Protein AF-A0A3M1T778-F1 (afdb_monomer_lite)

Radius of gyration: 31.46 Å; chains: 1; bounding box: 93×62×82 Å

Foldseek 3Di:
DDDDDQPPLVVLVVVVLVVLVVLLPDALQVCLVVVNFADPDFDQDPPNDFPVLVVLQCLQVDDLHEFHFPDSFFFDLRRWDFQWTWGPGVVIGIFGALCLLVQQFQRGRPRQLLLLCVQQCVCPCLLQFFDFVVFDPDVLQVLLLVLVCVQPVVQNAKFFAQAQLLLLQLLLLLLCQVAPVQQQAEEEEALAQRWQQLLSLLNHHDCVRRVLRDFPPRHHHYFYDLFDLAVPDDFDDDDPCLLVCLLQLNLVVDDCPDDPSSNSLSRRSVSVSVVLVVSNHSAYEYECFRDQSFRTHHALSSVLSSLSNCVNSVHAYEYSCQNPALQQQLRNGSNVRSQRAHPVSHGRDGQWYWYDSNLLTIMIRGNGHFPDGGTFRSLSSSSNSSSSVSSNHSVLLVVVCVLQVVLLVVLCVVQVQAWARWDDGRQKTKTFGPFLLLVQQLCLCASQLRYHWDGHRSTMTMGRHHSSDDNVSSVSVSVSSSVSSVVCVVDPPDRDDNHDHPDPDPDPPDPPALLLWKDKDKDWDALVVLLVCLVVQLVQQVVFDDPLLHDDSVLSSVQSNDRQKTKMWMWIDTPPPDPPDDTHTFWMWIKHFLQSCCVPPQSVPPSCHPVQAEIETSDTGGDPSCPPVCVSVVRVSSSLVVQQPDADPPRHRRYQKYKYKDWPPPRVVVVVSLVSLVKRFPDKDACGSVRNRTIITIIMHGSALDRPDNDPPPPPPPVDPPDFDFFEQACCLAGQAPDRFPSSVVSNSSCSCSSLSSDWHFLLNHHHSLSSSLLSSVLSQAVQQSYKDKAQDQSLLQSLLLSLLSSVLVLANEEEAAALAASDQSRLRRQQRHHVQWDDSHHRSGVHYHAYAVLVPLVSRVVVVVVSQVVLVALSHYSAYEYECQGQFARDHRDLVNQVVVVVVCVVRVGFYEYEQSCPALCQQVFGRGNCVSSVHDGQKYKYDSHHRMIMIGGGPVSDDNPPSPSDISHRHTSSSSSSVSSSSVVSVPDDCPLVQVLVVLLCVLCVVLVWDWHHGHQKIKIAAAPCLVVLQVQVVSSNYHWADTGRRMIMRHHRSPDDSVSSVSSSVSSNPDPRD

Secondary structure (DSSP, 8-state):
--PPPPP-HHHHHHHHHHHHHHHHT--HHHHHHHT-SS--S-B--GGG--HHHHHHHHHHHSTT--SPPSSS--B-TTT-BBTEEEBSSSS--EEEETTHHHHT-SS-BT-HHHHHHHHTTTTTTTTT----TTTS--HHHHHHHHHHHHH-TT--EEEEESSHHHHHHHHHHHHHHTS-TT--EEEEETT----SSHHHHHT---HHHHGGG--TT-PPEEEPP---S-TTSPPPPPPTTHHHHHHTT-GGGS---S-HHHHHHHHHHHHHHHHHHTS-EEEEEE-SSBSTTTSB---HHHHHHHHHHHHHTTPEEEEE-TTTTTTTTSSSSGGGGG--B-TTS-B---SEEEE-GGGSSEEEEESS--SSPPP--HHHHHHHHHHHHHHT-HHHHHHHHHHHHHHHHHHHHH-TTT-EEEEEETTEEEEE-SSHHHHHHHHHTTTTTTEE-EEETTTEEEEE--TT--HHHHHHHHHHHHHHHHHHHHSTTPPPPS--PPP----------GGGTEEEEEEE--HHHHHHHHHHHHHHHHHHS-GGGPPPHHHHHHHHT-TT-EEEEEEEEETTS-TTSPPEEEEEEEEEEGGGGTTSTTGGG-TTTTSS-EEEEEEEEE-GGGTTSSHHHHHHHHHHHHHHH-B-GGG-BS-SEEEEEEETTT-HHHHHHHHHTT-EEEEEE-S-TT-TT--EEEEEEE-S--PPPPP--TT------TT---EE-S-TTT-S-SS--HHHHHHHHHTTTHHHHH----TTTS--HHHHHHHHHHHHH-TTS-EEEEESSHHHHHHHHHHHHHHH-TT--EEEEETT--S-SSSHHHHHHS-GGG--S---SS---EE--TTT-HHHHHHHHHHHHHHTTSGGGEEEEEEESB-TTT--B--TTHHHHHHHHHHHH---EEEE-TTTTTTTTSSSSSHHHHTT---SEEEEE-SSS-EEEEE-GGG---SSS-SS-S----HHHHHHHHHHHHHHTT---HHHHHHHHHHHHHHHHTT-EEEEETTEEEEE-TTHHHHHHHHHHHTTEE-EEETTTEEEE---TT--HHHHHHHHHHHHHSPP-

pLDDT: mean 90.42, std 11.79, range [22.27, 98.88]

Structure (mmCIF, N/CA/C/O backbone):
data_AF-A0A3M1T778-F1
#
_entry.id   AF-A0A3M1T778-F1
#
loop_
_atom_site.group_PDB
_atom_site.id
_atom_site.type_symbol
_atom_site.label_atom_id
_atom_site.label_alt_id
_atom_site.label_comp_id
_atom_site.label_asym_id
_atom_site.label_entity_id
_atom_site.label_seq_id
_atom_site.pdbx_PDB_ins_code
_atom_site.Cartn_x
_atom_site.Cartn_y
_atom_site.Cartn_z
_atom_site.occupancy
_atom_site.B_iso_or_equiv
_atom_site.auth_seq_id
_atom_site.auth_comp_id
_atom_site.auth_asym_id
_atom_site.auth_atom_id
_atom_site.pdbx_PDB_model_num
ATOM 1 N N . MET A 1 1 ? 0.419 -32.631 28.737 1.00 27.03 1 MET A N 1
ATOM 2 C CA . MET A 1 1 ? 0.303 -32.619 27.259 1.00 27.03 1 MET A CA 1
ATOM 3 C C . MET A 1 1 ? 1.545 -31.929 26.718 1.00 27.03 1 MET A C 1
ATOM 5 O O . MET A 1 1 ? 1.857 -30.858 27.216 1.00 27.03 1 MET A O 1
ATOM 9 N N . LYS A 1 2 ? 2.315 -32.568 25.825 1.00 22.27 2 LYS A N 1
ATOM 10 C CA . LYS A 1 2 ? 3.586 -32.028 25.307 1.00 22.27 2 LYS A CA 1
ATOM 11 C C . LYS A 1 2 ? 3.332 -30.679 24.616 1.00 22.27 2 LYS A C 1
ATOM 13 O O . LYS A 1 2 ? 2.708 -30.666 23.561 1.00 22.27 2 LYS A O 1
ATOM 18 N N . MET A 1 3 ? 3.788 -29.576 25.216 1.00 25.11 3 MET A N 1
ATOM 19 C CA . MET A 1 3 ? 3.879 -28.284 24.532 1.00 25.11 3 MET A CA 1
ATOM 20 C C . MET A 1 3 ? 4.762 -28.474 23.298 1.00 25.11 3 MET A C 1
ATOM 22 O O . MET A 1 3 ? 5.876 -28.988 23.414 1.00 25.11 3 MET A O 1
ATOM 26 N N . ALA A 1 4 ? 4.241 -28.123 22.123 1.00 29.58 4 ALA A N 1
ATOM 27 C CA . ALA A 1 4 ? 5.031 -28.055 20.904 1.00 29.58 4 ALA A CA 1
ATOM 28 C C . ALA A 1 4 ? 6.266 -27.184 21.173 1.00 29.58 4 ALA A C 1
ATOM 30 O O . ALA A 1 4 ? 6.149 -26.138 21.813 1.00 29.58 4 ALA A O 1
ATOM 31 N N . ALA A 1 5 ? 7.440 -27.657 20.746 1.00 34.91 5 ALA A N 1
ATOM 32 C CA . ALA A 1 5 ? 8.695 -26.938 20.899 1.00 34.91 5 ALA A CA 1
ATOM 33 C C . ALA A 1 5 ? 8.505 -25.497 20.409 1.00 34.91 5 ALA A C 1
ATOM 35 O O . ALA A 1 5 ? 8.144 -25.289 19.248 1.00 34.91 5 ALA A O 1
ATOM 36 N N . SER A 1 6 ? 8.706 -24.509 21.289 1.00 48.34 6 SER A N 1
ATOM 37 C CA . SER A 1 6 ? 8.854 -23.128 20.840 1.00 48.34 6 SER A CA 1
ATOM 38 C C . SER A 1 6 ? 9.936 -23.142 19.769 1.00 48.34 6 SER A C 1
ATOM 40 O O . SER A 1 6 ? 11.000 -23.718 20.014 1.00 48.34 6 SER A O 1
ATOM 42 N N . ARG A 1 7 ? 9.680 -22.569 18.587 1.00 60.28 7 ARG A N 1
ATOM 43 C CA . ARG A 1 7 ? 10.757 -22.360 17.615 1.00 60.28 7 ARG A CA 1
ATOM 44 C C . ARG A 1 7 ? 11.878 -21.644 18.360 1.00 60.28 7 ARG A C 1
ATOM 46 O O . ARG A 1 7 ? 11.640 -20.595 18.954 1.00 60.28 7 ARG A O 1
ATOM 53 N N . ASP A 1 8 ? 13.050 -22.263 18.403 1.00 80.00 8 ASP A N 1
ATOM 54 C CA . ASP A 1 8 ? 14.205 -21.671 19.054 1.00 80.00 8 ASP A CA 1
ATOM 55 C C . ASP A 1 8 ? 14.553 -20.383 18.298 1.00 80.00 8 ASP A C 1
ATOM 57 O O . ASP A 1 8 ? 15.012 -20.425 17.154 1.00 80.00 8 ASP A O 1
ATOM 61 N N . LEU A 1 9 ? 14.261 -19.232 18.914 1.00 87.62 9 LEU A N 1
ATOM 62 C CA . LEU A 1 9 ? 14.513 -17.916 18.328 1.00 87.62 9 LEU A CA 1
ATOM 63 C C . LEU A 1 9 ? 16.002 -17.718 18.012 1.00 87.62 9 LEU A C 1
ATOM 65 O O . LEU A 1 9 ? 16.321 -16.908 17.147 1.00 87.62 9 LEU A O 1
ATOM 69 N N . GLU A 1 10 ? 16.917 -18.426 18.684 1.00 90.06 10 GLU A N 1
ATOM 70 C CA . GLU A 1 10 ? 18.349 -18.397 18.361 1.00 90.06 10 GLU A CA 1
ATOM 71 C C . GLU A 1 10 ? 18.643 -19.160 17.069 1.00 90.06 10 GLU A C 1
ATOM 73 O O . GLU A 1 10 ? 19.264 -18.604 16.161 1.00 90.06 10 GLU A O 1
ATOM 78 N N . ALA A 1 11 ? 18.131 -20.386 16.932 1.00 90.81 11 ALA A N 1
ATOM 79 C CA . ALA A 1 11 ? 18.261 -21.167 15.701 1.00 90.81 11 ALA A CA 1
ATOM 80 C C . ALA A 1 11 ? 17.601 -20.477 14.493 1.00 90.81 11 ALA A C 1
ATOM 82 O O . ALA A 1 11 ? 18.145 -20.485 13.382 1.00 90.81 11 ALA A O 1
ATOM 83 N N . LEU A 1 12 ? 16.439 -19.849 14.707 1.00 91.31 12 LEU A N 1
ATOM 84 C CA . LEU A 1 12 ? 15.742 -19.088 13.673 1.00 91.31 12 LEU A CA 1
ATOM 85 C C . LEU A 1 12 ? 16.549 -17.854 13.257 1.00 91.31 12 LEU A C 1
ATOM 87 O O . LEU A 1 12 ? 16.720 -17.599 12.067 1.00 91.31 12 LEU A O 1
ATOM 91 N N . GLU A 1 13 ? 17.101 -17.118 14.224 1.00 92.50 13 GLU A N 1
ATOM 92 C CA . GLU A 1 13 ? 17.941 -15.957 13.943 1.00 92.50 13 GLU A CA 1
ATOM 93 C C . GLU A 1 13 ? 19.205 -16.324 13.158 1.00 92.50 13 GLU A C 1
ATOM 95 O O . GLU A 1 13 ? 19.572 -15.608 12.225 1.00 92.50 13 GLU A O 1
ATOM 100 N N . GLU A 1 14 ? 19.856 -17.435 13.504 1.00 93.69 14 GLU A N 1
ATOM 101 C CA . GLU A 1 14 ? 21.034 -17.915 12.780 1.00 93.69 14 GLU A CA 1
ATOM 102 C C . GLU A 1 14 ? 20.693 -18.307 11.339 1.00 93.69 14 GLU A C 1
ATOM 104 O O . GLU A 1 14 ? 21.413 -17.949 10.404 1.00 93.69 14 GLU A O 1
ATOM 109 N N . THR A 1 15 ? 19.546 -18.962 11.146 1.00 94.69 15 THR A N 1
ATOM 110 C CA . THR A 1 15 ? 19.023 -19.294 9.815 1.00 94.69 15 THR A CA 1
ATOM 111 C C . THR A 1 15 ? 18.781 -18.030 8.994 1.00 94.69 15 THR A C 1
ATOM 113 O O . THR A 1 15 ? 19.300 -17.919 7.883 1.00 94.69 15 THR A O 1
ATOM 116 N N . HIS A 1 16 ? 18.068 -17.047 9.554 1.00 95.19 16 HIS A N 1
ATOM 117 C CA . HIS A 1 16 ? 17.775 -15.787 8.869 1.00 95.19 16 HIS A CA 1
ATOM 118 C C . HIS A 1 16 ? 19.054 -15.026 8.528 1.00 95.19 16 HIS A C 1
ATOM 120 O O . HIS A 1 16 ? 19.191 -14.552 7.408 1.00 95.19 16 HIS A O 1
ATOM 126 N N . ARG A 1 17 ? 20.018 -14.954 9.454 1.00 93.81 17 ARG A N 1
ATOM 127 C CA . ARG A 1 17 ? 21.303 -14.272 9.242 1.00 93.81 17 ARG A CA 1
ATOM 128 C C . ARG A 1 17 ? 22.102 -14.890 8.095 1.00 93.81 17 ARG A C 1
ATOM 130 O O . ARG A 1 17 ? 22.711 -14.156 7.320 1.00 93.81 17 ARG A O 1
ATOM 137 N N . ARG A 1 18 ? 22.117 -16.222 7.991 1.00 95.50 18 ARG A N 1
ATOM 138 C CA . ARG A 1 18 ? 22.777 -16.931 6.887 1.00 95.50 18 ARG A CA 1
ATOM 139 C C . ARG A 1 18 ? 22.107 -16.609 5.550 1.00 95.50 18 ARG A C 1
ATOM 141 O O . ARG A 1 18 ? 22.798 -16.215 4.619 1.00 95.50 18 ARG A O 1
ATOM 148 N N . GLU A 1 19 ? 20.784 -16.727 5.477 1.00 94.94 19 GLU A N 1
ATOM 149 C CA . GLU A 1 19 ? 20.001 -16.454 4.259 1.00 94.94 19 GLU A CA 1
ATOM 150 C C . GLU A 1 19 ? 20.114 -14.986 3.815 1.00 94.94 19 GLU A C 1
ATOM 152 O O . GLU A 1 19 ? 20.313 -14.697 2.640 1.00 94.94 19 GLU A O 1
ATOM 157 N N . GLU A 1 20 ? 20.059 -14.054 4.767 1.00 94.25 20 GLU A N 1
ATOM 158 C CA . GLU A 1 20 ? 20.295 -12.622 4.556 1.00 94.25 20 GLU A CA 1
ATOM 159 C C . GLU A 1 20 ? 21.703 -12.358 4.002 1.00 94.25 20 GLU A C 1
ATOM 161 O O . GLU A 1 20 ? 21.866 -11.558 3.083 1.00 94.25 20 GLU A O 1
ATOM 166 N N . GLY A 1 21 ? 22.722 -13.044 4.530 1.00 91.75 21 GLY A N 1
ATOM 167 C CA . GLY A 1 21 ? 24.094 -12.958 4.029 1.00 91.75 21 GLY A CA 1
ATOM 168 C C . GLY A 1 21 ? 24.249 -13.516 2.613 1.00 91.75 21 GLY A C 1
ATOM 169 O O . GLY A 1 21 ? 24.948 -12.922 1.794 1.00 91.75 21 GLY A O 1
ATOM 170 N N . GLU A 1 22 ? 23.571 -14.623 2.305 1.00 91.00 22 GLU A N 1
ATOM 171 C CA . GLU A 1 22 ? 23.521 -15.204 0.959 1.00 91.00 22 GLU A CA 1
ATOM 172 C C . GLU A 1 22 ? 22.852 -14.248 -0.035 1.00 91.00 22 GLU A C 1
ATOM 174 O O . GLU A 1 22 ? 23.382 -14.045 -1.125 1.00 91.00 22 GLU A O 1
ATOM 179 N N . GLU A 1 23 ? 21.740 -13.610 0.344 1.00 88.25 23 GLU A N 1
ATOM 180 C CA . GLU A 1 23 ? 21.060 -12.600 -0.474 1.00 88.25 23 GLU A CA 1
ATOM 181 C C . GLU A 1 23 ? 21.905 -11.342 -0.678 1.00 88.25 23 GLU A C 1
ATOM 183 O O . GLU A 1 23 ? 22.016 -10.859 -1.803 1.00 88.25 23 GLU A O 1
ATOM 188 N N . ALA A 1 24 ? 22.535 -10.839 0.383 1.00 86.25 24 ALA A N 1
ATOM 189 C CA . ALA A 1 24 ? 23.415 -9.673 0.341 1.00 86.25 24 ALA A CA 1
ATOM 190 C C . ALA A 1 24 ? 24.676 -9.906 -0.510 1.00 86.25 24 ALA A C 1
ATOM 192 O O . ALA A 1 24 ? 25.222 -8.967 -1.082 1.00 86.25 24 ALA A O 1
ATOM 193 N N . ALA A 1 25 ? 25.135 -11.155 -0.626 1.00 86.88 25 ALA A N 1
ATOM 194 C CA . ALA A 1 25 ? 26.258 -11.522 -1.485 1.00 86.88 25 ALA A CA 1
ATOM 195 C C . ALA A 1 25 ? 25.887 -11.587 -2.980 1.00 86.88 25 ALA A C 1
ATOM 197 O O . ALA A 1 25 ? 26.773 -11.732 -3.829 1.00 86.88 25 ALA A O 1
ATOM 198 N N . ARG A 1 26 ? 24.595 -11.500 -3.330 1.00 84.75 26 ARG A N 1
ATOM 199 C CA . ARG A 1 26 ? 24.142 -11.511 -4.725 1.00 84.75 26 ARG A CA 1
ATOM 200 C C . ARG A 1 26 ? 24.451 -10.171 -5.380 1.00 84.75 26 ARG A C 1
ATOM 202 O O . ARG A 1 26 ? 23.905 -9.137 -5.017 1.00 84.75 26 ARG A O 1
ATOM 209 N N . ASP A 1 27 ? 25.268 -10.217 -6.423 1.00 80.19 27 ASP A N 1
ATOM 210 C CA . ASP A 1 27 ? 25.624 -9.049 -7.223 1.00 80.19 27 ASP A CA 1
ATOM 211 C C . ASP A 1 27 ? 24.953 -9.115 -8.608 1.00 80.19 27 ASP A C 1
ATOM 213 O O . ASP A 1 27 ? 25.145 -10.105 -9.325 1.00 80.19 27 ASP A O 1
ATOM 217 N N . PRO A 1 28 ? 24.199 -8.079 -9.035 1.00 76.12 28 PRO A N 1
ATOM 218 C CA . PRO A 1 28 ? 23.611 -8.014 -10.372 1.00 76.12 28 PRO A CA 1
ATOM 219 C C . PRO A 1 28 ? 24.615 -8.241 -11.509 1.00 76.12 28 PRO A C 1
ATOM 221 O O . PRO A 1 28 ? 24.259 -8.851 -12.519 1.00 76.12 28 PRO A O 1
ATOM 224 N N . VAL A 1 29 ? 25.869 -7.795 -11.355 1.00 76.50 29 VAL A N 1
ATOM 225 C CA . VAL A 1 29 ? 26.913 -7.987 -12.376 1.00 76.50 29 VAL A CA 1
ATOM 226 C C . VAL A 1 29 ? 27.318 -9.461 -12.474 1.00 76.50 29 VAL A C 1
ATOM 228 O O . VAL A 1 29 ? 27.373 -10.009 -13.578 1.00 76.50 29 VAL A O 1
ATOM 231 N N . GLU A 1 30 ? 27.536 -10.132 -11.342 1.00 80.88 30 GLU A N 1
ATOM 232 C CA . GLU A 1 30 ? 27.845 -11.568 -11.298 1.00 80.88 30 GLU A CA 1
ATOM 233 C C . GLU A 1 30 ? 26.677 -12.435 -11.786 1.00 80.88 30 GLU A C 1
ATOM 235 O O . GLU A 1 30 ? 26.880 -13.369 -12.567 1.00 80.88 30 GLU A O 1
ATOM 240 N N . LEU A 1 31 ? 25.440 -12.096 -11.412 1.00 81.69 31 LEU A N 1
ATOM 241 C CA . LEU A 1 31 ? 24.242 -12.758 -11.938 1.00 81.69 31 LEU A CA 1
ATOM 242 C C . LEU A 1 31 ? 24.184 -12.620 -13.465 1.00 81.69 31 LEU A C 1
ATOM 244 O O . LEU A 1 31 ? 24.075 -13.610 -14.190 1.00 81.69 31 LEU A O 1
ATOM 248 N N . ALA A 1 32 ? 24.368 -11.408 -13.991 1.00 79.75 32 ALA A N 1
ATOM 249 C CA . ALA A 1 32 ? 24.404 -11.166 -15.431 1.00 79.75 32 ALA A CA 1
ATOM 250 C C . ALA A 1 32 ? 25.543 -11.911 -16.144 1.00 79.75 32 ALA A C 1
ATOM 252 O O . ALA A 1 32 ? 25.379 -12.320 -17.299 1.00 79.75 32 ALA A O 1
ATOM 253 N N . ARG A 1 33 ? 26.692 -12.106 -15.483 1.00 76.06 33 ARG A N 1
ATOM 254 C CA . ARG A 1 33 ? 27.831 -12.895 -15.980 1.00 76.06 33 ARG A CA 1
ATOM 255 C C . ARG A 1 33 ? 27.501 -14.388 -16.083 1.00 76.06 33 ARG A C 1
ATOM 257 O O . ARG A 1 33 ? 27.948 -15.032 -17.035 1.00 76.06 33 ARG A O 1
ATOM 264 N N . ARG A 1 34 ? 26.680 -14.924 -15.185 1.00 78.00 34 ARG A N 1
ATOM 265 C CA . ARG A 1 34 ? 26.203 -16.320 -15.242 1.00 78.00 34 ARG A CA 1
ATOM 266 C C . ARG A 1 34 ? 25.047 -16.524 -16.221 1.00 78.00 34 ARG A C 1
ATOM 268 O O . ARG A 1 34 ? 24.872 -17.618 -16.731 1.00 78.00 34 ARG A O 1
ATOM 275 N N . GLY A 1 35 ? 24.372 -15.437 -16.597 1.00 75.75 35 GLY A N 1
ATOM 276 C CA . GLY A 1 35 ? 23.191 -15.468 -17.466 1.00 75.75 35 GLY A CA 1
ATOM 277 C C . GLY A 1 35 ? 21.886 -15.218 -16.709 1.00 75.75 35 GLY A C 1
ATOM 278 O O . GLY A 1 35 ? 20.856 -15.028 -17.347 1.00 75.75 35 GLY A O 1
ATOM 279 N N . ASP A 1 36 ? 21.970 -15.085 -15.386 1.00 79.25 36 ASP A N 1
ATOM 280 C CA . ASP A 1 36 ? 20.860 -15.027 -14.430 1.00 79.25 36 ASP A CA 1
ATOM 281 C C . ASP A 1 36 ? 20.534 -13.604 -13.956 1.00 79.25 36 ASP A C 1
ATOM 283 O O . ASP A 1 36 ? 19.893 -13.426 -12.921 1.00 79.25 36 ASP A O 1
ATOM 287 N N . GLY A 1 37 ? 21.014 -12.584 -14.676 1.00 83.06 37 GLY A N 1
ATOM 288 C CA . GLY A 1 37 ? 20.738 -11.172 -14.388 1.00 83.06 37 GLY A CA 1
ATOM 289 C C . GLY A 1 37 ? 19.268 -10.796 -14.615 1.00 83.06 37 GLY A C 1
ATOM 290 O O . GLY A 1 37 ? 18.389 -11.654 -14.685 1.00 83.06 37 GLY A O 1
ATOM 291 N N . ARG A 1 38 ? 18.988 -9.496 -14.772 1.00 89.56 38 ARG A N 1
ATOM 292 C CA . ARG A 1 38 ? 17.620 -9.025 -15.055 1.00 89.56 38 ARG A CA 1
ATOM 293 C C . ARG A 1 38 ? 17.007 -9.763 -16.249 1.00 89.56 38 ARG A C 1
ATOM 295 O O . ARG A 1 38 ? 17.621 -9.816 -17.320 1.00 89.56 38 ARG A O 1
ATOM 302 N N . ALA A 1 39 ? 15.798 -10.288 -16.080 1.00 88.31 39 ALA A N 1
ATOM 303 C CA . ALA A 1 39 ? 15.077 -10.934 -17.159 1.00 88.31 39 ALA A CA 1
ATOM 304 C C . ALA A 1 39 ? 14.592 -9.903 -18.170 1.00 88.31 39 ALA A C 1
ATOM 306 O O . ALA A 1 39 ? 14.044 -8.855 -17.830 1.00 88.31 39 ALA A O 1
ATOM 307 N N . LEU A 1 40 ? 14.816 -10.231 -19.438 1.00 89.38 40 LEU A N 1
ATOM 308 C CA . LEU A 1 40 ? 14.398 -9.427 -20.583 1.00 89.38 40 LEU A CA 1
ATOM 309 C C . LEU A 1 40 ? 13.524 -10.226 -21.555 1.00 89.38 40 LEU A C 1
ATOM 311 O O . LEU A 1 40 ? 13.079 -9.668 -22.558 1.00 89.38 40 LEU A O 1
ATOM 315 N N . ASP A 1 41 ? 13.301 -11.505 -21.250 1.00 90.12 41 ASP A N 1
ATOM 316 C CA . ASP A 1 41 ? 12.600 -12.492 -22.061 1.00 90.12 41 ASP A CA 1
ATOM 317 C C . ASP A 1 41 ? 11.881 -13.495 -21.125 1.00 90.12 41 ASP A C 1
ATOM 319 O O . ASP A 1 41 ? 12.150 -13.544 -19.915 1.00 90.12 41 ASP A O 1
ATOM 323 N N . LEU A 1 42 ? 10.958 -14.284 -21.681 1.00 91.81 42 LEU A N 1
ATOM 324 C CA . LEU A 1 42 ? 10.255 -15.346 -20.955 1.00 91.81 42 LEU A CA 1
ATOM 325 C C . LEU A 1 42 ? 11.202 -16.501 -20.609 1.00 91.81 42 LEU A C 1
ATOM 327 O O . LEU A 1 42 ? 12.106 -16.831 -21.376 1.00 91.81 42 LEU A O 1
ATOM 331 N N . SER A 1 43 ? 10.955 -17.142 -19.471 1.00 91.25 43 SER A N 1
ATOM 332 C CA . SER A 1 43 ? 11.627 -18.375 -19.054 1.00 91.25 43 SER A CA 1
ATOM 333 C C . SER A 1 43 ? 10.610 -19.251 -18.343 1.00 91.25 43 SER A C 1
ATOM 335 O O . SER A 1 43 ? 10.000 -18.819 -17.366 1.00 91.25 43 SER A O 1
ATOM 337 N N . LEU A 1 44 ? 10.395 -20.457 -18.858 1.00 91.00 44 LEU A N 1
ATOM 338 C CA . LEU A 1 44 ? 9.407 -21.404 -18.353 1.00 91.00 44 LEU A CA 1
ATOM 339 C C . LEU A 1 44 ? 10.150 -22.687 -17.954 1.00 91.00 44 LEU A C 1
ATOM 341 O O . LEU A 1 44 ? 10.627 -23.397 -18.840 1.00 91.00 44 LEU A O 1
ATOM 345 N N . PRO A 1 45 ? 10.314 -22.967 -16.649 1.00 90.00 45 PRO A N 1
ATOM 346 C CA . PRO A 1 45 ? 10.996 -24.170 -16.186 1.00 90.00 45 PRO A CA 1
ATOM 347 C C . PRO A 1 45 ? 10.289 -25.434 -16.672 1.00 90.00 45 PRO A C 1
ATOM 349 O O . PRO A 1 45 ? 9.062 -25.510 -16.634 1.00 90.00 45 PRO A O 1
ATOM 352 N N . ALA A 1 46 ? 11.065 -26.432 -17.099 1.00 88.31 46 ALA A N 1
ATOM 353 C CA . ALA A 1 46 ? 10.526 -27.700 -17.582 1.00 88.31 46 ALA A CA 1
ATOM 354 C C . ALA A 1 46 ? 9.610 -28.354 -16.532 1.00 88.31 46 ALA A C 1
ATOM 356 O O . ALA A 1 46 ? 9.946 -28.415 -15.344 1.00 88.31 46 ALA A O 1
ATOM 357 N N . GLY A 1 47 ? 8.436 -28.809 -16.967 1.00 87.75 47 GLY A N 1
ATOM 358 C CA . GLY A 1 47 ? 7.403 -29.392 -16.111 1.00 87.75 47 GLY A CA 1
ATOM 359 C C . GLY A 1 47 ? 6.827 -28.447 -15.049 1.00 87.75 47 GLY A C 1
ATOM 360 O O . GLY A 1 47 ? 6.122 -28.910 -14.154 1.00 87.75 47 GLY A O 1
ATOM 361 N N . GLY A 1 48 ? 7.143 -27.147 -15.088 1.00 87.88 48 GLY A N 1
ATOM 362 C CA . GLY A 1 48 ? 6.688 -26.167 -14.099 1.00 87.88 48 GLY A CA 1
ATOM 363 C C . GLY A 1 48 ? 7.324 -26.339 -12.721 1.00 87.88 48 GLY A C 1
ATOM 364 O O . GLY A 1 48 ? 6.747 -25.912 -11.719 1.00 87.88 48 GLY A O 1
ATOM 365 N N . ALA A 1 49 ? 8.487 -26.992 -12.645 1.00 92.06 49 ALA A N 1
ATOM 366 C CA . ALA A 1 49 ? 9.167 -27.263 -11.386 1.00 92.06 49 ALA A CA 1
ATOM 367 C C . ALA A 1 49 ? 9.767 -25.981 -10.782 1.00 92.06 49 ALA A C 1
ATOM 369 O O . ALA A 1 49 ? 10.676 -25.383 -11.352 1.00 92.06 49 ALA A O 1
ATOM 370 N N . LEU A 1 50 ? 9.283 -25.595 -9.596 1.00 94.81 50 LEU A N 1
ATOM 371 C CA . LEU A 1 50 ? 9.753 -24.431 -8.832 1.00 94.81 50 LEU A CA 1
ATOM 372 C C . LEU A 1 50 ? 10.183 -24.852 -7.413 1.00 94.81 50 LEU A C 1
ATOM 374 O O . LEU A 1 50 ? 9.486 -24.552 -6.439 1.00 94.81 50 LEU A O 1
ATOM 378 N N . PRO A 1 51 ? 11.267 -25.639 -7.269 1.00 95.94 51 PRO A N 1
ATOM 379 C CA . PRO A 1 51 ? 11.639 -26.250 -5.994 1.00 95.94 51 PRO A CA 1
ATOM 380 C C . PRO A 1 51 ? 12.032 -25.221 -4.926 1.00 95.94 51 PRO A C 1
ATOM 382 O O . PRO A 1 51 ? 11.664 -25.388 -3.762 1.00 95.94 51 PRO A O 1
ATOM 385 N N . SER A 1 52 ? 12.724 -24.143 -5.306 1.00 95.94 52 SER A N 1
ATOM 386 C CA . SER A 1 52 ? 13.116 -23.079 -4.377 1.00 95.94 52 SER A CA 1
ATOM 387 C C . SER A 1 52 ? 11.892 -22.300 -3.918 1.00 95.94 52 SER A C 1
ATOM 389 O O . SER A 1 52 ? 11.697 -22.110 -2.717 1.00 95.94 52 SER A O 1
ATOM 391 N N . SER A 1 53 ? 11.019 -21.908 -4.853 1.00 95.75 53 SER A N 1
ATOM 392 C CA . SER A 1 53 ? 9.747 -21.266 -4.507 1.00 95.75 53 SER A CA 1
ATOM 393 C C . SER A 1 53 ? 8.904 -22.156 -3.596 1.00 95.75 53 SER A C 1
ATOM 395 O O . SER A 1 53 ? 8.379 -21.681 -2.590 1.00 95.75 53 SER A O 1
ATOM 397 N N . ARG A 1 54 ? 8.817 -23.460 -3.888 1.00 94.75 54 ARG A N 1
ATOM 398 C CA . ARG A 1 54 ? 8.067 -24.413 -3.066 1.00 94.75 54 ARG A CA 1
ATOM 399 C C . ARG A 1 54 ? 8.615 -24.499 -1.643 1.00 94.75 54 ARG A C 1
ATOM 401 O O . ARG A 1 54 ? 7.824 -24.434 -0.709 1.00 94.75 54 ARG A O 1
ATOM 408 N N . ALA A 1 55 ? 9.934 -24.578 -1.472 1.00 95.19 55 ALA A N 1
ATOM 409 C CA . ALA A 1 55 ? 10.562 -24.637 -0.152 1.00 95.19 55 ALA A CA 1
ATOM 410 C C . ALA A 1 55 ? 10.248 -23.397 0.708 1.00 95.19 55 ALA A C 1
ATOM 412 O O . ALA A 1 55 ? 9.964 -23.518 1.900 1.00 95.19 55 ALA A O 1
ATOM 413 N N . TRP A 1 56 ? 10.249 -22.207 0.102 1.00 94.62 56 TRP A N 1
ATOM 414 C CA . TRP A 1 56 ? 9.856 -20.964 0.773 1.00 94.62 56 TRP A CA 1
ATOM 415 C C . TRP A 1 56 ? 8.363 -20.927 1.120 1.00 94.62 56 TRP A C 1
ATOM 417 O O . TRP A 1 56 ? 8.000 -20.541 2.231 1.00 94.62 56 TRP A O 1
ATOM 427 N N . LEU A 1 57 ? 7.493 -21.346 0.198 1.00 91.69 57 LEU A N 1
ATOM 428 C CA . LEU A 1 57 ? 6.047 -21.379 0.434 1.00 91.69 57 LEU A CA 1
ATOM 429 C C . LEU A 1 57 ? 5.657 -22.413 1.496 1.00 91.69 57 LEU A C 1
ATOM 431 O O . LEU A 1 57 ? 4.809 -22.120 2.330 1.00 91.69 57 LEU A O 1
ATOM 435 N N . ASP A 1 58 ? 6.312 -23.575 1.542 1.00 91.38 58 ASP A N 1
ATOM 436 C CA . ASP A 1 58 ? 6.080 -24.585 2.584 1.00 91.38 58 ASP A CA 1
ATOM 437 C C . ASP A 1 58 ? 6.436 -24.061 3.985 1.00 91.38 58 ASP A C 1
ATOM 439 O O . ASP A 1 58 ? 5.739 -24.357 4.957 1.00 91.38 58 ASP A O 1
ATOM 443 N N . ARG A 1 59 ? 7.482 -23.231 4.098 1.00 90.75 59 ARG A N 1
ATOM 444 C CA . ARG A 1 59 ? 7.821 -22.523 5.345 1.00 90.75 59 ARG A CA 1
ATOM 445 C C . ARG A 1 59 ? 6.769 -21.484 5.722 1.00 90.75 59 ARG A C 1
ATOM 447 O O . ARG A 1 59 ? 6.368 -21.422 6.885 1.00 90.75 59 ARG A O 1
ATOM 454 N N . LEU A 1 60 ? 6.295 -20.709 4.744 1.00 87.25 60 LEU A N 1
ATOM 455 C CA . LEU A 1 60 ? 5.245 -19.704 4.935 1.00 87.25 60 LEU A CA 1
ATOM 456 C C . LEU A 1 60 ? 3.911 -20.336 5.371 1.00 87.25 60 LEU A C 1
ATOM 458 O O . LEU A 1 60 ? 3.233 -19.788 6.236 1.00 87.25 60 LEU A O 1
ATOM 462 N N . GLU A 1 61 ? 3.546 -21.480 4.784 1.00 81.19 61 GLU A N 1
ATOM 463 C CA . GLU A 1 61 ? 2.291 -22.214 5.020 1.00 81.19 61 GLU A CA 1
ATOM 464 C C . GLU A 1 61 ? 2.357 -23.197 6.208 1.00 81.19 61 GLU A C 1
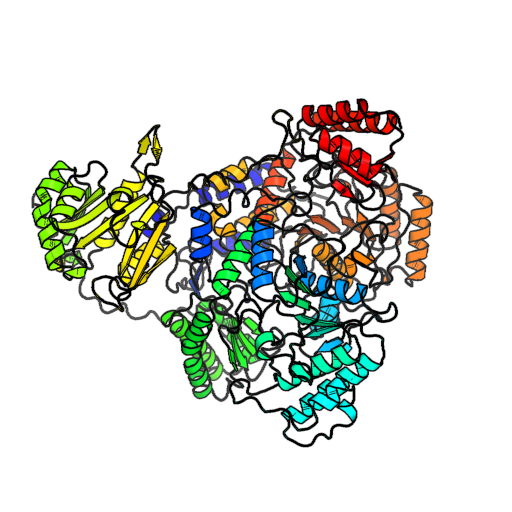ATOM 466 O O . GLU A 1 61 ? 1.331 -23.769 6.587 1.00 81.19 61 GLU A O 1
ATOM 471 N N . GLY A 1 62 ? 3.541 -23.406 6.793 1.00 73.06 62 GLY A N 1
ATOM 472 C CA . GLY A 1 62 ? 3.789 -24.380 7.861 1.00 73.06 62 GLY A CA 1
ATOM 473 C C . GLY A 1 62 ? 3.042 -24.111 9.183 1.00 73.06 62 GLY A C 1
ATOM 474 O O . GLY A 1 62 ? 2.198 -23.221 9.276 1.00 73.06 62 GLY A O 1
ATOM 475 N N . PRO A 1 63 ? 3.316 -24.877 10.259 1.00 59.59 63 PRO A N 1
ATOM 476 C CA . PRO A 1 63 ? 2.682 -24.666 11.564 1.00 59.59 63 PRO A CA 1
ATOM 477 C C . PRO A 1 63 ? 2.946 -23.250 12.097 1.00 59.59 63 PRO A C 1
ATOM 479 O O . PRO A 1 63 ? 4.106 -22.851 12.236 1.00 59.59 63 PRO A O 1
ATOM 482 N N . GLY A 1 64 ? 1.871 -22.507 12.381 1.00 59.78 64 GLY A N 1
ATOM 483 C CA . GLY A 1 64 ? 1.932 -21.066 12.662 1.00 59.78 64 GLY A CA 1
ATOM 484 C C . GLY A 1 64 ? 2.182 -20.196 11.429 1.00 59.78 64 GLY A C 1
ATOM 485 O O . GLY A 1 64 ? 2.829 -19.157 11.498 1.00 59.78 64 GLY A O 1
ATOM 486 N N . GLY A 1 65 ? 1.734 -20.684 10.275 1.00 65.75 65 GLY A N 1
ATOM 487 C CA . GLY A 1 65 ? 1.949 -20.058 8.985 1.00 65.75 65 GLY A CA 1
ATOM 488 C C . GLY A 1 65 ? 1.054 -18.852 8.731 1.00 65.75 65 GLY A C 1
ATOM 489 O O . GLY A 1 65 ? -0.005 -18.670 9.342 1.00 65.75 65 GLY A O 1
ATOM 490 N N . PHE A 1 66 ? 1.510 -18.058 7.773 1.00 77.19 66 PHE A N 1
ATOM 491 C CA . PHE A 1 66 ? 0.839 -16.901 7.201 1.00 77.19 66 PHE A CA 1
ATOM 492 C C . PHE A 1 66 ? -0.349 -17.319 6.314 1.00 77.19 66 PHE A C 1
ATOM 494 O O . PHE A 1 66 ? -0.655 -18.504 6.151 1.00 77.19 66 PHE A O 1
ATOM 501 N N . VAL A 1 67 ? -1.025 -16.350 5.692 1.00 69.50 67 VAL A N 1
ATOM 502 C CA . VAL A 1 67 ? -2.041 -16.636 4.667 1.00 69.50 67 VAL A CA 1
ATOM 503 C C . VAL A 1 67 ? -1.391 -17.340 3.469 1.00 69.50 67 VAL A C 1
ATOM 505 O O . VAL A 1 67 ? -0.366 -16.893 2.957 1.00 69.50 67 VAL A O 1
ATOM 508 N N . ARG A 1 68 ? -2.011 -18.437 3.014 1.00 72.25 68 ARG A N 1
ATOM 509 C CA . ARG A 1 68 ? -1.568 -19.239 1.862 1.00 72.25 68 ARG A CA 1
ATOM 510 C C . ARG A 1 68 ? -1.415 -18.380 0.606 1.00 72.25 68 ARG A C 1
ATOM 512 O O . ARG A 1 68 ? -2.344 -17.658 0.281 1.00 72.25 68 ARG A O 1
ATOM 519 N N . GLU A 1 69 ? -0.326 -18.512 -0.149 1.00 76.31 69 GLU A N 1
ATOM 520 C CA . GLU A 1 69 ? -0.153 -17.837 -1.447 1.00 76.31 69 GLU A CA 1
ATOM 521 C C . GLU A 1 69 ? -0.831 -18.646 -2.575 1.00 76.31 69 GLU A C 1
ATOM 523 O O . GLU A 1 69 ? -0.843 -19.877 -2.578 1.00 76.31 69 GLU A O 1
ATOM 528 N N . LYS A 1 70 ? -1.454 -17.965 -3.545 1.00 74.62 70 LYS A N 1
ATOM 529 C CA . LYS A 1 70 ? -2.106 -18.606 -4.709 1.00 74.62 70 LYS A CA 1
ATOM 530 C C . LYS A 1 70 ? -1.160 -18.808 -5.884 1.00 74.62 70 LYS A C 1
ATOM 532 O O . LYS A 1 70 ? -1.478 -19.584 -6.788 1.00 74.62 70 LYS A O 1
ATOM 537 N N . LYS A 1 71 ? -0.093 -18.018 -5.960 1.00 83.94 71 LYS A N 1
ATOM 538 C CA . LYS A 1 71 ? 0.882 -18.048 -7.049 1.00 83.94 71 LYS A CA 1
ATOM 539 C C . LYS A 1 71 ? 1.979 -19.069 -6.722 1.00 83.94 71 LYS A C 1
ATOM 541 O O . LYS A 1 71 ? 2.414 -19.143 -5.582 1.00 83.94 71 LYS A O 1
ATOM 546 N N . PRO A 1 72 ? 2.445 -19.853 -7.704 1.00 85.06 72 PRO A N 1
ATOM 547 C CA . PRO A 1 72 ? 3.404 -20.925 -7.443 1.00 85.06 72 PRO A CA 1
ATOM 548 C C . PRO A 1 72 ? 4.849 -20.425 -7.264 1.00 85.06 72 PRO A C 1
ATOM 550 O O . PRO A 1 72 ? 5.719 -21.213 -6.912 1.00 85.06 72 PRO A O 1
ATOM 553 N N . ALA A 1 73 ? 5.110 -19.137 -7.518 1.00 91.19 73 ALA A N 1
ATOM 554 C CA . ALA A 1 73 ? 6.445 -18.553 -7.553 1.00 91.19 73 ALA A CA 1
ATOM 555 C C . ALA A 1 73 ? 6.675 -17.557 -6.411 1.00 91.19 73 ALA A C 1
ATOM 557 O O . ALA A 1 73 ? 5.830 -16.698 -6.149 1.00 91.19 73 ALA A O 1
ATOM 558 N N . VAL A 1 74 ? 7.862 -17.633 -5.811 1.00 94.12 74 VAL A N 1
ATOM 559 C CA . VAL A 1 74 ? 8.413 -16.634 -4.889 1.00 94.12 74 VAL A CA 1
ATOM 560 C C . VAL A 1 74 ? 9.271 -15.659 -5.682 1.00 94.12 74 VAL A C 1
ATOM 562 O O . VAL A 1 74 ? 10.088 -16.064 -6.506 1.00 94.12 74 VAL A O 1
ATOM 565 N N . PHE A 1 75 ? 9.041 -14.371 -5.459 1.00 92.81 75 PHE A N 1
ATOM 566 C CA . PHE A 1 75 ? 9.521 -13.266 -6.274 1.00 92.81 75 PHE A CA 1
ATOM 567 C C . PHE A 1 75 ? 10.977 -12.886 -5.983 1.00 92.81 75 PHE A C 1
ATOM 569 O O . PHE A 1 75 ? 11.400 -12.844 -4.827 1.00 92.81 75 PHE A O 1
ATOM 576 N N . ASP A 1 76 ? 11.717 -12.544 -7.040 1.00 93.12 76 ASP A N 1
ATOM 577 C CA . ASP A 1 76 ? 13.102 -12.087 -6.974 1.00 93.12 76 ASP A CA 1
ATOM 578 C C . ASP A 1 76 ? 13.265 -10.677 -7.559 1.00 93.12 76 ASP A C 1
ATOM 580 O O . ASP A 1 76 ? 13.265 -10.465 -8.779 1.00 93.12 76 ASP A O 1
ATOM 584 N N . HIS A 1 77 ? 13.446 -9.697 -6.673 1.00 91.00 77 HIS A N 1
ATOM 585 C CA . HIS A 1 77 ? 13.594 -8.289 -7.045 1.00 91.00 77 HIS A CA 1
ATOM 586 C C . HIS A 1 77 ? 14.783 -8.011 -7.960 1.00 91.00 77 HIS A C 1
ATOM 588 O O . HIS A 1 77 ? 14.675 -7.168 -8.847 1.00 91.00 77 HIS A O 1
ATOM 594 N N . LEU A 1 78 ? 15.914 -8.695 -7.761 1.00 87.94 78 LEU A N 1
ATOM 595 C CA . LEU A 1 78 ? 17.147 -8.396 -8.502 1.00 87.94 78 LEU A CA 1
ATOM 596 C C . LEU A 1 78 ? 17.041 -8.794 -9.977 1.00 87.94 78 LEU A C 1
ATOM 598 O O . LEU A 1 78 ? 17.670 -8.178 -10.841 1.00 87.94 78 LEU A O 1
ATOM 602 N N . ARG A 1 79 ? 16.230 -9.815 -10.263 1.00 91.56 79 ARG A N 1
ATOM 603 C CA . ARG A 1 79 ? 16.023 -10.358 -11.612 1.00 91.56 79 ARG A CA 1
ATOM 604 C C . ARG A 1 79 ? 14.832 -9.720 -12.318 1.00 91.56 79 ARG A C 1
ATOM 606 O O . ARG A 1 79 ? 14.761 -9.758 -13.541 1.00 91.56 79 ARG A O 1
ATOM 613 N N . SER A 1 80 ? 13.923 -9.098 -11.578 1.00 93.56 80 SER A N 1
ATOM 614 C CA . SER A 1 80 ? 12.689 -8.547 -12.135 1.00 93.56 80 SER A CA 1
ATOM 615 C C . SER A 1 80 ? 12.886 -7.137 -12.680 1.00 93.56 80 SER A C 1
ATOM 617 O O . SER A 1 80 ? 13.451 -6.256 -12.023 1.00 93.56 80 SER A O 1
ATOM 619 N N . PHE A 1 81 ? 12.443 -6.923 -13.917 1.00 94.25 81 PHE A N 1
ATOM 620 C CA . PHE A 1 81 ? 12.708 -5.692 -14.653 1.00 94.25 81 PHE A CA 1
ATOM 621 C C . PHE A 1 81 ? 11.664 -5.434 -15.741 1.00 94.25 81 PHE A C 1
ATOM 623 O O . PHE A 1 81 ? 11.257 -6.339 -16.471 1.00 94.25 81 PHE A O 1
ATOM 630 N N . GLY A 1 82 ? 11.256 -4.173 -15.882 1.00 94.25 82 GLY A N 1
ATOM 631 C CA . GLY A 1 82 ? 10.256 -3.758 -16.857 1.00 94.25 82 GLY A CA 1
ATOM 632 C C . GLY A 1 82 ? 8.933 -4.500 -16.629 1.00 94.25 82 GLY A C 1
ATOM 633 O O . GLY A 1 82 ? 8.413 -4.475 -15.512 1.00 94.25 82 GLY A O 1
ATOM 634 N N . PRO A 1 83 ? 8.360 -5.160 -17.650 1.00 95.25 83 PRO A N 1
ATOM 635 C CA . PRO A 1 83 ? 7.141 -5.939 -17.482 1.00 95.25 83 PRO A CA 1
ATOM 636 C C . PRO A 1 83 ? 7.386 -7.354 -16.934 1.00 95.25 83 PRO A C 1
ATOM 638 O O . PRO A 1 83 ? 6.416 -8.080 -16.759 1.00 95.25 83 PRO A O 1
ATOM 641 N N . TYR A 1 84 ? 8.629 -7.782 -16.686 1.00 95.31 84 TYR A N 1
ATOM 642 C CA . TYR A 1 84 ? 8.924 -9.165 -16.301 1.00 95.31 84 TYR A CA 1
ATOM 643 C C . TYR A 1 84 ? 8.988 -9.364 -14.786 1.00 95.31 84 TYR A C 1
ATOM 645 O O . TYR A 1 84 ? 9.782 -8.725 -14.089 1.00 95.31 84 TYR A O 1
ATOM 653 N N . LEU A 1 85 ? 8.187 -10.312 -14.305 1.00 93.19 85 LEU A N 1
ATOM 654 C CA . LEU A 1 85 ? 8.204 -10.849 -12.949 1.00 93.19 85 LEU A CA 1
ATOM 655 C C . LEU A 1 85 ? 9.018 -12.151 -12.938 1.00 93.19 85 LEU A C 1
ATOM 657 O O . LEU A 1 85 ? 8.702 -13.065 -13.701 1.00 93.19 85 LEU A O 1
ATOM 661 N N . CYS A 1 86 ? 10.025 -12.247 -12.067 1.00 94.25 86 CYS A N 1
ATOM 662 C CA . CYS A 1 86 ? 10.930 -13.400 -11.998 1.00 94.25 86 CYS A CA 1
ATOM 663 C C . CYS A 1 86 ? 10.874 -14.127 -10.659 1.00 94.25 86 CYS A C 1
ATOM 665 O O . CYS A 1 86 ? 10.765 -13.484 -9.612 1.00 94.25 86 CYS A O 1
ATOM 667 N N . SER A 1 87 ? 11.003 -15.455 -10.694 1.00 94.94 87 SER A N 1
ATOM 668 C CA . SER A 1 87 ? 11.105 -16.277 -9.491 1.00 94.94 87 SER A CA 1
ATOM 669 C C . SER A 1 87 ? 12.543 -16.450 -8.989 1.00 94.94 87 SER A C 1
ATOM 671 O O . SER A 1 87 ? 13.520 -16.203 -9.704 1.00 94.94 87 SER A O 1
ATOM 673 N N . VAL A 1 88 ? 12.658 -16.906 -7.742 1.00 94.31 88 VAL A N 1
ATOM 674 C CA . VAL A 1 88 ? 13.922 -17.289 -7.082 1.00 94.31 88 VAL A CA 1
ATOM 675 C C . VAL A 1 88 ? 14.495 -18.631 -7.572 1.00 94.31 88 VAL A C 1
ATOM 677 O O . VAL A 1 88 ? 15.540 -19.060 -7.091 1.00 94.31 88 VAL A O 1
ATOM 680 N N . ASP A 1 89 ? 13.811 -19.321 -8.486 1.00 94.00 89 ASP A N 1
ATOM 681 C CA . ASP A 1 89 ? 14.207 -20.646 -8.976 1.00 94.00 89 ASP A CA 1
ATOM 682 C C . ASP A 1 89 ? 15.335 -20.581 -10.020 1.00 94.00 89 ASP A C 1
ATOM 684 O O . ASP A 1 89 ? 15.632 -19.527 -10.602 1.00 94.00 89 ASP A O 1
ATOM 688 N N . ASP A 1 90 ? 15.948 -21.741 -10.261 1.00 89.81 90 ASP A N 1
ATOM 689 C CA . ASP A 1 90 ? 16.977 -21.955 -11.276 1.00 89.81 90 ASP A CA 1
ATOM 690 C C . ASP A 1 90 ? 16.687 -23.249 -12.077 1.00 89.81 90 ASP A C 1
ATOM 692 O O . ASP A 1 90 ? 16.704 -24.334 -11.487 1.00 89.81 90 ASP A O 1
ATOM 696 N N . PRO A 1 91 ? 16.377 -23.168 -13.389 1.00 89.56 91 PRO A N 1
ATOM 697 C CA . PRO A 1 91 ? 16.129 -21.935 -14.142 1.00 89.56 91 PRO A CA 1
ATOM 698 C C . PRO A 1 91 ? 14.904 -21.170 -13.597 1.00 89.56 91 PRO A C 1
ATOM 700 O O . PRO A 1 91 ? 14.003 -21.775 -13.013 1.00 89.56 91 PRO A O 1
ATOM 703 N N . PRO A 1 92 ? 14.829 -19.839 -13.783 1.00 92.25 92 PRO A N 1
ATOM 704 C CA . PRO A 1 92 ? 13.725 -19.042 -13.258 1.00 92.25 92 PRO A CA 1
ATOM 705 C C . PRO A 1 92 ? 12.429 -19.284 -14.016 1.00 92.25 92 PRO A C 1
ATOM 707 O O . PRO A 1 92 ? 12.435 -19.467 -15.237 1.00 92.25 92 PRO A O 1
ATOM 710 N N . LEU A 1 93 ? 11.310 -19.086 -13.322 1.00 93.81 93 LEU A N 1
ATOM 711 C CA . LEU A 1 93 ? 10.084 -18.648 -13.974 1.00 93.81 93 LEU A CA 1
ATOM 712 C C . LEU A 1 93 ? 10.168 -17.135 -14.226 1.00 93.81 93 LEU A C 1
ATOM 714 O O . LEU A 1 93 ? 10.215 -16.360 -13.275 1.00 93.81 93 LEU A O 1
ATOM 718 N N . SER A 1 94 ? 10.171 -16.717 -15.492 1.00 94.25 94 SER A N 1
ATOM 719 C CA . SER A 1 94 ? 10.075 -15.316 -15.930 1.00 94.25 94 SER A CA 1
ATOM 720 C C . SER A 1 94 ? 8.828 -15.148 -16.790 1.00 94.25 94 SER A C 1
ATOM 722 O O . SER A 1 94 ? 8.721 -15.749 -17.862 1.00 94.25 94 SER A O 1
ATOM 724 N N . VAL A 1 95 ? 7.887 -14.334 -16.312 1.00 94.75 95 VAL A N 1
ATOM 725 C CA . VAL A 1 95 ? 6.584 -14.092 -16.950 1.00 94.75 95 VAL A CA 1
ATOM 726 C C . VAL A 1 95 ? 6.323 -12.602 -17.120 1.00 94.75 95 VAL A C 1
ATOM 728 O O . VAL A 1 95 ? 6.801 -11.783 -16.337 1.00 94.75 95 VAL A O 1
ATOM 731 N N . ILE A 1 96 ? 5.520 -12.241 -18.115 1.00 95.75 96 ILE A N 1
ATOM 732 C CA . ILE A 1 96 ? 5.024 -10.875 -18.292 1.00 95.75 96 ILE A CA 1
ATOM 733 C C . ILE A 1 96 ? 3.938 -10.601 -17.254 1.00 95.75 96 ILE A C 1
ATOM 735 O O . ILE A 1 96 ? 2.920 -11.290 -17.199 1.00 95.75 96 ILE A O 1
ATOM 739 N N . ASP A 1 97 ? 4.111 -9.557 -16.455 1.00 94.31 97 ASP A N 1
ATOM 740 C CA . ASP A 1 97 ? 3.078 -9.034 -15.572 1.00 94.31 97 ASP A CA 1
ATOM 741 C C . ASP A 1 97 ? 2.112 -8.131 -16.350 1.00 94.31 97 ASP A C 1
ATOM 743 O O . ASP A 1 97 ? 2.280 -6.913 -16.435 1.00 94.31 97 ASP A O 1
ATOM 747 N N . GLY A 1 98 ? 1.058 -8.737 -16.901 1.00 95.56 98 GLY A N 1
ATOM 748 C CA . GLY A 1 98 ? -0.049 -8.031 -17.549 1.00 95.56 98 GLY A CA 1
ATOM 749 C C . GLY A 1 98 ? -0.947 -7.259 -16.576 1.00 95.56 98 GLY A C 1
ATOM 750 O O . GLY A 1 98 ? -1.925 -6.649 -17.013 1.00 95.56 98 GLY A O 1
ATOM 751 N N . MET A 1 99 ? -0.640 -7.277 -15.274 1.00 93.25 99 MET A N 1
ATOM 752 C CA . MET A 1 99 ? -1.421 -6.623 -14.229 1.00 93.25 99 MET A CA 1
ATOM 753 C C . MET A 1 99 ? -0.699 -5.470 -13.544 1.00 93.25 99 MET A C 1
ATOM 755 O O . MET A 1 99 ? -1.356 -4.792 -12.754 1.00 93.25 99 MET A O 1
ATOM 759 N N . SER A 1 100 ? 0.600 -5.255 -13.790 1.00 92.06 100 SER A N 1
ATOM 760 C CA . SER A 1 100 ? 1.438 -4.290 -13.056 1.00 92.06 100 SER A CA 1
ATOM 761 C C . SER A 1 100 ? 1.142 -4.304 -11.554 1.00 92.06 100 SER A C 1
ATOM 763 O O . SER A 1 100 ? 0.874 -3.263 -10.948 1.00 92.06 100 SER A O 1
ATOM 765 N N . GLN A 1 101 ? 1.104 -5.505 -10.963 1.00 88.19 101 GLN A N 1
ATOM 766 C CA . GLN A 1 101 ? 0.793 -5.710 -9.545 1.00 88.19 101 GLN A CA 1
ATOM 767 C C . GLN A 1 101 ? -0.597 -5.159 -9.142 1.00 88.19 101 GLN A C 1
ATOM 769 O O . GLN A 1 101 ? -0.757 -4.527 -8.102 1.00 88.19 101 GLN A O 1
ATOM 774 N N . THR A 1 102 ? -1.629 -5.402 -9.959 1.00 89.12 102 THR A N 1
ATOM 775 C CA . THR A 1 102 ? -2.995 -4.836 -9.826 1.00 89.12 102 THR A CA 1
ATOM 776 C C . THR A 1 102 ? -3.030 -3.315 -10.007 1.00 89.12 102 THR A C 1
ATOM 778 O O . THR A 1 102 ? -3.654 -2.612 -9.218 1.00 89.12 102 THR A O 1
ATOM 781 N N . ALA A 1 103 ? -2.382 -2.806 -11.057 1.00 92.62 103 ALA A N 1
ATOM 782 C CA . ALA A 1 103 ? -2.263 -1.384 -11.382 1.00 92.62 103 ALA A CA 1
ATOM 783 C C . ALA A 1 103 ? -1.540 -0.568 -10.301 1.00 92.62 103 ALA A C 1
ATOM 785 O O . ALA A 1 103 ? -2.003 0.506 -9.940 1.00 92.62 103 ALA A O 1
ATOM 786 N N . THR A 1 104 ? -0.426 -1.063 -9.765 1.00 91.81 104 THR A N 1
ATOM 787 C CA . THR A 1 104 ? 0.335 -0.390 -8.696 1.00 91.81 104 THR A CA 1
ATOM 788 C C . THR A 1 104 ? 1.726 0.075 -9.121 1.00 91.81 104 THR A C 1
ATOM 790 O O . THR A 1 104 ? 2.327 0.887 -8.417 1.00 91.81 104 THR A O 1
ATOM 793 N N . LEU A 1 105 ? 2.215 -0.379 -10.280 1.00 92.56 105 LEU A N 1
ATOM 794 C CA . LEU A 1 105 ? 3.493 0.039 -10.859 1.00 92.56 105 LEU A CA 1
ATOM 795 C C . LEU A 1 105 ? 3.274 0.810 -12.166 1.00 92.56 105 LEU A C 1
ATOM 797 O O . LEU A 1 105 ? 2.937 0.221 -13.194 1.00 92.56 105 LEU A O 1
ATOM 801 N N . THR A 1 106 ? 3.517 2.122 -12.159 1.00 93.44 106 THR A N 1
ATOM 802 C CA . THR A 1 106 ? 3.446 2.948 -13.381 1.00 93.44 106 THR A CA 1
ATOM 803 C C . THR A 1 106 ? 4.530 2.562 -14.393 1.00 93.44 106 THR A C 1
ATOM 805 O O . THR A 1 106 ? 4.251 2.422 -15.585 1.00 93.44 106 THR A O 1
ATOM 808 N N . GLY A 1 107 ? 5.764 2.371 -13.919 1.00 92.06 107 GLY A N 1
ATOM 809 C CA . GLY A 1 107 ? 6.950 2.103 -14.739 1.00 92.06 107 GLY A CA 1
ATOM 810 C C . GLY A 1 107 ? 7.296 0.626 -14.949 1.00 92.06 107 GLY A C 1
ATOM 811 O O . GLY A 1 107 ? 8.163 0.309 -15.752 1.00 92.06 107 GLY A O 1
ATOM 812 N N . GLY A 1 108 ? 6.607 -0.295 -14.267 1.00 93.62 108 GLY A N 1
ATOM 813 C CA . GLY A 1 108 ? 7.029 -1.698 -14.164 1.00 93.62 108 GLY A CA 1
ATOM 814 C C . GLY A 1 108 ? 8.084 -1.913 -13.072 1.00 93.62 108 GLY A C 1
ATOM 815 O O . GLY A 1 108 ? 8.327 -1.028 -12.251 1.00 93.62 108 GLY A O 1
ATOM 816 N N . PHE A 1 109 ? 8.677 -3.106 -13.033 1.00 95.00 109 PHE A N 1
ATOM 817 C CA . PHE A 1 109 ? 9.698 -3.463 -12.047 1.00 95.00 109 PHE A CA 1
ATOM 818 C C . PHE A 1 109 ? 11.022 -2.758 -12.338 1.00 95.00 109 PHE A C 1
ATOM 820 O O . PHE A 1 109 ? 11.476 -2.708 -13.483 1.00 95.00 109 PHE A O 1
ATOM 827 N N . SER A 1 110 ? 11.673 -2.274 -11.285 1.00 93.81 110 SER A N 1
ATOM 828 C CA . SER A 1 110 ? 12.968 -1.601 -11.319 1.00 93.81 110 SER A CA 1
ATOM 829 C C . SER A 1 110 ? 12.970 -0.430 -12.311 1.00 93.81 110 SER A C 1
ATOM 831 O O . SER A 1 110 ? 13.895 -0.300 -13.113 1.00 93.81 110 SER A O 1
ATOM 833 N N . ASP A 1 111 ? 11.906 0.386 -12.265 1.00 94.12 111 ASP A N 1
ATOM 834 C CA . ASP A 1 111 ? 11.731 1.565 -13.120 1.00 94.12 111 ASP A CA 1
ATOM 835 C C . ASP A 1 111 ? 12.939 2.502 -13.041 1.00 94.12 111 ASP A C 1
ATOM 837 O O . ASP A 1 111 ? 13.474 2.774 -11.962 1.00 94.12 111 ASP A O 1
ATOM 841 N N . ASP A 1 112 ? 13.334 3.026 -14.199 1.00 93.94 112 ASP A N 1
ATOM 842 C CA . ASP A 1 112 ? 14.540 3.833 -14.345 1.00 93.94 112 ASP A CA 1
ATOM 843 C C . ASP A 1 112 ? 14.549 5.071 -13.447 1.00 93.94 112 ASP A C 1
ATOM 845 O O . ASP A 1 112 ? 15.583 5.367 -12.854 1.00 93.94 112 ASP A O 1
ATOM 849 N N . HIS A 1 113 ? 13.416 5.760 -13.273 1.00 93.25 113 HIS A N 1
ATOM 850 C CA . HIS A 1 113 ? 13.345 6.983 -12.467 1.00 93.25 113 HIS A CA 1
ATOM 851 C C . HIS A 1 113 ? 13.545 6.676 -10.984 1.00 93.25 113 HIS A C 1
ATOM 853 O O . HIS A 1 113 ? 14.225 7.416 -10.271 1.00 93.25 113 HIS A O 1
ATOM 859 N N . ILE A 1 114 ? 12.978 5.562 -10.519 1.00 95.19 114 ILE A N 1
ATOM 860 C CA . ILE A 1 114 ? 13.058 5.148 -9.118 1.00 95.19 114 ILE A CA 1
ATOM 861 C C . ILE A 1 114 ? 14.449 4.590 -8.808 1.00 95.19 114 ILE A C 1
ATOM 863 O O . ILE A 1 114 ? 15.052 4.979 -7.808 1.00 95.19 114 ILE A O 1
ATOM 867 N N . VAL A 1 115 ? 14.986 3.730 -9.680 1.00 94.50 115 VAL A N 1
ATOM 868 C CA . VAL A 1 115 ? 16.344 3.177 -9.546 1.00 94.50 115 VAL A CA 1
ATOM 869 C C . VAL A 1 115 ? 17.387 4.289 -9.595 1.00 94.50 115 VAL A C 1
ATOM 871 O O . VAL A 1 115 ? 18.282 4.319 -8.751 1.00 94.50 115 VAL A O 1
ATOM 874 N N . ARG A 1 116 ? 17.249 5.236 -10.529 1.00 93.56 116 ARG A N 1
ATOM 875 C CA . ARG A 1 116 ? 18.096 6.429 -10.591 1.00 93.56 116 ARG A CA 1
ATOM 876 C C . ARG A 1 116 ? 18.027 7.204 -9.279 1.00 93.56 116 ARG A C 1
ATOM 878 O O . ARG A 1 116 ? 19.056 7.420 -8.650 1.00 93.56 116 ARG A O 1
ATOM 885 N N . SER A 1 117 ? 16.824 7.570 -8.830 1.00 94.12 117 SER A N 1
ATOM 886 C CA . SER A 1 117 ? 16.654 8.331 -7.588 1.00 94.12 117 SER A CA 1
ATOM 887 C C . SER A 1 117 ? 17.223 7.605 -6.368 1.00 94.12 117 SER A C 1
ATOM 889 O O . SER A 1 117 ? 17.642 8.267 -5.426 1.00 94.12 117 SER A O 1
ATOM 891 N N . TYR A 1 118 ? 17.228 6.273 -6.350 1.00 93.50 118 TYR A N 1
ATOM 892 C CA . TYR A 1 118 ? 17.857 5.491 -5.290 1.00 93.50 118 TYR A CA 1
ATOM 893 C C . TYR A 1 118 ? 19.381 5.646 -5.299 1.00 93.50 118 TYR A C 1
ATOM 895 O O . TYR A 1 118 ? 19.960 6.081 -4.304 1.00 93.50 118 TYR A O 1
ATOM 903 N N . TYR A 1 119 ? 20.028 5.341 -6.428 1.00 91.69 119 TYR A N 1
ATOM 904 C CA . TYR A 1 119 ? 21.490 5.374 -6.538 1.00 91.69 119 TYR A CA 1
ATOM 905 C C . TYR A 1 119 ? 22.073 6.792 -6.541 1.00 91.69 119 TYR A C 1
ATOM 907 O O . TYR A 1 119 ? 23.248 6.957 -6.241 1.00 91.69 119 TYR A O 1
ATOM 915 N N . GLU A 1 120 ? 21.267 7.811 -6.836 1.00 89.00 120 GLU A N 1
ATOM 916 C CA . GLU A 1 120 ? 21.647 9.228 -6.743 1.00 89.00 120 GLU A CA 1
ATOM 917 C C . GLU A 1 120 ? 21.328 9.846 -5.364 1.00 89.00 120 GLU A C 1
ATOM 919 O O . GLU A 1 120 ? 21.469 11.052 -5.180 1.00 89.00 120 GLU A O 1
ATOM 924 N N . GLY A 1 121 ? 20.897 9.045 -4.379 1.00 88.94 121 GLY A N 1
ATOM 925 C CA . GLY A 1 121 ? 20.724 9.484 -2.986 1.00 88.94 121 GLY A CA 1
ATOM 926 C C . GLY A 1 121 ? 19.374 10.130 -2.647 1.00 88.94 121 GLY A C 1
ATOM 927 O O . GLY A 1 121 ? 19.168 10.554 -1.512 1.00 88.94 121 GLY A O 1
ATOM 928 N N . GLY A 1 122 ? 18.412 10.155 -3.571 1.00 91.50 122 GLY A N 1
ATOM 929 C CA . GLY A 1 122 ? 17.089 10.765 -3.377 1.00 91.50 122 GLY A CA 1
ATOM 930 C C . GLY A 1 122 ? 16.186 10.069 -2.347 1.00 91.50 122 GLY A C 1
ATOM 931 O O . GLY A 1 122 ? 15.221 10.671 -1.882 1.00 91.50 122 GLY A O 1
ATOM 932 N N . PHE A 1 123 ? 16.493 8.826 -1.960 1.00 93.06 123 PHE A N 1
ATOM 933 C CA . PHE A 1 123 ? 15.816 8.139 -0.849 1.00 93.06 123 PHE A CA 1
ATOM 934 C C . PHE A 1 123 ? 16.457 8.413 0.519 1.00 93.06 123 PHE A C 1
ATOM 936 O O . PHE A 1 123 ? 15.820 8.137 1.536 1.00 93.06 123 PHE A O 1
ATOM 943 N N . GLY A 1 124 ? 17.684 8.943 0.570 1.00 91.38 124 GLY A N 1
ATOM 944 C CA . GLY A 1 124 ? 18.425 9.126 1.819 1.00 91.38 124 GLY A CA 1
ATOM 945 C C . GLY A 1 124 ? 18.465 7.853 2.674 1.00 91.38 124 GLY A C 1
ATOM 946 O O . GLY A 1 124 ? 18.738 6.764 2.177 1.00 91.38 124 GLY A O 1
ATOM 947 N N . ASP A 1 125 ? 18.149 7.994 3.959 1.00 90.50 125 ASP A N 1
ATOM 948 C CA . ASP A 1 125 ? 18.091 6.919 4.956 1.00 90.50 125 ASP A CA 1
ATOM 949 C C . ASP A 1 125 ? 16.694 6.288 5.117 1.00 90.50 125 ASP A C 1
ATOM 951 O O . ASP A 1 125 ? 16.509 5.386 5.936 1.00 90.50 125 ASP A O 1
ATOM 955 N N . THR A 1 126 ? 15.706 6.722 4.327 1.00 91.81 126 THR A N 1
ATOM 956 C CA . THR A 1 126 ? 14.303 6.279 4.445 1.00 91.81 126 THR A CA 1
ATOM 957 C C . THR A 1 126 ? 14.066 4.767 4.313 1.00 91.81 126 THR A C 1
ATOM 959 O O . THR A 1 126 ? 13.020 4.297 4.759 1.00 91.81 126 THR A O 1
ATOM 962 N N . PRO A 1 127 ? 14.980 3.961 3.739 1.00 92.62 127 PRO A N 1
ATOM 963 C CA . PRO A 1 127 ? 14.815 2.505 3.765 1.00 92.62 127 PRO A CA 1
ATOM 964 C C . PRO A 1 127 ? 15.117 1.854 5.114 1.00 92.62 127 PRO A C 1
ATOM 966 O O . PRO A 1 127 ? 14.682 0.733 5.370 1.00 92.62 127 PRO A O 1
ATOM 969 N N . VAL A 1 128 ? 15.826 2.554 5.998 1.00 92.75 128 VAL A N 1
ATOM 970 C CA . VAL A 1 128 ? 16.167 2.061 7.338 1.00 92.75 128 VAL A CA 1
ATOM 971 C C . VAL A 1 128 ? 15.577 2.909 8.463 1.00 92.75 128 VAL A C 1
ATOM 973 O O . VAL A 1 128 ? 15.464 2.429 9.590 1.00 92.75 128 VAL A O 1
ATOM 976 N N . THR A 1 129 ? 15.128 4.132 8.173 1.00 89.06 129 THR A N 1
ATOM 977 C CA . THR A 1 129 ? 14.439 5.022 9.119 1.00 89.06 129 THR A CA 1
ATOM 978 C C . THR A 1 129 ? 13.066 5.441 8.599 1.00 89.06 129 THR A C 1
ATOM 980 O O . THR A 1 129 ? 12.812 5.461 7.399 1.00 89.06 129 THR A O 1
ATOM 983 N N . ASN A 1 130 ? 12.153 5.815 9.501 1.00 90.19 130 ASN A N 1
ATOM 984 C CA . ASN A 1 130 ? 10.897 6.448 9.104 1.00 90.19 130 ASN A CA 1
ATOM 985 C C . ASN A 1 130 ? 10.614 7.701 9.933 1.00 90.19 130 ASN A C 1
ATOM 987 O O . ASN A 1 130 ? 10.398 7.620 11.142 1.00 90.19 130 ASN A O 1
ATOM 991 N N . ARG A 1 131 ? 10.614 8.841 9.232 1.00 88.31 131 ARG A N 1
ATOM 992 C CA . ARG A 1 131 ? 10.209 10.175 9.703 1.00 88.31 131 ARG A CA 1
ATOM 993 C C . ARG A 1 131 ? 8.815 10.131 10.344 1.00 88.31 131 ARG A C 1
ATOM 995 O O . ARG A 1 131 ? 7.931 9.557 9.713 1.00 88.31 131 ARG A O 1
ATOM 1002 N N . ASP A 1 132 ? 8.555 10.784 11.480 1.00 89.44 132 ASP A N 1
ATOM 1003 C CA . ASP A 1 132 ? 7.166 11.099 11.849 1.00 89.44 132 ASP A CA 1
ATOM 1004 C C . ASP A 1 132 ? 6.720 12.383 11.141 1.00 89.44 132 ASP A C 1
ATOM 1006 O O . ASP A 1 132 ? 7.029 13.493 11.578 1.00 89.44 132 ASP A O 1
ATOM 1010 N N . THR A 1 133 ? 5.956 12.222 10.061 1.00 92.06 133 THR A N 1
ATOM 1011 C CA . THR A 1 133 ? 5.446 13.330 9.241 1.00 92.06 133 THR A CA 1
ATOM 1012 C C . THR A 1 133 ? 4.445 14.236 9.965 1.00 92.06 133 THR A C 1
ATOM 1014 O O . THR A 1 133 ? 4.076 15.272 9.423 1.00 92.06 133 THR A O 1
ATOM 1017 N N . THR A 1 134 ? 3.986 13.867 11.165 1.00 89.00 134 THR A N 1
ATOM 1018 C CA . THR A 1 134 ? 3.090 14.688 12.002 1.00 89.00 134 THR A CA 1
ATOM 1019 C C . THR A 1 134 ? 3.829 15.504 13.062 1.00 89.00 134 THR A C 1
ATOM 1021 O O . THR A 1 134 ? 3.239 16.402 13.662 1.00 89.00 134 THR A O 1
ATOM 1024 N N . LEU A 1 135 ? 5.110 15.212 13.312 1.00 85.06 135 LEU A N 1
ATOM 1025 C CA . LEU A 1 135 ? 5.909 15.876 14.351 1.00 85.06 135 LEU A CA 1
ATOM 1026 C C . LEU A 1 135 ? 6.979 16.809 13.796 1.00 85.06 135 LEU A C 1
ATOM 1028 O O . LEU A 1 135 ? 7.381 17.754 14.476 1.00 85.06 135 LEU A O 1
ATOM 1032 N N . GLU A 1 136 ? 7.473 16.540 12.593 1.00 83.50 136 GLU A N 1
ATOM 1033 C CA . GLU A 1 136 ? 8.500 17.355 11.961 1.00 83.50 136 GLU A CA 1
ATOM 1034 C C . GLU A 1 136 ? 8.268 17.518 10.463 1.00 83.50 136 GLU A C 1
ATOM 1036 O O . GLU A 1 136 ? 7.575 16.729 9.821 1.00 83.50 136 GLU A O 1
ATOM 1041 N N . ARG A 1 137 ? 8.866 18.574 9.907 1.00 87.25 137 ARG A N 1
ATOM 1042 C CA . ARG A 1 137 ? 8.830 18.839 8.472 1.00 87.25 137 ARG A CA 1
ATOM 1043 C C . ARG A 1 137 ? 9.618 17.762 7.725 1.00 87.25 137 ARG A C 1
ATOM 1045 O O . ARG A 1 137 ? 10.762 17.470 8.073 1.00 87.25 137 ARG A O 1
ATOM 1052 N N . VAL A 1 138 ? 9.010 17.205 6.681 1.00 91.69 138 VAL A N 1
ATOM 1053 C CA . VAL A 1 138 ? 9.617 16.197 5.806 1.00 91.69 138 VAL A CA 1
ATOM 1054 C C . VAL A 1 138 ? 9.506 16.682 4.364 1.00 91.69 138 VAL A C 1
ATOM 1056 O O . VAL A 1 138 ? 8.412 16.711 3.812 1.00 91.69 138 VAL A O 1
ATOM 1059 N N . ASP A 1 139 ? 10.628 17.012 3.723 1.00 92.50 139 ASP A N 1
ATOM 1060 C CA . ASP A 1 139 ? 10.619 17.615 2.377 1.00 92.50 139 ASP A CA 1
ATOM 1061 C C . ASP A 1 139 ? 9.963 16.723 1.319 1.00 92.50 139 ASP A C 1
ATOM 1063 O O . ASP A 1 139 ? 9.328 17.214 0.390 1.00 92.50 139 ASP A O 1
ATOM 1067 N N . ALA A 1 140 ? 10.061 15.397 1.470 1.00 94.81 140 ALA A N 1
ATOM 1068 C CA . ALA A 1 140 ? 9.387 14.454 0.581 1.00 94.81 140 ALA A CA 1
ATOM 1069 C C . ALA A 1 140 ? 7.852 14.572 0.649 1.00 94.81 140 ALA A C 1
ATOM 1071 O O . ALA A 1 140 ? 7.187 14.369 -0.368 1.00 94.81 140 ALA A O 1
ATOM 1072 N N . LEU A 1 141 ? 7.294 14.912 1.819 1.00 96.38 141 LEU A N 1
ATOM 1073 C CA . LEU A 1 141 ? 5.864 15.182 1.975 1.00 96.38 141 LEU A CA 1
ATOM 1074 C C . LEU A 1 141 ? 5.496 16.477 1.250 1.00 96.38 141 LEU A C 1
ATOM 1076 O O . LEU A 1 141 ? 4.608 16.457 0.400 1.00 96.38 141 LEU A O 1
ATOM 1080 N N . ASP A 1 142 ? 6.219 17.565 1.528 1.00 96.00 142 ASP A N 1
ATOM 1081 C CA . ASP A 1 142 ? 5.994 18.875 0.904 1.00 96.00 142 ASP A CA 1
ATOM 1082 C C . ASP A 1 142 ? 6.084 18.788 -0.628 1.00 96.00 142 ASP A C 1
ATOM 1084 O O . ASP A 1 142 ? 5.216 19.293 -1.345 1.00 96.00 142 ASP A O 1
ATOM 1088 N N . ALA A 1 143 ? 7.105 18.096 -1.142 1.00 97.06 143 ALA A N 1
ATOM 1089 C CA . ALA A 1 143 ? 7.315 17.896 -2.570 1.00 97.06 143 ALA A CA 1
ATOM 1090 C C . ALA A 1 143 ? 6.171 17.102 -3.212 1.00 97.06 143 ALA A C 1
ATOM 1092 O O . ALA A 1 143 ? 5.720 17.450 -4.303 1.00 97.06 143 ALA A O 1
ATOM 1093 N N . TYR A 1 144 ? 5.675 16.053 -2.548 1.00 98.25 144 TYR A N 1
ATOM 1094 C CA . TYR A 1 144 ? 4.579 15.256 -3.093 1.00 98.25 144 TYR A CA 1
ATOM 1095 C C . TYR A 1 144 ? 3.240 16.004 -3.033 1.00 98.25 144 TYR A C 1
ATOM 1097 O O . TYR A 1 144 ? 2.500 16.004 -4.015 1.00 98.25 144 TYR A O 1
ATOM 1105 N N . VAL A 1 145 ? 2.951 16.713 -1.937 1.00 98.19 145 VAL A N 1
ATOM 1106 C CA . VAL A 1 145 ? 1.770 17.589 -1.825 1.00 98.19 145 VAL A CA 1
ATOM 1107 C C . VAL A 1 145 ? 1.785 18.658 -2.914 1.00 98.19 145 VAL A C 1
ATOM 1109 O O . VAL A 1 145 ? 0.783 18.846 -3.602 1.00 98.19 145 VAL A O 1
ATOM 1112 N N . SER A 1 146 ? 2.921 19.333 -3.106 1.00 98.19 146 SER A N 1
ATOM 1113 C CA . SER A 1 146 ? 3.092 20.349 -4.150 1.00 98.19 146 SER A CA 1
ATOM 1114 C C . SER A 1 146 ? 2.862 19.767 -5.547 1.00 98.19 146 SER A C 1
ATOM 1116 O O . SER A 1 146 ? 2.088 20.314 -6.336 1.00 98.19 146 SER A O 1
ATOM 1118 N N . PHE A 1 147 ? 3.452 18.600 -5.826 1.00 98.25 147 PHE A N 1
ATOM 1119 C CA . PHE A 1 147 ? 3.235 17.885 -7.079 1.00 98.25 147 PHE A CA 1
ATOM 1120 C C . PHE A 1 147 ? 1.750 17.567 -7.302 1.00 98.25 147 PHE A C 1
ATOM 1122 O O . PHE A 1 147 ? 1.220 17.892 -8.361 1.00 98.25 147 PHE A O 1
ATOM 1129 N N . LEU A 1 148 ? 1.057 16.992 -6.317 1.00 98.31 148 LEU A N 1
ATOM 1130 C CA . LEU A 1 148 ? -0.361 16.633 -6.434 1.00 98.31 148 LEU A CA 1
ATOM 1131 C C . LEU A 1 148 ? -1.248 17.861 -6.657 1.00 98.31 148 LEU A C 1
ATOM 1133 O O . LEU A 1 148 ? -2.064 17.858 -7.576 1.00 98.31 148 LEU A O 1
ATOM 1137 N N . ARG A 1 149 ? -1.031 18.946 -5.903 1.00 97.75 149 ARG A N 1
ATOM 1138 C CA . ARG A 1 149 ? -1.735 20.228 -6.095 1.00 97.75 149 ARG A CA 1
ATOM 1139 C C . ARG A 1 149 ? -1.561 20.782 -7.506 1.00 97.75 149 ARG A C 1
ATOM 1141 O O . ARG A 1 149 ? -2.506 21.325 -8.061 1.00 97.75 149 ARG A O 1
ATOM 1148 N N . SER A 1 150 ? -0.389 20.594 -8.119 1.00 97.06 150 SER A N 1
ATOM 1149 C CA . SER A 1 150 ? -0.167 20.997 -9.515 1.00 97.06 150 SER A CA 1
ATOM 1150 C C . SER A 1 150 ? -0.995 20.194 -10.528 1.00 97.06 150 SER A C 1
ATOM 1152 O O . SER A 1 150 ? -1.186 20.651 -11.653 1.00 97.06 150 SER A O 1
ATOM 1154 N N . LYS A 1 151 ? -1.471 18.994 -10.161 1.00 96.50 151 LYS A N 1
ATOM 1155 C CA . LYS A 1 151 ? -2.272 18.117 -11.030 1.00 96.50 151 LYS A CA 1
ATOM 1156 C C . LYS A 1 151 ? -3.779 18.306 -10.875 1.00 96.50 151 LYS A C 1
ATOM 1158 O O . LYS A 1 151 ? -4.501 17.954 -11.804 1.00 96.50 151 LYS A O 1
ATOM 1163 N N . LEU A 1 152 ? -4.235 18.834 -9.738 1.00 95.38 152 LEU A N 1
ATOM 1164 C CA . LEU A 1 152 ? -5.653 19.069 -9.446 1.00 95.38 152 LEU A CA 1
ATOM 1165 C C . LEU A 1 152 ? -5.835 20.294 -8.522 1.00 95.38 152 LEU A C 1
ATOM 1167 O O . LEU A 1 152 ? -6.173 20.138 -7.346 1.00 95.38 152 LEU A O 1
ATOM 1171 N N . PRO A 1 153 ? -5.548 21.516 -9.011 1.00 95.75 153 PRO A N 1
ATOM 1172 C CA . PRO A 1 153 ? -5.544 22.736 -8.196 1.00 95.75 153 PRO A CA 1
ATOM 1173 C C . PRO A 1 153 ? -6.908 23.098 -7.589 1.00 95.75 153 PRO A C 1
ATOM 1175 O O . PRO A 1 153 ? -6.965 23.820 -6.596 1.00 95.75 153 PRO A O 1
ATOM 1178 N N . GLU A 1 154 ? -8.006 22.597 -8.152 1.00 95.50 154 GLU A N 1
ATOM 1179 C CA . GLU A 1 154 ? -9.367 22.775 -7.639 1.00 95.50 154 GLU A CA 1
ATOM 1180 C C . GLU A 1 154 ? -9.638 22.094 -6.284 1.00 95.50 154 GLU A C 1
ATOM 1182 O O . GLU A 1 154 ? -10.606 22.455 -5.611 1.00 95.50 154 GLU A O 1
ATOM 1187 N N . LEU A 1 155 ? -8.804 21.125 -5.882 1.00 97.25 155 LEU A N 1
ATOM 1188 C CA . LEU A 1 155 ? -8.896 20.380 -4.622 1.00 97.25 155 LEU A CA 1
ATOM 1189 C C . LEU A 1 155 ? -7.583 20.532 -3.834 1.00 97.25 155 LEU A C 1
ATOM 1191 O O . LEU A 1 155 ? -6.707 19.667 -3.903 1.00 97.25 155 LEU A O 1
ATOM 1195 N N . PRO A 1 156 ? -7.407 21.654 -3.111 1.00 94.94 156 PRO A N 1
ATOM 1196 C CA . PRO A 1 156 ? -6.117 22.033 -2.538 1.00 94.94 156 PRO A CA 1
ATOM 1197 C C . PRO A 1 156 ? -5.741 21.254 -1.270 1.00 94.94 156 PRO A C 1
ATOM 1199 O O . PRO A 1 156 ? -4.559 21.232 -0.901 1.00 94.94 156 PRO A O 1
ATOM 1202 N N . GLU A 1 157 ? -6.706 20.627 -0.595 1.00 98.00 157 GLU A N 1
ATOM 1203 C CA . GLU A 1 157 ? -6.452 19.859 0.622 1.00 98.00 157 GLU A CA 1
ATOM 1204 C C . GLU A 1 157 ? -5.998 18.450 0.251 1.00 98.00 157 GLU A C 1
ATOM 1206 O O . GLU A 1 157 ? -6.726 17.702 -0.401 1.00 98.00 157 GLU A O 1
ATOM 1211 N N . VAL A 1 158 ? -4.773 18.100 0.651 1.00 98.19 158 VAL A N 1
ATOM 1212 C CA . VAL A 1 158 ? -4.149 16.806 0.355 1.00 98.19 158 VAL A CA 1
ATOM 1213 C C . VAL A 1 158 ? -3.857 16.086 1.660 1.00 98.19 158 VAL A C 1
ATOM 1215 O O . VAL A 1 158 ? -3.063 16.553 2.477 1.00 98.19 158 VAL A O 1
ATOM 1218 N N . THR A 1 159 ? -4.451 14.911 1.809 1.00 97.06 159 THR A N 1
ATOM 1219 C CA . THR A 1 159 ? -4.300 14.049 2.980 1.00 97.06 159 THR A CA 1
ATOM 1220 C C . THR A 1 159 ? -3.803 12.682 2.553 1.00 97.06 159 THR A C 1
ATOM 1222 O O . THR A 1 159 ? -4.228 12.153 1.528 1.00 97.06 159 THR A O 1
ATOM 1225 N N . PHE A 1 160 ? -2.938 12.076 3.363 1.00 97.56 160 PHE A N 1
ATOM 1226 C CA . PHE A 1 160 ? -2.423 10.735 3.113 1.00 97.56 160 PHE A CA 1
ATOM 1227 C C . PHE A 1 160 ? -2.980 9.717 4.111 1.00 97.56 160 PHE A C 1
ATOM 1229 O O . PHE A 1 160 ? -3.289 10.035 5.256 1.00 97.56 160 PHE A O 1
ATOM 1236 N N . THR A 1 161 ? -3.085 8.477 3.651 1.00 95.94 161 THR A N 1
ATOM 1237 C CA . THR A 1 161 ? -3.407 7.260 4.403 1.00 95.94 161 THR A CA 1
ATOM 1238 C C . THR A 1 161 ? -2.546 6.109 3.858 1.00 95.94 161 THR A C 1
ATOM 1240 O O . THR A 1 161 ? -1.672 6.319 3.007 1.00 95.94 161 THR A O 1
ATOM 1243 N N . HIS A 1 162 ? -2.744 4.870 4.310 1.00 92.81 162 HIS A N 1
ATOM 1244 C CA . HIS A 1 162 ? -1.860 3.762 3.942 1.00 92.81 162 HIS A CA 1
ATOM 1245 C C . HIS A 1 162 ? -2.388 2.911 2.782 1.00 92.81 162 HIS A C 1
ATOM 1247 O O . HIS A 1 162 ? -1.583 2.273 2.092 1.00 92.81 162 HIS A O 1
ATOM 1253 N N . SER A 1 163 ? -3.701 2.912 2.529 1.00 92.94 163 SER A N 1
ATOM 1254 C CA . SER A 1 163 ? -4.345 2.104 1.484 1.00 92.94 163 SER A CA 1
ATOM 1255 C C . SER A 1 163 ? -5.480 2.844 0.770 1.00 92.94 163 SER A C 1
ATOM 1257 O O . SER A 1 163 ? -5.944 3.892 1.209 1.00 92.94 163 SER A O 1
ATOM 1259 N N . GLY A 1 164 ? -5.958 2.283 -0.347 1.00 94.81 164 GLY A N 1
ATOM 1260 C CA . GLY A 1 164 ? -7.111 2.841 -1.062 1.00 94.81 164 GLY A CA 1
ATOM 1261 C C . GLY A 1 164 ? -8.422 2.751 -0.276 1.00 94.81 164 GLY A C 1
ATOM 1262 O O . GLY A 1 164 ? -9.235 3.664 -0.346 1.00 94.81 164 GLY A O 1
ATOM 1263 N N . ALA A 1 165 ? -8.604 1.692 0.523 1.00 94.81 165 ALA A N 1
ATOM 1264 C CA . ALA A 1 165 ? -9.778 1.566 1.385 1.00 94.81 165 ALA A CA 1
ATOM 1265 C C . ALA A 1 165 ? -9.772 2.644 2.482 1.00 94.81 165 ALA A C 1
ATOM 1267 O O . ALA A 1 165 ? -10.781 3.312 2.688 1.00 94.81 165 ALA A O 1
ATOM 1268 N N . GLU A 1 166 ? -8.617 2.883 3.114 1.00 96.38 166 GLU A N 1
ATOM 1269 C CA . GLU A 1 166 ? -8.453 3.981 4.073 1.00 96.38 166 GLU A CA 1
ATOM 1270 C C . GLU A 1 166 ? -8.650 5.360 3.424 1.00 96.38 166 GLU A C 1
ATOM 1272 O O . GLU A 1 166 ? -9.257 6.233 4.039 1.00 96.38 166 GLU A O 1
ATOM 1277 N N . ALA A 1 167 ? -8.196 5.568 2.182 1.00 97.94 167 ALA A N 1
ATOM 1278 C CA . ALA A 1 167 ? -8.432 6.818 1.457 1.00 97.94 167 ALA A CA 1
ATOM 1279 C C . ALA A 1 167 ? -9.932 7.066 1.219 1.00 97.94 167 ALA A C 1
ATOM 1281 O O . ALA A 1 167 ? -10.420 8.164 1.484 1.00 97.94 167 ALA A O 1
ATOM 1282 N N . ASN A 1 168 ? -10.679 6.043 0.794 1.00 98.50 168 ASN A N 1
ATOM 1283 C CA . ASN A 1 168 ? -12.133 6.129 0.638 1.00 98.50 168 ASN A CA 1
ATOM 1284 C C . ASN A 1 168 ? -12.841 6.390 1.974 1.00 98.50 168 ASN A C 1
ATOM 1286 O O . ASN A 1 168 ? -13.691 7.272 2.058 1.00 98.50 168 ASN A O 1
ATOM 1290 N N . GLU A 1 169 ? -12.457 5.695 3.043 1.00 97.81 169 GLU A N 1
ATOM 1291 C CA . GLU A 1 169 ? -12.998 5.923 4.390 1.00 97.81 169 GLU A CA 1
ATOM 1292 C C . GLU A 1 169 ? -12.697 7.329 4.921 1.00 97.81 169 GLU A C 1
ATOM 1294 O O . GLU A 1 169 ? -13.570 7.951 5.529 1.00 97.81 169 GLU A O 1
ATOM 1299 N N . LYS A 1 170 ? -11.488 7.851 4.673 1.00 98.12 170 LYS A N 1
ATOM 1300 C CA . LYS A 1 170 ? -11.105 9.219 5.040 1.00 98.12 170 LYS A CA 1
ATOM 1301 C C . LYS A 1 170 ? -11.920 10.236 4.248 1.00 98.12 170 LYS A C 1
ATOM 1303 O O . LYS A 1 170 ? -12.462 11.150 4.857 1.00 98.12 170 LYS A O 1
ATOM 1308 N N . ALA A 1 171 ? -12.080 10.066 2.936 1.00 98.56 171 ALA A N 1
ATOM 1309 C CA . ALA A 1 171 ? -12.919 10.951 2.126 1.00 98.56 171 ALA A CA 1
ATOM 1310 C C . ALA A 1 171 ? -14.383 10.952 2.604 1.00 98.56 171 ALA A C 1
ATOM 1312 O O . ALA A 1 171 ? -14.992 12.012 2.733 1.00 98.56 171 ALA A O 1
ATOM 1313 N N . LEU A 1 172 ? -14.925 9.780 2.954 1.00 98.44 172 LEU A N 1
ATOM 1314 C CA . LEU A 1 172 ? -16.258 9.652 3.550 1.00 98.44 172 LEU A CA 1
ATOM 1315 C C . LEU A 1 172 ? -16.343 10.318 4.933 1.00 98.44 172 LEU A C 1
ATOM 1317 O O . LEU A 1 172 ? -17.348 10.952 5.242 1.00 98.44 172 LEU A O 1
ATOM 1321 N N . ALA A 1 173 ? -15.299 10.215 5.758 1.00 97.62 173 ALA A N 1
ATOM 1322 C CA . ALA A 1 173 ? -15.232 10.884 7.057 1.00 97.62 173 ALA A CA 1
ATOM 1323 C C . ALA A 1 173 ? -15.258 12.411 6.916 1.00 97.62 173 ALA A C 1
ATOM 1325 O O . ALA A 1 173 ? -16.026 13.080 7.608 1.00 97.62 173 ALA A O 1
ATOM 1326 N N . LEU A 1 174 ? -14.457 12.947 5.990 1.00 97.81 174 LEU A N 1
ATOM 1327 C CA . LEU A 1 174 ? -14.420 14.375 5.679 1.00 97.81 174 LEU A CA 1
ATOM 1328 C C . LEU A 1 174 ? -15.769 14.851 5.131 1.00 97.81 174 LEU A C 1
ATOM 1330 O O . LEU A 1 174 ? -16.301 15.842 5.613 1.00 97.81 174 LEU A O 1
ATOM 1334 N N . ALA A 1 175 ? -16.392 14.104 4.216 1.00 97.50 175 ALA A N 1
ATOM 1335 C CA . ALA A 1 175 ? -17.744 14.419 3.755 1.00 97.50 175 ALA A CA 1
ATOM 1336 C C . ALA A 1 175 ? -18.759 14.421 4.913 1.00 97.50 175 ALA A C 1
ATOM 1338 O O . ALA A 1 175 ? -19.576 15.332 5.027 1.00 97.50 175 ALA A O 1
ATOM 1339 N N . ARG A 1 176 ? -18.678 13.440 5.823 1.00 96.00 176 ARG A N 1
ATOM 1340 C CA . ARG A 1 176 ? -19.584 13.336 6.973 1.00 96.00 176 ARG A CA 1
ATOM 1341 C C . ARG A 1 176 ? -19.427 14.486 7.970 1.00 96.00 176 ARG A C 1
ATOM 1343 O O . ARG A 1 176 ? -20.425 14.934 8.523 1.00 96.00 176 ARG A O 1
ATOM 1350 N N . LEU A 1 177 ? -18.212 14.981 8.191 1.00 95.38 177 LEU A N 1
ATOM 1351 C CA . LEU A 1 177 ? -17.963 16.152 9.042 1.00 95.38 177 LEU A CA 1
ATOM 1352 C C . LEU A 1 177 ? -18.682 17.416 8.547 1.00 95.38 177 LEU A C 1
ATOM 1354 O O . LEU A 1 177 ? -19.003 18.289 9.348 1.00 95.38 177 LEU A O 1
ATOM 1358 N N . HIS A 1 178 ? -18.939 17.499 7.242 1.00 95.12 178 HIS A N 1
ATOM 1359 C CA . HIS A 1 178 ? -19.555 18.651 6.587 1.00 95.12 178 HIS A CA 1
ATOM 1360 C C . HIS A 1 178 ? -21.026 18.418 6.199 1.00 95.12 178 HIS A C 1
ATOM 1362 O O . HIS A 1 178 ? -21.646 19.296 5.601 1.00 95.12 178 HIS A O 1
ATOM 1368 N N . ALA A 1 179 ? -21.594 17.259 6.543 1.00 95.75 179 ALA A N 1
ATOM 1369 C CA . ALA A 1 179 ? -22.980 16.905 6.256 1.00 95.75 179 ALA A CA 1
ATOM 1370 C C . ALA A 1 179 ? -23.892 17.112 7.483 1.00 95.75 179 ALA A C 1
ATOM 1372 O O . ALA A 1 179 ? -23.415 17.108 8.622 1.00 95.75 179 ALA A O 1
ATOM 1373 N N . PRO A 1 180 ? -25.221 17.239 7.293 1.00 94.00 180 PRO A N 1
ATOM 1374 C CA . PRO A 1 180 ? -26.174 17.225 8.399 1.00 94.00 180 PRO A CA 1
ATOM 1375 C C . PRO A 1 180 ? -26.027 15.967 9.264 1.00 94.00 180 PRO A C 1
ATOM 1377 O O . PRO A 1 180 ? -25.814 14.868 8.753 1.00 94.00 180 PRO A O 1
ATOM 1380 N N . ALA A 1 181 ? -26.205 16.099 10.581 1.00 89.88 181 ALA A N 1
ATOM 1381 C CA . ALA A 1 181 ? -26.040 14.980 11.515 1.00 89.88 181 ALA A CA 1
ATOM 1382 C C . ALA A 1 181 ? -26.950 13.775 11.191 1.00 89.88 181 ALA A C 1
ATOM 1384 O O . ALA A 1 181 ? -26.536 12.628 11.385 1.00 89.88 181 ALA A O 1
ATOM 1385 N N . SER A 1 182 ? -28.145 14.037 10.647 1.00 90.94 182 SER A N 1
ATOM 1386 C CA . SER A 1 182 ? -29.127 13.035 10.209 1.00 90.94 182 SER A CA 1
ATOM 1387 C C . SER A 1 182 ? -28.681 12.206 9.000 1.00 90.94 182 SER A C 1
ATOM 1389 O O . SER A 1 182 ? -29.180 11.099 8.811 1.00 90.94 182 SER A O 1
ATOM 1391 N N . ALA A 1 183 ? -27.740 12.697 8.189 1.00 94.69 183 ALA A N 1
ATOM 1392 C CA . ALA A 1 183 ? -27.322 12.038 6.959 1.00 94.69 183 ALA A CA 1
ATOM 1393 C C . ALA A 1 183 ? -26.375 10.866 7.260 1.00 94.69 183 ALA A C 1
ATOM 1395 O O . ALA A 1 183 ? -25.165 11.040 7.360 1.00 94.69 183 ALA A O 1
ATOM 1396 N N . THR A 1 184 ? -26.904 9.656 7.458 1.00 93.50 184 THR A N 1
ATOM 1397 C CA . THR A 1 184 ? -26.163 8.457 7.905 1.00 93.50 184 THR A CA 1
ATOM 1398 C C . THR A 1 184 ? -25.650 7.537 6.798 1.00 93.50 184 THR A C 1
ATOM 1400 O O . THR A 1 184 ? -24.776 6.711 7.060 1.00 93.50 184 THR A O 1
ATOM 1403 N N . LYS A 1 185 ? -26.129 7.695 5.565 1.00 97.00 185 LYS A N 1
ATOM 1404 C CA . LYS A 1 185 ? -25.962 6.733 4.471 1.00 97.00 185 LYS A CA 1
ATOM 1405 C C . LYS A 1 185 ? -24.976 7.205 3.403 1.00 97.00 185 LYS A C 1
ATOM 1407 O O . LYS A 1 185 ? -24.817 8.397 3.145 1.00 97.00 185 LYS A O 1
ATOM 1412 N N . VAL A 1 186 ? -24.340 6.235 2.753 1.00 98.44 186 VAL A N 1
ATOM 1413 C CA . VAL A 1 186 ? -23.527 6.431 1.544 1.00 98.44 186 VAL A CA 1
ATOM 1414 C C . VAL A 1 186 ? -24.329 5.938 0.348 1.00 98.44 186 VAL A C 1
ATOM 1416 O O . VAL A 1 186 ? -24.929 4.867 0.424 1.00 98.44 186 VAL A O 1
ATOM 1419 N N . LEU A 1 187 ? -24.326 6.691 -0.749 1.00 98.81 187 LEU A N 1
ATOM 1420 C CA . LEU A 1 187 ? -24.821 6.237 -2.045 1.00 98.81 187 LEU A CA 1
ATOM 1421 C C . LEU A 1 187 ? -23.640 5.769 -2.904 1.00 98.81 187 LEU A C 1
ATOM 1423 O O . LEU A 1 187 ? -22.679 6.508 -3.101 1.00 98.81 187 LEU A O 1
ATOM 1427 N N . ALA A 1 188 ? -23.724 4.548 -3.414 1.00 98.75 188 ALA A N 1
ATOM 1428 C CA . ALA A 1 188 ? -22.786 3.957 -4.361 1.00 98.75 188 ALA A CA 1
ATOM 1429 C C . ALA A 1 188 ? -23.551 3.397 -5.575 1.00 98.75 188 ALA A C 1
ATOM 1431 O O . ALA A 1 188 ? -24.758 3.608 -5.718 1.00 98.75 188 ALA A O 1
ATOM 1432 N N . PHE A 1 189 ? -22.860 2.682 -6.463 1.00 98.75 189 PHE A N 1
ATOM 1433 C CA . PHE A 1 189 ? -23.437 2.166 -7.706 1.00 98.75 189 PHE A CA 1
ATOM 1434 C C . PHE A 1 189 ? -23.319 0.653 -7.824 1.00 98.75 189 PHE A C 1
ATOM 1436 O O . PHE A 1 189 ? -22.363 0.044 -7.345 1.00 98.75 189 PHE A O 1
ATOM 1443 N N . GLU A 1 190 ? -24.272 0.030 -8.510 1.00 98.12 190 GLU A N 1
ATOM 1444 C CA . GLU A 1 190 ? -24.190 -1.393 -8.826 1.00 98.12 190 GLU A CA 1
ATOM 1445 C C . GLU A 1 190 ? -22.886 -1.725 -9.562 1.00 98.12 190 GLU A C 1
ATOM 1447 O O . GLU A 1 190 ? -22.504 -1.039 -10.506 1.00 98.12 190 GLU A O 1
ATOM 1452 N N . GLY A 1 191 ? -22.213 -2.798 -9.151 1.00 95.75 191 GLY A N 1
ATOM 1453 C CA . GLY A 1 191 ? -20.907 -3.252 -9.647 1.00 95.75 191 GLY A CA 1
ATOM 1454 C C . GLY A 1 191 ? -19.676 -2.528 -9.092 1.00 95.75 191 GLY A C 1
ATOM 1455 O O . GLY A 1 191 ? -18.566 -2.908 -9.461 1.00 95.75 191 GLY A O 1
ATOM 1456 N N . SER A 1 192 ? -19.840 -1.546 -8.200 1.00 97.25 192 SER A N 1
ATOM 1457 C CA . SER A 1 192 ? -18.720 -0.815 -7.598 1.00 97.25 192 SER A CA 1
ATOM 1458 C C . SER A 1 192 ? -17.807 -1.681 -6.720 1.00 97.25 192 SER A C 1
ATOM 1460 O O . SER A 1 192 ? -18.217 -2.706 -6.153 1.00 97.25 192 SER A O 1
ATOM 1462 N N . PHE A 1 193 ? -16.569 -1.221 -6.541 1.00 96.62 193 PHE A N 1
ATOM 1463 C CA . PHE A 1 193 ? -15.633 -1.710 -5.535 1.00 96.62 193 PHE A CA 1
ATOM 1464 C C . PHE A 1 193 ? -14.810 -0.568 -4.937 1.00 96.62 193 PHE A C 1
ATOM 1466 O O . PHE A 1 193 ? -13.917 -0.034 -5.586 1.00 96.62 193 PHE A O 1
ATOM 1473 N N . HIS A 1 194 ? -15.047 -0.278 -3.658 1.00 96.88 194 HIS A N 1
ATOM 1474 C CA . HIS A 1 194 ? -14.412 0.834 -2.941 1.00 96.88 194 HIS A CA 1
ATOM 1475 C C . HIS A 1 194 ? -13.441 0.387 -1.841 1.00 96.88 194 HIS A C 1
ATOM 1477 O O . HIS A 1 194 ? -12.861 1.206 -1.133 1.00 96.88 194 HIS A O 1
ATOM 1483 N N . GLY A 1 195 ? -13.214 -0.918 -1.692 1.00 93.06 195 GLY A N 1
ATOM 1484 C CA . GLY A 1 195 ? -12.282 -1.466 -0.710 1.00 93.06 195 GLY A CA 1
ATOM 1485 C C . GLY A 1 195 ? -12.943 -2.467 0.225 1.00 93.06 195 GLY A C 1
ATOM 1486 O O . GLY A 1 195 ? -14.020 -2.987 -0.056 1.00 93.06 195 GLY A O 1
ATOM 1487 N N . ARG A 1 196 ? -12.239 -2.820 1.307 1.00 90.81 196 ARG A N 1
ATOM 1488 C CA . ARG A 1 196 ? -12.682 -3.884 2.223 1.00 90.81 196 ARG A CA 1
ATOM 1489 C C . ARG A 1 196 ? -12.589 -3.543 3.715 1.00 90.81 196 ARG A C 1
ATOM 1491 O O . ARG A 1 196 ? -12.764 -4.441 4.528 1.00 90.81 196 ARG A O 1
ATOM 1498 N N . THR A 1 197 ? -12.318 -2.296 4.090 1.00 93.62 197 THR A N 1
ATOM 1499 C CA . THR A 1 197 ? -12.700 -1.784 5.423 1.00 93.62 197 THR A CA 1
ATOM 1500 C C . THR A 1 197 ? -14.228 -1.679 5.482 1.00 93.62 197 THR A C 1
ATOM 1502 O O . THR A 1 197 ? -14.858 -1.628 4.431 1.00 93.62 197 THR A O 1
ATOM 1505 N N . LEU A 1 198 ? -14.857 -1.735 6.653 1.00 93.81 198 LEU A N 1
ATOM 1506 C CA . LEU A 1 198 ? -16.289 -2.011 6.795 1.00 93.81 198 LEU A CA 1
ATOM 1507 C C . LEU A 1 198 ? -17.187 -1.046 6.011 1.00 93.81 198 LEU A C 1
ATOM 1509 O O . LEU A 1 198 ? -18.048 -1.519 5.273 1.00 93.81 198 LEU A O 1
ATOM 1513 N N . LEU A 1 199 ? -16.984 0.273 6.091 1.00 96.25 199 LEU A N 1
ATOM 1514 C CA . LEU A 1 199 ? -17.845 1.220 5.370 1.00 96.25 199 LEU A CA 1
ATOM 1515 C C . LEU A 1 199 ? -17.523 1.242 3.868 1.00 96.25 199 LEU A C 1
ATOM 1517 O O . LEU A 1 199 ? -18.436 1.232 3.041 1.00 96.25 199 LEU A O 1
ATOM 1521 N N . ALA A 1 200 ? -16.244 1.177 3.493 1.00 96.06 200 ALA A N 1
ATOM 1522 C CA . ALA A 1 200 ? -15.848 1.014 2.089 1.00 96.06 200 ALA A CA 1
ATOM 1523 C C . ALA A 1 200 ? -16.386 -0.296 1.469 1.00 96.06 200 ALA A C 1
ATOM 1525 O O . ALA A 1 200 ? -16.728 -0.361 0.285 1.00 96.06 200 ALA A O 1
ATOM 1526 N N . LEU A 1 201 ? -16.492 -1.351 2.278 1.00 95.06 201 LEU A N 1
ATOM 1527 C CA . LEU A 1 201 ? -17.062 -2.638 1.902 1.00 95.06 201 LEU A CA 1
ATOM 1528 C C . LEU A 1 201 ? -18.582 -2.560 1.801 1.00 95.06 201 LEU A C 1
ATOM 1530 O O . LEU A 1 201 ? -19.143 -3.115 0.863 1.00 95.06 201 LEU A O 1
ATOM 1534 N N . HIS A 1 202 ? -19.250 -1.844 2.708 1.00 95.75 202 HIS A N 1
ATOM 1535 C CA . HIS A 1 202 ? -20.683 -1.568 2.595 1.00 95.75 202 HIS A CA 1
ATOM 1536 C C . HIS A 1 202 ? -21.008 -0.836 1.291 1.00 95.75 202 HIS A C 1
ATOM 1538 O O . HIS A 1 202 ? -22.018 -1.159 0.676 1.00 95.75 202 HIS A O 1
ATOM 1544 N N . ALA A 1 203 ? -20.136 0.074 0.842 1.00 97.44 203 ALA A N 1
ATOM 1545 C CA . ALA A 1 203 ? -20.244 0.772 -0.441 1.00 97.44 203 ALA A CA 1
ATOM 1546 C C . ALA A 1 203 ? -19.800 -0.071 -1.660 1.00 97.44 203 ALA A C 1
ATOM 1548 O O . ALA A 1 203 ? -20.006 0.337 -2.800 1.00 97.44 203 ALA A O 1
ATOM 1549 N N . THR A 1 204 ? -19.209 -1.251 -1.457 1.00 96.62 204 THR A N 1
ATOM 1550 C CA . THR A 1 204 ? -18.836 -2.189 -2.530 1.00 96.62 204 THR A CA 1
ATOM 1551 C C . THR A 1 204 ? -20.030 -3.064 -2.903 1.00 96.62 204 THR A C 1
ATOM 1553 O O . THR A 1 204 ? -20.653 -3.670 -2.038 1.00 96.62 204 THR A O 1
ATOM 1556 N N . TYR A 1 205 ? -20.349 -3.196 -4.190 1.00 96.38 205 TYR A N 1
ATOM 1557 C CA . TYR A 1 205 ? -21.594 -3.853 -4.598 1.00 96.38 205 TYR A CA 1
ATOM 1558 C C . TYR A 1 205 ? -21.610 -5.377 -4.429 1.00 96.38 205 TYR A C 1
ATOM 1560 O O . TYR A 1 205 ? -22.646 -5.933 -4.082 1.00 96.38 205 TYR A O 1
ATOM 1568 N N . ASN A 1 206 ? -20.494 -6.063 -4.707 1.00 92.19 206 ASN A N 1
ATOM 1569 C CA . ASN A 1 206 ? -20.469 -7.526 -4.834 1.00 92.19 206 ASN A CA 1
ATOM 1570 C C . ASN A 1 206 ? -21.011 -8.234 -3.564 1.00 92.19 206 ASN A C 1
ATOM 1572 O O . ASN A 1 206 ? -20.321 -8.218 -2.536 1.00 92.19 206 ASN A O 1
ATOM 1576 N N . PRO A 1 207 ? -22.177 -8.913 -3.641 1.00 91.94 207 PRO A N 1
ATOM 1577 C CA . PRO A 1 207 ? -22.829 -9.548 -2.493 1.00 91.94 207 PRO A CA 1
ATOM 1578 C C . PRO A 1 207 ? -21.942 -10.548 -1.751 1.00 91.94 207 PRO A C 1
ATOM 1580 O O . PRO A 1 207 ? -21.788 -10.457 -0.537 1.00 91.94 207 PRO A O 1
ATOM 1583 N N . ALA A 1 208 ? -21.246 -11.424 -2.482 1.00 88.94 208 ALA A N 1
ATOM 1584 C CA . ALA A 1 208 ? -20.380 -12.449 -1.898 1.00 88.94 208 ALA A CA 1
ATOM 1585 C C . ALA A 1 208 ? -19.205 -11.863 -1.094 1.00 88.94 208 ALA A C 1
ATOM 1587 O O . ALA A 1 208 ? -18.670 -12.526 -0.205 1.00 88.94 208 ALA A O 1
ATOM 1588 N N . LYS A 1 209 ? -18.789 -10.627 -1.406 1.00 87.44 209 LYS A N 1
ATOM 1589 C CA . LYS A 1 209 ? -17.772 -9.895 -0.636 1.00 87.44 209 LYS A CA 1
ATOM 1590 C C . LYS A 1 209 ? -18.385 -9.088 0.505 1.00 87.44 209 LYS A C 1
ATOM 1592 O O . LYS A 1 209 ? -17.749 -8.987 1.545 1.00 87.44 209 LYS A O 1
ATOM 1597 N N . ARG A 1 210 ? -19.552 -8.475 0.290 1.00 91.69 210 ARG A N 1
ATOM 1598 C CA . ARG A 1 210 ? -20.166 -7.495 1.194 1.00 91.69 210 ARG A CA 1
ATOM 1599 C C . ARG A 1 210 ? -21.050 -8.149 2.257 1.00 91.69 210 ARG A C 1
ATOM 1601 O O . ARG A 1 210 ? -20.825 -7.915 3.440 1.00 91.69 210 ARG A O 1
ATOM 1608 N N . GLU A 1 211 ? -22.036 -8.946 1.852 1.00 91.94 211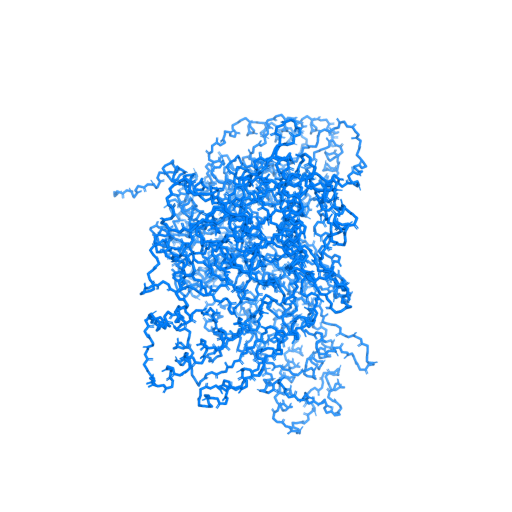 GLU A N 1
ATOM 1609 C CA . GLU A 1 211 ? -23.117 -9.460 2.714 1.00 91.94 211 GLU A CA 1
ATOM 1610 C C . GLU A 1 211 ? -22.634 -10.191 3.971 1.00 91.94 211 GLU A C 1
ATOM 1612 O O . GLU A 1 211 ? -23.177 -9.909 5.040 1.00 91.94 211 GLU A O 1
ATOM 1617 N N . PRO A 1 212 ? -21.577 -11.034 3.927 1.00 91.06 212 PRO A N 1
ATOM 1618 C CA . PRO A 1 212 ? -21.079 -11.691 5.135 1.00 91.06 212 PRO A CA 1
ATOM 1619 C C . PRO A 1 212 ? -20.616 -10.721 6.232 1.00 91.06 212 PRO A C 1
ATOM 1621 O O . PRO A 1 212 ? -20.531 -11.115 7.394 1.00 91.06 212 PRO A O 1
ATOM 1624 N N . PHE A 1 213 ? -20.314 -9.466 5.880 1.00 92.12 213 PHE A N 1
ATOM 1625 C CA . PHE A 1 213 ? -19.789 -8.447 6.791 1.00 92.12 213 PHE A CA 1
ATOM 1626 C C . PHE A 1 213 ? -20.724 -7.263 6.995 1.00 92.12 213 PHE A C 1
ATOM 1628 O O . PHE A 1 213 ? -20.375 -6.364 7.756 1.00 92.12 213 PHE A O 1
ATOM 1635 N N . GLN A 1 214 ? -21.898 -7.259 6.357 1.00 90.94 214 GLN A N 1
ATOM 1636 C CA . GLN A 1 214 ? -22.858 -6.182 6.561 1.00 90.94 214 GLN A CA 1
ATOM 1637 C C . GLN A 1 214 ? -23.350 -6.154 8.003 1.00 90.94 214 GLN A C 1
ATOM 1639 O O . GLN A 1 214 ? -23.604 -7.186 8.637 1.00 90.94 214 GLN A O 1
ATOM 1644 N N . ILE A 1 215 ? -23.500 -4.933 8.503 1.00 93.25 215 ILE A N 1
ATOM 1645 C CA . ILE A 1 215 ? -24.119 -4.653 9.791 1.00 93.25 215 ILE A CA 1
ATOM 1646 C C . ILE A 1 215 ? -25.492 -4.036 9.510 1.00 93.25 215 ILE A C 1
ATOM 1648 O O . ILE A 1 215 ? -25.540 -2.954 8.917 1.00 93.25 215 ILE A O 1
ATOM 1652 N N . PRO A 1 216 ? -26.590 -4.707 9.911 1.00 92.38 216 PRO A N 1
ATOM 1653 C CA . PRO A 1 216 ? -27.941 -4.193 9.729 1.00 92.38 216 PRO A CA 1
ATOM 1654 C C . PRO A 1 216 ? -28.091 -2.756 10.239 1.00 92.38 216 PRO A C 1
ATOM 1656 O O . PRO A 1 216 ? -27.626 -2.437 11.335 1.00 92.38 216 PRO A O 1
ATOM 1659 N N . GLY A 1 217 ? -28.722 -1.895 9.443 1.00 91.69 217 GLY A N 1
ATOM 1660 C CA . GLY A 1 217 ? -28.913 -0.471 9.737 1.00 91.69 217 GLY A CA 1
ATOM 1661 C C . GLY A 1 217 ? -27.794 0.450 9.233 1.00 91.69 217 GLY A C 1
ATOM 1662 O O . GLY A 1 217 ? -28.003 1.661 9.139 1.00 91.69 217 GLY A O 1
ATOM 1663 N N . TYR A 1 218 ? -26.641 -0.086 8.825 1.00 93.56 218 TYR A N 1
ATOM 1664 C CA . TYR A 1 218 ? -25.478 0.681 8.342 1.00 93.56 218 TYR A CA 1
ATOM 1665 C C . TYR A 1 218 ? -25.153 0.432 6.863 1.00 93.56 218 TYR A C 1
ATOM 1667 O O . TYR A 1 218 ? -24.039 0.681 6.402 1.00 93.56 218 TYR A O 1
ATOM 1675 N N . GLU A 1 219 ? -26.109 -0.093 6.103 1.00 94.19 219 GLU A N 1
ATOM 1676 C CA . GLU A 1 219 ? -25.952 -0.412 4.687 1.00 94.19 219 GLU A CA 1
ATOM 1677 C C . GLU A 1 219 ? -25.804 0.854 3.840 1.00 94.19 219 GLU A C 1
ATOM 1679 O O . GLU A 1 219 ? -26.445 1.869 4.120 1.00 94.19 219 GLU A O 1
ATOM 1684 N N . ALA A 1 220 ? -25.003 0.770 2.776 1.00 96.19 220 ALA A N 1
ATOM 1685 C CA . ALA A 1 220 ? -25.012 1.760 1.707 1.00 96.19 220 ALA A CA 1
ATOM 1686 C C . ALA A 1 220 ? -26.217 1.545 0.775 1.00 96.19 220 ALA A C 1
ATOM 1688 O O . ALA A 1 220 ? -26.743 0.436 0.656 1.00 96.19 220 ALA A O 1
ATOM 1689 N N . LEU A 1 221 ? -26.619 2.609 0.086 1.00 97.88 221 LEU A N 1
ATOM 1690 C CA . LEU A 1 221 ? -27.600 2.571 -0.995 1.00 97.88 221 LEU A CA 1
ATOM 1691 C C . LEU A 1 221 ? -26.887 2.346 -2.332 1.00 97.88 221 LEU A C 1
ATOM 1693 O O . LEU A 1 221 ? -25.755 2.797 -2.511 1.00 97.88 221 LEU A O 1
ATOM 1697 N N . PHE A 1 222 ? -27.558 1.694 -3.282 1.00 98.38 222 PHE A N 1
ATOM 1698 C CA . PHE A 1 222 ? -27.012 1.436 -4.615 1.00 98.38 222 PHE A CA 1
ATOM 1699 C C . PHE A 1 222 ? -27.953 1.945 -5.704 1.00 98.38 222 PHE A C 1
ATOM 1701 O O . PHE A 1 222 ? -29.101 1.515 -5.783 1.00 98.38 222 PHE A O 1
ATOM 1708 N N . ALA A 1 223 ? -27.454 2.846 -6.548 1.00 98.50 223 ALA A N 1
ATOM 1709 C CA . ALA A 1 223 ? -28.112 3.223 -7.793 1.00 98.50 223 ALA A CA 1
ATOM 1710 C C . ALA A 1 223 ? -27.664 2.301 -8.947 1.00 98.50 223 ALA A C 1
ATOM 1712 O O . ALA A 1 223 ? -26.509 1.851 -8.950 1.00 98.50 223 ALA A O 1
ATOM 1713 N N . PRO A 1 224 ? -28.523 2.043 -9.952 1.00 98.31 224 PRO A N 1
ATOM 1714 C CA . PRO A 1 224 ? -28.136 1.312 -11.154 1.00 98.31 224 PRO A CA 1
ATOM 1715 C C . PRO A 1 224 ? -26.936 1.955 -11.854 1.00 98.31 224 PRO A C 1
ATOM 1717 O O . PRO A 1 224 ? -26.813 3.180 -11.899 1.00 98.31 224 PRO A O 1
ATOM 1720 N N . TRP A 1 225 ? -26.053 1.137 -12.429 1.00 97.81 225 TRP A N 1
ATOM 1721 C CA . TRP A 1 225 ? -24.948 1.639 -13.252 1.00 97.81 225 TRP A CA 1
ATOM 1722 C C . TRP A 1 225 ? -25.344 1.687 -14.735 1.00 97.81 225 TRP A C 1
ATOM 1724 O O . TRP A 1 225 ? -25.651 0.632 -15.309 1.00 97.81 225 TRP A O 1
ATOM 1734 N N . PRO A 1 226 ? -25.269 2.854 -15.400 1.00 96.62 226 PRO A N 1
ATOM 1735 C CA . PRO A 1 226 ? -25.636 2.981 -16.806 1.00 96.62 226 PRO A CA 1
ATOM 1736 C C . PRO A 1 226 ? -24.510 2.472 -17.715 1.00 96.62 226 PRO A C 1
ATOM 1738 O O . PRO A 1 226 ? -23.697 3.231 -18.237 1.00 96.62 226 PRO A O 1
ATOM 1741 N N . LEU A 1 227 ? -24.440 1.149 -17.886 1.00 94.62 227 LEU A N 1
ATOM 1742 C CA . LEU A 1 227 ? -23.367 0.496 -18.636 1.00 94.62 227 LEU A CA 1
ATOM 1743 C C . LEU A 1 227 ? -23.317 0.956 -20.102 1.00 94.62 227 LEU A C 1
ATOM 1745 O O . LEU A 1 227 ? -24.163 0.577 -20.917 1.00 94.62 227 LEU A O 1
ATOM 1749 N N . TRP A 1 228 ? -22.244 1.645 -20.474 1.00 93.06 228 TRP A N 1
ATOM 1750 C CA . TRP A 1 228 ? -21.908 1.902 -21.868 1.00 93.06 228 TRP A CA 1
ATOM 1751 C C . TRP A 1 228 ? -21.174 0.694 -22.467 1.00 93.06 228 TRP A C 1
ATOM 1753 O O . TRP A 1 228 ? -20.028 0.410 -22.123 1.00 93.06 228 TRP A O 1
ATOM 1763 N N . GLU A 1 229 ? -21.849 -0.056 -23.343 1.00 85.00 229 GLU A N 1
ATOM 1764 C CA . GLU A 1 229 ? -21.335 -1.338 -23.857 1.00 85.00 229 GLU A CA 1
ATOM 1765 C C . GLU A 1 229 ? -20.217 -1.201 -24.901 1.00 85.00 229 GLU A C 1
ATOM 1767 O O . GLU A 1 229 ? -19.444 -2.140 -25.089 1.00 85.00 229 GLU A O 1
ATOM 1772 N N . ALA A 1 230 ? -20.113 -0.043 -25.560 1.00 80.38 230 ALA A N 1
ATOM 1773 C CA . ALA A 1 230 ? -19.166 0.210 -26.645 1.00 80.38 230 ALA A CA 1
ATOM 1774 C C . ALA A 1 230 ? -18.355 1.507 -26.421 1.00 80.38 230 ALA A C 1
ATOM 1776 O O . ALA A 1 230 ? -18.431 2.428 -27.235 1.00 80.38 230 ALA A O 1
ATOM 1777 N N . PRO A 1 231 ? -17.538 1.589 -25.352 1.00 80.00 231 PRO A N 1
ATOM 1778 C CA . PRO A 1 231 ? -16.808 2.803 -24.967 1.00 80.00 231 PRO A CA 1
ATOM 1779 C C . PRO A 1 231 ? -15.687 3.225 -25.936 1.00 80.00 231 PRO A C 1
ATOM 1781 O O . PRO A 1 231 ? -15.004 4.217 -25.704 1.00 80.00 231 PRO A O 1
ATOM 1784 N N . GLY A 1 232 ? -15.459 2.461 -27.012 1.00 68.50 232 GLY A N 1
ATOM 1785 C CA . GLY A 1 232 ? -14.518 2.801 -28.083 1.00 68.50 232 GLY A CA 1
ATOM 1786 C C . GLY A 1 232 ? -15.129 3.590 -29.249 1.00 68.50 232 GLY A C 1
ATOM 1787 O O . GLY A 1 232 ? -14.388 3.970 -30.151 1.00 68.50 232 GLY A O 1
ATOM 1788 N N . GLY A 1 233 ? -16.453 3.791 -29.265 1.00 72.00 233 GLY A N 1
ATOM 1789 C CA . GLY A 1 233 ? -17.158 4.570 -30.289 1.00 72.00 233 GLY A CA 1
ATOM 1790 C C . GLY A 1 233 ? -17.251 6.065 -29.966 1.00 72.00 233 GLY A C 1
ATOM 1791 O O . GLY A 1 233 ? -16.782 6.518 -28.923 1.00 72.00 233 GLY A O 1
ATOM 1792 N N . ALA A 1 234 ? -17.885 6.832 -30.860 1.00 81.50 234 ALA A N 1
ATOM 1793 C CA . ALA A 1 234 ? -18.227 8.224 -30.582 1.00 81.50 234 ALA A CA 1
ATOM 1794 C C . ALA A 1 234 ? -19.209 8.292 -29.407 1.00 81.50 234 ALA A C 1
ATOM 1796 O O . ALA A 1 234 ? -20.229 7.599 -29.392 1.00 81.50 234 ALA A O 1
ATOM 1797 N N . GLU A 1 235 ? -18.883 9.113 -28.418 1.00 88.81 235 GLU A N 1
ATOM 1798 C CA . GLU A 1 235 ? -19.716 9.266 -27.238 1.00 88.81 235 GLU A CA 1
ATOM 1799 C C . GLU A 1 235 ? -20.975 10.090 -27.567 1.00 88.81 235 GLU A C 1
ATOM 1801 O O . GLU A 1 235 ? -20.865 11.129 -28.228 1.00 88.81 235 GLU A O 1
ATOM 1806 N N . PRO A 1 236 ? -22.178 9.652 -27.154 1.00 89.62 236 PRO A N 1
ATOM 1807 C CA . PRO A 1 236 ? -23.408 10.347 -27.509 1.00 89.62 236 PRO A CA 1
ATOM 1808 C C . PRO A 1 236 ? -23.563 11.670 -26.743 1.00 89.62 236 PRO A C 1
ATOM 1810 O O . PRO A 1 236 ? -23.322 11.752 -25.539 1.00 89.62 236 PRO A O 1
ATOM 1813 N N . ALA A 1 237 ? -24.035 12.708 -27.439 1.00 90.31 237 ALA A N 1
ATOM 1814 C CA . ALA A 1 237 ? -24.313 14.014 -26.842 1.00 90.31 237 ALA A CA 1
ATOM 1815 C C . ALA A 1 237 ? -25.498 13.966 -25.858 1.00 90.31 237 ALA A C 1
ATOM 1817 O O . ALA A 1 237 ? -26.365 13.093 -25.944 1.00 90.31 237 ALA A O 1
ATOM 1818 N N . ALA A 1 238 ? -25.554 14.910 -24.917 1.00 91.62 238 ALA A N 1
ATOM 1819 C CA . ALA A 1 238 ? -26.709 15.058 -24.032 1.00 91.62 238 ALA A CA 1
ATOM 1820 C C . ALA A 1 238 ? -27.927 15.603 -24.806 1.00 91.62 238 ALA A C 1
ATOM 1822 O O . ALA A 1 238 ? -27.749 16.506 -25.627 1.00 91.62 238 ALA A O 1
ATOM 1823 N N . PRO A 1 239 ? -29.148 15.089 -24.562 1.00 92.12 239 PRO A N 1
ATOM 1824 C CA . PRO A 1 239 ? -30.355 15.671 -25.139 1.00 92.12 239 PRO A CA 1
ATOM 1825 C C . PRO A 1 239 ? -30.652 17.051 -24.530 1.00 92.12 239 PRO A C 1
ATOM 1827 O O . PRO A 1 239 ? -30.149 17.401 -23.460 1.00 92.12 239 PRO A O 1
ATOM 1830 N N . GLU A 1 240 ? -31.484 17.835 -25.214 1.00 90.50 240 GLU A N 1
ATOM 1831 C CA . GLU A 1 240 ? -31.916 19.155 -24.743 1.00 90.50 240 GLU A CA 1
ATOM 1832 C C . GLU A 1 240 ? -32.600 19.065 -23.366 1.00 90.50 240 GLU A C 1
ATOM 1834 O O . GLU A 1 240 ? -33.365 18.138 -23.098 1.00 90.50 240 GLU A O 1
ATOM 1839 N N . GLY A 1 241 ? -32.302 20.011 -22.470 1.00 92.62 241 GLY A N 1
ATOM 1840 C CA . GLY A 1 241 ? -32.883 20.066 -21.124 1.00 92.62 241 GLY A CA 1
ATOM 1841 C C . GLY A 1 241 ? -32.304 19.063 -20.116 1.00 92.62 241 GLY A C 1
ATOM 1842 O O . GLY A 1 241 ? -32.694 19.082 -18.946 1.00 92.62 241 GLY A O 1
ATOM 1843 N N . PHE A 1 242 ? -31.392 18.174 -20.530 1.00 95.38 242 PHE A N 1
ATOM 1844 C CA . PHE A 1 242 ? -30.855 17.108 -19.676 1.00 95.38 242 PHE A CA 1
ATOM 1845 C C . PHE A 1 242 ? -30.081 17.646 -18.468 1.00 95.38 242 PHE A C 1
ATOM 1847 O O . PHE A 1 242 ? -30.295 17.210 -17.335 1.00 95.38 242 PHE A O 1
ATOM 1854 N N . PHE A 1 243 ? -29.190 18.613 -18.694 1.00 97.31 243 PHE A N 1
ATOM 1855 C CA . PHE A 1 243 ? -28.379 19.193 -17.625 1.00 97.31 243 PHE A CA 1
ATOM 1856 C C . PHE A 1 243 ? -29.195 20.149 -16.752 1.00 97.31 243 PHE A C 1
ATOM 1858 O O . PHE A 1 243 ? -29.001 20.179 -15.539 1.00 97.31 243 PHE A O 1
ATOM 1865 N N . GLU A 1 244 ? -30.147 20.878 -17.331 1.00 97.56 244 GLU A N 1
ATOM 1866 C CA . GLU A 1 244 ? -31.077 21.754 -16.620 1.00 97.56 244 GLU A CA 1
ATOM 1867 C C . GLU A 1 244 ? -31.973 20.955 -15.671 1.00 97.56 244 GLU A C 1
ATOM 1869 O O . GLU A 1 244 ? -32.210 21.373 -14.536 1.00 97.56 244 GLU A O 1
ATOM 1874 N N . ALA A 1 245 ? -32.442 19.781 -16.105 1.00 97.12 245 ALA A N 1
ATOM 1875 C CA . ALA A 1 245 ? -33.177 18.859 -15.250 1.00 97.12 245 ALA A CA 1
ATOM 1876 C C . ALA A 1 245 ? -32.307 18.357 -14.089 1.00 97.12 245 ALA A C 1
ATOM 1878 O O . ALA A 1 245 ? -32.764 18.376 -12.946 1.00 97.12 245 ALA A O 1
ATOM 1879 N N . ALA A 1 246 ? -31.052 17.976 -14.347 1.00 97.44 246 ALA A N 1
ATOM 1880 C CA . ALA A 1 246 ? -30.132 17.517 -13.305 1.00 97.44 246 ALA A CA 1
ATOM 1881 C C . ALA A 1 246 ? -29.813 18.618 -12.281 1.00 97.44 246 ALA A C 1
ATOM 1883 O O . ALA A 1 246 ? -29.935 18.398 -11.077 1.00 97.44 246 ALA A O 1
ATOM 1884 N N . ALA A 1 247 ? -29.477 19.822 -12.751 1.00 97.88 247 ALA A N 1
ATOM 1885 C CA . ALA A 1 247 ? -29.160 20.981 -11.914 1.00 97.88 247 ALA A CA 1
ATOM 1886 C C . ALA A 1 247 ? -30.343 21.442 -11.047 1.00 97.88 247 ALA A C 1
ATOM 1888 O O . ALA A 1 247 ? -30.155 22.042 -9.988 1.00 97.88 247 ALA A O 1
ATOM 1889 N N . ALA A 1 248 ? -31.567 21.161 -11.492 1.00 97.56 248 ALA A N 1
ATOM 1890 C CA . ALA A 1 248 ? -32.783 21.496 -10.769 1.00 97.56 248 ALA A CA 1
ATOM 1891 C C . ALA A 1 248 ? -33.378 20.334 -9.957 1.00 97.56 248 ALA A C 1
ATOM 1893 O O . ALA A 1 248 ? -34.448 20.520 -9.380 1.00 97.56 248 ALA A O 1
ATOM 1894 N N . GLY A 1 249 ? -32.749 19.151 -9.940 1.00 96.62 249 GLY A N 1
ATOM 1895 C CA . GLY A 1 249 ? -33.290 17.978 -9.245 1.00 96.62 249 GLY A CA 1
ATOM 1896 C C . GLY A 1 249 ? -34.612 17.471 -9.837 1.00 96.62 249 GLY A C 1
ATOM 1897 O O . GLY A 1 249 ? -35.513 17.077 -9.100 1.00 96.62 249 GLY A O 1
ATOM 1898 N N . ARG A 1 250 ? -34.768 17.525 -11.168 1.00 96.62 250 ARG A N 1
ATOM 1899 C CA . ARG A 1 250 ? -36.004 17.191 -11.907 1.00 96.62 250 ARG A CA 1
ATOM 1900 C C . ARG A 1 250 ? -35.821 16.062 -12.928 1.00 96.62 250 ARG A C 1
ATOM 1902 O O . ARG A 1 250 ? -36.531 16.008 -13.927 1.00 96.62 250 ARG A O 1
ATOM 1909 N N . MET A 1 251 ? -34.912 15.126 -12.671 1.00 95.06 251 MET A N 1
ATOM 1910 C CA . MET A 1 251 ? -34.665 13.950 -13.519 1.00 95.06 251 MET A CA 1
ATOM 1911 C C . MET A 1 251 ? -35.909 13.072 -13.712 1.00 95.06 251 MET A C 1
ATOM 1913 O O . MET A 1 251 ? -36.053 12.410 -14.738 1.00 95.06 251 MET A O 1
ATOM 1917 N N . GLU A 1 252 ? -36.844 13.081 -12.760 1.00 91.44 252 GLU A N 1
ATOM 1918 C CA . GLU A 1 252 ? -38.131 12.380 -12.889 1.00 91.44 252 GLU A CA 1
ATOM 1919 C C . GLU A 1 252 ? -39.036 12.949 -13.992 1.00 91.44 252 GLU A C 1
ATOM 1921 O O . GLU A 1 252 ? -39.879 12.227 -14.514 1.00 91.44 252 GLU A O 1
ATOM 1926 N N . GLN A 1 253 ? -38.837 14.209 -14.390 1.00 89.00 253 GLN A N 1
ATOM 1927 C CA . GLN A 1 253 ? -39.645 14.881 -15.416 1.00 89.00 253 GLN A CA 1
ATOM 1928 C C . GLN A 1 253 ? -39.152 14.611 -16.841 1.00 89.00 253 GLN A C 1
ATOM 1930 O O . GLN A 1 253 ? -39.874 14.878 -17.800 1.00 89.00 253 GLN A O 1
ATOM 1935 N N . LEU A 1 254 ? -37.932 14.089 -16.997 1.00 87.25 254 LEU A N 1
ATOM 1936 C CA . LEU A 1 254 ? -37.407 13.711 -18.304 1.00 87.25 254 LEU A CA 1
ATOM 1937 C C . LEU A 1 254 ? -38.113 12.455 -18.807 1.00 87.25 254 LEU A C 1
ATOM 1939 O O . LEU A 1 254 ? -38.256 11.493 -18.062 1.00 87.25 254 LEU A O 1
ATOM 1943 N N . THR A 1 255 ? -38.524 12.431 -20.070 1.00 78.00 255 THR A N 1
ATOM 1944 C CA . THR A 1 255 ? -39.063 11.227 -20.719 1.00 78.00 255 THR A CA 1
ATOM 1945 C C . THR A 1 255 ? -37.940 10.301 -21.183 1.00 78.00 255 THR A C 1
ATOM 1947 O O . THR A 1 255 ? -36.910 10.782 -21.646 1.00 78.00 255 THR A O 1
ATOM 1950 N N . GLU A 1 256 ? -38.163 8.985 -21.167 1.00 68.44 256 GLU A N 1
ATOM 1951 C CA . GLU A 1 256 ? -37.233 7.960 -21.689 1.00 68.44 256 GLU A CA 1
ATOM 1952 C C . GLU A 1 256 ? -37.180 7.910 -23.235 1.00 68.44 256 GLU A C 1
ATOM 1954 O O . GLU A 1 256 ? -37.059 6.850 -23.842 1.00 68.44 256 GLU A O 1
ATOM 1959 N N . GLY A 1 257 ? -37.297 9.059 -23.904 1.00 65.38 257 GLY A N 1
ATOM 1960 C CA . GLY A 1 257 ? -37.150 9.142 -25.356 1.00 65.38 257 GLY A CA 1
ATOM 1961 C C . GLY A 1 257 ? -35.677 9.053 -25.758 1.00 65.38 257 GLY A C 1
ATOM 1962 O O . GLY A 1 257 ? -34.861 9.804 -25.233 1.00 65.38 257 GLY A O 1
ATOM 1963 N N . GLY A 1 258 ? -35.329 8.165 -26.694 1.00 71.94 258 GLY A N 1
ATOM 1964 C CA . GLY A 1 258 ? -33.971 8.031 -27.237 1.00 71.94 258 GLY A CA 1
ATOM 1965 C C . GLY A 1 258 ? -33.493 6.581 -27.348 1.00 71.94 258 GLY A C 1
ATOM 1966 O O . GLY A 1 258 ? -34.299 5.669 -27.514 1.00 71.94 258 GLY A O 1
ATOM 1967 N N . ASP A 1 259 ? -32.172 6.375 -27.299 1.00 85.38 259 ASP A N 1
ATOM 1968 C CA . ASP A 1 259 ? -31.556 5.044 -27.334 1.00 85.38 259 ASP A CA 1
ATOM 1969 C C . ASP A 1 259 ? -31.549 4.344 -25.955 1.00 85.38 259 ASP A C 1
ATOM 1971 O O . ASP A 1 259 ? -31.788 4.948 -24.905 1.00 85.38 259 ASP A O 1
ATOM 1975 N N . ALA A 1 260 ? -31.242 3.043 -25.948 1.00 90.94 260 ALA A N 1
ATOM 1976 C CA . ALA A 1 260 ? -31.222 2.222 -24.735 1.00 90.94 260 ALA A CA 1
ATOM 1977 C C . ALA A 1 260 ? -30.143 2.632 -23.710 1.00 90.94 260 ALA A C 1
ATOM 1979 O O . ALA A 1 260 ? -30.226 2.256 -22.540 1.00 90.94 260 ALA A O 1
ATOM 1980 N N . LEU A 1 261 ? -29.095 3.357 -24.114 1.00 93.00 261 LEU A N 1
ATOM 1981 C CA . LEU A 1 261 ? -28.108 3.895 -23.179 1.00 93.00 261 LEU A CA 1
ATOM 1982 C C . LEU A 1 261 ? -28.678 5.114 -22.450 1.00 93.00 261 LEU A C 1
ATOM 1984 O O . LEU A 1 261 ? -28.604 5.151 -21.226 1.00 93.00 261 LEU A O 1
ATOM 1988 N N . LEU A 1 262 ? -29.314 6.044 -23.167 1.00 94.00 262 LEU A N 1
ATOM 1989 C CA . LEU A 1 262 ? -29.960 7.211 -22.563 1.00 94.00 262 LEU A CA 1
ATOM 1990 C C . LEU A 1 262 ? -31.057 6.810 -21.566 1.00 94.00 262 LEU A C 1
ATOM 1992 O O . LEU A 1 262 ? -31.118 7.374 -20.476 1.00 94.00 262 LEU A O 1
ATOM 1996 N N . ALA A 1 263 ? -31.880 5.810 -21.897 1.00 94.06 263 ALA A N 1
ATOM 1997 C CA . ALA A 1 263 ? -32.906 5.304 -20.980 1.00 94.06 263 ALA A CA 1
ATOM 1998 C C . ALA A 1 263 ? -32.299 4.813 -19.650 1.00 94.06 263 ALA A C 1
ATOM 2000 O O . ALA A 1 263 ? -32.749 5.216 -18.577 1.00 94.06 263 ALA A O 1
ATOM 2001 N N . ARG A 1 264 ? -31.210 4.030 -19.714 1.00 95.69 264 ARG A N 1
ATOM 2002 C CA . ARG A 1 264 ? -30.481 3.546 -18.525 1.00 95.69 264 ARG A CA 1
ATOM 2003 C C . ARG A 1 264 ? -29.832 4.676 -17.726 1.00 95.69 264 ARG A C 1
ATOM 2005 O O . ARG A 1 264 ? -29.795 4.622 -16.501 1.00 95.69 264 ARG A O 1
ATOM 2012 N N . GLU A 1 265 ? -29.315 5.702 -18.396 1.00 96.69 265 GLU A N 1
ATOM 2013 C CA . GLU A 1 265 ? -28.737 6.878 -17.733 1.00 96.69 265 GLU A CA 1
ATOM 2014 C C . GLU A 1 265 ? -29.797 7.698 -16.995 1.00 96.69 265 GLU A C 1
ATOM 2016 O O . GLU A 1 265 ? -29.575 8.086 -15.848 1.00 96.69 265 GLU A O 1
ATOM 2021 N N . ILE A 1 266 ? -30.962 7.926 -17.612 1.00 96.62 266 ILE A N 1
ATOM 2022 C CA . ILE A 1 266 ? -32.096 8.607 -16.971 1.00 96.62 266 ILE A CA 1
ATOM 2023 C C . ILE A 1 266 ? -32.593 7.793 -15.774 1.00 96.62 266 ILE A C 1
ATOM 2025 O O . ILE A 1 266 ? -32.811 8.358 -14.702 1.00 96.62 266 ILE A O 1
ATOM 2029 N N . GLU A 1 267 ? -32.737 6.474 -15.916 1.00 96.75 267 GLU A N 1
ATOM 2030 C CA . GLU A 1 267 ? -33.131 5.581 -14.822 1.00 96.75 267 GLU A CA 1
ATOM 2031 C C . GLU A 1 267 ? -32.158 5.666 -13.637 1.00 96.75 267 GLU A C 1
ATOM 2033 O O . GLU A 1 267 ? -32.584 5.890 -12.498 1.00 96.75 267 GLU A O 1
ATOM 2038 N N . ALA A 1 268 ? -30.853 5.561 -13.907 1.00 98.12 268 ALA A N 1
ATOM 2039 C CA . ALA A 1 268 ? -29.811 5.681 -12.894 1.00 98.12 268 ALA A CA 1
ATOM 2040 C C . ALA A 1 268 ? -29.868 7.042 -12.183 1.00 98.12 268 ALA A C 1
ATOM 2042 O O . ALA A 1 268 ? -29.871 7.101 -10.954 1.00 98.12 268 ALA A O 1
ATOM 2043 N N . LEU A 1 269 ? -29.982 8.145 -12.929 1.00 98.44 269 LEU A N 1
ATOM 2044 C CA . LEU A 1 269 ? -30.045 9.496 -12.358 1.00 98.44 269 LEU A CA 1
ATOM 2045 C C . LEU A 1 269 ? -31.337 9.752 -11.572 1.00 98.44 269 LEU A C 1
ATOM 2047 O O . LEU A 1 269 ? -31.303 10.451 -10.562 1.00 98.44 269 LEU A O 1
ATOM 2051 N N . ARG A 1 270 ? -32.467 9.156 -11.965 1.00 97.94 270 ARG A N 1
ATOM 2052 C CA . ARG A 1 270 ? -33.702 9.178 -11.163 1.00 97.94 270 ARG A CA 1
ATOM 2053 C C . ARG A 1 270 ? -33.534 8.410 -9.854 1.00 97.94 270 ARG A C 1
ATOM 2055 O O . ARG A 1 270 ? -34.000 8.874 -8.817 1.00 97.94 270 ARG A O 1
ATOM 2062 N N . ALA A 1 271 ? -32.866 7.256 -9.877 1.00 98.31 271 ALA A N 1
ATOM 2063 C CA . ALA A 1 271 ? -32.559 6.511 -8.657 1.00 98.31 271 ALA A CA 1
ATOM 2064 C C . ALA A 1 271 ? -31.648 7.317 -7.720 1.00 98.31 271 ALA A C 1
ATOM 2066 O O . ALA A 1 271 ? -31.921 7.385 -6.521 1.00 98.31 271 ALA A O 1
ATOM 2067 N N . VAL A 1 272 ? -30.633 7.993 -8.273 1.00 98.62 272 VAL A N 1
ATOM 2068 C CA . VAL A 1 272 ? -29.800 8.943 -7.523 1.00 98.62 272 VAL A CA 1
ATOM 2069 C C . VAL A 1 272 ? -30.669 10.053 -6.933 1.00 98.62 272 VAL A C 1
ATOM 2071 O O . VAL A 1 272 ? -30.634 10.250 -5.725 1.00 98.62 272 VAL A O 1
ATOM 2074 N N . GLN A 1 273 ? -31.501 10.729 -7.732 1.00 98.38 273 GLN A N 1
ATOM 2075 C CA . GLN A 1 273 ? -32.374 11.806 -7.249 1.00 98.38 273 GLN A CA 1
ATOM 2076 C C . GLN A 1 273 ? -33.237 11.353 -6.067 1.00 98.38 273 GLN A C 1
ATOM 2078 O O . GLN A 1 273 ? -33.259 12.033 -5.043 1.00 98.38 273 GLN A O 1
ATOM 2083 N N . ARG A 1 274 ? -33.910 10.200 -6.181 1.00 97.88 274 ARG A N 1
ATOM 2084 C CA . ARG A 1 274 ? -34.736 9.654 -5.095 1.00 97.88 274 ARG A CA 1
ATOM 2085 C C . ARG A 1 274 ? -33.920 9.435 -3.825 1.00 97.88 274 ARG A C 1
ATOM 2087 O O . ARG A 1 274 ? -34.338 9.882 -2.760 1.00 97.88 274 ARG A O 1
ATOM 2094 N N . ALA A 1 275 ? -32.744 8.817 -3.939 1.00 97.62 275 ALA A N 1
ATOM 2095 C CA . ALA A 1 275 ? -31.868 8.574 -2.795 1.00 97.62 275 ALA A CA 1
ATOM 2096 C C . ALA A 1 275 ? -31.403 9.881 -2.128 1.00 97.62 275 ALA A C 1
ATOM 2098 O O . ALA A 1 275 ? -31.457 9.999 -0.906 1.00 97.62 275 ALA A O 1
ATOM 2099 N N . LEU A 1 276 ? -30.990 10.879 -2.918 1.00 97.88 276 LEU A N 1
ATOM 2100 C CA . LEU A 1 276 ? -30.520 12.166 -2.394 1.00 97.88 276 LEU A CA 1
ATOM 2101 C C . LEU A 1 276 ? -31.656 12.985 -1.763 1.00 97.88 276 LEU A C 1
ATOM 2103 O O . LEU A 1 276 ? -31.466 13.585 -0.707 1.00 97.88 276 LEU A O 1
ATOM 2107 N N . SER A 1 277 ? -32.856 12.954 -2.353 1.00 96.00 277 SER A N 1
ATOM 2108 C CA . SER A 1 277 ? -34.030 13.674 -1.839 1.00 96.00 277 SER A CA 1
ATOM 2109 C C . SER A 1 277 ? -34.512 13.184 -0.468 1.00 96.00 277 SER A C 1
ATOM 2111 O O . SER A 1 277 ? -35.194 13.924 0.236 1.00 96.00 277 SER A O 1
ATOM 2113 N N . GLY A 1 278 ? -34.124 11.969 -0.060 1.00 92.62 278 GLY A N 1
ATOM 2114 C CA . GLY A 1 278 ? -34.433 11.422 1.262 1.00 92.62 278 GLY A CA 1
ATOM 2115 C C . GLY A 1 278 ? -33.678 12.094 2.417 1.00 92.62 278 GLY A C 1
ATOM 2116 O O . GLY A 1 278 ? -34.056 11.909 3.568 1.00 92.62 278 GLY A O 1
ATOM 2117 N N . GLY A 1 279 ? -32.614 12.863 2.146 1.00 94.38 279 GLY A N 1
ATOM 2118 C CA . GLY A 1 279 ? -31.855 13.597 3.172 1.00 94.38 279 GLY A CA 1
ATOM 2119 C C . GLY A 1 279 ? -30.976 12.733 4.091 1.00 94.38 279 GLY A C 1
ATOM 2120 O O . GLY A 1 279 ? -30.309 13.259 4.983 1.00 94.38 279 GLY A O 1
ATOM 2121 N N . GLU A 1 280 ? -30.943 11.416 3.880 1.00 95.81 280 GLU A N 1
ATOM 2122 C CA . GLU A 1 280 ? -30.124 10.480 4.659 1.00 95.81 280 GLU A CA 1
ATOM 2123 C C . GLU A 1 280 ? -28.719 10.279 4.072 1.00 95.81 280 GLU A C 1
ATOM 2125 O O . GLU A 1 280 ? -27.852 9.726 4.744 1.00 95.81 280 GLU A O 1
ATOM 2130 N N . VAL A 1 281 ? -28.465 10.708 2.832 1.00 98.31 281 VAL A N 1
ATOM 2131 C CA . VAL A 1 281 ? -27.190 10.483 2.135 1.00 98.31 281 VAL A CA 1
ATOM 2132 C C . VAL A 1 281 ? -26.208 11.619 2.416 1.00 98.31 281 VAL A C 1
ATOM 2134 O O . VAL A 1 281 ? -26.490 12.766 2.088 1.00 98.31 281 VAL A O 1
ATOM 2137 N N . PHE A 1 282 ? -25.030 11.311 2.970 1.00 97.75 282 PHE A N 1
ATOM 2138 C CA . PHE A 1 282 ? -23.971 12.314 3.189 1.00 97.75 282 PHE A CA 1
ATOM 2139 C C . PHE A 1 282 ? -22.923 12.355 2.071 1.00 97.75 282 PHE A C 1
ATOM 2141 O O . PHE A 1 282 ? -22.236 13.361 1.904 1.00 97.75 282 PHE A O 1
ATOM 2148 N N . ALA A 1 283 ? -22.785 11.272 1.304 1.00 98.62 283 ALA A N 1
ATOM 2149 C CA . ALA A 1 283 ? -21.850 11.194 0.190 1.00 98.62 283 ALA A CA 1
ATOM 2150 C C . ALA A 1 283 ? -22.354 10.251 -0.906 1.00 98.62 283 ALA A C 1
ATOM 2152 O O . ALA A 1 283 ? -22.914 9.190 -0.620 1.00 98.62 283 ALA A O 1
ATOM 2153 N N . CYS A 1 284 ? -22.089 10.624 -2.155 1.00 98.88 284 CYS A N 1
ATOM 2154 C CA . CYS A 1 284 ? -22.170 9.766 -3.327 1.00 98.88 284 CYS A CA 1
ATOM 2155 C C . CYS A 1 284 ? -20.743 9.408 -3.763 1.00 98.88 284 CYS A C 1
ATOM 2157 O O . CYS A 1 284 ? -19.976 10.301 -4.121 1.00 98.88 284 CYS A O 1
ATOM 2159 N N . ILE A 1 285 ? -20.382 8.126 -3.746 1.00 98.88 285 ILE A N 1
ATOM 2160 C CA . ILE A 1 285 ? -19.061 7.634 -4.164 1.00 98.88 285 ILE A CA 1
ATOM 2161 C C . ILE A 1 285 ? -19.170 6.841 -5.470 1.00 98.88 285 ILE A C 1
ATOM 2163 O O . ILE A 1 285 ? -20.095 6.048 -5.654 1.00 98.88 285 ILE A O 1
ATOM 2167 N N . VAL A 1 286 ? -18.245 7.078 -6.403 1.00 98.81 286 VAL A N 1
ATOM 2168 C CA . VAL A 1 286 ? -18.284 6.477 -7.742 1.00 98.81 286 VAL A CA 1
ATOM 2169 C C . VAL A 1 286 ? -16.886 6.272 -8.324 1.00 98.81 286 VAL A C 1
ATOM 2171 O O . VAL A 1 286 ? -16.028 7.141 -8.217 1.00 98.81 286 VAL A O 1
ATOM 2174 N N . GLU A 1 287 ? -16.647 5.135 -8.976 1.00 98.69 287 GLU A N 1
ATOM 2175 C CA . GLU A 1 287 ? -15.452 4.940 -9.810 1.00 98.69 287 GLU A CA 1
ATOM 2176 C C . GLU A 1 287 ? -15.691 5.575 -11.198 1.00 98.69 287 GLU A C 1
ATOM 2178 O O . GLU A 1 287 ? -16.741 5.315 -11.790 1.00 98.69 287 GLU A O 1
ATOM 2183 N N . PRO A 1 288 ? -14.745 6.338 -11.786 1.00 97.00 288 PRO A N 1
ATOM 2184 C CA . PRO A 1 288 ? -14.847 6.781 -13.186 1.00 97.00 288 PRO A CA 1
ATOM 2185 C C . PRO A 1 288 ? -14.973 5.618 -14.182 1.00 97.00 288 PRO A C 1
ATOM 2187 O O . PRO A 1 288 ? -15.660 5.704 -15.195 1.00 97.00 288 PRO A O 1
ATOM 2190 N N . MET A 1 289 ? -14.289 4.515 -13.879 1.00 96.00 289 MET A N 1
ATOM 2191 C CA . MET A 1 289 ? -14.408 3.227 -14.551 1.00 96.00 289 MET A CA 1
ATOM 2192 C C . MET A 1 289 ? -14.457 2.156 -13.465 1.00 96.00 289 MET A C 1
ATOM 2194 O O . MET A 1 289 ? -13.466 1.964 -12.754 1.00 96.00 289 MET A O 1
ATOM 2198 N N . GLN A 1 290 ? -15.573 1.431 -13.359 1.00 97.19 290 GLN A N 1
ATOM 2199 C CA . GLN A 1 290 ? -15.697 0.367 -12.362 1.00 97.19 290 GLN A CA 1
ATOM 2200 C C . GLN A 1 290 ? -14.753 -0.778 -12.713 1.00 97.19 290 GLN A C 1
ATOM 2202 O O . GLN A 1 290 ? -14.961 -1.503 -13.689 1.00 97.19 290 GLN A O 1
ATOM 2207 N N . SER A 1 291 ? -13.702 -0.941 -11.918 1.00 94.06 291 SER A N 1
ATOM 2208 C CA . SER A 1 291 ? -12.586 -1.818 -12.259 1.00 94.06 291 SER A CA 1
ATOM 2209 C C . SER A 1 291 ? -12.860 -3.271 -11.886 1.00 94.06 291 SER A C 1
ATOM 2211 O O . SER A 1 291 ? -12.838 -4.157 -12.736 1.00 94.06 291 SER A O 1
ATOM 2213 N N . GLU A 1 292 ? -13.127 -3.550 -10.607 1.00 93.25 292 GLU A N 1
ATOM 2214 C CA . GLU A 1 292 ? -13.398 -4.923 -10.149 1.00 93.25 292 GLU A CA 1
ATOM 2215 C C . GLU A 1 292 ? -14.746 -5.452 -10.650 1.00 93.25 292 GLU A C 1
ATOM 2217 O O . GLU A 1 292 ? -14.911 -6.666 -10.780 1.00 93.25 292 GLU A O 1
ATOM 2222 N N . GLY A 1 293 ? -15.691 -4.553 -10.947 1.00 93.06 293 GLY A N 1
ATOM 2223 C CA . GLY A 1 293 ? -17.009 -4.878 -11.495 1.00 93.06 293 GLY A CA 1
ATOM 2224 C C . GLY A 1 293 ? -16.991 -5.418 -12.928 1.00 93.06 293 GLY A C 1
ATOM 2225 O O . GLY A 1 293 ? -18.033 -5.841 -13.419 1.00 93.06 293 GLY A O 1
ATOM 2226 N N . GLY A 1 294 ? -15.830 -5.421 -13.592 1.00 94.62 294 GLY A N 1
ATOM 2227 C CA . GLY A 1 294 ? -15.671 -5.904 -14.965 1.00 94.62 294 GLY A CA 1
ATOM 2228 C C . GLY A 1 294 ? -15.396 -4.787 -15.964 1.00 94.62 294 GLY A C 1
ATOM 2229 O O . GLY A 1 294 ? -15.997 -4.789 -17.033 1.00 94.62 294 GLY A O 1
ATOM 2230 N N . ASP A 1 295 ? -14.530 -3.826 -15.628 1.00 96.00 295 ASP A N 1
ATOM 2231 C CA . ASP A 1 295 ? -14.136 -2.703 -16.497 1.00 96.00 295 ASP A CA 1
ATOM 2232 C C . ASP A 1 295 ? -15.353 -2.018 -17.154 1.00 96.00 295 ASP A C 1
ATOM 2234 O O . ASP A 1 295 ? -15.509 -2.017 -18.378 1.00 96.00 295 ASP A O 1
ATOM 2238 N N . ARG A 1 296 ? -16.276 -1.515 -16.324 1.00 96.19 296 ARG A N 1
ATOM 2239 C CA . ARG A 1 296 ? -17.555 -0.930 -16.767 1.00 96.19 296 ARG A CA 1
ATOM 2240 C C . ARG A 1 296 ? -17.433 0.586 -16.882 1.00 96.19 296 ARG A C 1
ATOM 2242 O O . ARG A 1 296 ? -16.932 1.244 -15.974 1.00 96.19 296 ARG A O 1
ATOM 2249 N N . TYR A 1 297 ? -17.939 1.123 -17.987 1.00 96.19 297 TYR A N 1
ATOM 2250 C CA . TYR A 1 297 ? -17.894 2.547 -18.316 1.00 96.19 297 TYR A CA 1
ATOM 2251 C C . TYR A 1 297 ? -19.293 3.161 -18.291 1.00 96.19 297 TYR A C 1
ATOM 2253 O O . TYR A 1 297 ? -20.287 2.455 -18.490 1.00 96.19 297 TYR A O 1
ATOM 2261 N N . ALA A 1 298 ? -19.337 4.469 -18.068 1.00 96.12 298 ALA A N 1
ATOM 2262 C CA . ALA A 1 298 ? -20.484 5.342 -18.277 1.00 96.12 298 ALA A CA 1
ATOM 2263 C C . ALA A 1 298 ? -20.023 6.574 -19.076 1.00 96.12 298 ALA A C 1
ATOM 2265 O O . ALA A 1 298 ? -18.822 6.785 -19.264 1.00 96.12 298 ALA A O 1
ATOM 2266 N N . THR A 1 299 ? -20.969 7.360 -19.581 1.00 96.56 299 THR A N 1
ATOM 2267 C CA . THR A 1 299 ? -20.679 8.547 -20.397 1.00 96.56 299 THR A CA 1
ATOM 2268 C C . THR A 1 299 ? -20.351 9.771 -19.532 1.00 96.56 299 THR A C 1
ATOM 2270 O O . THR A 1 299 ? -20.840 9.931 -18.411 1.00 96.56 299 THR A O 1
ATOM 2273 N N . ALA A 1 300 ? -19.570 10.696 -20.075 1.00 96.00 300 ALA A N 1
ATOM 2274 C CA . ALA A 1 300 ? -19.373 12.052 -19.589 1.00 96.00 300 ALA A CA 1
ATOM 2275 C C . ALA A 1 300 ? -20.700 12.788 -19.357 1.00 96.00 300 ALA A C 1
ATOM 2277 O O . ALA A 1 300 ? -20.827 13.473 -18.341 1.00 96.00 300 ALA A O 1
ATOM 2278 N N . ARG A 1 301 ? -21.720 12.623 -20.224 1.00 95.62 301 ARG A N 1
ATOM 2279 C CA . ARG A 1 301 ? -23.038 13.252 -19.988 1.00 95.62 301 ARG A CA 1
ATOM 2280 C C . ARG A 1 301 ? -23.677 12.752 -18.691 1.00 95.62 301 ARG A C 1
ATOM 2282 O O . ARG A 1 301 ? -24.177 13.569 -17.918 1.00 95.62 301 ARG A O 1
ATOM 2289 N N . PHE A 1 302 ? -23.591 11.453 -18.401 1.00 97.88 302 PHE A N 1
ATOM 2290 C CA . PHE A 1 302 ? -24.050 10.900 -17.129 1.00 97.88 302 PHE A CA 1
ATOM 2291 C C . PHE A 1 302 ? -23.253 11.465 -15.947 1.00 97.88 302 PHE A C 1
ATOM 2293 O O . PHE A 1 302 ? -23.848 11.950 -14.988 1.00 97.88 302 PHE A O 1
ATOM 2300 N N . HIS A 1 303 ? -21.920 11.472 -16.026 1.00 98.50 303 HIS A N 1
ATOM 2301 C CA . HIS A 1 303 ? -21.062 11.972 -14.947 1.00 98.50 303 HIS A CA 1
ATOM 2302 C C . HIS A 1 303 ? -21.260 13.471 -14.658 1.00 98.50 303 HIS A C 1
ATOM 2304 O O . HIS A 1 303 ? -21.296 13.875 -13.491 1.00 98.50 303 HIS A O 1
ATOM 2310 N N . ARG A 1 304 ? -21.457 14.302 -15.690 1.00 98.25 304 ARG A N 1
ATOM 2311 C CA . ARG A 1 304 ? -21.788 15.726 -15.523 1.00 98.25 304 ARG A CA 1
ATOM 2312 C C . ARG A 1 304 ? -23.164 15.913 -14.885 1.00 98.25 304 ARG A C 1
ATOM 2314 O O . ARG A 1 304 ? -23.288 16.702 -13.951 1.00 98.25 304 ARG A O 1
ATOM 2321 N N . ALA A 1 305 ? -24.179 15.167 -15.323 1.00 98.38 305 ALA A N 1
ATOM 2322 C CA . ALA A 1 305 ? -25.503 15.215 -14.703 1.00 98.38 305 ALA A CA 1
ATOM 2323 C C . ALA A 1 305 ? -25.482 14.727 -13.245 1.00 98.38 305 ALA A C 1
ATOM 2325 O O . ALA A 1 305 ? -26.082 15.366 -12.384 1.00 98.38 305 ALA A O 1
ATOM 2326 N N . LEU A 1 306 ? -24.726 13.668 -12.938 1.00 98.75 306 LEU A N 1
ATOM 2327 C CA . LEU A 1 306 ? -24.506 13.199 -11.570 1.00 98.75 306 LEU A CA 1
ATOM 2328 C C . LEU A 1 306 ? -23.914 14.309 -10.696 1.00 98.75 306 LEU A C 1
ATOM 2330 O O . LEU A 1 306 ? -24.393 14.530 -9.586 1.00 98.75 306 LEU A O 1
ATOM 2334 N N . ARG A 1 307 ? -22.909 15.041 -11.194 1.00 98.62 307 ARG A N 1
ATOM 2335 C CA . ARG A 1 307 ? -22.299 16.150 -10.448 1.00 98.62 307 ARG A CA 1
ATOM 2336 C C . ARG A 1 307 ? -23.265 17.307 -10.199 1.00 98.62 307 ARG A C 1
ATOM 2338 O O . ARG A 1 307 ? -23.282 17.840 -9.091 1.00 98.62 307 ARG A O 1
ATOM 2345 N N . LEU A 1 308 ? -24.050 17.692 -11.204 1.00 98.81 308 LEU A N 1
ATOM 2346 C CA . LEU A 1 308 ? -25.080 18.729 -11.065 1.00 98.81 308 LEU A CA 1
ATOM 2347 C C . LEU A 1 308 ? -26.128 18.329 -10.020 1.00 98.81 308 LEU A C 1
ATOM 2349 O O . LEU A 1 308 ? -26.511 19.143 -9.183 1.00 98.81 308 LEU A O 1
ATOM 2353 N N . LEU A 1 309 ? -26.537 17.061 -10.032 1.00 98.38 309 LEU A N 1
ATOM 2354 C CA . LEU A 1 309 ? -27.537 16.527 -9.117 1.00 98.38 309 LEU A CA 1
ATOM 2355 C C . LEU A 1 309 ? -27.020 16.464 -7.673 1.00 98.38 309 LEU A C 1
ATOM 2357 O O . LEU A 1 309 ? -27.716 16.882 -6.751 1.00 98.38 309 LEU A O 1
ATOM 2361 N N . THR A 1 310 ? -25.785 16.004 -7.453 1.00 98.69 310 THR A N 1
ATOM 2362 C CA . THR A 1 310 ? -25.182 16.009 -6.109 1.00 98.69 310 THR A CA 1
ATOM 2363 C C . THR A 1 310 ? -24.986 17.426 -5.577 1.00 98.69 310 THR A C 1
ATOM 2365 O O . THR A 1 310 ? -25.259 17.675 -4.404 1.00 98.69 310 THR A O 1
ATOM 2368 N N . ALA A 1 311 ? -24.604 18.373 -6.441 1.00 98.50 311 ALA A N 1
ATOM 2369 C CA . ALA A 1 311 ? -24.510 19.786 -6.082 1.00 98.50 311 ALA A CA 1
ATOM 2370 C C . ALA A 1 311 ? -25.877 20.376 -5.689 1.00 98.50 311 ALA A C 1
ATOM 2372 O O . ALA A 1 311 ? -25.953 21.078 -4.683 1.00 98.50 311 ALA A O 1
ATOM 2373 N N . HIS A 1 312 ? -26.950 20.052 -6.423 1.00 98.25 312 HIS A N 1
ATOM 2374 C CA . HIS A 1 312 ? -28.315 20.498 -6.118 1.00 98.25 312 HIS A CA 1
ATOM 2375 C C . HIS A 1 312 ? -28.760 20.099 -4.702 1.00 98.25 312 HIS A C 1
ATOM 2377 O O . HIS A 1 312 ? -29.305 20.920 -3.969 1.00 98.25 312 HIS A O 1
ATOM 2383 N N . PHE A 1 313 ? -28.496 18.851 -4.304 1.00 98.00 313 PHE A N 1
ATOM 2384 C CA . PHE A 1 313 ? -28.876 18.331 -2.985 1.00 98.00 313 PHE A CA 1
ATOM 2385 C C . PHE A 1 313 ? -27.840 18.601 -1.880 1.00 98.00 313 PHE A C 1
ATOM 2387 O O . PHE A 1 313 ? -28.054 18.193 -0.742 1.00 98.00 313 PHE A O 1
ATOM 2394 N N . GLY A 1 314 ? -26.719 19.265 -2.184 1.00 97.38 314 GLY A N 1
ATOM 2395 C CA . GLY A 1 314 ? -25.657 19.528 -1.206 1.00 97.38 314 GLY A CA 1
ATOM 2396 C C . GLY A 1 314 ? -24.961 18.264 -0.685 1.00 97.38 314 GLY A C 1
ATOM 2397 O O . GLY A 1 314 ? -24.472 18.254 0.442 1.00 97.38 314 GLY A O 1
ATOM 2398 N N . VAL A 1 315 ? -24.922 17.195 -1.486 1.00 98.56 315 VAL A N 1
ATOM 2399 C CA . VAL A 1 315 ? -24.280 15.919 -1.134 1.00 98.56 315 VAL A CA 1
ATOM 2400 C C . VAL A 1 315 ? -22.899 15.846 -1.776 1.00 98.56 315 VAL A C 1
ATOM 2402 O O . VAL A 1 315 ? -22.748 16.128 -2.964 1.00 98.56 315 VAL A O 1
ATOM 2405 N N . ALA A 1 316 ? -21.886 15.439 -1.009 1.00 98.62 316 ALA A N 1
ATOM 2406 C CA . ALA A 1 316 ? -20.520 15.346 -1.515 1.00 98.62 316 ALA A CA 1
ATOM 2407 C C . ALA A 1 316 ? -20.402 14.273 -2.612 1.00 98.62 316 ALA A C 1
ATOM 2409 O O . ALA A 1 316 ? -20.800 13.125 -2.402 1.00 98.62 316 ALA A O 1
ATOM 2410 N N . LEU A 1 317 ? -19.822 14.622 -3.764 1.00 98.88 317 LEU A N 1
ATOM 2411 C CA . LEU A 1 317 ? -19.427 13.658 -4.795 1.00 98.88 317 LEU A CA 1
ATOM 2412 C C . LEU A 1 317 ? -17.954 13.279 -4.627 1.00 98.88 317 LEU A C 1
ATOM 2414 O O . LEU A 1 317 ? -17.074 14.137 -4.719 1.00 98.88 317 LEU A O 1
ATOM 2418 N N . ILE A 1 318 ? -17.695 11.987 -4.441 1.00 98.88 318 ILE A N 1
ATOM 2419 C CA . ILE A 1 318 ? -16.355 11.415 -4.301 1.00 98.88 318 ILE A CA 1
ATOM 2420 C C . ILE A 1 318 ? -16.060 10.546 -5.523 1.00 98.88 318 ILE A C 1
ATOM 2422 O O . ILE A 1 318 ? -16.762 9.561 -5.763 1.00 98.88 318 ILE A O 1
ATOM 2426 N N . TYR A 1 319 ? -15.005 10.875 -6.270 1.00 98.88 319 TYR A N 1
ATOM 2427 C CA . TYR A 1 319 ? -14.464 9.958 -7.273 1.00 98.88 319 TYR A CA 1
ATOM 2428 C C . TYR A 1 319 ? -13.434 9.025 -6.644 1.00 98.88 319 TYR A C 1
ATOM 2430 O O . TYR A 1 319 ? -12.382 9.466 -6.180 1.00 98.88 319 TYR A O 1
ATOM 2438 N N . ASP A 1 320 ? -13.739 7.731 -6.673 1.00 98.81 320 ASP A N 1
ATOM 2439 C CA . ASP A 1 320 ? -12.791 6.674 -6.354 1.00 98.81 320 ASP A CA 1
ATOM 2440 C C . ASP A 1 320 ? -11.890 6.410 -7.558 1.00 98.81 320 ASP A C 1
ATOM 2442 O O . ASP A 1 320 ? -12.254 5.718 -8.513 1.00 98.81 320 ASP A O 1
ATOM 2446 N N . GLU A 1 321 ? -10.693 6.978 -7.499 1.00 98.44 321 GLU A N 1
ATOM 2447 C CA . GLU A 1 321 ? -9.645 6.818 -8.494 1.00 98.44 321 GLU A CA 1
ATOM 2448 C C . GLU A 1 321 ? -8.500 5.923 -8.012 1.00 98.44 321 GLU A C 1
ATOM 2450 O O . GLU A 1 321 ? -7.412 5.911 -8.596 1.00 98.44 321 GLU A O 1
ATOM 2455 N N . VAL A 1 322 ? -8.744 5.095 -6.989 1.00 97.75 322 VAL A N 1
ATOM 2456 C CA . VAL A 1 322 ? -7.746 4.184 -6.414 1.00 97.75 322 VAL A CA 1
ATOM 2457 C C . VAL A 1 322 ? -7.092 3.304 -7.475 1.00 97.75 322 VAL A C 1
ATOM 2459 O O . VAL A 1 322 ? -5.909 2.987 -7.347 1.00 97.75 322 VAL A O 1
ATOM 2462 N N . GLN A 1 323 ? -7.842 2.875 -8.496 1.00 95.81 323 GLN A N 1
ATOM 2463 C CA . GLN A 1 323 ? -7.311 2.070 -9.600 1.00 95.81 323 GLN A CA 1
ATOM 2464 C C . GLN A 1 323 ? -7.074 2.851 -10.892 1.00 95.81 323 GLN A C 1
ATOM 2466 O O . GLN A 1 323 ? -6.092 2.562 -11.567 1.00 95.81 323 GLN A O 1
ATOM 2471 N N . CYS A 1 324 ? -7.949 3.791 -11.250 1.00 94.88 324 CYS A N 1
ATOM 2472 C CA . CYS A 1 324 ? -7.902 4.464 -12.549 1.00 94.88 324 CYS A CA 1
ATOM 2473 C C . CYS A 1 324 ? -7.030 5.728 -12.581 1.00 94.88 324 CYS A C 1
ATOM 2475 O O . CYS A 1 324 ? -6.598 6.126 -13.665 1.00 94.88 324 CYS A O 1
ATOM 2477 N N . GLY A 1 325 ? -6.744 6.330 -11.425 1.00 95.50 325 GLY A N 1
ATOM 2478 C CA . GLY A 1 325 ? -5.887 7.506 -11.329 1.00 95.50 325 GLY A CA 1
ATOM 2479 C C . GLY A 1 325 ? -4.423 7.200 -11.651 1.00 95.50 325 GLY A C 1
ATOM 2480 O O . GLY A 1 325 ? -4.030 6.056 -11.898 1.00 95.50 325 GLY A O 1
ATOM 2481 N N . PHE A 1 326 ? -3.590 8.241 -11.635 1.00 96.31 326 PHE A N 1
ATOM 2482 C CA . PHE A 1 326 ? -2.165 8.162 -11.977 1.00 96.31 326 PHE A CA 1
ATOM 2483 C C . PHE A 1 326 ? -1.944 7.622 -13.401 1.00 96.31 326 PHE A C 1
ATOM 2485 O O . PHE A 1 326 ? -1.153 6.698 -13.648 1.00 96.31 326 PHE A O 1
ATOM 2492 N N . GLY A 1 327 ? -2.659 8.211 -14.363 1.00 94.81 327 GLY A N 1
ATOM 2493 C CA . GLY A 1 327 ? -2.363 8.037 -15.785 1.00 94.81 327 GLY A CA 1
ATOM 2494 C C . GLY A 1 327 ? -2.809 6.706 -16.387 1.00 94.81 327 GLY A C 1
ATOM 2495 O O . GLY A 1 327 ? -2.404 6.407 -17.510 1.00 94.81 327 GLY A O 1
ATOM 2496 N N . LEU A 1 328 ? -3.598 5.869 -15.689 1.00 95.12 328 LEU A N 1
ATOM 2497 C CA . LEU A 1 328 ? -3.987 4.550 -16.218 1.00 95.12 328 LEU A CA 1
ATOM 2498 C C . LEU A 1 328 ? -4.686 4.677 -17.584 1.00 95.12 328 LEU A C 1
ATOM 2500 O O . LEU A 1 328 ? -4.360 3.929 -18.505 1.00 95.12 328 LEU A O 1
ATOM 2504 N N . GLY A 1 329 ? -5.603 5.639 -17.709 1.00 92.44 329 GLY A N 1
ATOM 2505 C CA . GLY A 1 329 ? -6.375 5.923 -18.924 1.00 92.44 329 GLY A CA 1
ATOM 2506 C C . GLY A 1 329 ? -5.813 7.029 -19.812 1.00 92.44 329 GLY A C 1
ATOM 2507 O O . GLY A 1 329 ? -6.505 7.469 -20.722 1.00 92.44 329 GLY A O 1
ATOM 2508 N N . GLY A 1 330 ? -4.598 7.518 -19.562 1.00 90.81 330 GLY A N 1
ATOM 2509 C CA . GLY A 1 330 ? -4.040 8.675 -20.269 1.00 90.81 330 GLY A CA 1
ATOM 2510 C C . GLY A 1 330 ? -3.955 9.919 -19.385 1.00 90.81 330 GLY A C 1
ATOM 2511 O O . GLY A 1 330 ? -2.845 10.243 -18.967 1.00 90.81 330 GLY A O 1
ATOM 2512 N N . PRO A 1 331 ? -5.065 10.617 -19.069 1.00 93.38 331 PRO A N 1
ATOM 2513 C CA . PRO A 1 331 ? -5.041 11.729 -18.122 1.00 93.38 331 PRO A CA 1
ATOM 2514 C C . PRO A 1 331 ? -4.572 11.296 -16.740 1.00 93.38 331 PRO A C 1
ATOM 2516 O O . PRO A 1 331 ? -4.758 10.144 -16.338 1.00 93.38 331 PRO A O 1
ATOM 2519 N N . PHE A 1 332 ? -4.005 12.244 -15.993 1.00 96.25 332 PHE A N 1
ATOM 2520 C CA . PHE A 1 332 ? -3.494 11.961 -14.658 1.00 96.25 332 PHE A CA 1
ATOM 2521 C C . PHE A 1 332 ? -4.615 11.501 -13.714 1.00 96.25 332 PHE A C 1
ATOM 2523 O O . PHE A 1 332 ? -4.436 10.500 -13.020 1.00 96.25 332 PHE A O 1
ATOM 2530 N N . PHE A 1 333 ? -5.773 12.169 -13.749 1.00 97.12 333 PHE A N 1
ATOM 2531 C CA . PHE A 1 333 ? -7.011 11.712 -13.114 1.00 97.12 333 PHE A CA 1
ATOM 2532 C C . PHE A 1 333 ? -8.037 11.358 -14.192 1.00 97.12 333 PHE A C 1
ATOM 2534 O O . PHE A 1 333 ? -8.319 12.155 -15.084 1.00 97.12 333 PHE A O 1
ATOM 2541 N N . TRP A 1 334 ? -8.610 10.165 -14.120 1.00 95.69 334 TRP A N 1
ATOM 2542 C CA . TRP A 1 334 ? -9.541 9.629 -15.106 1.00 95.69 334 TRP A CA 1
ATOM 2543 C C . TRP A 1 334 ? -10.800 10.486 -15.252 1.00 95.69 334 TRP A C 1
ATOM 2545 O O . TRP A 1 334 ? -11.270 10.681 -16.374 1.00 95.69 334 TRP A O 1
ATOM 2555 N N . HIS A 1 335 ? -11.342 11.037 -14.158 1.00 96.88 335 HIS A N 1
ATOM 2556 C CA . HIS A 1 335 ? -12.562 11.854 -14.213 1.00 96.88 335 HIS A CA 1
ATOM 2557 C C . HIS A 1 335 ? -12.403 13.122 -15.067 1.00 96.88 335 HIS A C 1
ATOM 2559 O O . HIS A 1 335 ? -13.405 13.687 -15.505 1.00 96.88 335 HIS A O 1
ATOM 2565 N N . GLN A 1 336 ? -11.168 13.553 -15.357 1.00 95.25 336 GLN A N 1
ATOM 2566 C CA . GLN A 1 336 ? -10.890 14.693 -16.239 1.00 95.25 336 GLN A CA 1
ATOM 2567 C C . GLN A 1 336 ? -11.407 14.462 -17.669 1.00 95.25 336 GLN A C 1
ATOM 2569 O O . GLN A 1 336 ? -11.613 15.419 -18.408 1.00 95.25 336 GLN A O 1
ATOM 2574 N N . HIS A 1 337 ? -11.694 13.214 -18.055 1.00 92.88 337 HIS A N 1
ATOM 2575 C CA . HIS A 1 337 ? -12.392 12.904 -19.303 1.00 92.88 337 HIS A CA 1
ATOM 2576 C C . HIS A 1 337 ? -13.836 13.410 -19.364 1.00 92.88 337 HIS A C 1
ATOM 2578 O O . HIS A 1 337 ? -14.373 13.529 -20.461 1.00 92.88 337 HIS A O 1
ATOM 2584 N N . PHE A 1 338 ? -14.473 13.667 -18.221 1.00 95.25 338 PHE A N 1
ATOM 2585 C CA . PHE A 1 338 ? -15.900 13.981 -18.164 1.00 95.25 338 PHE A CA 1
ATOM 2586 C C . PHE A 1 338 ? -16.212 15.477 -18.225 1.00 95.25 338 PHE A C 1
ATOM 2588 O O . PHE A 1 338 ? -17.387 15.824 -18.300 1.00 95.25 338 PHE A O 1
ATOM 2595 N N . ASP A 1 339 ? -15.188 16.339 -18.169 1.00 91.44 339 ASP A N 1
ATOM 2596 C CA . ASP A 1 339 ? -15.308 17.803 -18.252 1.00 91.44 339 ASP A CA 1
ATOM 2597 C C . ASP A 1 339 ? -16.477 18.358 -17.413 1.00 91.44 339 ASP A C 1
ATOM 2599 O O . ASP A 1 339 ? -17.456 18.916 -17.913 1.00 91.44 339 ASP A O 1
ATOM 2603 N N . LEU A 1 340 ? -16.413 18.119 -16.100 1.00 97.19 340 LEU A N 1
ATOM 2604 C CA . LEU A 1 340 ? -17.499 18.436 -15.176 1.00 97.19 340 LEU A CA 1
ATOM 2605 C C . LEU A 1 340 ? -17.692 19.9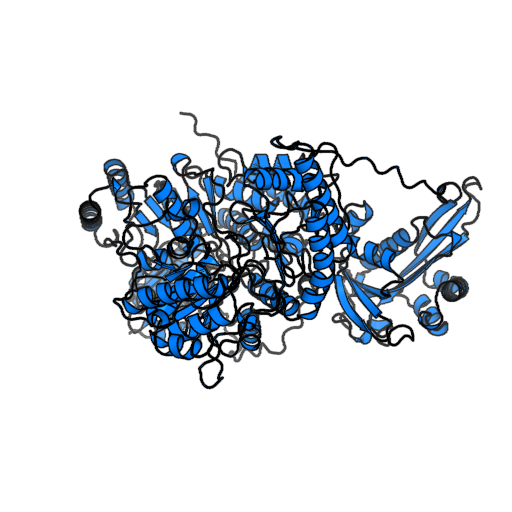57 -15.076 1.00 97.19 340 LEU A C 1
ATOM 2607 O O . LEU A 1 340 ? -16.847 20.670 -14.530 1.00 97.19 340 LEU A O 1
ATOM 2611 N N . ARG A 1 341 ? -18.822 20.448 -15.593 1.00 96.50 341 ARG A N 1
ATOM 2612 C CA . ARG A 1 341 ? -19.166 21.877 -15.653 1.00 96.50 341 ARG A CA 1
ATOM 2613 C C . ARG A 1 341 ? -20.576 22.162 -15.162 1.00 96.50 341 ARG A C 1
ATOM 2615 O O . ARG A 1 341 ? -21.477 21.342 -15.365 1.00 96.50 341 ARG A O 1
ATOM 2622 N N . ASP A 1 342 ? -20.770 23.353 -14.603 1.00 97.19 342 ASP A N 1
ATOM 2623 C CA . ASP A 1 342 ? -22.097 23.901 -14.310 1.00 97.19 342 ASP A CA 1
ATOM 2624 C C . ASP A 1 342 ? -22.854 24.314 -15.596 1.00 97.19 342 ASP A C 1
ATOM 2626 O O . ASP A 1 342 ? -22.405 24.035 -16.716 1.00 97.19 342 ASP A O 1
ATOM 2630 N N . LEU A 1 343 ? -24.039 24.921 -15.453 1.00 96.88 343 LEU A N 1
ATOM 2631 C CA . LEU A 1 343 ? -24.838 25.394 -16.595 1.00 96.88 343 LEU A CA 1
ATOM 2632 C C . LEU A 1 343 ? -24.224 26.624 -17.288 1.00 96.88 343 LEU A C 1
ATOM 2634 O O . LEU A 1 343 ? -24.440 26.807 -18.483 1.00 96.88 343 LEU A O 1
ATOM 2638 N N . ASP A 1 344 ? -23.408 27.407 -16.577 1.00 96.56 344 ASP A N 1
ATOM 2639 C CA . ASP A 1 344 ? -22.689 28.572 -17.110 1.00 96.56 344 ASP A CA 1
ATOM 2640 C C . ASP A 1 344 ? -21.362 28.179 -17.794 1.00 96.56 344 ASP A C 1
ATOM 2642 O O . ASP A 1 344 ? -20.613 29.033 -18.275 1.00 96.56 344 ASP A O 1
ATOM 2646 N N . GLY A 1 345 ? -21.036 26.883 -17.824 1.00 94.75 345 GLY A N 1
ATOM 2647 C CA . GLY A 1 345 ? -19.807 26.348 -18.406 1.00 94.75 345 GLY A CA 1
ATOM 2648 C C . GLY A 1 345 ? -18.570 26.477 -17.512 1.00 94.75 345 GLY A C 1
ATOM 2649 O O . GLY A 1 345 ? -17.456 26.206 -17.976 1.00 94.75 345 GLY A O 1
ATOM 2650 N N . ARG A 1 346 ? -18.718 26.859 -16.239 1.00 96.56 346 ARG A N 1
ATOM 2651 C CA . ARG A 1 346 ? -17.607 26.954 -15.278 1.00 96.56 346 ARG A CA 1
ATOM 2652 C C . ARG A 1 346 ? -17.251 25.568 -14.730 1.00 96.56 346 ARG A C 1
ATOM 2654 O O . ARG A 1 346 ? -18.139 24.718 -14.627 1.00 96.56 346 ARG A O 1
ATOM 2661 N N . PRO A 1 347 ? -15.980 25.315 -14.360 1.00 95.75 347 PRO A N 1
ATOM 2662 C CA . PRO A 1 347 ? -15.587 24.053 -13.741 1.00 95.75 347 PRO A CA 1
ATOM 2663 C C . PRO A 1 347 ? -16.397 23.768 -12.472 1.00 95.75 347 PRO A C 1
ATOM 2665 O O . PRO A 1 347 ? -16.460 24.600 -11.567 1.00 95.75 347 PRO A O 1
ATOM 2668 N N . LEU A 1 348 ? -16.979 22.574 -12.400 1.00 97.38 348 LEU A N 1
ATOM 2669 C CA . LEU A 1 348 ? -17.702 22.071 -11.237 1.00 97.38 348 LEU A CA 1
ATOM 2670 C C . LEU A 1 348 ? -17.033 20.769 -10.772 1.00 97.38 348 LEU A C 1
ATOM 2672 O O . LEU A 1 348 ? -17.531 19.677 -11.054 1.00 97.38 348 LEU A O 1
ATOM 2676 N N . PRO A 1 349 ? -15.878 20.862 -10.091 1.00 96.94 349 PRO A N 1
ATOM 2677 C CA . PRO A 1 349 ? -15.111 19.692 -9.687 1.00 96.94 349 PRO A CA 1
ATOM 2678 C C . PRO A 1 349 ? -15.887 18.826 -8.680 1.00 96.94 349 PRO A C 1
ATOM 2680 O O . PRO A 1 349 ? -16.839 19.311 -8.040 1.00 96.94 349 PRO A O 1
ATOM 2683 N N . PRO A 1 350 ? -15.498 17.547 -8.511 1.00 98.25 350 PRO A N 1
ATOM 2684 C CA . PRO A 1 350 ? -15.996 16.739 -7.402 1.00 98.25 350 PRO A CA 1
ATOM 2685 C C . PRO A 1 350 ? -15.590 17.351 -6.055 1.00 98.25 350 PRO A C 1
ATOM 2687 O O . PRO A 1 350 ? -14.795 18.284 -5.996 1.00 98.25 350 PRO A O 1
ATOM 2690 N N . ASP A 1 351 ? -16.146 16.843 -4.961 1.00 98.75 351 ASP A N 1
ATOM 2691 C CA . ASP A 1 351 ? -15.810 17.319 -3.615 1.00 98.75 351 ASP A CA 1
ATOM 2692 C C . ASP A 1 351 ? -14.555 16.619 -3.066 1.00 98.75 351 ASP A C 1
ATOM 2694 O O . ASP A 1 351 ? -13.792 17.213 -2.299 1.00 98.75 351 ASP A O 1
ATOM 2698 N N . ALA A 1 352 ? -14.300 15.382 -3.506 1.00 98.81 352 ALA A N 1
ATOM 2699 C CA . ALA A 1 352 ? -13.051 14.674 -3.256 1.00 98.81 352 ALA A CA 1
ATOM 2700 C C . ALA A 1 352 ? -12.688 13.702 -4.390 1.00 98.81 352 ALA A C 1
ATOM 2702 O O . ALA A 1 352 ? -13.555 13.172 -5.089 1.00 98.81 352 ALA A O 1
ATOM 2703 N N . VAL A 1 353 ? -11.392 13.430 -4.521 1.00 98.88 353 VAL A N 1
ATOM 2704 C CA . VAL A 1 353 ? -10.813 12.377 -5.360 1.00 98.88 353 VAL A CA 1
ATOM 2705 C C . VAL A 1 353 ? -9.882 11.539 -4.494 1.00 98.88 353 VAL A C 1
ATOM 2707 O O . VAL A 1 353 ? -9.006 12.080 -3.813 1.00 98.88 353 VAL A O 1
ATOM 2710 N N . THR A 1 354 ? -10.052 10.221 -4.514 1.00 98.81 354 THR A N 1
ATOM 2711 C CA . THR A 1 354 ? -9.179 9.289 -3.791 1.00 98.81 354 THR A CA 1
ATOM 2712 C C . THR A 1 354 ? -8.296 8.524 -4.762 1.00 98.81 354 THR A C 1
ATOM 2714 O O . THR A 1 354 ? -8.743 8.075 -5.808 1.00 98.81 354 THR A O 1
ATOM 2717 N N . VAL A 1 355 ? -7.019 8.359 -4.433 1.00 98.12 355 VAL A N 1
ATOM 2718 C CA . VAL A 1 355 ? -6.057 7.593 -5.241 1.00 98.12 355 VAL A CA 1
ATOM 2719 C C . VAL A 1 355 ? -5.190 6.738 -4.328 1.00 98.12 355 VAL A C 1
ATOM 2721 O O . VAL A 1 355 ? -4.913 7.103 -3.189 1.00 98.12 355 VAL A O 1
ATOM 2724 N N . ALA A 1 356 ? -4.773 5.568 -4.805 1.00 95.94 356 ALA A N 1
ATOM 2725 C CA . ALA A 1 356 ? -3.783 4.743 -4.124 1.00 95.94 356 ALA A CA 1
ATOM 2726 C C . ALA A 1 356 ? -2.968 3.968 -5.158 1.00 95.94 356 ALA A C 1
ATOM 2728 O O . ALA A 1 356 ? -2.639 4.523 -6.203 1.00 95.94 356 ALA A O 1
ATOM 2729 N N . LYS A 1 357 ? -2.634 2.700 -4.896 1.00 94.12 357 LYS A N 1
ATOM 2730 C CA . LYS A 1 357 ? -1.937 1.817 -5.841 1.00 94.12 357 LYS A CA 1
ATOM 2731 C C . LYS A 1 357 ? -0.698 2.481 -6.465 1.00 94.12 357 LYS A C 1
ATOM 2733 O O . LYS A 1 357 ? 0.314 2.564 -5.778 1.00 94.12 357 LYS A O 1
ATOM 2738 N N . ARG A 1 358 ? -0.765 2.999 -7.704 1.00 94.38 358 ARG A N 1
ATOM 2739 C CA . ARG A 1 358 ? 0.322 3.766 -8.360 1.00 94.38 358 ARG A CA 1
ATOM 2740 C C . ARG A 1 358 ? 0.821 4.936 -7.509 1.00 94.38 358 ARG A C 1
ATOM 2742 O O . ARG A 1 358 ? 2.019 5.193 -7.490 1.00 94.38 358 ARG A O 1
ATOM 2749 N N . ALA A 1 359 ? -0.058 5.553 -6.720 1.00 95.75 359 ALA A N 1
ATOM 2750 C CA . ALA A 1 359 ? 0.272 6.618 -5.773 1.00 95.75 359 ALA A CA 1
ATOM 2751 C C . ALA A 1 359 ? 1.128 6.163 -4.573 1.00 95.75 359 ALA A C 1
ATOM 2753 O O . ALA A 1 359 ? 1.601 7.006 -3.811 1.00 95.75 359 ALA A O 1
ATOM 2754 N N . GLN A 1 360 ? 1.334 4.849 -4.391 1.00 94.38 360 GLN A N 1
ATOM 2755 C CA . GLN A 1 360 ? 2.130 4.182 -3.343 1.00 94.38 360 GLN A CA 1
ATOM 2756 C C . GLN A 1 360 ? 1.599 4.297 -1.902 1.00 94.38 360 GLN A C 1
ATOM 2758 O O . GLN A 1 360 ? 1.927 3.459 -1.053 1.00 94.38 360 GLN A O 1
ATOM 2763 N N . LEU A 1 361 ? 0.742 5.275 -1.642 1.00 94.62 361 LEU A N 1
ATOM 2764 C CA . LEU A 1 361 ? 0.006 5.544 -0.408 1.00 94.62 361 LEU A CA 1
ATOM 2765 C C . LEU A 1 361 ? -1.468 5.742 -0.754 1.00 94.62 361 LEU A C 1
ATOM 2767 O O . LEU A 1 361 ? -1.783 5.972 -1.917 1.00 94.62 361 LEU A O 1
ATOM 2771 N N . GLY A 1 362 ? -2.359 5.666 0.230 1.00 96.44 362 GLY A N 1
ATOM 2772 C CA . GLY A 1 362 ? -3.692 6.229 0.050 1.00 96.44 362 GLY A CA 1
ATOM 2773 C C . GLY A 1 362 ? -3.596 7.752 0.079 1.00 96.44 362 GLY A C 1
ATOM 2774 O O . GLY A 1 362 ? -2.863 8.311 0.890 1.00 96.44 362 GLY A O 1
ATOM 2775 N N . VAL A 1 363 ? -4.294 8.430 -0.820 1.00 98.44 363 VAL A N 1
ATOM 2776 C CA . VAL A 1 363 ? -4.289 9.889 -0.939 1.00 98.44 363 VAL A CA 1
ATOM 2777 C C . VAL A 1 363 ? -5.721 10.353 -1.147 1.00 98.44 363 VAL A C 1
ATOM 2779 O O . VAL A 1 363 ? -6.459 9.768 -1.939 1.00 98.44 363 VAL A O 1
ATOM 2782 N N . VAL A 1 364 ? -6.097 11.414 -0.446 1.00 98.69 364 VAL A N 1
ATOM 2783 C CA . VAL A 1 364 ? -7.362 12.122 -0.618 1.00 98.69 364 VAL A CA 1
ATOM 2784 C C . VAL A 1 364 ? -7.028 13.547 -1.025 1.00 98.69 364 VAL A C 1
ATOM 2786 O O . VAL A 1 364 ? -6.398 14.272 -0.258 1.00 98.69 364 VAL A O 1
ATOM 2789 N N . MET A 1 365 ? -7.434 13.935 -2.230 1.00 98.62 365 MET A N 1
ATOM 2790 C CA . MET A 1 365 ? -7.489 15.337 -2.637 1.00 98.62 365 MET A CA 1
ATOM 2791 C C . MET A 1 365 ? -8.921 15.811 -2.442 1.00 98.62 365 MET A C 1
ATOM 2793 O O . MET A 1 365 ? -9.841 15.185 -2.965 1.00 98.62 365 MET A O 1
ATOM 2797 N N . SER A 1 366 ? -9.145 16.865 -1.665 1.00 98.06 366 SER A N 1
ATOM 2798 C CA . SER A 1 366 ? -10.500 17.337 -1.381 1.00 98.06 366 SER A CA 1
ATOM 2799 C C . SER A 1 366 ? -10.574 18.845 -1.164 1.00 98.06 366 SER A C 1
ATOM 2801 O O . SER A 1 366 ? -9.566 19.553 -1.151 1.00 98.06 366 SER A O 1
ATOM 2803 N N . ARG A 1 367 ? -11.800 19.342 -0.998 1.00 97.00 367 ARG A N 1
ATOM 2804 C CA . ARG A 1 367 ? -12.073 20.708 -0.527 1.00 97.00 367 ARG A CA 1
ATOM 2805 C C . ARG A 1 367 ? -12.171 20.833 0.996 1.00 97.00 367 ARG A C 1
ATOM 2807 O O . ARG A 1 367 ? -12.370 21.936 1.494 1.00 97.00 367 ARG A O 1
ATOM 2814 N N . TYR A 1 368 ? -12.091 19.719 1.720 1.00 96.88 368 TYR A N 1
ATOM 2815 C CA . TYR A 1 368 ? -12.232 19.662 3.172 1.00 96.88 368 TYR A CA 1
ATOM 2816 C C . TYR A 1 368 ? -10.860 19.430 3.812 1.00 96.88 368 TYR A C 1
ATOM 2818 O O . TYR A 1 368 ? -10.137 18.511 3.432 1.00 96.88 368 TYR A O 1
ATOM 2826 N N . ALA A 1 369 ? -10.494 20.249 4.795 1.00 95.88 369 ALA A N 1
ATOM 2827 C CA . ALA A 1 369 ? -9.247 20.056 5.528 1.00 95.88 369 ALA A CA 1
ATOM 2828 C C . ALA A 1 369 ? -9.345 18.820 6.436 1.00 95.88 369 ALA A C 1
ATOM 2830 O O . ALA A 1 369 ? -10.389 18.580 7.046 1.00 95.88 369 ALA A O 1
ATOM 2831 N N . ASP A 1 370 ? -8.257 18.058 6.569 1.00 96.00 370 ASP A N 1
ATOM 2832 C CA . ASP A 1 370 ? -8.204 16.961 7.538 1.00 96.00 370 ASP A CA 1
ATOM 2833 C C . ASP A 1 370 ? -7.906 17.501 8.944 1.00 96.00 370 ASP A C 1
ATOM 2835 O O . ASP A 1 370 ? -6.813 18.030 9.172 1.00 96.00 370 ASP A O 1
ATOM 2839 N N . PRO A 1 371 ? -8.840 17.372 9.906 1.00 94.81 371 PRO A N 1
ATOM 2840 C CA . PRO A 1 371 ? -8.639 17.883 11.260 1.00 94.81 371 PRO A CA 1
ATOM 2841 C C . PRO A 1 371 ? -7.581 17.104 12.054 1.00 94.81 371 PRO A C 1
ATOM 2843 O O . PRO A 1 371 ? -7.109 17.600 13.082 1.00 94.81 371 PRO A O 1
ATOM 2846 N N . GLU A 1 372 ? -7.229 15.889 11.622 1.00 93.25 372 GLU A N 1
ATOM 2847 C CA . GLU A 1 372 ? -6.183 15.071 12.238 1.00 93.25 372 GLU A CA 1
ATOM 2848 C C . GLU A 1 372 ? -5.516 14.167 11.182 1.00 93.25 372 GLU A C 1
ATOM 2850 O O . GLU A 1 372 ? -5.994 13.063 10.914 1.00 93.25 372 GLU A O 1
ATOM 2855 N N . PRO A 1 373 ? -4.416 14.626 10.555 1.00 93.44 373 PRO A N 1
ATOM 2856 C CA . PRO A 1 373 ? -3.636 13.813 9.628 1.00 93.44 373 PRO A CA 1
ATOM 2857 C C . PRO A 1 373 ? -2.947 12.636 10.321 1.00 93.44 373 PRO A C 1
ATOM 2859 O O . PRO A 1 373 ? -2.461 12.752 11.449 1.00 93.44 373 PRO A O 1
ATOM 2862 N N . VAL A 1 374 ? -2.825 11.515 9.609 1.00 92.44 374 VAL A N 1
ATOM 2863 C CA . VAL A 1 374 ? -2.038 10.363 10.065 1.00 92.44 374 VAL A CA 1
ATOM 2864 C C . VAL A 1 374 ? -0.598 10.428 9.556 1.00 92.44 374 VAL A C 1
ATOM 2866 O O . VAL A 1 374 ? -0.345 10.940 8.462 1.00 92.44 374 VAL A O 1
ATOM 2869 N N . PRO A 1 375 ? 0.369 9.892 10.317 1.00 91.94 375 PRO A N 1
ATOM 2870 C CA . PRO A 1 375 ? 1.725 9.734 9.818 1.00 91.94 375 PRO A CA 1
ATOM 2871 C C . PRO A 1 375 ? 1.795 8.711 8.680 1.00 91.94 375 PRO A C 1
ATOM 2873 O O . PRO A 1 375 ? 1.041 7.741 8.668 1.00 91.94 375 PRO A O 1
ATOM 2876 N N . VAL A 1 376 ? 2.742 8.893 7.757 1.00 92.50 376 VAL A N 1
ATOM 2877 C CA . VAL A 1 376 ? 2.923 8.006 6.595 1.00 92.50 376 VAL A CA 1
ATOM 2878 C C . VAL A 1 376 ? 4.385 7.644 6.345 1.00 92.50 376 VAL A C 1
ATOM 2880 O O . VAL A 1 376 ? 5.303 8.277 6.859 1.00 92.50 376 VAL A O 1
ATOM 2883 N N . HIS A 1 377 ? 4.610 6.589 5.558 1.00 92.31 377 HIS A N 1
ATOM 2884 C CA . HIS A 1 377 ? 5.949 6.073 5.280 1.00 92.31 377 HIS A CA 1
ATOM 2885 C C . HIS A 1 377 ? 6.717 6.959 4.286 1.00 92.31 377 HIS A C 1
ATOM 2887 O O . HIS A 1 377 ? 6.287 7.135 3.142 1.00 92.31 377 HIS A O 1
ATOM 2893 N N . VAL A 1 378 ? 7.882 7.479 4.688 1.00 93.69 378 VAL A N 1
ATOM 2894 C CA . VAL A 1 378 ? 8.624 8.474 3.890 1.00 93.69 378 VAL A CA 1
ATOM 2895 C C . VAL A 1 378 ? 9.162 7.896 2.579 1.00 93.69 378 VAL A C 1
ATOM 2897 O O . VAL A 1 378 ? 9.052 8.550 1.541 1.00 93.69 378 VAL A O 1
ATOM 2900 N N . ALA A 1 379 ? 9.655 6.653 2.567 1.00 94.56 379 ALA A N 1
ATOM 2901 C CA . ALA A 1 379 ? 10.106 6.015 1.324 1.00 94.56 379 ALA A CA 1
ATOM 2902 C C . ALA A 1 379 ? 8.959 5.895 0.298 1.00 94.56 379 ALA A C 1
ATOM 2904 O O . ALA A 1 379 ? 9.163 6.018 -0.911 1.00 94.56 379 ALA A O 1
ATOM 2905 N N . SER A 1 380 ? 7.725 5.707 0.777 1.00 95.31 380 SER A N 1
ATOM 2906 C CA . SER A 1 380 ? 6.537 5.662 -0.074 1.00 95.31 380 SER A CA 1
ATOM 2907 C C . SER A 1 380 ? 6.127 7.036 -0.605 1.00 95.31 380 SER A C 1
ATOM 2909 O O . SER A 1 380 ? 5.610 7.092 -1.718 1.00 95.31 380 SER A O 1
ATOM 2911 N N . LEU A 1 381 ? 6.397 8.132 0.117 1.00 96.38 381 LEU A N 1
ATOM 2912 C CA . LEU A 1 381 ? 6.222 9.498 -0.403 1.00 96.38 381 LEU A CA 1
ATOM 2913 C C . LEU A 1 381 ? 7.173 9.761 -1.576 1.00 96.38 381 LEU A C 1
ATOM 2915 O O . LEU A 1 381 ? 6.735 10.209 -2.635 1.00 96.38 381 LEU A O 1
ATOM 2919 N N . VAL A 1 382 ? 8.458 9.418 -1.413 1.00 96.88 382 VAL A N 1
ATOM 2920 C CA . VAL A 1 382 ? 9.474 9.559 -2.472 1.00 96.88 382 VAL A CA 1
ATOM 2921 C C . VAL A 1 382 ? 9.065 8.755 -3.704 1.00 96.88 382 VAL A C 1
ATOM 2923 O O . VAL A 1 382 ? 8.950 9.305 -4.799 1.00 96.88 382 VAL A O 1
ATOM 2926 N N . ARG A 1 383 ? 8.765 7.464 -3.522 1.00 96.00 383 ARG A N 1
ATOM 2927 C CA . ARG A 1 383 ? 8.356 6.579 -4.619 1.00 96.00 383 ARG A CA 1
ATOM 2928 C C . ARG A 1 383 ? 7.039 7.015 -5.269 1.00 96.00 383 ARG A C 1
ATOM 2930 O O . ARG A 1 383 ? 6.920 6.933 -6.488 1.00 96.00 383 ARG A O 1
ATOM 2937 N N . GLY A 1 384 ? 6.066 7.478 -4.481 1.00 96.50 384 GLY A N 1
ATOM 2938 C CA . GLY A 1 384 ? 4.771 7.970 -4.960 1.00 96.50 384 GLY A CA 1
ATOM 2939 C C . GLY A 1 384 ? 4.907 9.191 -5.864 1.00 96.50 384 GLY A C 1
ATOM 2940 O O . GLY A 1 384 ? 4.371 9.185 -6.972 1.00 96.50 384 GLY A O 1
ATOM 2941 N N . ARG A 1 385 ? 5.701 10.189 -5.450 1.00 97.69 385 ARG A N 1
ATOM 2942 C CA . ARG A 1 385 ? 6.011 11.366 -6.279 1.00 97.69 385 ARG A CA 1
ATOM 2943 C C . ARG A 1 385 ? 6.672 10.967 -7.598 1.00 97.69 385 ARG A C 1
ATOM 2945 O O . ARG A 1 385 ? 6.207 11.389 -8.650 1.00 97.69 385 ARG A O 1
ATOM 2952 N N . LEU A 1 386 ? 7.705 10.120 -7.549 1.00 96.69 386 LEU A N 1
ATOM 2953 C CA . LEU A 1 386 ? 8.418 9.659 -8.748 1.00 96.69 386 LEU A CA 1
ATOM 2954 C C . LEU A 1 386 ? 7.487 8.909 -9.713 1.00 96.69 386 LEU A C 1
ATOM 2956 O O . LEU A 1 386 ? 7.498 9.171 -10.911 1.00 96.69 386 LEU A O 1
ATOM 2960 N N . GLN A 1 387 ? 6.623 8.021 -9.210 1.00 95.62 387 GLN A N 1
ATOM 2961 C CA . GLN A 1 387 ? 5.621 7.368 -10.060 1.00 95.62 387 GLN A CA 1
ATOM 2962 C C . GLN A 1 387 ? 4.590 8.346 -10.624 1.00 95.62 387 GLN A C 1
ATOM 2964 O O . GLN A 1 387 ? 4.131 8.150 -11.749 1.00 95.62 387 GLN A O 1
ATOM 2969 N N . GLY A 1 388 ? 4.238 9.389 -9.871 1.00 96.50 388 GLY A N 1
ATOM 2970 C CA . GLY A 1 388 ? 3.422 10.496 -10.353 1.00 96.50 388 GLY A CA 1
ATOM 2971 C C . GLY A 1 388 ? 4.082 11.231 -11.521 1.00 96.50 388 GLY A C 1
ATOM 2972 O O . GLY A 1 388 ? 3.430 11.481 -12.530 1.00 96.50 388 GLY A O 1
ATOM 2973 N N . GLU A 1 389 ? 5.377 11.525 -11.435 1.00 94.88 389 GLU A N 1
ATOM 2974 C CA . GLU A 1 389 ? 6.139 12.163 -12.519 1.00 94.88 389 GLU A CA 1
ATOM 2975 C C . GLU A 1 389 ? 6.155 11.300 -13.784 1.00 94.88 389 GLU A C 1
ATOM 2977 O O . GLU A 1 389 ? 5.888 11.807 -14.872 1.00 94.88 389 GLU A O 1
ATOM 2982 N N . VAL A 1 390 ? 6.345 9.983 -13.643 1.00 92.62 390 VAL A N 1
ATOM 2983 C CA . VAL A 1 390 ? 6.246 9.036 -14.769 1.00 92.62 390 VAL A CA 1
ATOM 2984 C C . VAL A 1 390 ? 4.829 8.996 -15.355 1.00 92.62 390 VAL A C 1
ATOM 2986 O O . VAL A 1 390 ? 4.664 8.908 -16.573 1.00 92.62 390 VAL A O 1
ATOM 2989 N N . ALA A 1 391 ? 3.801 9.054 -14.504 1.00 93.88 391 ALA A N 1
ATOM 2990 C CA . ALA A 1 391 ? 2.395 9.028 -14.909 1.00 93.88 391 ALA A CA 1
ATOM 2991 C C . ALA A 1 391 ? 1.918 10.339 -15.554 1.00 93.88 391 ALA A C 1
ATOM 2993 O O . ALA A 1 391 ? 0.896 10.341 -16.236 1.00 93.88 391 ALA A O 1
ATOM 2994 N N . ALA A 1 392 ? 2.628 11.448 -15.336 1.00 91.94 392 ALA A N 1
ATOM 2995 C CA . ALA A 1 392 ? 2.256 12.762 -15.848 1.00 91.94 392 ALA A CA 1
ATOM 2996 C C . ALA A 1 392 ? 2.504 12.934 -17.355 1.00 91.94 392 ALA A C 1
ATOM 2998 O O . ALA A 1 392 ? 2.067 13.941 -17.907 1.00 91.94 392 ALA A O 1
ATOM 2999 N N . ASP A 1 393 ? 3.182 11.988 -18.012 1.00 84.88 393 ASP A N 1
ATOM 3000 C CA . ASP A 1 393 ? 3.361 11.959 -19.465 1.00 84.88 393 ASP A CA 1
ATOM 3001 C C . ASP A 1 393 ? 2.201 11.199 -20.149 1.00 84.88 393 ASP A C 1
ATOM 3003 O O . ASP A 1 393 ? 2.199 9.959 -20.167 1.00 84.88 393 ASP A O 1
ATOM 3007 N N . PRO A 1 394 ? 1.228 11.905 -20.760 1.00 74.69 394 PRO A N 1
ATOM 3008 C CA . PRO A 1 394 ? 0.083 11.267 -21.405 1.00 74.69 394 PRO A CA 1
ATOM 3009 C C . PRO A 1 394 ? 0.456 10.552 -22.714 1.00 74.69 394 PRO A C 1
ATOM 3011 O O . PRO A 1 394 ? -0.286 9.679 -23.172 1.00 74.69 394 PRO A O 1
ATOM 3014 N N . THR A 1 395 ? 1.599 10.882 -23.329 1.00 86.69 395 THR A N 1
ATOM 3015 C CA . THR A 1 395 ? 1.984 10.342 -24.645 1.00 86.69 395 THR A CA 1
ATOM 3016 C C . THR A 1 395 ? 2.312 8.853 -24.575 1.00 86.69 395 THR A C 1
ATOM 3018 O O . THR A 1 395 ? 2.016 8.095 -25.501 1.00 86.69 395 THR A O 1
ATOM 3021 N N . ALA A 1 396 ? 2.857 8.392 -23.448 1.00 88.12 396 ALA A N 1
ATOM 3022 C CA . ALA A 1 396 ? 3.216 6.993 -23.272 1.00 88.12 396 ALA A CA 1
ATOM 3023 C C . ALA A 1 396 ? 2.002 6.066 -23.151 1.00 88.12 396 ALA A C 1
ATOM 3025 O O . ALA A 1 396 ? 2.044 4.948 -23.667 1.00 88.12 396 ALA A O 1
ATOM 3026 N N . ALA A 1 397 ? 0.912 6.533 -22.532 1.00 92.62 397 ALA A N 1
ATOM 3027 C CA . ALA A 1 397 ? -0.330 5.769 -22.463 1.00 92.62 397 ALA A CA 1
ATOM 3028 C C . ALA A 1 397 ? -0.918 5.575 -23.866 1.00 92.62 397 ALA A C 1
ATOM 3030 O O . ALA A 1 397 ? -1.239 4.450 -24.244 1.00 92.62 397 ALA A O 1
ATOM 3031 N N . ALA A 1 398 ? -0.965 6.648 -24.664 1.00 93.94 398 ALA A N 1
ATOM 3032 C CA . ALA A 1 398 ? -1.419 6.600 -26.053 1.00 93.94 398 ALA A CA 1
ATOM 3033 C C . ALA A 1 398 ? -0.533 5.696 -26.929 1.00 93.94 398 ALA A C 1
ATOM 3035 O O . ALA A 1 398 ? -1.043 4.924 -27.740 1.00 93.94 398 ALA A O 1
ATOM 3036 N N . ARG A 1 399 ? 0.792 5.728 -26.731 1.00 95.06 399 ARG A N 1
ATOM 3037 C CA . ARG A 1 399 ? 1.736 4.839 -27.427 1.00 95.06 399 ARG A CA 1
ATOM 3038 C C . ARG A 1 399 ? 1.454 3.367 -27.130 1.00 95.06 399 ARG A C 1
ATOM 3040 O O . ARG A 1 399 ? 1.373 2.569 -28.056 1.00 95.06 399 ARG A O 1
ATOM 3047 N N . VAL A 1 400 ? 1.329 2.992 -25.854 1.00 95.69 400 VAL A N 1
ATOM 3048 C CA . VAL A 1 400 ? 1.043 1.596 -25.471 1.00 95.69 400 VAL A CA 1
ATOM 3049 C C . VAL A 1 400 ? -0.342 1.172 -25.964 1.00 95.69 400 VAL A C 1
ATOM 3051 O O . VAL A 1 400 ? -0.496 0.052 -26.449 1.00 95.69 400 VAL A O 1
ATOM 3054 N N . GLU A 1 401 ? -1.320 2.077 -25.928 1.00 95.75 401 GLU A N 1
ATOM 3055 C CA . GLU A 1 401 ? -2.646 1.864 -26.509 1.00 95.75 401 GLU A CA 1
ATOM 3056 C C . GLU A 1 401 ? -2.612 1.541 -28.001 1.00 95.75 401 GLU A C 1
ATOM 3058 O O . GLU A 1 401 ? -3.225 0.559 -28.430 1.00 95.75 401 GLU A O 1
ATOM 3063 N N . ALA A 1 402 ? -1.854 2.309 -28.782 1.00 96.69 402 ALA A N 1
ATOM 3064 C CA . ALA A 1 402 ? -1.695 2.070 -30.213 1.00 96.69 402 ALA A CA 1
ATOM 3065 C C . ALA A 1 402 ? -1.119 0.674 -30.518 1.00 96.69 402 ALA A C 1
ATOM 3067 O O . ALA A 1 402 ? -1.431 0.097 -31.559 1.00 96.69 402 ALA A O 1
ATOM 3068 N N . LEU A 1 403 ? -0.330 0.101 -29.600 1.00 97.38 403 LEU A N 1
ATOM 3069 C CA . LEU A 1 403 ? 0.199 -1.254 -29.744 1.00 97.38 403 LEU A CA 1
ATOM 3070 C C . LEU A 1 403 ? -0.870 -2.324 -29.483 1.00 97.38 403 LEU A C 1
ATOM 3072 O O . LEU A 1 403 ? -1.006 -3.247 -30.287 1.00 97.38 403 LEU A O 1
ATOM 3076 N N . TRP A 1 404 ? -1.627 -2.248 -28.382 1.00 97.50 404 TRP A N 1
ATOM 3077 C CA . TRP A 1 404 ? -2.566 -3.325 -28.025 1.00 97.50 404 TRP A CA 1
ATOM 3078 C C . TRP A 1 404 ? -3.911 -3.242 -28.749 1.00 97.50 404 TRP A C 1
ATOM 3080 O O . TRP A 1 404 ? -4.518 -4.282 -29.006 1.00 97.50 404 TRP A O 1
ATOM 3090 N N . ARG A 1 405 ? -4.396 -2.044 -29.104 1.00 96.69 405 ARG A N 1
ATOM 3091 C CA . ARG A 1 405 ? -5.754 -1.852 -29.646 1.00 96.69 405 ARG A CA 1
ATOM 3092 C C . ARG A 1 405 ? -6.018 -2.648 -30.933 1.00 96.69 405 ARG A C 1
ATOM 3094 O O . ARG A 1 405 ? -7.029 -3.354 -30.967 1.00 96.69 405 ARG A O 1
ATOM 3101 N N . PRO A 1 406 ? -5.132 -2.639 -31.950 1.00 97.00 406 PRO A N 1
ATOM 3102 C CA . PRO A 1 406 ? -5.321 -3.463 -33.147 1.00 97.00 406 PRO A CA 1
ATOM 3103 C C . PRO A 1 406 ? -5.297 -4.967 -32.842 1.00 97.00 406 PRO A C 1
ATOM 3105 O O . PRO A 1 406 ? -6.054 -5.736 -33.429 1.00 97.00 406 PRO A O 1
ATOM 3108 N N . ARG A 1 407 ? -4.461 -5.389 -31.886 1.00 97.88 407 ARG A N 1
ATOM 3109 C CA . ARG A 1 407 ? -4.290 -6.799 -31.506 1.00 97.88 407 ARG A CA 1
ATOM 3110 C C . ARG A 1 407 ? -5.498 -7.329 -30.727 1.00 97.88 407 ARG A C 1
ATOM 3112 O O . ARG A 1 407 ? -5.908 -8.463 -30.947 1.00 97.88 407 ARG A O 1
ATOM 3119 N N . LEU A 1 408 ? -6.140 -6.493 -29.907 1.00 97.50 408 LEU A N 1
ATOM 3120 C CA . LEU A 1 408 ? -7.416 -6.822 -29.262 1.00 97.50 408 LEU A CA 1
ATOM 3121 C C . LEU A 1 408 ? -8.558 -6.965 -30.278 1.00 97.50 408 LEU A C 1
ATOM 3123 O O . LEU A 1 408 ? -9.358 -7.890 -30.164 1.00 97.50 408 LEU A O 1
ATOM 3127 N N . ALA A 1 409 ? -8.617 -6.090 -31.286 1.00 95.81 409 ALA A N 1
ATOM 3128 C CA . ALA A 1 409 ? -9.601 -6.202 -32.364 1.00 95.81 409 ALA A CA 1
ATOM 3129 C C . ALA A 1 409 ? -9.400 -7.484 -33.195 1.00 95.81 409 ALA A C 1
ATOM 3131 O O . ALA A 1 409 ? -10.367 -8.180 -33.509 1.00 95.81 409 ALA A O 1
ATOM 3132 N N . ALA A 1 410 ? -8.144 -7.834 -33.491 1.00 97.44 410 ALA A N 1
ATOM 3133 C CA . ALA A 1 410 ? -7.806 -9.092 -34.151 1.00 97.44 410 ALA A CA 1
ATOM 3134 C C . ALA A 1 410 ? -8.222 -10.305 -33.303 1.00 97.44 410 ALA A C 1
ATOM 3136 O O . ALA A 1 410 ? -8.857 -11.213 -33.825 1.00 97.44 410 ALA A O 1
ATOM 3137 N N . LEU A 1 411 ? -7.962 -10.286 -31.990 1.00 96.94 411 LEU A N 1
ATOM 3138 C CA . LEU A 1 411 ? -8.361 -11.360 -31.073 1.00 96.94 411 LEU A CA 1
ATOM 3139 C C . LEU A 1 411 ? -9.880 -11.594 -31.076 1.00 96.94 411 LEU A C 1
ATOM 3141 O O . LEU A 1 411 ? -10.327 -12.736 -31.141 1.00 96.94 411 LEU A O 1
ATOM 3145 N N . ALA A 1 412 ? -10.668 -10.514 -31.055 1.00 95.94 412 ALA A N 1
ATOM 3146 C CA . ALA A 1 412 ? -12.126 -10.585 -31.144 1.00 95.94 412 ALA A CA 1
ATOM 3147 C C . ALA A 1 412 ? -12.616 -11.141 -32.492 1.00 95.94 412 ALA A C 1
ATOM 3149 O O . ALA A 1 412 ? -13.632 -11.826 -32.546 1.00 95.94 412 ALA A O 1
ATOM 3150 N N . THR A 1 413 ? -11.875 -10.875 -33.571 1.00 97.31 413 THR A N 1
ATOM 3151 C CA . THR A 1 413 ? -12.176 -11.403 -34.910 1.00 97.31 413 THR A CA 1
ATOM 3152 C C . THR A 1 413 ? -11.827 -12.887 -35.028 1.00 97.31 413 THR A C 1
ATOM 3154 O O . THR A 1 413 ? -12.564 -13.628 -35.671 1.00 97.31 413 THR A O 1
ATOM 3157 N N . SER A 1 414 ? -10.731 -13.329 -34.404 1.00 97.94 414 SER A N 1
ATOM 3158 C CA . SER A 1 414 ? -10.299 -14.732 -34.418 1.00 97.94 414 SER A CA 1
ATOM 3159 C C . SER A 1 414 ? -11.188 -15.640 -33.569 1.00 97.94 414 SER A C 1
ATOM 3161 O O . SER A 1 414 ? -11.376 -16.793 -33.932 1.00 97.94 414 SER A O 1
ATOM 3163 N N . PHE A 1 415 ? -11.744 -15.127 -32.467 1.00 98.25 415 PHE A N 1
ATOM 3164 C CA . PHE A 1 415 ? -12.551 -15.907 -31.521 1.00 98.25 415 PHE A CA 1
ATOM 3165 C C . PHE A 1 415 ? -13.917 -15.254 -31.245 1.00 98.25 415 PHE A C 1
ATOM 3167 O O . PHE A 1 415 ? -14.215 -14.920 -30.095 1.00 98.25 415 PHE A O 1
ATOM 3174 N N . PRO A 1 416 ? -14.781 -15.057 -32.259 1.00 97.06 416 PRO A N 1
ATOM 3175 C CA . PRO A 1 416 ? -16.036 -14.312 -32.107 1.00 97.06 416 PRO A CA 1
ATOM 3176 C C . PRO A 1 416 ? -17.052 -15.003 -31.181 1.00 97.06 416 PRO A C 1
ATOM 3178 O O . PRO A 1 416 ? -17.951 -14.354 -30.652 1.00 97.06 416 PRO A O 1
ATOM 3181 N N . SER A 1 417 ? -16.911 -16.315 -30.970 1.00 96.62 417 SER A N 1
ATOM 3182 C CA . SER A 1 417 ? -17.707 -17.122 -30.037 1.00 96.62 417 SER A CA 1
ATOM 3183 C C . SER A 1 417 ? -17.283 -16.946 -28.572 1.00 96.62 417 SER A C 1
ATOM 3185 O O . SER A 1 417 ? -18.092 -17.163 -27.670 1.00 96.62 417 SER A O 1
ATOM 3187 N N . LEU A 1 418 ? -16.027 -16.551 -28.326 1.00 97.94 418 LEU A N 1
ATOM 3188 C CA . LEU A 1 418 ? -15.438 -16.453 -26.990 1.00 97.94 418 LEU A CA 1
ATOM 3189 C C . LEU A 1 418 ? -15.183 -15.012 -26.553 1.00 97.94 418 LEU A C 1
ATOM 3191 O O . LEU A 1 418 ? -15.285 -14.724 -25.370 1.00 97.94 418 LEU A O 1
ATOM 3195 N N . VAL A 1 419 ? -14.837 -14.103 -27.461 1.00 97.75 419 VAL A N 1
ATOM 3196 C CA . VAL A 1 419 ? -14.398 -12.744 -27.121 1.00 97.75 419 VAL A CA 1
ATOM 3197 C C . VAL A 1 419 ? -15.494 -11.740 -27.458 1.00 97.75 419 VAL A C 1
ATOM 3199 O O . VAL A 1 419 ? -15.729 -11.409 -28.617 1.00 97.75 419 VAL A O 1
ATOM 3202 N N . ALA A 1 420 ? -16.129 -11.199 -26.421 1.00 94.69 420 ALA A N 1
ATOM 3203 C CA . ALA A 1 420 ? -17.173 -10.188 -26.540 1.00 94.69 420 ALA A CA 1
ATOM 3204 C C . ALA A 1 420 ? -16.760 -8.854 -25.901 1.00 94.69 420 ALA A C 1
ATOM 3206 O O . ALA A 1 420 ? -15.994 -8.802 -24.939 1.00 94.69 420 ALA A O 1
ATOM 3207 N N . ARG A 1 421 ? -17.333 -7.756 -26.412 1.00 93.19 421 ARG A N 1
ATOM 3208 C CA . ARG A 1 421 ? -17.228 -6.398 -25.839 1.00 93.19 421 ARG A CA 1
ATOM 3209 C C . ARG A 1 421 ? -15.782 -5.954 -25.527 1.00 93.19 421 ARG A C 1
ATOM 3211 O O . ARG A 1 421 ? -15.502 -5.565 -24.386 1.00 93.19 421 ARG A O 1
ATOM 3218 N N . PRO A 1 422 ? -14.851 -6.003 -26.501 1.00 95.31 422 PRO A N 1
ATOM 3219 C CA . PRO A 1 422 ? -13.506 -5.474 -26.303 1.00 95.31 422 PRO A CA 1
ATOM 3220 C C . PRO A 1 422 ? -13.572 -3.981 -25.961 1.00 95.31 422 PRO A C 1
ATOM 3222 O O . PRO A 1 422 ? -14.263 -3.202 -26.619 1.00 95.31 422 PRO A O 1
ATOM 3225 N N . ARG A 1 423 ? -12.857 -3.580 -24.912 1.00 94.88 423 ARG A N 1
ATOM 3226 C CA . ARG A 1 423 ? -12.876 -2.215 -24.372 1.00 94.88 423 ARG A CA 1
ATOM 3227 C C . ARG A 1 423 ? -11.550 -1.878 -23.715 1.00 94.88 423 ARG A C 1
ATOM 3229 O O . ARG A 1 423 ? -10.801 -2.769 -23.328 1.00 94.88 423 ARG A O 1
ATOM 3236 N N . GLY A 1 424 ? -11.259 -0.593 -23.584 1.00 94.19 424 GLY A N 1
ATOM 3237 C CA . GLY A 1 424 ? -10.033 -0.146 -22.939 1.00 94.19 424 GLY A CA 1
ATOM 3238 C C . GLY A 1 424 ? -9.590 1.238 -23.375 1.00 94.19 424 GLY A C 1
ATOM 3239 O O . GLY A 1 424 ? -10.044 1.771 -24.396 1.00 94.19 424 GLY A O 1
ATOM 3240 N N . ARG A 1 425 ? -8.671 1.788 -22.590 1.00 93.06 425 ARG A N 1
ATOM 3241 C CA . ARG A 1 425 ? -8.010 3.071 -22.796 1.00 93.06 425 ARG A CA 1
ATOM 3242 C C . ARG A 1 425 ? -6.663 3.084 -22.062 1.00 93.06 425 ARG A C 1
ATOM 3244 O O . ARG A 1 425 ? -6.535 2.538 -20.965 1.00 93.06 425 ARG A O 1
ATOM 3251 N N . GLY A 1 426 ? -5.667 3.727 -22.660 1.00 94.12 426 GLY A N 1
ATOM 3252 C CA . GLY A 1 426 ? -4.314 3.865 -22.142 1.00 94.12 426 GLY A CA 1
ATOM 3253 C C . GLY A 1 426 ? -3.673 2.508 -21.874 1.00 94.12 426 GLY A C 1
ATOM 3254 O O . GLY A 1 426 ? -3.516 1.677 -22.766 1.00 94.12 426 GLY A O 1
ATOM 3255 N N . TYR A 1 427 ? -3.320 2.267 -20.618 1.00 95.88 427 TYR A N 1
ATOM 3256 C CA . TYR A 1 427 ? -2.696 1.023 -20.172 1.00 95.88 427 TYR A CA 1
ATOM 3257 C C . TYR A 1 427 ? -3.703 -0.065 -19.771 1.00 95.88 427 TYR A C 1
ATOM 3259 O O . TYR A 1 427 ? -3.287 -1.161 -19.393 1.00 95.88 427 TYR A O 1
ATOM 3267 N N . ALA A 1 428 ? -5.007 0.216 -19.791 1.00 96.12 428 ALA A N 1
ATOM 3268 C CA . ALA A 1 428 ? -6.041 -0.712 -19.347 1.00 96.12 428 ALA A CA 1
ATOM 3269 C C . ALA A 1 428 ? -6.921 -1.170 -20.509 1.00 96.12 428 ALA A C 1
ATOM 3271 O O . ALA A 1 428 ? -7.476 -0.351 -21.238 1.00 96.12 428 ALA A O 1
ATOM 3272 N N . PHE A 1 429 ? -7.097 -2.480 -20.647 1.00 96.75 429 PHE A N 1
ATOM 3273 C CA . PHE A 1 429 ? -8.062 -3.052 -21.578 1.00 96.75 429 PHE A CA 1
ATOM 3274 C C . PHE A 1 429 ? -8.631 -4.364 -21.050 1.00 96.75 429 PHE A C 1
ATOM 3276 O O . PHE A 1 429 ? -8.051 -5.008 -20.170 1.00 96.75 429 PHE A O 1
ATOM 3283 N N . ALA A 1 430 ? -9.778 -4.746 -21.594 1.00 97.31 430 ALA A N 1
ATOM 3284 C CA . ALA A 1 430 ? -10.528 -5.913 -21.184 1.00 97.31 430 ALA A CA 1
ATOM 3285 C C . ALA A 1 430 ? -11.410 -6.451 -22.315 1.00 97.31 430 ALA A C 1
ATOM 3287 O O . ALA A 1 430 ? -11.729 -5.753 -23.282 1.00 97.31 430 ALA A O 1
ATOM 3288 N N . PHE A 1 431 ? -11.836 -7.697 -22.154 1.00 97.38 431 PHE A N 1
ATOM 3289 C CA . PHE A 1 431 ? -12.879 -8.330 -22.953 1.00 97.38 431 PHE A CA 1
ATOM 3290 C C . PHE A 1 431 ? -13.637 -9.338 -22.090 1.00 97.38 431 PHE A C 1
ATOM 3292 O O . PHE A 1 431 ? -13.144 -9.783 -21.051 1.00 97.38 431 PHE A O 1
ATOM 3299 N N . ASP A 1 432 ? -14.845 -9.692 -22.508 1.00 97.44 432 ASP A N 1
ATOM 3300 C CA . ASP A 1 432 ? -15.654 -10.687 -21.818 1.00 97.44 432 ASP A CA 1
ATOM 3301 C C . ASP A 1 432 ? -15.589 -12.036 -22.508 1.00 97.44 432 ASP A C 1
ATOM 3303 O O . ASP A 1 432 ? -15.587 -12.120 -23.734 1.00 97.44 432 ASP A O 1
ATOM 3307 N N . LEU A 1 433 ? -15.596 -13.071 -21.679 1.00 98.19 433 LEU A N 1
ATOM 3308 C CA . LEU A 1 433 ? -15.820 -14.453 -22.059 1.00 98.19 433 LEU A CA 1
ATOM 3309 C C . LEU A 1 433 ? -17.308 -14.816 -21.905 1.00 98.19 433 LEU A C 1
ATOM 3311 O O . LEU A 1 433 ? -18.058 -14.086 -21.245 1.00 98.19 433 LEU A O 1
ATOM 3315 N N . PRO A 1 434 ? -17.778 -15.944 -22.467 1.00 97.25 434 PRO A N 1
ATOM 3316 C CA . PRO A 1 434 ? -19.199 -16.286 -22.423 1.00 97.25 434 PRO A CA 1
ATOM 3317 C C . PRO A 1 434 ? -19.708 -16.592 -21.008 1.00 97.25 434 PRO A C 1
ATOM 3319 O O . PRO A 1 434 ? -20.851 -16.274 -20.682 1.00 97.25 434 PRO A O 1
ATOM 3322 N N . SER A 1 435 ? -18.864 -17.179 -20.148 1.00 96.19 435 SER A N 1
ATOM 3323 C CA . SER A 1 435 ? -19.233 -17.568 -18.780 1.00 96.19 435 SER A CA 1
ATOM 3324 C C . SER A 1 435 ? -18.058 -17.516 -17.794 1.00 96.19 435 SER A C 1
ATOM 3326 O O . SER A 1 435 ? -16.893 -17.399 -18.182 1.00 96.19 435 SER A O 1
ATOM 3328 N N . ALA A 1 436 ? -18.367 -17.664 -16.502 1.00 95.44 436 ALA A N 1
ATOM 3329 C CA . ALA A 1 436 ? -17.371 -17.768 -15.435 1.00 95.44 436 ALA A CA 1
ATOM 3330 C C . ALA A 1 436 ? -16.465 -19.003 -15.559 1.00 95.44 436 ALA A C 1
ATOM 3332 O O . ALA A 1 436 ? -15.305 -18.966 -15.145 1.00 95.44 436 ALA A O 1
ATOM 3333 N N . GLU A 1 437 ? -16.960 -20.087 -16.157 1.00 95.88 437 GLU A N 1
ATOM 3334 C CA . GLU A 1 437 ? -16.165 -21.292 -16.415 1.00 95.88 437 GLU A CA 1
ATOM 3335 C C . GLU A 1 437 ? -15.092 -21.030 -17.470 1.00 95.88 437 GLU A C 1
ATOM 3337 O O . GLU A 1 437 ? -13.932 -21.380 -17.255 1.00 95.88 437 GLU A O 1
ATOM 3342 N N . HIS A 1 438 ? -15.438 -20.311 -18.544 1.00 97.56 438 HIS A N 1
ATOM 3343 C CA . HIS A 1 438 ? -14.464 -19.873 -19.544 1.00 97.56 438 HIS A CA 1
ATOM 3344 C C . HIS A 1 438 ? -13.406 -18.957 -18.920 1.00 97.56 438 HIS A C 1
ATOM 3346 O O . HIS A 1 438 ? -12.215 -19.133 -19.168 1.00 97.56 438 HIS A O 1
ATOM 3352 N N . LEU A 1 439 ? -13.811 -18.014 -18.058 1.00 96.88 439 LEU A N 1
ATOM 3353 C CA . LEU A 1 439 ? -12.864 -17.159 -17.334 1.00 96.88 439 LEU A CA 1
ATOM 3354 C C . LEU A 1 439 ? -11.927 -17.976 -16.442 1.00 96.88 439 LEU A C 1
ATOM 3356 O O . LEU A 1 439 ? -10.715 -17.756 -16.449 1.00 96.88 439 LEU A O 1
ATOM 3360 N N . LYS A 1 440 ? -12.459 -18.948 -15.698 1.00 95.12 440 LYS A N 1
ATOM 3361 C CA . LYS A 1 440 ? -11.655 -19.854 -14.873 1.00 95.12 440 LYS A CA 1
ATOM 3362 C C . LYS A 1 440 ? -10.656 -20.648 -15.722 1.00 95.12 440 LYS A C 1
ATOM 3364 O O . LYS A 1 440 ? -9.492 -20.731 -15.329 1.00 95.12 440 LYS A O 1
ATOM 3369 N N . ALA A 1 441 ? -11.085 -21.185 -16.865 1.00 96.12 441 ALA A N 1
ATOM 3370 C CA . ALA A 1 441 ? -10.223 -21.909 -17.796 1.00 96.12 441 ALA A CA 1
ATOM 3371 C C . ALA A 1 441 ? -9.123 -21.003 -18.368 1.00 96.12 441 ALA A C 1
ATOM 3373 O O . ALA A 1 441 ? -7.955 -21.377 -18.348 1.00 96.12 441 ALA A O 1
ATOM 3374 N N . TYR A 1 442 ? -9.452 -19.775 -18.776 1.00 96.56 442 TYR A N 1
ATOM 3375 C CA . TYR A 1 442 ? -8.470 -18.809 -19.277 1.00 96.56 442 TYR A CA 1
ATOM 3376 C C . TYR A 1 442 ? -7.403 -18.482 -18.229 1.00 96.56 442 TYR A C 1
ATOM 3378 O O . TYR A 1 442 ? -6.202 -18.584 -18.481 1.00 96.56 442 TYR A O 1
ATOM 3386 N N . LEU A 1 443 ? -7.829 -18.147 -17.007 1.00 94.38 443 LEU A N 1
ATOM 3387 C CA . LEU A 1 443 ? -6.902 -17.800 -15.934 1.00 94.38 443 LEU A CA 1
ATOM 3388 C C . LEU A 1 443 ? -6.023 -18.986 -15.531 1.00 94.38 443 LEU A C 1
ATOM 3390 O O . LEU A 1 443 ? -4.878 -18.763 -15.145 1.00 94.38 443 LEU A O 1
ATOM 3394 N N . ALA A 1 444 ? -6.508 -20.225 -15.598 1.00 93.38 444 ALA A N 1
ATOM 3395 C CA . ALA A 1 444 ? -5.730 -21.404 -15.216 1.00 93.38 444 ALA A CA 1
ATOM 3396 C C . ALA A 1 444 ? -4.460 -21.607 -16.068 1.00 93.38 444 ALA A C 1
ATOM 3398 O O . ALA A 1 444 ? -3.490 -22.154 -15.553 1.00 93.38 444 ALA A O 1
ATOM 3399 N N . GLN A 1 445 ? -4.415 -21.083 -17.299 1.00 93.94 445 GLN A N 1
ATOM 3400 C CA . GLN A 1 445 ? -3.265 -21.237 -18.205 1.00 93.94 445 GLN A CA 1
ATOM 3401 C C . GLN A 1 445 ? -2.159 -20.184 -18.011 1.00 93.94 445 GLN A C 1
ATOM 3403 O O . GLN A 1 445 ? -1.039 -20.333 -18.493 1.00 93.94 445 GLN A O 1
ATOM 3408 N N . ARG A 1 446 ? -2.457 -19.100 -17.286 1.00 91.06 446 ARG A N 1
ATOM 3409 C CA . ARG A 1 446 ? -1.680 -17.847 -17.267 1.00 91.06 446 ARG A CA 1
ATOM 3410 C C . ARG A 1 446 ? -0.163 -18.018 -17.032 1.00 91.06 446 ARG A C 1
ATOM 3412 O O . ARG A 1 446 ? 0.643 -17.402 -17.720 1.00 91.06 446 ARG A O 1
ATOM 3419 N N . PHE A 1 447 ? 0.250 -18.885 -16.102 1.00 88.00 447 PHE A N 1
ATOM 3420 C CA . PHE A 1 447 ? 1.666 -19.011 -15.728 1.00 88.00 447 PHE A CA 1
ATOM 3421 C C . PHE A 1 447 ? 2.516 -19.737 -16.771 1.00 88.00 447 PHE A C 1
ATOM 3423 O O . PHE A 1 447 ? 3.563 -19.214 -17.143 1.00 88.00 447 PHE A O 1
ATOM 3430 N N . TYR A 1 448 ? 2.070 -20.889 -17.278 1.00 89.94 448 TYR A N 1
ATOM 3431 C CA . TYR A 1 448 ? 2.817 -21.615 -18.312 1.00 89.94 448 TYR A CA 1
ATOM 3432 C C . TYR A 1 448 ? 2.647 -21.003 -19.704 1.00 89.94 448 TYR A C 1
ATOM 3434 O O . TYR A 1 448 ? 3.460 -21.237 -20.586 1.00 89.94 448 TYR A O 1
ATOM 3442 N N . ARG A 1 449 ? 1.645 -20.136 -19.897 1.00 92.25 449 ARG A N 1
ATOM 3443 C CA . ARG A 1 449 ? 1.564 -19.248 -21.068 1.00 92.25 449 ARG A CA 1
ATOM 3444 C C . ARG A 1 449 ? 2.457 -18.007 -20.939 1.00 92.25 449 ARG A C 1
ATOM 3446 O O . ARG A 1 449 ? 2.500 -17.188 -21.850 1.00 92.25 449 ARG A O 1
ATOM 3453 N N . GLY A 1 450 ? 3.164 -17.845 -19.819 1.00 92.12 450 GLY A N 1
ATOM 3454 C CA . GLY A 1 450 ? 4.132 -16.770 -19.622 1.00 92.12 450 GLY A CA 1
ATOM 3455 C C . GLY A 1 450 ? 3.537 -15.394 -19.307 1.00 92.12 450 GLY A C 1
ATOM 3456 O O . GLY A 1 450 ? 4.253 -14.402 -19.425 1.00 92.12 450 GLY A O 1
ATOM 3457 N N . VAL A 1 451 ? 2.261 -15.291 -18.908 1.00 93.50 451 VAL A N 1
ATOM 3458 C CA . VAL A 1 451 ? 1.581 -14.003 -18.663 1.00 93.50 451 VAL A CA 1
ATOM 3459 C C . VAL A 1 451 ? 0.734 -14.040 -17.394 1.00 93.50 451 VAL A C 1
ATOM 3461 O O . VAL A 1 451 ? -0.209 -14.812 -17.282 1.00 93.50 451 VAL A O 1
ATOM 3464 N N . VAL A 1 452 ? 0.972 -13.132 -16.452 1.00 92.00 452 VAL A N 1
ATOM 3465 C CA . VAL A 1 452 ? 0.065 -12.903 -15.319 1.00 92.00 452 VAL A CA 1
ATOM 3466 C C . VAL A 1 452 ? -1.077 -11.985 -15.754 1.00 92.00 452 VAL A C 1
ATOM 3468 O O . VAL A 1 452 ? -0.855 -10.874 -16.224 1.00 92.00 452 VAL A O 1
ATOM 3471 N N . VAL A 1 453 ? -2.310 -12.446 -15.558 1.00 93.62 453 VAL A N 1
ATOM 3472 C CA . VAL A 1 453 ? -3.555 -11.733 -15.882 1.00 93.62 453 VAL A CA 1
ATOM 3473 C C . VAL A 1 453 ? -4.621 -12.083 -14.845 1.00 93.62 453 VAL A C 1
ATOM 3475 O O . VAL A 1 453 ? -4.611 -13.198 -14.312 1.00 93.62 453 VAL A O 1
ATOM 3478 N N . PHE A 1 454 ? -5.527 -11.150 -14.536 1.00 91.94 454 PHE A N 1
ATOM 3479 C CA . PHE A 1 454 ? -6.618 -11.344 -13.574 1.00 91.94 454 PHE A CA 1
ATOM 3480 C C . PHE A 1 454 ? -7.995 -11.172 -14.219 1.00 91.94 454 PHE A C 1
ATOM 3482 O O . PHE A 1 454 ? -8.167 -10.464 -15.208 1.00 91.94 454 PHE A O 1
ATOM 3489 N N . GLY A 1 455 ? -8.993 -11.806 -13.604 1.00 93.81 455 GLY A N 1
ATOM 3490 C CA . GLY A 1 455 ? -10.396 -11.576 -13.926 1.00 93.81 455 GLY A CA 1
ATOM 3491 C C . GLY A 1 455 ? -10.976 -10.347 -13.218 1.00 93.81 455 GLY A C 1
ATOM 3492 O O . GLY A 1 455 ? -10.425 -9.866 -12.218 1.00 93.81 455 GLY A O 1
ATOM 3493 N N . ALA A 1 456 ? -12.103 -9.869 -13.734 1.00 93.75 456 ALA A N 1
ATOM 3494 C CA . ALA A 1 456 ? -13.029 -8.940 -13.090 1.00 93.75 456 ALA A CA 1
ATOM 3495 C C . ALA A 1 456 ? -14.476 -9.336 -13.407 1.00 93.75 456 ALA A C 1
ATOM 3497 O O . ALA A 1 456 ? -14.738 -10.024 -14.397 1.00 93.75 456 ALA A O 1
ATOM 3498 N N . GLY A 1 457 ? -15.412 -8.921 -12.551 1.00 91.75 457 GLY A N 1
ATOM 3499 C CA . GLY A 1 457 ? -16.784 -9.423 -12.599 1.00 91.75 457 GLY A CA 1
ATOM 3500 C C . GLY A 1 457 ? -16.826 -10.955 -12.679 1.00 91.75 457 GLY A C 1
ATOM 3501 O O . GLY A 1 457 ? -15.937 -11.640 -12.167 1.00 91.75 457 GLY A O 1
ATOM 3502 N N . ASP A 1 458 ? -17.836 -11.479 -13.368 1.00 91.31 458 ASP A N 1
ATOM 3503 C CA . ASP A 1 458 ? -18.019 -12.928 -13.505 1.00 91.31 458 ASP A CA 1
ATOM 3504 C C . ASP A 1 458 ? -17.373 -13.503 -14.768 1.00 91.31 458 ASP A C 1
ATOM 3506 O O . ASP A 1 458 ? -17.196 -14.711 -14.873 1.00 91.31 458 ASP A O 1
ATOM 3510 N N . ARG A 1 459 ? -17.033 -12.659 -15.749 1.00 96.25 459 ARG A N 1
ATOM 3511 C CA . ARG A 1 459 ? -16.628 -13.114 -17.090 1.00 96.25 459 ARG A CA 1
ATOM 3512 C C . ARG A 1 459 ? -15.576 -12.254 -17.786 1.00 96.25 459 ARG A C 1
ATOM 3514 O O . ARG A 1 459 ? -15.234 -12.540 -18.927 1.00 96.25 459 ARG A O 1
ATOM 3521 N N . THR A 1 460 ? -15.071 -11.203 -17.148 1.00 97.38 460 THR A N 1
ATOM 3522 C CA . THR A 1 460 ? -14.147 -10.264 -17.792 1.00 97.38 460 THR A CA 1
ATOM 3523 C C . THR A 1 460 ? -12.702 -10.691 -17.571 1.00 97.38 460 THR A C 1
ATOM 3525 O O . THR A 1 460 ? -12.271 -10.864 -16.431 1.00 97.38 460 THR A O 1
ATOM 3528 N N . VAL A 1 461 ? -11.931 -10.794 -18.651 1.00 98.06 461 VAL A N 1
ATOM 3529 C CA . VAL A 1 461 ? -10.462 -10.811 -18.616 1.00 98.06 461 VAL A CA 1
ATOM 3530 C C . VAL A 1 461 ? -9.987 -9.365 -18.702 1.00 98.06 461 VAL A C 1
ATOM 3532 O O . VAL A 1 461 ? -10.420 -8.636 -19.594 1.00 98.06 461 VAL A O 1
ATOM 3535 N N . ARG A 1 462 ? -9.103 -8.935 -17.796 1.00 96.75 462 ARG A N 1
ATOM 3536 C CA . ARG A 1 462 ? -8.613 -7.549 -17.761 1.00 96.75 462 ARG A CA 1
ATOM 3537 C C . ARG A 1 462 ? -7.100 -7.462 -17.643 1.00 96.75 462 ARG A C 1
ATOM 3539 O O . ARG A 1 462 ? -6.467 -8.286 -16.989 1.00 96.75 462 ARG A O 1
ATOM 3546 N N . TYR A 1 463 ? -6.556 -6.395 -18.210 1.00 97.38 463 TYR A N 1
ATOM 3547 C CA . TYR A 1 463 ? -5.136 -6.071 -18.218 1.00 97.38 463 TYR A CA 1
ATOM 3548 C C . TYR A 1 463 ? -4.905 -4.669 -17.660 1.00 97.38 463 TYR A C 1
ATOM 3550 O O . TYR A 1 463 ? -5.729 -3.762 -17.824 1.00 97.38 463 TYR A O 1
ATOM 3558 N N . ARG A 1 464 ? -3.777 -4.498 -16.972 1.00 96.31 464 ARG A N 1
ATOM 3559 C CA . ARG A 1 464 ? -3.306 -3.241 -16.379 1.00 96.31 464 ARG A CA 1
ATOM 3560 C C . ARG A 1 464 ? -1.815 -3.127 -16.654 1.00 96.31 464 ARG A C 1
ATOM 3562 O O . ARG A 1 464 ? -0.994 -3.525 -15.832 1.00 96.31 464 ARG A O 1
ATOM 3569 N N . LEU A 1 465 ? -1.467 -2.635 -17.832 1.00 96.81 465 LEU A N 1
ATOM 3570 C CA . LEU A 1 465 ? -0.083 -2.544 -18.280 1.00 96.81 465 LEU A CA 1
ATOM 3571 C C . LEU A 1 465 ? 0.671 -1.403 -17.576 1.00 96.81 465 LEU A C 1
ATOM 3573 O O . LEU A 1 465 ? 0.092 -0.577 -16.863 1.00 96.81 465 LEU A O 1
ATOM 3577 N N . SER A 1 466 ? 1.978 -1.347 -17.810 1.00 94.62 466 SER A N 1
ATOM 3578 C CA . SER A 1 466 ? 2.864 -0.262 -17.381 1.00 94.62 466 SER A CA 1
ATOM 3579 C C . SER A 1 466 ? 3.492 0.447 -18.586 1.00 94.62 466 SER A C 1
ATOM 3581 O O . SER A 1 466 ? 3.394 -0.014 -19.728 1.00 94.62 466 SER A O 1
ATOM 3583 N N . ARG A 1 467 ? 4.198 1.554 -18.336 1.00 93.81 467 ARG A N 1
ATOM 3584 C CA . ARG A 1 467 ? 4.970 2.286 -19.355 1.00 93.81 467 ARG A CA 1
ATOM 3585 C C . ARG A 1 467 ? 6.062 1.433 -20.017 1.00 93.81 467 ARG A C 1
ATOM 3587 O O . ARG A 1 467 ? 6.438 1.723 -21.152 1.00 93.81 467 ARG A O 1
ATOM 3594 N N . ALA A 1 468 ? 6.563 0.399 -19.336 1.00 93.19 468 ALA A N 1
ATOM 3595 C CA . ALA A 1 468 ? 7.648 -0.455 -19.827 1.00 93.19 468 ALA A CA 1
ATOM 3596 C C . ALA A 1 468 ? 7.238 -1.416 -20.957 1.00 93.19 468 ALA A C 1
ATOM 3598 O O . ALA A 1 468 ? 8.089 -2.114 -21.511 1.00 93.19 468 ALA A O 1
ATOM 3599 N N . PHE A 1 469 ? 5.951 -1.484 -21.311 1.00 95.38 469 PHE A N 1
ATOM 3600 C CA . PHE A 1 469 ? 5.519 -2.290 -22.445 1.00 95.38 469 PHE A CA 1
ATOM 3601 C C . PHE A 1 469 ? 6.014 -1.687 -23.767 1.00 95.38 469 PHE A C 1
ATOM 3603 O O . PHE A 1 469 ? 5.847 -0.500 -24.057 1.00 95.38 469 PHE A O 1
ATOM 3610 N N . GLU A 1 470 ? 6.615 -2.562 -24.567 1.00 92.75 470 GLU A N 1
ATOM 3611 C CA . GLU A 1 470 ? 7.136 -2.320 -25.911 1.00 92.75 470 GLU A CA 1
ATOM 3612 C C . GLU A 1 470 ? 6.417 -3.293 -26.848 1.00 92.75 470 GLU A C 1
ATOM 3614 O O . GLU A 1 470 ? 5.771 -4.235 -26.383 1.00 92.75 470 GLU A O 1
ATOM 3619 N N . GLU A 1 471 ? 6.560 -3.109 -28.159 1.00 94.44 471 GLU A N 1
ATOM 3620 C CA . GLU A 1 471 ? 5.891 -3.945 -29.159 1.00 94.44 471 GLU A CA 1
ATOM 3621 C C . GLU A 1 471 ? 6.106 -5.447 -28.927 1.00 94.44 471 GLU A C 1
ATOM 3623 O O . GLU A 1 471 ? 5.128 -6.182 -28.820 1.00 94.44 471 GLU A O 1
ATOM 3628 N N . ARG A 1 472 ? 7.352 -5.881 -28.687 1.00 92.56 472 ARG A N 1
ATOM 3629 C CA . ARG A 1 472 ? 7.664 -7.293 -28.394 1.00 92.56 472 ARG A CA 1
ATOM 3630 C C . ARG A 1 472 ? 6.893 -7.858 -27.194 1.00 92.56 472 ARG A C 1
ATOM 3632 O O . ARG A 1 472 ? 6.496 -9.017 -27.198 1.00 92.56 472 ARG A O 1
ATOM 3639 N N . HIS A 1 473 ? 6.683 -7.041 -26.158 1.00 95.69 473 HIS A N 1
ATOM 3640 C CA . HIS A 1 473 ? 5.992 -7.462 -24.939 1.00 95.69 473 HIS A CA 1
ATOM 3641 C C . HIS A 1 473 ? 4.492 -7.613 -25.211 1.00 95.69 473 HIS A C 1
ATOM 3643 O O . HIS A 1 473 ? 3.850 -8.532 -24.709 1.00 95.69 473 HIS A O 1
ATOM 3649 N N . ILE A 1 474 ? 3.936 -6.719 -26.034 1.00 97.31 474 ILE A N 1
ATOM 3650 C CA . ILE A 1 474 ? 2.547 -6.793 -26.484 1.00 97.31 474 ILE A CA 1
ATOM 3651 C C . ILE A 1 474 ? 2.346 -8.021 -27.383 1.00 97.31 474 ILE A C 1
ATOM 3653 O O . ILE A 1 474 ? 1.359 -8.730 -27.222 1.00 97.31 474 ILE A O 1
ATOM 3657 N N . GLU A 1 475 ? 3.285 -8.329 -28.276 1.00 95.94 475 GLU A N 1
ATOM 3658 C CA . GLU A 1 475 ? 3.235 -9.541 -29.106 1.00 95.94 475 GLU A CA 1
ATOM 3659 C C . GLU A 1 475 ? 3.230 -10.818 -28.266 1.00 95.94 475 GLU A C 1
ATOM 3661 O O . GLU A 1 475 ? 2.351 -11.658 -28.444 1.00 95.94 475 GLU A O 1
ATOM 3666 N N . GLN A 1 476 ? 4.145 -10.935 -27.300 1.00 95.00 476 GLN A N 1
ATOM 3667 C CA . GLN A 1 476 ? 4.175 -12.063 -26.363 1.00 95.00 476 GLN A CA 1
ATOM 3668 C C . GLN A 1 476 ? 2.862 -12.185 -25.575 1.00 95.00 476 GLN A C 1
ATOM 3670 O O . GLN A 1 476 ? 2.315 -13.280 -25.445 1.00 95.00 476 GLN A O 1
ATOM 3675 N N . LEU A 1 477 ? 2.321 -11.060 -25.093 1.00 96.81 477 LEU A N 1
ATOM 3676 C CA . LEU A 1 477 ? 1.063 -11.029 -24.346 1.00 96.81 477 LEU A CA 1
ATOM 3677 C C . LEU A 1 477 ? -0.120 -11.532 -25.184 1.00 96.81 477 LEU A C 1
ATOM 3679 O O . LEU A 1 477 ? -0.904 -12.356 -24.711 1.00 96.81 477 LEU A O 1
ATOM 3683 N N . PHE A 1 478 ? -0.264 -11.052 -26.422 1.00 97.62 478 PHE A N 1
ATOM 3684 C CA . PHE A 1 478 ? -1.371 -11.458 -27.292 1.00 97.62 478 PHE A CA 1
ATOM 3685 C C . PHE A 1 478 ? -1.186 -12.860 -27.878 1.00 97.62 478 PHE A C 1
ATOM 3687 O O . PHE A 1 478 ? -2.185 -13.545 -28.091 1.00 97.62 478 PHE A O 1
ATOM 3694 N N . ALA A 1 479 ? 0.050 -13.331 -28.066 1.00 96.25 479 ALA A N 1
ATOM 3695 C CA . ALA A 1 479 ? 0.320 -14.724 -28.420 1.00 96.25 479 ALA A CA 1
ATOM 3696 C C . ALA A 1 479 ? -0.170 -15.679 -27.319 1.00 96.25 479 ALA A C 1
ATOM 3698 O O . ALA A 1 479 ? -0.894 -16.632 -27.604 1.00 96.25 479 ALA A O 1
ATOM 3699 N N . ALA A 1 480 ? 0.134 -15.376 -26.054 1.00 95.56 480 ALA A N 1
ATOM 3700 C CA . ALA A 1 480 ? -0.354 -16.137 -24.904 1.00 95.56 480 ALA A CA 1
ATOM 3701 C C . ALA A 1 480 ? -1.892 -16.121 -24.795 1.00 95.56 480 ALA A C 1
ATOM 3703 O O . ALA A 1 480 ? -2.512 -17.156 -24.530 1.00 95.56 480 ALA A O 1
ATOM 3704 N N . ALA A 1 481 ? -2.519 -14.961 -25.031 1.00 97.38 481 ALA A N 1
ATOM 3705 C CA . ALA A 1 481 ? -3.977 -14.829 -25.045 1.00 97.38 481 ALA A CA 1
ATOM 3706 C C . ALA A 1 481 ? -4.617 -15.672 -26.159 1.00 97.38 481 ALA A C 1
ATOM 3708 O O . ALA A 1 481 ? -5.567 -16.411 -25.907 1.00 97.38 481 ALA A O 1
ATOM 3709 N N . HIS A 1 482 ? -4.059 -15.609 -27.370 1.00 97.81 482 HIS A N 1
ATOM 3710 C CA . HIS A 1 482 ? -4.513 -16.393 -28.513 1.00 97.81 482 HIS A CA 1
ATOM 3711 C C . HIS A 1 482 ? -4.402 -17.898 -28.247 1.00 97.81 482 HIS A C 1
ATOM 3713 O O . HIS A 1 482 ? -5.362 -18.626 -28.469 1.00 97.81 482 HIS A O 1
ATOM 3719 N N . GLN A 1 483 ? -3.259 -18.372 -27.739 1.00 95.81 483 GLN A N 1
ATOM 3720 C CA . GLN A 1 483 ? -3.070 -19.784 -27.379 1.00 95.81 483 GLN A CA 1
ATOM 3721 C C . GLN A 1 483 ? -4.079 -20.244 -26.322 1.00 95.81 483 GLN A C 1
ATOM 3723 O O . GLN A 1 483 ? -4.658 -21.320 -26.445 1.00 95.81 483 GLN A O 1
ATOM 3728 N N . SER A 1 484 ? -4.329 -19.410 -25.310 1.00 96.44 484 SER A N 1
ATOM 3729 C CA . SER A 1 484 ? -5.281 -19.735 -24.245 1.00 96.44 484 SER A CA 1
ATOM 3730 C C . SER A 1 484 ? -6.711 -19.865 -24.773 1.00 96.44 484 SER A C 1
ATOM 3732 O O . SER A 1 484 ? -7.416 -20.800 -24.399 1.00 96.44 484 SER A O 1
ATOM 3734 N N . LEU A 1 485 ? -7.135 -18.953 -25.656 1.00 97.88 485 LEU A N 1
ATOM 3735 C CA . LEU A 1 485 ? -8.459 -18.991 -26.285 1.00 97.88 485 LEU A CA 1
ATOM 3736 C C . LEU A 1 485 ? -8.601 -20.158 -27.265 1.00 97.88 485 LEU A C 1
ATOM 3738 O O . LEU A 1 485 ? -9.606 -20.857 -27.206 1.00 97.88 485 LEU A O 1
ATOM 3742 N N . ALA A 1 486 ? -7.584 -20.417 -28.091 1.00 97.38 486 ALA A N 1
ATOM 3743 C CA . ALA A 1 486 ? -7.570 -21.556 -29.006 1.00 97.38 486 ALA A CA 1
ATOM 3744 C C . ALA A 1 486 ? -7.710 -22.888 -28.257 1.00 97.38 486 ALA A C 1
ATOM 3746 O O . ALA A 1 486 ? -8.465 -23.759 -28.681 1.00 97.38 486 ALA A O 1
ATOM 3747 N N . TRP A 1 487 ? -7.033 -23.031 -27.111 1.00 96.81 487 TRP A N 1
ATOM 3748 C CA . TRP A 1 487 ? -7.177 -24.218 -26.271 1.00 96.81 487 TRP A CA 1
ATOM 3749 C C . TRP A 1 487 ? -8.616 -24.383 -25.764 1.00 96.81 487 TRP A C 1
ATOM 3751 O O . TRP A 1 487 ? -9.168 -25.476 -25.861 1.00 96.81 487 TRP A O 1
ATOM 3761 N N . ILE A 1 488 ? -9.230 -23.301 -25.268 1.00 97.12 488 ILE A N 1
ATOM 3762 C CA . ILE A 1 488 ? -10.607 -23.311 -24.745 1.00 97.12 488 ILE A CA 1
ATOM 3763 C C . ILE A 1 488 ? -11.619 -23.643 -25.846 1.00 97.12 488 ILE A C 1
ATOM 3765 O O . ILE A 1 488 ? -12.552 -24.401 -25.602 1.00 97.12 488 ILE A O 1
ATOM 3769 N N . GLU A 1 489 ? -11.440 -23.090 -27.046 1.00 96.94 489 GLU A N 1
ATOM 3770 C CA . GLU A 1 489 ? -12.305 -23.373 -28.194 1.00 96.94 489 GLU A CA 1
ATOM 3771 C C . GLU A 1 489 ? -12.205 -24.839 -28.637 1.00 96.94 489 GLU A C 1
ATOM 3773 O O . GLU A 1 489 ? -13.220 -25.461 -28.946 1.00 96.94 489 GLU A O 1
ATOM 3778 N N . ALA A 1 490 ? -10.995 -25.406 -28.620 1.00 97.00 490 ALA A N 1
ATOM 3779 C CA . ALA A 1 490 ? -10.756 -26.796 -28.995 1.00 97.00 490 ALA A CA 1
ATOM 3780 C C . ALA A 1 490 ? -11.223 -27.818 -27.938 1.00 97.00 490 ALA A C 1
ATOM 3782 O O . ALA A 1 490 ? -11.511 -28.958 -28.301 1.00 97.00 490 ALA A O 1
ATOM 3783 N N . HIS A 1 491 ? -11.321 -27.426 -26.661 1.00 96.12 491 HIS A N 1
ATOM 3784 C CA . HIS A 1 491 ? -11.643 -28.317 -25.534 1.00 96.12 491 HIS A CA 1
ATOM 3785 C C . HIS A 1 491 ? -12.814 -27.776 -24.689 1.00 96.12 491 HIS A C 1
ATOM 3787 O O . HIS A 1 491 ? -12.648 -27.423 -23.514 1.00 96.12 491 HIS A O 1
ATOM 3793 N N . PRO A 1 492 ? -14.023 -27.667 -25.266 1.00 92.62 492 PRO A N 1
ATOM 3794 C CA . PRO A 1 492 ? -15.160 -27.063 -24.585 1.00 92.62 492 PRO A CA 1
ATOM 3795 C C . PRO A 1 492 ? -15.546 -27.853 -23.326 1.00 92.62 492 PRO A C 1
ATOM 3797 O O . PRO A 1 492 ? -15.867 -29.037 -23.383 1.00 92.62 492 PRO A O 1
ATOM 3800 N N . GLY A 1 493 ? -15.558 -27.171 -22.178 1.00 88.69 493 GLY A N 1
ATOM 3801 C CA . GLY A 1 493 ? -15.929 -27.757 -20.884 1.00 88.69 493 GLY A CA 1
ATOM 3802 C C . GLY A 1 493 ? -14.816 -28.545 -20.184 1.00 88.69 493 GLY A C 1
ATOM 3803 O O . GLY A 1 493 ? -15.013 -28.986 -19.050 1.00 88.69 493 GLY A O 1
ATOM 3804 N N . GLU A 1 494 ? -13.643 -28.692 -20.802 1.00 93.06 494 GLU A N 1
ATOM 3805 C CA . GLU A 1 494 ? -12.497 -29.352 -20.177 1.00 93.06 494 GLU A CA 1
ATOM 3806 C C . GLU A 1 494 ? -11.690 -28.383 -19.301 1.00 93.06 494 GLU A C 1
ATOM 3808 O O . GLU A 1 494 ? -11.609 -27.176 -19.548 1.00 93.06 494 GLU A O 1
ATOM 3813 N N . ALA A 1 495 ? -11.068 -28.914 -18.246 1.00 92.19 495 ALA A N 1
ATOM 3814 C CA . ALA A 1 495 ? -10.137 -28.148 -17.429 1.00 92.19 495 ALA A CA 1
ATOM 3815 C C . ALA A 1 495 ? -8.743 -28.168 -18.080 1.00 92.19 495 ALA A C 1
ATOM 3817 O O . ALA A 1 495 ? -8.243 -29.255 -18.374 1.00 92.19 495 ALA A O 1
ATOM 3818 N N . PRO A 1 496 ? -8.086 -27.009 -18.266 1.00 93.19 496 PRO A N 1
ATOM 3819 C CA . PRO A 1 496 ? -6.744 -26.980 -18.830 1.00 93.19 496 PRO A CA 1
ATOM 3820 C C . PRO A 1 496 ? -5.736 -27.685 -17.922 1.00 93.19 496 PRO A C 1
ATOM 3822 O O . PRO A 1 496 ? -5.930 -27.723 -16.698 1.00 93.19 496 PRO A O 1
ATOM 3825 N N . PRO A 1 497 ? -4.636 -28.212 -18.493 1.00 90.06 497 PRO A N 1
ATOM 3826 C CA . PRO A 1 497 ? -3.590 -28.832 -17.699 1.00 90.06 497 PRO A CA 1
ATOM 3827 C C . PRO A 1 497 ? -2.983 -27.810 -16.732 1.00 90.06 497 PRO A C 1
ATOM 3829 O O . PRO A 1 497 ? -2.979 -26.602 -16.988 1.00 90.06 497 PRO A O 1
ATOM 3832 N N . ALA A 1 498 ? -2.450 -28.305 -15.613 1.00 86.62 498 ALA A N 1
ATOM 3833 C CA . ALA A 1 498 ? -1.750 -27.467 -14.639 1.00 86.62 498 ALA A CA 1
ATOM 3834 C C . ALA A 1 498 ? -0.463 -26.853 -15.220 1.00 86.62 498 ALA A C 1
ATOM 3836 O O . ALA A 1 498 ? -0.049 -25.775 -14.792 1.00 86.62 498 ALA A O 1
ATOM 3837 N N . TRP A 1 499 ? 0.148 -27.545 -16.185 1.00 90.69 499 TRP A N 1
ATOM 3838 C CA . TRP A 1 499 ? 1.337 -27.119 -16.904 1.00 90.69 499 TRP A CA 1
ATOM 3839 C C . TRP A 1 499 ? 1.350 -27.708 -18.317 1.00 90.69 499 TRP A C 1
ATOM 3841 O O . TRP A 1 499 ? 0.917 -28.842 -18.519 1.00 90.69 499 TRP A O 1
ATOM 3851 N N . GLU A 1 500 ? 1.886 -26.949 -19.263 1.00 87.94 500 GLU A N 1
ATOM 3852 C CA . GLU A 1 500 ? 2.204 -27.390 -20.617 1.00 87.94 500 GLU A CA 1
ATOM 3853 C C . GLU A 1 500 ? 3.610 -26.874 -20.925 1.00 87.94 500 GLU A C 1
ATOM 3855 O O . GLU A 1 500 ? 3.864 -25.671 -20.820 1.00 87.94 500 GLU A O 1
ATOM 3860 N N . ASP A 1 501 ? 4.537 -27.777 -21.242 1.00 84.00 501 ASP A N 1
ATOM 3861 C CA . ASP A 1 501 ? 5.861 -27.358 -21.682 1.00 84.00 501 ASP A CA 1
ATOM 3862 C C . ASP A 1 501 ? 5.732 -26.670 -23.035 1.00 84.00 501 ASP A C 1
ATOM 3864 O O . ASP A 1 501 ? 5.041 -27.158 -23.930 1.00 84.00 501 ASP A O 1
ATOM 3868 N N . ALA A 1 502 ? 6.399 -25.526 -23.184 1.00 70.81 502 ALA A N 1
ATOM 3869 C CA . ALA A 1 502 ? 6.470 -24.876 -24.478 1.00 70.81 502 ALA A CA 1
ATOM 3870 C C . ALA A 1 502 ? 7.037 -25.874 -25.497 1.00 70.81 502 ALA A C 1
ATOM 3872 O O . ALA A 1 502 ? 8.079 -26.487 -25.240 1.00 70.81 502 ALA A O 1
ATOM 3873 N N . GLU A 1 503 ? 6.369 -26.023 -26.647 1.00 61.44 503 GLU A N 1
ATOM 3874 C CA . GLU A 1 503 ? 6.953 -26.741 -27.777 1.00 61.44 503 GLU A CA 1
ATOM 3875 C C . GLU A 1 503 ? 8.352 -26.172 -27.996 1.00 61.44 503 GLU A C 1
ATOM 3877 O O . GLU A 1 503 ? 8.531 -24.956 -28.132 1.00 61.44 503 GLU A O 1
ATOM 3882 N N . THR A 1 504 ? 9.362 -27.040 -27.934 1.00 46.62 504 THR A N 1
ATOM 3883 C CA . THR A 1 504 ? 10.737 -26.608 -28.147 1.00 46.62 504 THR A CA 1
ATOM 3884 C C . THR A 1 504 ? 10.792 -26.023 -29.545 1.00 46.62 504 THR A C 1
ATOM 3886 O O . THR A 1 504 ? 10.708 -26.748 -30.535 1.00 46.62 504 THR A O 1
ATOM 3889 N N . ALA A 1 505 ? 10.908 -24.694 -29.635 1.00 38.66 505 ALA A N 1
ATOM 3890 C CA . ALA A 1 505 ? 11.249 -24.069 -30.894 1.00 38.66 505 ALA A CA 1
ATOM 3891 C C . ALA A 1 505 ? 12.497 -24.808 -31.396 1.00 38.66 505 ALA A C 1
ATOM 3893 O O . ALA A 1 505 ? 13.444 -24.966 -30.609 1.00 38.66 505 ALA A O 1
ATOM 3894 N N . PRO A 1 506 ? 12.506 -25.319 -32.642 1.00 34.53 506 PRO A N 1
ATOM 3895 C CA . PRO A 1 506 ? 13.706 -25.925 -33.182 1.00 34.53 506 PRO A CA 1
ATOM 3896 C C . PRO A 1 506 ? 14.830 -24.926 -32.953 1.00 34.53 506 PRO A C 1
ATOM 3898 O O . PRO A 1 506 ? 14.661 -23.737 -33.251 1.00 34.53 506 PRO A O 1
ATOM 3901 N N . ALA A 1 507 ? 15.926 -25.390 -32.339 1.00 34.62 507 ALA A N 1
ATOM 3902 C CA . ALA A 1 507 ? 17.087 -24.549 -32.092 1.00 34.62 507 ALA A CA 1
ATOM 3903 C C . ALA A 1 507 ? 17.335 -23.741 -33.372 1.00 34.62 507 ALA A C 1
ATOM 3905 O O . ALA A 1 507 ? 17.356 -24.363 -34.443 1.00 34.62 507 ALA A O 1
ATOM 3906 N N . PRO A 1 508 ? 17.418 -22.395 -33.307 1.00 34.22 508 PRO A N 1
ATOM 3907 C CA . PRO A 1 508 ? 17.564 -21.581 -34.504 1.00 34.22 508 PRO A CA 1
ATOM 3908 C C . PRO A 1 508 ? 18.687 -22.203 -35.311 1.00 34.22 508 PRO A C 1
ATOM 3910 O O . PRO A 1 508 ? 19.774 -22.378 -34.759 1.00 34.22 508 PRO A O 1
ATOM 3913 N N . SER A 1 509 ? 18.379 -22.636 -36.540 1.00 35.81 509 SER A N 1
ATOM 3914 C CA . SER A 1 509 ? 19.286 -23.406 -37.387 1.00 35.81 509 SER A CA 1
ATOM 3915 C C . SER A 1 509 ? 20.638 -22.714 -37.361 1.00 35.81 509 SER A C 1
ATOM 3917 O O . SER A 1 509 ? 20.801 -21.627 -37.927 1.00 35.81 509 SER A O 1
ATOM 3919 N N . GLY A 1 510 ? 21.558 -23.280 -36.584 1.00 37.78 510 GLY A N 1
ATOM 3920 C CA . GLY A 1 510 ? 22.794 -22.611 -36.259 1.00 37.78 510 GLY A CA 1
ATOM 3921 C C . GLY A 1 510 ? 23.538 -22.387 -37.557 1.00 37.78 510 GLY A C 1
ATOM 3922 O O . GLY A 1 510 ? 23.879 -23.340 -38.256 1.00 37.78 510 GLY A O 1
ATOM 3923 N N . ARG A 1 511 ? 23.865 -21.130 -37.865 1.00 39.69 511 ARG A N 1
ATOM 3924 C CA . ARG A 1 511 ? 25.160 -20.910 -38.502 1.00 39.69 511 ARG A CA 1
ATOM 3925 C C . ARG A 1 511 ? 26.165 -21.625 -37.605 1.00 39.69 511 ARG A C 1
ATOM 3927 O O . ARG A 1 511 ? 26.218 -21.304 -36.417 1.00 39.69 511 ARG A O 1
ATOM 3934 N N . ALA A 1 512 ? 26.888 -22.600 -38.160 1.00 39.12 512 ALA A N 1
ATOM 3935 C CA . ALA A 1 512 ? 27.982 -23.269 -37.469 1.00 39.12 512 ALA A CA 1
ATOM 3936 C C . ALA A 1 512 ? 28.796 -22.209 -36.704 1.00 39.12 512 ALA A C 1
ATOM 3938 O O . ALA A 1 512 ? 29.084 -21.147 -37.277 1.00 39.12 512 ALA A O 1
ATOM 3939 N N . PRO A 1 513 ? 29.081 -22.405 -35.408 1.00 46.53 513 PRO A N 1
ATOM 3940 C CA . PRO A 1 513 ? 29.641 -21.333 -34.618 1.00 46.53 513 PRO A CA 1
ATOM 3941 C C . PRO A 1 513 ? 31.004 -20.942 -35.193 1.00 46.53 513 PRO A C 1
ATOM 3943 O O . PRO A 1 513 ? 31.902 -21.772 -35.312 1.00 46.53 513 PRO A O 1
ATOM 3946 N N . ALA A 1 514 ? 31.229 -19.648 -35.430 1.00 50.44 514 ALA A N 1
ATOM 3947 C CA . ALA A 1 514 ? 32.586 -19.137 -35.629 1.00 50.44 514 ALA A CA 1
ATOM 3948 C C . ALA A 1 514 ? 33.511 -19.461 -34.424 1.00 50.44 514 ALA A C 1
ATOM 3950 O O . ALA A 1 514 ? 34.733 -19.361 -34.537 1.00 50.44 514 ALA A O 1
ATOM 3951 N N . THR A 1 515 ? 32.949 -19.903 -33.286 1.00 52.78 515 THR A N 1
ATOM 3952 C CA . THR A 1 515 ? 33.682 -20.383 -32.106 1.00 52.78 515 THR A CA 1
ATOM 3953 C C . THR A 1 515 ? 34.380 -21.731 -32.312 1.00 52.78 515 THR A C 1
ATOM 3955 O O . THR A 1 515 ? 35.207 -22.095 -31.480 1.00 52.78 515 THR A O 1
ATOM 3958 N N . GLU A 1 516 ? 34.098 -22.494 -33.374 1.00 62.06 516 GLU A N 1
ATOM 3959 C CA . GLU A 1 516 ? 34.872 -23.707 -33.704 1.00 62.06 516 GLU A CA 1
ATOM 3960 C C . GLU A 1 516 ? 36.247 -23.379 -34.297 1.00 62.06 516 GLU A C 1
ATOM 3962 O O . GLU A 1 516 ? 37.183 -24.159 -34.143 1.00 62.06 516 GLU A O 1
ATOM 3967 N N . ARG A 1 517 ? 36.393 -22.193 -34.900 1.00 76.00 517 ARG A N 1
ATOM 3968 C CA . ARG A 1 517 ? 37.625 -21.752 -35.564 1.00 76.00 517 ARG A CA 1
ATOM 3969 C C . ARG A 1 517 ? 38.572 -20.966 -34.661 1.00 76.00 517 ARG A C 1
ATOM 3971 O O . ARG A 1 517 ? 39.780 -21.040 -34.852 1.00 76.00 517 ARG A O 1
ATOM 3978 N N . TRP A 1 518 ? 38.053 -20.208 -33.697 1.00 82.88 518 TRP A N 1
ATOM 3979 C CA . TRP A 1 518 ? 38.853 -19.253 -32.924 1.00 82.88 518 TRP A CA 1
ATOM 3980 C C . TRP A 1 518 ? 38.902 -19.586 -31.430 1.00 82.88 518 TRP A C 1
ATOM 3982 O O . TRP A 1 518 ? 37.886 -19.873 -30.798 1.00 82.88 518 TRP A O 1
ATOM 3992 N N . GLU A 1 519 ? 40.095 -19.501 -30.853 1.00 86.88 519 GLU A N 1
ATOM 3993 C CA . GLU A 1 519 ? 40.326 -19.234 -29.439 1.00 86.88 519 GLU A CA 1
ATOM 3994 C C . GLU A 1 519 ? 40.268 -17.721 -29.218 1.00 86.88 519 GLU A C 1
ATOM 3996 O O . GLU A 1 519 ? 40.766 -16.936 -30.029 1.00 86.88 519 GLU A O 1
ATOM 4001 N N . THR A 1 520 ? 39.653 -17.300 -28.116 1.00 90.44 520 THR A N 1
ATOM 4002 C CA . THR A 1 520 ? 39.398 -15.884 -27.831 1.00 90.44 520 THR A CA 1
ATOM 4003 C C . THR A 1 520 ? 39.883 -15.526 -26.436 1.00 90.44 520 THR A C 1
ATOM 4005 O O . THR A 1 520 ? 39.640 -16.291 -25.501 1.00 90.44 520 THR A O 1
ATOM 4008 N N . ARG A 1 521 ? 40.480 -14.345 -26.259 1.00 91.81 521 ARG A N 1
ATOM 4009 C CA . ARG A 1 521 ? 40.774 -13.801 -24.925 1.00 91.81 521 ARG A CA 1
ATOM 4010 C C . ARG A 1 521 ? 40.526 -12.298 -24.850 1.00 91.81 521 ARG A C 1
ATOM 4012 O O . ARG A 1 521 ? 40.583 -11.606 -25.863 1.00 91.81 521 ARG A O 1
ATOM 4019 N N . VAL A 1 522 ? 40.280 -11.811 -23.635 1.00 93.88 522 VAL A N 1
ATOM 4020 C CA . VAL A 1 522 ? 40.254 -10.384 -23.289 1.00 93.88 522 VAL A CA 1
ATOM 4021 C C . VAL A 1 522 ? 41.246 -10.152 -22.157 1.00 93.88 522 VAL A C 1
ATOM 4023 O O . VAL A 1 522 ? 41.263 -10.922 -21.197 1.00 93.88 522 VAL A O 1
ATOM 4026 N N . ARG A 1 523 ? 42.067 -9.106 -22.263 1.00 94.62 523 ARG A N 1
ATOM 4027 C CA . ARG A 1 523 ? 43.033 -8.707 -21.228 1.00 94.62 523 ARG A CA 1
ATOM 4028 C C . ARG A 1 523 ? 43.098 -7.189 -21.089 1.00 94.62 523 ARG A C 1
ATOM 4030 O O . ARG A 1 523 ? 42.845 -6.482 -22.062 1.00 94.62 523 ARG A O 1
ATOM 4037 N N . GLY A 1 524 ? 43.468 -6.716 -19.903 1.00 92.81 524 GLY A N 1
ATOM 4038 C CA . GLY A 1 524 ? 43.824 -5.313 -19.693 1.00 92.81 524 GLY A CA 1
ATOM 4039 C C . GLY A 1 524 ? 45.206 -5.011 -20.272 1.00 92.81 524 GLY A C 1
ATOM 4040 O O . GLY A 1 524 ? 46.044 -5.914 -20.357 1.00 92.81 524 GLY A O 1
ATOM 4041 N N . VAL A 1 525 ? 45.436 -3.762 -20.669 1.00 93.19 525 VAL A N 1
ATOM 4042 C CA . VAL A 1 525 ? 46.736 -3.273 -21.160 1.00 93.19 525 VAL A CA 1
ATOM 4043 C C . VAL A 1 525 ? 47.189 -2.057 -20.356 1.00 93.19 525 VAL A C 1
ATOM 4045 O O . VAL A 1 525 ? 46.351 -1.300 -19.862 1.00 93.19 525 VAL A O 1
ATOM 4048 N N . SER A 1 526 ? 48.505 -1.878 -20.197 1.00 89.94 526 SER A N 1
ATOM 4049 C CA . SER A 1 526 ? 49.050 -0.684 -19.536 1.00 89.94 526 SER A CA 1
ATOM 4050 C C . SER A 1 526 ? 48.872 0.558 -20.421 1.00 89.94 526 SER A C 1
ATOM 4052 O O . SER A 1 526 ? 48.688 0.407 -21.632 1.00 89.94 526 SER A O 1
ATOM 4054 N N . PRO A 1 527 ? 48.954 1.783 -19.871 1.00 86.31 527 PRO A N 1
ATOM 4055 C CA . PRO A 1 527 ? 48.920 3.004 -20.678 1.00 86.31 527 PRO A CA 1
ATOM 4056 C C . PRO A 1 527 ? 49.979 3.022 -21.793 1.00 86.31 527 PRO A C 1
ATOM 4058 O O . PRO A 1 527 ? 49.697 3.459 -22.908 1.00 86.31 527 PRO A O 1
ATOM 4061 N N . GLU A 1 528 ? 51.179 2.487 -21.544 1.00 88.12 528 GLU A N 1
ATOM 4062 C CA . GLU A 1 528 ? 52.246 2.401 -22.551 1.00 88.12 528 GLU A CA 1
ATOM 4063 C C . GLU A 1 528 ? 51.884 1.438 -23.688 1.00 88.12 528 GLU A C 1
ATOM 4065 O O . GLU A 1 528 ? 52.081 1.750 -24.864 1.00 88.12 528 GLU A O 1
ATOM 4070 N N . GLU A 1 529 ? 51.324 0.271 -23.358 1.00 91.75 529 GLU A N 1
ATOM 4071 C CA . GLU A 1 529 ? 50.870 -0.694 -24.361 1.00 91.75 529 GLU A CA 1
ATOM 4072 C C . GLU A 1 529 ? 49.647 -0.168 -25.133 1.00 91.75 529 GLU A C 1
ATOM 4074 O O . GLU A 1 529 ? 49.580 -0.308 -26.355 1.00 91.75 529 GLU A O 1
ATOM 4079 N N . ALA A 1 530 ? 48.707 0.491 -24.449 1.00 90.44 530 ALA A N 1
ATOM 4080 C CA . ALA A 1 530 ? 47.557 1.150 -25.063 1.00 90.44 530 ALA A CA 1
ATOM 4081 C C . ALA A 1 530 ? 47.997 2.224 -26.068 1.00 90.44 530 ALA A C 1
ATOM 4083 O O . ALA A 1 530 ? 47.476 2.269 -27.183 1.00 90.44 530 ALA A O 1
ATOM 4084 N N . ALA A 1 531 ? 48.997 3.037 -25.711 1.00 87.25 531 ALA A N 1
ATOM 4085 C CA . ALA A 1 531 ? 49.599 4.015 -26.613 1.00 87.25 531 ALA A CA 1
ATOM 4086 C C . ALA A 1 531 ? 50.244 3.343 -27.838 1.00 87.25 531 ALA A C 1
ATOM 4088 O O . ALA A 1 531 ? 50.058 3.812 -28.961 1.00 87.25 531 ALA A O 1
ATOM 4089 N N . GLY A 1 532 ? 50.927 2.207 -27.652 1.00 90.06 532 GLY A N 1
ATOM 4090 C CA . GLY A 1 532 ? 51.484 1.406 -28.749 1.00 90.06 532 GLY A CA 1
ATOM 4091 C C . GLY A 1 532 ? 50.430 0.801 -29.690 1.00 90.06 532 GLY A C 1
ATOM 4092 O O . GLY A 1 532 ? 50.705 0.590 -30.871 1.00 90.06 532 GLY A O 1
ATOM 4093 N N . LEU A 1 533 ? 49.211 0.560 -29.198 1.00 92.25 533 LEU A N 1
ATOM 4094 C CA . LEU A 1 533 ? 48.080 0.030 -29.972 1.00 92.25 533 LEU A CA 1
ATOM 4095 C C . LEU A 1 533 ? 47.139 1.117 -30.521 1.00 92.25 533 LEU A C 1
ATOM 4097 O O . LEU A 1 533 ? 46.200 0.787 -31.251 1.00 92.25 533 LEU A O 1
ATOM 4101 N N . ALA A 1 534 ? 47.376 2.396 -30.210 1.00 92.44 534 ALA A N 1
ATOM 4102 C CA . ALA A 1 534 ? 46.443 3.485 -30.494 1.00 92.44 534 ALA A CA 1
ATOM 4103 C C . ALA A 1 534 ? 46.061 3.582 -31.977 1.00 92.44 534 ALA A C 1
ATOM 4105 O O . ALA A 1 534 ? 44.879 3.673 -32.299 1.00 92.44 534 ALA A O 1
ATOM 4106 N N . GLU A 1 535 ? 47.028 3.480 -32.892 1.00 94.12 535 GLU A N 1
ATOM 4107 C CA . GLU A 1 535 ? 46.748 3.558 -34.333 1.00 94.12 535 GLU A CA 1
ATOM 4108 C C . GLU A 1 535 ? 45.881 2.389 -34.825 1.00 94.12 535 GLU A C 1
ATOM 4110 O O . GLU A 1 535 ? 44.995 2.583 -35.657 1.00 94.12 535 GLU A O 1
ATOM 4115 N N . ALA A 1 536 ? 46.058 1.184 -34.270 1.00 92.50 536 ALA A N 1
ATOM 4116 C CA . ALA A 1 536 ? 45.217 0.034 -34.603 1.00 92.50 536 ALA A CA 1
ATOM 4117 C C . ALA A 1 536 ? 43.780 0.199 -34.075 1.00 92.50 536 ALA A C 1
ATOM 4119 O O . ALA A 1 536 ? 42.826 -0.205 -34.743 1.00 92.50 536 ALA A O 1
ATOM 4120 N N . MET A 1 537 ? 43.614 0.810 -32.897 1.00 94.44 537 MET A N 1
ATOM 4121 C CA . MET A 1 537 ? 42.303 1.114 -32.311 1.00 94.44 537 MET A CA 1
ATOM 4122 C C . MET A 1 537 ? 41.572 2.221 -33.083 1.00 94.44 537 MET A C 1
ATOM 4124 O O . MET A 1 537 ? 40.394 2.057 -33.394 1.00 94.44 537 MET A O 1
ATOM 4128 N N . ILE A 1 538 ? 42.273 3.300 -33.456 1.00 93.12 538 ILE A N 1
ATOM 4129 C CA . ILE A 1 538 ? 41.742 4.398 -34.286 1.00 93.12 538 ILE A CA 1
ATOM 4130 C C . ILE A 1 538 ? 41.294 3.863 -35.648 1.00 93.12 538 ILE A C 1
ATOM 4132 O O . ILE A 1 538 ? 40.183 4.155 -36.093 1.00 93.12 538 ILE A O 1
ATOM 4136 N N . ALA A 1 539 ? 42.134 3.053 -36.300 1.00 92.50 539 ALA A N 1
ATOM 4137 C CA . ALA A 1 539 ? 41.804 2.448 -37.586 1.00 92.50 539 ALA A CA 1
ATOM 4138 C C . ALA A 1 539 ? 40.554 1.561 -37.488 1.00 92.50 539 ALA A C 1
ATOM 4140 O O . ALA A 1 539 ? 39.664 1.656 -38.332 1.00 92.50 539 ALA A O 1
ATOM 4141 N N . LEU A 1 540 ? 40.449 0.754 -36.426 1.00 92.81 540 LEU A N 1
ATOM 4142 C CA . LEU A 1 540 ? 39.278 -0.086 -36.192 1.00 92.81 540 LEU A CA 1
ATOM 4143 C C . LEU A 1 540 ? 38.008 0.740 -35.939 1.00 92.81 540 LEU A C 1
ATOM 4145 O O . LEU A 1 540 ? 36.942 0.394 -36.443 1.00 92.81 540 LEU A O 1
ATOM 4149 N N . GLU A 1 541 ? 38.094 1.823 -35.166 1.00 89.06 541 GLU A N 1
ATOM 4150 C CA . GLU A 1 541 ? 36.945 2.699 -34.925 1.00 89.06 541 GLU A CA 1
ATOM 4151 C C . GLU A 1 541 ? 36.467 3.369 -36.219 1.00 89.06 541 GLU A C 1
ATOM 4153 O O . GLU A 1 541 ? 35.268 3.392 -36.497 1.00 89.06 541 GLU A O 1
ATOM 4158 N N . ALA A 1 542 ? 37.397 3.831 -37.059 1.00 88.31 542 ALA A N 1
ATOM 4159 C CA . ALA A 1 542 ? 37.081 4.404 -38.364 1.00 88.31 542 ALA A CA 1
ATOM 4160 C C . ALA A 1 542 ? 36.451 3.388 -39.335 1.00 88.31 542 ALA A C 1
ATOM 4162 O O . ALA A 1 542 ? 35.600 3.770 -40.141 1.00 88.31 542 ALA A O 1
ATOM 4163 N N . GLU A 1 543 ? 36.844 2.113 -39.253 1.00 88.62 543 GLU A N 1
ATOM 4164 C CA . GLU A 1 543 ? 36.263 1.013 -40.034 1.00 88.62 543 GLU A CA 1
ATOM 4165 C C . GLU A 1 543 ? 34.834 0.676 -39.578 1.00 88.62 543 GLU A C 1
ATOM 4167 O O . GLU A 1 543 ? 33.956 0.407 -40.399 1.00 88.62 543 GLU A O 1
ATOM 4172 N N . VAL A 1 544 ? 34.591 0.673 -38.264 1.00 85.69 544 VAL A N 1
ATOM 4173 C CA . VAL A 1 544 ? 33.350 0.157 -37.669 1.00 85.69 544 VAL A CA 1
ATOM 4174 C C . VAL A 1 544 ? 32.269 1.223 -37.504 1.00 85.69 544 VAL A C 1
ATOM 4176 O O . VAL A 1 544 ? 31.091 0.895 -37.660 1.00 85.69 544 VAL A O 1
ATOM 4179 N N . TYR A 1 545 ? 32.637 2.460 -37.169 1.00 84.19 545 TYR A N 1
ATOM 4180 C CA . TYR A 1 545 ? 31.689 3.542 -36.909 1.00 84.19 545 TYR A CA 1
ATOM 4181 C C . TYR A 1 545 ? 31.546 4.507 -38.083 1.00 84.19 545 TYR A C 1
ATOM 4183 O O . TYR A 1 545 ? 32.499 4.876 -38.781 1.00 84.19 545 TYR A O 1
ATOM 4191 N N . GLU A 1 546 ? 30.320 4.986 -38.247 1.00 81.38 546 GLU A N 1
ATOM 4192 C CA . GLU A 1 546 ? 29.976 6.140 -39.062 1.00 81.38 546 GLU A CA 1
ATOM 4193 C C . GLU A 1 546 ? 30.745 7.399 -38.605 1.00 81.38 546 GLU A C 1
ATOM 4195 O O . GLU A 1 546 ? 30.984 7.554 -37.406 1.00 81.38 546 GLU A O 1
ATOM 4200 N N . PRO A 1 547 ? 31.118 8.325 -39.515 1.00 81.44 547 PRO A N 1
ATOM 4201 C CA . PRO A 1 547 ? 31.934 9.498 -39.182 1.00 81.44 547 PRO A CA 1
ATOM 4202 C C . PRO A 1 547 ? 31.453 10.292 -37.965 1.00 81.44 547 PRO A C 1
ATOM 4204 O O . PRO A 1 547 ? 32.262 10.679 -37.132 1.00 81.44 547 PRO A O 1
ATOM 4207 N N . ALA A 1 548 ? 30.139 10.468 -37.824 1.00 79.00 548 ALA A N 1
ATOM 4208 C CA . ALA A 1 548 ? 29.536 11.243 -36.744 1.00 79.00 548 ALA A CA 1
ATOM 4209 C C . ALA A 1 548 ? 29.543 10.552 -35.363 1.00 79.00 548 ALA A C 1
ATOM 4211 O O . ALA A 1 548 ? 29.137 11.158 -34.373 1.00 79.00 548 ALA A O 1
ATOM 4212 N N . ARG A 1 549 ? 29.974 9.287 -35.286 1.00 79.12 549 ARG A N 1
ATOM 4213 C CA . ARG A 1 549 ? 30.118 8.513 -34.043 1.00 79.12 549 ARG A CA 1
ATOM 4214 C C . ARG A 1 549 ? 31.581 8.303 -33.638 1.00 79.12 549 ARG A C 1
ATOM 4216 O O . ARG A 1 549 ? 31.837 7.803 -32.547 1.00 79.12 549 ARG A O 1
ATOM 4223 N N . ARG A 1 550 ? 32.526 8.672 -34.502 1.00 84.62 550 ARG A N 1
ATOM 4224 C CA . ARG A 1 550 ? 33.960 8.538 -34.235 1.00 84.62 550 ARG A CA 1
ATOM 4225 C C . ARG A 1 550 ? 34.396 9.589 -33.230 1.00 84.62 550 ARG A C 1
ATOM 4227 O O . ARG A 1 550 ? 34.013 10.754 -33.344 1.00 84.62 550 ARG A O 1
ATOM 4234 N N . GLU A 1 551 ? 35.245 9.189 -32.301 1.00 84.38 551 GLU A N 1
ATOM 4235 C CA . GLU A 1 551 ? 36.005 10.147 -31.519 1.00 84.38 551 GLU A CA 1
ATOM 4236 C C . GLU A 1 551 ? 37.112 10.751 -32.399 1.00 84.38 551 GLU A C 1
ATOM 4238 O O . GLU A 1 551 ? 37.715 10.047 -33.220 1.00 84.38 551 GLU A O 1
ATOM 4243 N N . PRO A 1 552 ? 37.415 12.052 -32.255 1.00 88.31 552 PRO A N 1
ATOM 4244 C CA . PRO A 1 552 ? 38.545 12.646 -32.951 1.00 88.31 552 PRO A CA 1
ATOM 4245 C C . PRO A 1 552 ? 39.848 11.892 -32.615 1.00 88.31 552 PRO A C 1
ATOM 4247 O O . PRO A 1 552 ? 40.102 11.627 -31.433 1.00 88.31 552 PRO A O 1
ATOM 4250 N N . PRO A 1 553 ? 40.694 11.524 -33.598 1.00 89.75 553 PRO A N 1
ATOM 4251 C CA . PRO A 1 553 ? 41.883 10.701 -33.356 1.00 89.75 553 PRO A CA 1
ATOM 4252 C C . PRO A 1 553 ? 42.823 11.251 -32.276 1.00 89.75 553 PRO A C 1
ATOM 4254 O O . PRO A 1 553 ? 43.383 10.498 -31.483 1.00 89.75 553 PRO A O 1
ATOM 4257 N N . GLU A 1 554 ? 43.002 12.568 -32.210 1.00 90.31 554 GLU A N 1
ATOM 4258 C CA . GLU A 1 554 ? 43.774 13.257 -31.173 1.00 90.31 554 GLU A CA 1
ATOM 4259 C C . GLU A 1 554 ? 43.166 13.088 -29.776 1.00 90.31 554 GLU A C 1
ATOM 4261 O O . GLU A 1 554 ? 43.894 12.884 -28.801 1.00 90.31 554 GLU A O 1
ATOM 4266 N N . LYS A 1 555 ? 41.834 13.091 -29.682 1.00 90.25 555 LYS A N 1
ATOM 4267 C CA . LYS A 1 555 ? 41.099 12.875 -28.436 1.00 90.25 555 LYS A CA 1
ATOM 4268 C C . LYS A 1 555 ? 41.217 11.418 -27.990 1.00 90.25 555 LYS A C 1
ATOM 4270 O O . LYS A 1 555 ? 41.492 11.176 -26.815 1.00 90.25 555 LYS A O 1
ATOM 4275 N N . LEU A 1 556 ? 41.131 10.461 -28.920 1.00 89.88 556 LEU A N 1
ATOM 4276 C CA . LEU A 1 556 ? 41.314 9.040 -28.610 1.00 89.88 556 LEU A CA 1
ATOM 4277 C C . LEU A 1 556 ? 42.742 8.735 -28.130 1.00 89.88 556 LEU A C 1
ATOM 4279 O O . LEU A 1 556 ? 42.904 8.039 -27.131 1.00 89.88 556 LEU A O 1
ATOM 4283 N N . ARG A 1 557 ? 43.776 9.318 -28.759 1.00 92.69 557 ARG A N 1
ATOM 4284 C CA . ARG A 1 557 ? 45.169 9.203 -28.275 1.00 92.69 557 ARG A CA 1
ATOM 4285 C C . ARG A 1 557 ? 45.330 9.760 -26.865 1.00 92.69 557 ARG A C 1
ATOM 4287 O O . ARG A 1 557 ? 45.961 9.119 -26.031 1.00 92.69 557 ARG A O 1
ATOM 4294 N N . ARG A 1 558 ? 44.731 10.923 -26.585 1.00 91.50 558 ARG A N 1
ATOM 4295 C CA . ARG A 1 558 ? 44.751 11.527 -25.245 1.00 91.50 558 ARG A CA 1
ATOM 4296 C C . ARG A 1 558 ? 44.093 10.621 -24.206 1.00 91.50 558 ARG A C 1
ATOM 4298 O O . ARG A 1 558 ? 44.632 10.482 -23.118 1.00 91.50 558 ARG A O 1
ATOM 4305 N N . PHE A 1 559 ? 42.962 10.000 -24.536 1.00 93.44 559 PHE A N 1
ATOM 4306 C CA . PHE A 1 559 ? 42.286 9.068 -23.632 1.00 93.44 559 PHE A CA 1
ATOM 4307 C C . PHE A 1 559 ? 43.080 7.788 -23.393 1.00 93.44 559 PHE A C 1
ATOM 4309 O O . PHE A 1 559 ? 43.169 7.347 -22.256 1.00 93.44 559 PHE A O 1
ATOM 4316 N N . LEU A 1 560 ? 43.681 7.210 -24.433 1.00 92.44 560 LEU A N 1
ATOM 4317 C CA . LEU A 1 560 ? 44.516 6.012 -24.301 1.00 92.44 560 LEU A CA 1
ATOM 4318 C C . LEU A 1 560 ? 45.786 6.261 -23.474 1.00 92.44 560 LEU A C 1
ATOM 4320 O O . LEU A 1 560 ? 46.298 5.331 -22.860 1.00 92.44 560 LEU A O 1
ATOM 4324 N N . ALA A 1 561 ? 46.271 7.504 -23.449 1.00 90.38 561 ALA A N 1
ATOM 4325 C CA . ALA A 1 561 ? 47.408 7.929 -22.640 1.00 90.38 561 ALA A CA 1
ATOM 4326 C C . ALA A 1 561 ? 47.029 8.378 -21.212 1.00 90.38 561 ALA A C 1
ATOM 4328 O O . ALA A 1 561 ? 47.924 8.704 -20.432 1.00 90.38 561 ALA A O 1
ATOM 4329 N N . ASP A 1 562 ? 45.739 8.434 -20.858 1.00 90.81 562 ASP A N 1
ATOM 4330 C CA . ASP A 1 562 ? 45.313 8.844 -19.516 1.00 90.81 562 ASP A CA 1
ATOM 4331 C C . ASP A 1 562 ? 45.665 7.740 -18.492 1.00 90.81 562 ASP A C 1
ATOM 4333 O O . ASP A 1 562 ? 45.333 6.571 -18.706 1.00 90.81 562 ASP A O 1
ATOM 4337 N N . PRO A 1 563 ? 46.331 8.068 -17.369 1.00 89.75 563 PRO A N 1
ATOM 4338 C CA . PRO A 1 563 ? 46.744 7.071 -16.375 1.00 89.75 563 PRO A CA 1
ATOM 4339 C C . PRO A 1 563 ? 45.562 6.375 -15.676 1.00 89.75 563 PRO A C 1
ATOM 4341 O O . PRO A 1 563 ? 45.696 5.261 -15.159 1.00 89.75 563 PRO A O 1
ATOM 4344 N N . GLU A 1 564 ? 44.390 7.008 -15.654 1.00 91.19 564 GLU A N 1
ATOM 4345 C CA . GLU A 1 564 ? 43.154 6.445 -15.114 1.00 91.19 564 GLU A CA 1
ATOM 4346 C C . GLU A 1 564 ? 42.306 5.738 -16.181 1.00 91.19 564 GLU A C 1
ATOM 4348 O O . GLU A 1 564 ? 41.229 5.222 -15.859 1.00 91.19 564 GLU A O 1
ATOM 4353 N N . ALA A 1 565 ? 42.779 5.663 -17.430 1.00 94.06 565 ALA A N 1
ATOM 4354 C CA . ALA A 1 565 ? 42.096 4.924 -18.477 1.00 94.06 565 ALA A CA 1
ATOM 4355 C C . ALA A 1 565 ? 41.998 3.430 -18.142 1.00 94.06 565 ALA A C 1
ATOM 4357 O O . ALA A 1 565 ? 42.910 2.790 -17.604 1.00 94.06 565 ALA A O 1
ATOM 4358 N N . ILE A 1 566 ? 40.854 2.863 -18.505 1.00 96.38 566 ILE A N 1
ATOM 4359 C CA . ILE A 1 566 ? 40.561 1.438 -18.442 1.00 96.38 566 ILE A CA 1
ATOM 4360 C C . ILE A 1 566 ? 40.514 0.942 -19.878 1.00 96.38 566 ILE A C 1
ATOM 4362 O O . ILE A 1 566 ? 39.547 1.208 -20.601 1.00 96.38 566 ILE A O 1
ATOM 4366 N N . VAL A 1 567 ? 41.564 0.227 -20.283 1.00 96.62 567 VAL A N 1
ATOM 4367 C CA . VAL A 1 567 ? 41.724 -0.279 -21.647 1.00 96.62 567 VAL A CA 1
ATOM 4368 C C . VAL A 1 567 ? 41.764 -1.801 -21.630 1.00 96.62 567 VAL A C 1
ATOM 4370 O O . VAL A 1 567 ? 42.664 -2.410 -21.054 1.00 96.62 567 VAL A O 1
ATOM 4373 N N . GLY A 1 568 ? 40.776 -2.415 -22.278 1.00 96.38 568 GLY A N 1
ATOM 4374 C CA . GLY A 1 568 ? 40.717 -3.855 -22.513 1.00 96.38 568 GLY A CA 1
ATOM 4375 C C . GLY A 1 568 ? 40.925 -4.165 -23.988 1.00 96.38 568 GLY A C 1
ATOM 4376 O O . GLY A 1 568 ? 40.337 -3.504 -24.840 1.00 96.38 568 GLY A O 1
ATOM 4377 N N . VAL A 1 569 ? 41.715 -5.188 -24.301 1.00 96.88 569 VAL A N 1
ATOM 4378 C CA . VAL A 1 569 ? 41.977 -5.645 -25.670 1.00 96.88 569 VAL A CA 1
ATOM 4379 C C . VAL A 1 569 ? 41.428 -7.054 -25.855 1.00 96.88 569 VAL A C 1
ATOM 4381 O O . VAL A 1 569 ? 41.687 -7.948 -25.049 1.00 96.88 569 VAL A O 1
ATOM 4384 N N . ALA A 1 570 ? 40.651 -7.240 -26.921 1.00 96.25 570 ALA A N 1
ATOM 4385 C CA . ALA A 1 570 ? 40.161 -8.530 -27.376 1.00 96.25 570 ALA A CA 1
ATOM 4386 C C . ALA A 1 570 ? 41.087 -9.078 -28.459 1.00 96.25 570 ALA A C 1
ATOM 4388 O O . ALA A 1 570 ? 41.439 -8.366 -29.404 1.00 96.25 570 ALA A O 1
ATOM 4389 N N . GLU A 1 571 ? 41.446 -10.352 -28.343 1.00 94.31 571 GLU A N 1
ATOM 4390 C CA . GLU A 1 571 ? 42.367 -11.005 -29.266 1.00 94.31 571 GLU A CA 1
ATOM 4391 C C . GLU A 1 571 ? 41.851 -12.381 -29.701 1.00 94.31 571 GLU A C 1
ATOM 4393 O O . GLU A 1 571 ? 41.152 -13.073 -28.952 1.00 94.31 571 GLU A O 1
ATOM 4398 N N . LEU A 1 572 ? 42.216 -12.773 -30.922 1.00 91.62 572 LEU A N 1
ATOM 4399 C CA . LEU A 1 572 ? 41.849 -14.040 -31.553 1.00 91.62 572 LEU A CA 1
ATOM 4400 C C . LEU A 1 572 ? 43.089 -14.862 -31.895 1.00 91.62 572 LEU A C 1
ATOM 4402 O O . LEU A 1 572 ? 44.106 -14.314 -32.330 1.00 91.62 572 LEU A O 1
ATOM 4406 N N . ARG A 1 573 ? 42.971 -16.182 -31.773 1.00 90.06 573 ARG A N 1
ATOM 4407 C CA . ARG A 1 573 ? 43.961 -17.164 -32.230 1.00 90.06 573 ARG A CA 1
ATOM 4408 C C . ARG A 1 573 ? 43.243 -18.337 -32.886 1.00 90.06 573 ARG A C 1
ATOM 4410 O O . ARG A 1 573 ? 42.196 -18.746 -32.407 1.00 90.06 573 ARG A O 1
ATOM 4417 N N . GLU A 1 574 ? 43.747 -18.859 -33.998 1.00 85.25 574 GLU A N 1
ATOM 4418 C CA . GLU A 1 574 ? 43.087 -19.981 -34.680 1.00 85.25 574 GLU A CA 1
ATOM 4419 C C . GLU A 1 574 ? 43.231 -21.270 -33.848 1.00 85.25 574 GLU A C 1
ATOM 4421 O O . GLU A 1 574 ? 44.320 -21.594 -33.363 1.00 85.25 574 GLU A O 1
ATOM 4426 N N . LYS A 1 575 ? 42.124 -21.990 -33.635 1.00 80.50 575 LYS A N 1
ATOM 4427 C CA . LYS A 1 575 ? 42.102 -23.254 -32.886 1.00 80.50 575 LYS A CA 1
ATOM 4428 C C . LYS A 1 575 ? 42.976 -24.282 -33.601 1.00 80.50 575 LYS A C 1
ATOM 4430 O O . LYS A 1 575 ? 42.810 -24.520 -34.791 1.00 80.50 575 LYS A O 1
ATOM 4435 N N . GLY A 1 576 ? 43.906 -24.895 -32.868 1.00 76.12 576 GLY A N 1
ATOM 4436 C CA . GLY A 1 576 ? 44.854 -25.872 -33.420 1.00 76.12 576 GLY A CA 1
ATOM 4437 C C . GLY A 1 576 ? 46.167 -25.285 -33.959 1.00 76.12 576 GLY A C 1
ATOM 4438 O O . GLY A 1 576 ? 47.042 -26.053 -34.345 1.00 76.12 576 GLY A O 1
ATOM 4439 N N . ALA A 1 577 ? 46.370 -23.960 -33.913 1.00 76.81 577 ALA A N 1
ATOM 4440 C CA . ALA A 1 577 ? 47.625 -23.315 -34.332 1.00 76.81 577 ALA A CA 1
ATOM 4441 C C . ALA A 1 577 ? 48.820 -23.540 -33.368 1.00 76.81 577 ALA A C 1
ATOM 4443 O O . ALA A 1 577 ? 49.932 -23.087 -33.638 1.00 76.81 577 ALA A O 1
ATOM 4444 N N . GLY A 1 578 ? 48.609 -24.250 -32.251 1.00 68.88 578 GLY A N 1
ATOM 4445 C CA . GLY A 1 578 ? 49.605 -24.511 -31.205 1.00 68.88 578 GLY A CA 1
ATOM 4446 C C . GLY A 1 578 ? 49.739 -23.370 -30.183 1.00 68.88 578 GLY A C 1
ATOM 4447 O O . GLY A 1 578 ? 49.505 -22.202 -30.488 1.00 68.88 578 GLY A O 1
ATOM 4448 N N . GLU A 1 579 ? 50.147 -23.687 -28.947 1.00 72.88 579 GLU A N 1
ATOM 4449 C CA . GLU A 1 579 ? 50.172 -22.727 -27.822 1.00 72.88 579 GLU A CA 1
ATOM 4450 C C . GLU A 1 579 ? 51.065 -21.493 -28.048 1.00 72.88 579 GLU A C 1
ATOM 4452 O O . GLU A 1 579 ? 50.833 -20.453 -27.430 1.00 72.88 579 GLU A O 1
ATOM 4457 N N . LYS A 1 580 ? 52.054 -21.590 -28.948 1.00 77.44 580 LYS A N 1
ATOM 4458 C CA . LYS A 1 580 ? 53.005 -20.516 -29.280 1.00 77.44 580 LYS A CA 1
ATOM 4459 C C . LYS A 1 580 ? 52.548 -19.590 -30.415 1.00 77.44 580 LYS A C 1
ATOM 4461 O O . LYS A 1 580 ? 53.247 -18.617 -30.693 1.00 77.44 580 LYS A O 1
ATOM 4466 N N . ALA A 1 581 ? 51.424 -19.866 -31.083 1.00 81.12 581 ALA A N 1
ATOM 4467 C CA . ALA A 1 581 ? 50.929 -18.988 -32.142 1.00 81.12 581 ALA A CA 1
ATOM 4468 C C . ALA A 1 581 ? 50.513 -17.611 -31.575 1.00 81.12 581 ALA A C 1
ATOM 4470 O O . ALA A 1 581 ? 49.900 -17.557 -30.499 1.00 81.12 581 ALA A O 1
ATOM 4471 N N . PRO A 1 582 ? 50.845 -16.501 -32.268 1.00 85.06 582 PRO A N 1
ATOM 4472 C CA . PRO A 1 582 ? 50.594 -15.153 -31.775 1.00 85.06 582 PRO A CA 1
ATOM 4473 C C . PRO A 1 582 ? 49.097 -14.830 -31.750 1.00 85.06 582 PRO A C 1
ATOM 4475 O O . PRO A 1 582 ? 48.332 -15.236 -32.624 1.00 85.06 582 PRO A O 1
ATOM 4478 N N . TRP A 1 583 ? 48.690 -14.064 -30.742 1.00 90.94 583 TRP A N 1
ATOM 4479 C CA . TRP A 1 583 ? 47.337 -13.532 -30.630 1.00 90.94 583 TRP A CA 1
ATOM 4480 C C . TRP A 1 583 ? 47.175 -12.320 -31.548 1.00 90.94 583 TRP A C 1
ATOM 4482 O O . TRP A 1 583 ? 48.035 -11.444 -31.591 1.00 90.94 583 TRP A O 1
ATOM 4492 N N . SER A 1 584 ? 46.070 -12.269 -32.285 1.00 91.25 584 SER A N 1
ATOM 4493 C CA . SER A 1 584 ? 45.765 -11.184 -33.218 1.00 91.25 584 SER A CA 1
ATOM 4494 C C . SER A 1 584 ? 44.760 -10.206 -32.615 1.00 91.25 584 SER A C 1
ATOM 4496 O O . SER A 1 584 ? 43.747 -10.619 -32.053 1.00 91.25 584 SER A O 1
ATOM 4498 N N . PHE A 1 585 ? 45.020 -8.903 -32.743 1.00 94.25 585 PHE A N 1
ATOM 4499 C CA . PHE A 1 585 ? 44.110 -7.854 -32.279 1.00 94.25 585 PHE A CA 1
ATOM 4500 C C . PHE A 1 585 ? 42.747 -7.956 -32.976 1.00 94.25 585 PHE A C 1
ATOM 4502 O O . PHE A 1 585 ? 42.666 -7.951 -34.210 1.00 94.25 585 PHE A O 1
ATOM 4509 N N . ALA A 1 586 ? 41.680 -8.008 -32.185 1.00 94.00 586 ALA A N 1
ATOM 4510 C CA . ALA A 1 586 ? 40.312 -8.216 -32.651 1.00 94.00 586 ALA A CA 1
ATOM 4511 C C . ALA A 1 586 ? 39.331 -7.132 -32.192 1.00 94.00 586 ALA A C 1
ATOM 4513 O O . ALA A 1 586 ? 38.270 -6.963 -32.796 1.00 94.00 586 ALA A O 1
ATOM 4514 N N . GLY A 1 587 ? 39.688 -6.373 -31.160 1.00 95.81 587 GLY A N 1
ATOM 4515 C CA . GLY A 1 587 ? 38.958 -5.186 -30.745 1.00 95.81 587 GLY A CA 1
ATOM 4516 C C . GLY A 1 587 ? 39.411 -4.651 -29.402 1.00 95.81 587 GLY A C 1
ATOM 4517 O O . GLY A 1 587 ? 40.360 -5.161 -28.808 1.00 95.81 587 GLY A O 1
ATOM 4518 N N . PHE A 1 588 ? 38.725 -3.621 -28.922 1.00 96.56 588 PHE A N 1
ATOM 4519 C CA . PHE A 1 588 ? 39.073 -2.953 -27.675 1.00 96.56 588 PHE A CA 1
ATOM 4520 C C . PHE A 1 588 ? 37.848 -2.386 -26.954 1.00 96.56 588 PHE A C 1
ATOM 4522 O O . PHE A 1 588 ? 36.786 -2.188 -27.548 1.00 96.56 588 PHE A O 1
ATOM 4529 N N . ALA A 1 589 ? 38.018 -2.117 -25.665 1.00 96.31 589 ALA A N 1
ATOM 4530 C CA . ALA A 1 589 ? 37.138 -1.286 -24.862 1.00 96.31 589 ALA A CA 1
ATOM 4531 C C . ALA A 1 589 ? 37.957 -0.210 -24.156 1.00 96.31 589 ALA A C 1
ATOM 4533 O O . ALA A 1 589 ? 39.031 -0.500 -23.636 1.00 96.31 589 ALA A O 1
ATOM 4534 N N . LEU A 1 590 ? 37.422 1.006 -24.120 1.00 96.12 590 LEU A N 1
ATOM 4535 C CA . LEU A 1 590 ? 38.020 2.170 -23.480 1.00 96.12 590 LEU A CA 1
ATOM 4536 C C . LEU A 1 590 ? 36.994 2.822 -22.554 1.00 96.12 590 LEU A C 1
ATOM 4538 O O . LEU A 1 590 ? 35.886 3.158 -22.981 1.00 96.12 590 LEU A O 1
ATOM 4542 N N . ALA A 1 591 ? 37.366 3.002 -21.291 1.00 97.06 591 ALA A N 1
ATOM 4543 C CA . ALA A 1 591 ? 36.713 3.937 -20.383 1.00 97.06 591 ALA A CA 1
ATOM 4544 C C . ALA A 1 591 ? 37.730 4.906 -19.783 1.00 97.06 591 ALA A C 1
ATOM 4546 O O . ALA A 1 591 ? 38.897 4.561 -19.616 1.00 97.06 591 ALA A O 1
ATOM 4547 N N . VAL A 1 592 ? 37.264 6.100 -19.441 1.00 96.19 592 VAL A N 1
ATOM 4548 C CA . VAL A 1 592 ? 38.036 7.153 -18.762 1.00 96.19 592 VAL A CA 1
ATOM 4549 C C . VAL A 1 592 ? 37.190 7.742 -17.630 1.00 96.19 592 VAL A C 1
ATOM 4551 O O . VAL A 1 592 ? 35.971 7.542 -17.646 1.00 96.19 592 VAL A O 1
ATOM 4554 N N . PRO A 1 593 ? 37.774 8.461 -16.654 1.00 96.50 593 PRO A N 1
ATOM 4555 C CA . PRO A 1 593 ? 36.979 9.217 -15.689 1.00 96.50 593 PRO A CA 1
ATOM 4556 C C . PRO A 1 593 ? 35.970 10.132 -16.397 1.00 96.50 593 PRO A C 1
ATOM 4558 O O . PRO A 1 593 ? 36.298 10.744 -17.420 1.00 96.50 593 PRO A O 1
ATOM 4561 N N . LEU A 1 594 ? 34.752 10.232 -15.863 1.00 96.50 594 LEU A N 1
ATOM 4562 C CA . LEU A 1 594 ? 33.678 11.072 -16.409 1.00 96.50 594 LEU A CA 1
ATOM 4563 C C . LEU A 1 594 ? 34.137 12.524 -16.633 1.00 96.50 594 LEU A C 1
ATOM 4565 O O . LEU A 1 594 ? 33.792 13.156 -17.629 1.00 96.50 594 LEU A O 1
ATOM 4569 N N . GLU A 1 595 ? 35.004 13.023 -15.760 1.00 95.12 595 GLU A N 1
ATOM 4570 C CA . GLU A 1 595 ? 35.571 14.370 -15.794 1.00 95.12 595 GLU A CA 1
ATOM 4571 C C . GLU A 1 595 ? 36.404 14.633 -17.060 1.00 95.12 595 GLU A C 1
ATOM 4573 O O . GLU A 1 595 ? 36.542 15.777 -17.488 1.00 95.12 595 GLU A O 1
ATOM 4578 N N . ARG A 1 596 ? 36.957 13.591 -17.697 1.00 94.62 596 ARG A N 1
ATOM 4579 C CA . ARG A 1 596 ? 37.769 13.717 -18.924 1.00 94.62 596 ARG A CA 1
ATOM 4580 C C . ARG A 1 596 ? 36.935 13.907 -20.188 1.00 94.62 596 ARG A C 1
ATOM 4582 O O . ARG A 1 596 ? 37.488 14.259 -21.230 1.00 94.62 596 ARG A O 1
ATOM 4589 N N . VAL A 1 597 ? 35.633 13.655 -20.101 1.00 93.56 597 VAL A N 1
ATOM 4590 C CA . VAL A 1 597 ? 34.679 13.710 -21.219 1.00 93.56 597 VAL A CA 1
ATOM 4591 C C . VAL A 1 597 ? 33.559 14.720 -20.976 1.00 93.56 597 VAL A C 1
ATOM 4593 O O . VAL A 1 597 ? 32.565 14.695 -21.693 1.00 93.56 597 VAL A O 1
ATOM 4596 N N . ALA A 1 598 ? 33.713 15.621 -20.001 1.00 92.69 598 ALA A N 1
ATOM 4597 C CA . ALA A 1 598 ? 32.718 16.639 -19.650 1.00 92.69 598 ALA A CA 1
ATOM 4598 C C . ALA A 1 598 ? 32.376 17.612 -20.801 1.00 92.69 598 ALA A C 1
ATOM 4600 O O . ALA A 1 598 ? 31.400 18.344 -20.720 1.00 92.69 598 ALA A O 1
ATOM 4601 N N . ASP A 1 599 ? 33.170 17.617 -21.875 1.00 89.06 599 ASP A N 1
ATOM 4602 C CA . ASP A 1 599 ? 32.949 18.388 -23.102 1.00 89.06 599 ASP A CA 1
ATOM 4603 C C . ASP A 1 599 ? 32.035 17.681 -24.125 1.00 89.06 599 ASP A C 1
ATOM 4605 O O . ASP A 1 599 ? 31.774 18.217 -25.201 1.00 89.06 599 ASP A O 1
ATOM 4609 N N . VAL A 1 600 ? 31.577 16.460 -23.832 1.00 87.50 600 VAL A N 1
ATOM 4610 C CA . VAL A 1 600 ? 30.754 15.639 -24.732 1.00 87.50 600 VAL A CA 1
ATOM 4611 C C . VAL A 1 600 ? 29.275 15.719 -24.332 1.00 87.50 600 VAL A C 1
ATOM 4613 O O . VAL A 1 600 ? 28.976 15.638 -23.140 1.00 87.50 600 VAL A O 1
ATOM 4616 N N . PRO A 1 601 ? 28.332 15.759 -25.299 1.00 88.12 601 PRO A N 1
ATOM 4617 C CA . PRO A 1 601 ? 26.904 15.642 -25.011 1.00 88.12 601 PRO A CA 1
ATOM 4618 C C . PRO A 1 601 ? 26.551 14.343 -24.275 1.00 88.12 601 PRO A C 1
ATOM 4620 O O . PRO A 1 601 ? 26.807 13.234 -24.764 1.00 88.12 601 PRO A O 1
ATOM 4623 N N . GLY A 1 602 ? 25.922 14.472 -23.113 1.00 91.00 602 GLY A N 1
ATOM 4624 C CA . GLY A 1 602 ? 25.649 13.389 -22.176 1.00 91.00 602 GLY A CA 1
ATOM 4625 C C . GLY A 1 602 ? 26.469 13.562 -20.899 1.00 91.00 602 GLY A C 1
ATOM 4626 O O . GLY A 1 602 ? 25.888 13.929 -19.882 1.00 91.00 602 GLY A O 1
ATOM 4627 N N . PRO A 1 603 ? 27.788 13.298 -20.916 1.00 94.38 603 PRO A N 1
ATOM 4628 C CA . PRO A 1 603 ? 28.643 13.543 -19.754 1.00 94.38 603 PRO A CA 1
ATOM 4629 C C . PRO A 1 603 ? 28.577 14.963 -19.180 1.00 94.38 603 PRO A C 1
ATOM 4631 O O . PRO A 1 603 ? 28.620 15.111 -17.965 1.00 94.38 603 PRO A O 1
ATOM 4634 N N . ASP A 1 604 ? 28.433 15.980 -20.034 1.00 93.81 604 ASP A N 1
ATOM 4635 C CA . ASP A 1 604 ? 28.313 17.403 -19.674 1.00 93.81 604 ASP A CA 1
ATOM 4636 C C . ASP A 1 604 ? 27.179 17.721 -18.684 1.00 93.81 604 ASP A C 1
ATOM 4638 O O . ASP A 1 604 ? 27.219 18.728 -17.979 1.00 93.81 604 ASP A O 1
ATOM 4642 N N . ARG A 1 605 ? 26.172 16.849 -18.619 1.00 93.25 605 ARG A N 1
ATOM 4643 C CA . ARG A 1 605 ? 24.984 16.981 -17.766 1.00 93.25 605 ARG A CA 1
ATOM 4644 C C . ARG A 1 605 ? 24.728 15.748 -16.897 1.00 93.25 605 ARG A C 1
ATOM 4646 O O . ARG A 1 605 ? 23.616 15.568 -16.397 1.00 93.25 605 ARG A O 1
ATOM 4653 N N . ASP A 1 606 ? 25.717 14.866 -16.757 1.00 93.50 606 ASP A N 1
ATOM 4654 C CA . ASP A 1 606 ? 25.618 13.704 -15.875 1.00 93.50 606 ASP A CA 1
ATOM 4655 C C . ASP A 1 606 ? 25.519 14.186 -14.404 1.00 93.50 606 ASP A C 1
ATOM 4657 O O . ASP A 1 606 ? 26.377 14.950 -13.961 1.00 93.50 606 ASP A O 1
ATOM 4661 N N . PRO A 1 607 ? 24.506 13.751 -13.619 1.00 90.88 607 PRO A N 1
ATOM 4662 C CA . PRO A 1 607 ? 24.332 14.181 -12.226 1.00 90.88 607 PRO A CA 1
ATOM 4663 C C . PRO A 1 607 ? 25.504 13.870 -11.282 1.00 90.88 607 PRO A C 1
ATOM 4665 O O . PRO A 1 607 ? 25.568 14.432 -10.197 1.00 90.88 607 PRO A O 1
ATOM 4668 N N . MET A 1 608 ? 26.392 12.952 -11.663 1.00 91.81 608 MET A N 1
ATOM 4669 C CA . MET A 1 608 ? 27.584 12.544 -10.918 1.00 91.81 608 MET A CA 1
ATOM 4670 C C . MET A 1 608 ? 28.858 13.251 -11.406 1.00 91.81 608 MET A C 1
ATOM 4672 O O . MET A 1 608 ? 29.939 12.985 -10.880 1.00 91.81 608 MET A O 1
ATOM 4676 N N . LEU A 1 609 ? 28.771 14.141 -12.399 1.00 93.06 609 LEU A N 1
ATOM 4677 C CA . LEU A 1 609 ? 29.921 14.913 -12.862 1.00 93.06 609 LEU A CA 1
ATOM 4678 C C . LEU A 1 609 ? 30.514 15.734 -11.706 1.00 93.06 609 LEU A C 1
ATOM 4680 O O . LEU A 1 609 ? 29.807 16.484 -11.038 1.00 93.06 609 LEU A O 1
ATOM 4684 N N . GLY A 1 610 ? 31.821 15.586 -11.468 1.00 90.56 610 GLY A N 1
ATOM 4685 C CA . GLY A 1 610 ? 32.528 16.270 -10.380 1.00 90.56 610 GLY A CA 1
ATOM 4686 C C . GLY A 1 610 ? 32.522 15.520 -9.045 1.00 90.56 610 GLY A C 1
ATOM 4687 O O . GLY A 1 610 ? 33.214 15.937 -8.120 1.00 90.56 610 GLY A O 1
ATOM 4688 N N . HIS A 1 611 ? 31.807 14.394 -8.941 1.00 88.94 611 HIS A N 1
ATOM 4689 C CA . HIS A 1 611 ? 31.920 13.485 -7.794 1.00 88.94 611 HIS A CA 1
ATOM 4690 C C . HIS A 1 611 ? 33.114 12.528 -7.908 1.00 88.94 611 HIS A C 1
ATOM 4692 O O . HIS A 1 611 ? 33.401 11.802 -6.957 1.00 88.94 611 HIS A O 1
ATOM 4698 N N . GLU A 1 612 ? 33.768 12.487 -9.073 1.00 91.38 612 GLU A N 1
ATOM 4699 C CA . GLU A 1 612 ? 34.900 11.619 -9.389 1.00 91.38 612 GLU A CA 1
ATOM 4700 C C . GLU A 1 612 ? 34.685 10.133 -9.049 1.00 91.38 612 GLU A C 1
ATOM 4702 O O . GLU A 1 612 ? 35.594 9.428 -8.602 1.00 91.38 612 GLU A O 1
ATOM 4707 N N . ASN A 1 613 ? 33.451 9.670 -9.253 1.00 93.06 613 ASN A N 1
ATOM 4708 C CA . ASN A 1 613 ? 32.970 8.343 -8.874 1.00 93.06 613 ASN A CA 1
ATOM 4709 C C . ASN A 1 613 ? 32.433 7.529 -10.067 1.00 93.06 613 ASN A C 1
ATOM 4711 O O . ASN A 1 613 ? 31.826 6.470 -9.883 1.00 93.06 613 ASN A O 1
ATOM 4715 N N . THR A 1 614 ? 32.616 8.023 -11.294 1.00 95.75 614 THR A N 1
ATOM 4716 C CA . THR A 1 614 ? 32.027 7.441 -12.503 1.00 95.75 614 THR A CA 1
ATOM 4717 C C . THR A 1 614 ? 33.084 7.221 -13.578 1.00 95.75 614 THR A C 1
ATOM 4719 O O . THR A 1 614 ? 33.754 8.157 -14.011 1.00 95.75 614 THR A O 1
ATOM 4722 N N . ALA A 1 615 ? 33.198 5.981 -14.055 1.00 97.50 615 ALA A N 1
ATOM 4723 C CA . ALA A 1 615 ? 33.959 5.661 -15.257 1.00 97.50 615 ALA A CA 1
ATOM 4724 C C . ALA A 1 615 ? 33.033 5.757 -16.477 1.00 97.50 615 ALA A C 1
ATOM 4726 O O . ALA A 1 615 ? 32.004 5.081 -16.552 1.00 97.50 615 ALA A O 1
ATOM 4727 N N . TYR A 1 616 ? 33.382 6.581 -17.457 1.00 97.50 616 TYR A N 1
ATOM 4728 C CA . TYR A 1 616 ? 32.610 6.731 -18.682 1.00 97.50 616 TYR A CA 1
ATOM 4729 C C . TYR A 1 616 ? 33.134 5.806 -19.783 1.00 97.50 616 TYR A C 1
ATOM 4731 O O . TYR A 1 616 ? 34.296 5.869 -20.178 1.00 97.50 616 TYR A O 1
ATOM 4739 N N . SER A 1 617 ? 32.256 4.942 -20.293 1.00 96.50 617 SER A N 1
ATOM 4740 C CA . SER A 1 617 ? 32.505 4.013 -21.396 1.00 96.50 617 SER A CA 1
ATOM 4741 C C . SER A 1 617 ? 32.523 4.774 -22.724 1.00 96.50 617 SER A C 1
ATOM 4743 O O . SER A 1 617 ? 31.468 5.094 -23.276 1.00 96.50 617 SER A O 1
ATOM 4745 N N . VAL A 1 618 ? 33.726 5.071 -23.221 1.00 93.62 618 VAL A N 1
ATOM 4746 C CA . VAL A 1 618 ? 33.953 5.832 -24.461 1.00 93.62 618 VAL A CA 1
ATOM 4747 C C . VAL A 1 618 ? 33.663 4.967 -25.683 1.00 93.62 618 VAL A C 1
ATOM 4749 O O . VAL A 1 618 ? 32.857 5.340 -26.530 1.00 93.62 618 VAL A O 1
ATOM 4752 N N . SER A 1 619 ? 34.299 3.796 -25.771 1.00 91.62 619 SER A N 1
ATOM 4753 C CA . SER A 1 619 ? 34.238 2.948 -26.965 1.00 91.62 619 SER A CA 1
ATOM 4754 C C . SER A 1 619 ? 34.306 1.470 -26.584 1.00 91.62 619 SER A C 1
ATOM 4756 O O . SER A 1 619 ? 35.043 1.089 -25.675 1.00 91.62 619 SER A O 1
ATOM 4758 N N . ILE A 1 620 ? 33.519 0.633 -27.266 1.00 92.75 620 ILE A N 1
ATOM 4759 C CA . ILE A 1 620 ? 33.642 -0.832 -27.266 1.00 92.75 620 ILE A CA 1
ATOM 4760 C C . ILE A 1 620 ? 33.467 -1.286 -28.709 1.00 92.75 620 ILE A C 1
ATOM 4762 O O . ILE A 1 620 ? 32.350 -1.290 -29.232 1.00 92.75 620 ILE A O 1
ATOM 4766 N N . THR A 1 621 ? 34.567 -1.672 -29.345 1.00 92.19 621 THR A N 1
ATOM 4767 C CA . THR A 1 621 ? 34.624 -1.836 -30.799 1.00 92.19 621 THR A CA 1
ATOM 4768 C C . THR A 1 621 ? 35.302 -3.151 -31.159 1.00 92.19 621 THR A C 1
ATOM 4770 O O . THR A 1 621 ? 36.345 -3.500 -30.611 1.00 92.19 621 THR A O 1
ATOM 4773 N N . LEU A 1 622 ? 34.696 -3.899 -32.085 1.00 92.50 622 LEU A N 1
ATOM 4774 C CA . LEU A 1 622 ? 35.163 -5.209 -32.543 1.00 92.50 622 LEU A CA 1
ATOM 4775 C C . LEU A 1 622 ? 35.198 -5.276 -34.067 1.00 92.50 622 LEU A C 1
ATOM 4777 O O . LEU A 1 622 ? 34.249 -4.838 -34.733 1.00 92.50 622 LEU A O 1
ATOM 4781 N N . LYS A 1 623 ? 36.237 -5.938 -34.587 1.00 91.56 623 LYS A N 1
ATOM 4782 C CA . LYS A 1 623 ? 36.321 -6.370 -35.986 1.00 91.56 623 LYS A CA 1
ATOM 4783 C C . LYS A 1 623 ? 35.112 -7.214 -36.362 1.00 91.56 623 LYS A C 1
ATOM 4785 O O . LYS A 1 623 ? 34.549 -7.922 -35.523 1.00 91.56 623 LYS A O 1
ATOM 4790 N N . LYS A 1 624 ? 34.710 -7.160 -37.630 1.00 86.06 624 LYS A N 1
ATOM 4791 C CA . LYS A 1 624 ? 33.517 -7.859 -38.125 1.00 86.06 624 LYS A CA 1
ATOM 4792 C C . LYS A 1 624 ? 33.595 -9.371 -37.893 1.00 86.06 624 LYS A C 1
ATOM 4794 O O . LYS A 1 624 ? 32.598 -9.960 -37.483 1.00 86.06 624 LYS A O 1
ATOM 4799 N N . GLU A 1 625 ? 34.772 -9.970 -38.058 1.00 83.94 625 GLU A N 1
ATOM 4800 C CA . GLU A 1 625 ? 35.028 -11.409 -37.875 1.00 83.94 625 GLU A CA 1
ATOM 4801 C C . GLU A 1 625 ? 34.998 -11.829 -36.397 1.00 83.94 625 GLU A C 1
ATOM 4803 O O . GLU A 1 625 ? 34.794 -13.000 -36.090 1.00 83.94 625 GLU A O 1
ATOM 4808 N N . ALA A 1 626 ? 35.173 -10.872 -35.478 1.00 84.94 626 ALA A N 1
ATOM 4809 C CA . ALA A 1 626 ? 35.143 -11.089 -34.034 1.00 84.94 626 ALA A CA 1
ATOM 4810 C C . ALA A 1 626 ? 33.724 -10.981 -33.435 1.00 84.94 626 ALA A C 1
ATOM 4812 O O . ALA A 1 626 ? 33.501 -11.309 -32.263 1.00 84.94 626 ALA A O 1
ATOM 4813 N N . ARG A 1 627 ? 32.745 -10.498 -34.213 1.00 83.75 627 ARG A N 1
ATOM 4814 C CA . ARG A 1 627 ? 31.350 -10.355 -33.770 1.00 83.75 627 ARG A CA 1
ATOM 4815 C C . ARG A 1 627 ? 30.688 -11.728 -33.644 1.00 83.75 627 ARG A C 1
ATOM 4817 O O . ARG A 1 627 ? 30.940 -12.632 -34.430 1.00 83.75 627 ARG A O 1
ATOM 4824 N N . GLY A 1 628 ? 29.826 -11.882 -32.641 1.00 80.62 628 GLY A N 1
ATOM 4825 C CA . GLY A 1 628 ? 29.157 -13.157 -32.349 1.00 80.62 628 GLY A CA 1
ATOM 4826 C C . GLY A 1 628 ? 29.987 -14.151 -31.524 1.00 80.62 628 GLY A C 1
ATOM 4827 O O . GLY A 1 628 ? 29.434 -15.135 -31.055 1.00 80.62 628 GLY A O 1
ATOM 4828 N N . LEU A 1 629 ? 31.269 -13.870 -31.253 1.00 84.69 629 LEU A N 1
ATOM 4829 C CA . LEU A 1 629 ? 32.144 -14.716 -30.421 1.00 84.69 629 LEU A CA 1
ATOM 4830 C C . LEU A 1 629 ? 32.051 -14.419 -28.909 1.00 84.69 629 LEU A C 1
ATOM 4832 O O . LEU A 1 629 ? 32.891 -14.857 -28.133 1.00 84.69 629 LEU A O 1
ATOM 4836 N N . GLY A 1 630 ? 31.090 -13.600 -28.469 1.00 85.75 630 GLY A N 1
ATOM 4837 C CA . GLY A 1 630 ? 30.957 -13.190 -27.061 1.00 85.75 630 GLY A CA 1
ATOM 4838 C C . GLY A 1 630 ? 31.975 -12.143 -26.575 1.00 85.75 630 GLY A C 1
ATOM 4839 O O . GLY A 1 630 ? 31.842 -11.638 -25.460 1.00 85.75 630 GLY A O 1
ATOM 4840 N N . LEU A 1 631 ? 32.936 -11.737 -27.413 1.00 89.44 631 LEU A N 1
ATOM 4841 C CA . LEU A 1 631 ? 33.998 -10.785 -27.056 1.00 89.44 631 LEU A CA 1
ATOM 4842 C C . LEU A 1 631 ? 33.489 -9.409 -26.598 1.00 89.44 631 LEU A C 1
ATOM 4844 O O . LEU A 1 631 ? 34.091 -8.805 -25.720 1.00 89.44 631 LEU A O 1
ATOM 4848 N N . GLY A 1 632 ? 32.363 -8.917 -27.127 1.00 89.69 632 GLY A N 1
ATOM 4849 C CA . GLY A 1 632 ? 31.817 -7.608 -26.729 1.00 89.69 632 GLY A CA 1
ATOM 4850 C C . GLY A 1 632 ? 31.301 -7.612 -25.290 1.00 89.69 632 GLY A C 1
ATOM 4851 O O . GLY A 1 632 ? 31.521 -6.663 -24.540 1.00 89.69 632 GLY A O 1
ATOM 4852 N N . ARG A 1 633 ? 30.686 -8.729 -24.882 1.00 88.75 633 ARG A N 1
ATOM 4853 C CA . ARG A 1 633 ? 30.293 -8.975 -23.492 1.00 88.75 633 ARG A CA 1
ATOM 4854 C C . ARG A 1 633 ? 31.519 -9.090 -22.598 1.00 88.75 633 ARG A C 1
ATOM 4856 O O . ARG A 1 633 ? 31.553 -8.444 -21.559 1.00 88.75 633 ARG A O 1
ATOM 4863 N N . ALA A 1 634 ? 32.518 -9.865 -23.017 1.00 89.44 634 ALA A N 1
ATOM 4864 C CA . ALA A 1 634 ? 33.759 -10.029 -22.264 1.00 89.44 634 ALA A CA 1
ATOM 4865 C C . ALA A 1 634 ? 34.488 -8.689 -22.056 1.00 89.44 634 ALA A C 1
ATOM 4867 O O . ALA A 1 634 ? 34.904 -8.396 -20.941 1.00 89.44 634 ALA A O 1
ATOM 4868 N N . LEU A 1 635 ? 34.561 -7.839 -23.085 1.00 94.19 635 LEU A N 1
ATOM 4869 C CA . LEU A 1 635 ? 35.113 -6.485 -22.996 1.00 94.19 635 LEU A CA 1
ATOM 4870 C C . LEU A 1 635 ? 34.322 -5.587 -22.035 1.00 94.19 635 LEU A C 1
ATOM 4872 O O . LEU A 1 635 ? 34.923 -4.897 -21.214 1.00 94.19 635 LEU A O 1
ATOM 4876 N N . LYS A 1 636 ? 32.982 -5.604 -22.096 1.00 93.38 636 LYS A N 1
ATOM 4877 C CA . LYS A 1 636 ? 32.152 -4.799 -21.184 1.00 93.38 636 LYS A CA 1
ATOM 4878 C C . LYS A 1 636 ? 32.295 -5.249 -19.729 1.00 93.38 636 LYS A C 1
ATOM 4880 O O . LYS A 1 636 ? 32.429 -4.406 -18.847 1.00 93.38 636 LYS A O 1
ATOM 4885 N N . VAL A 1 637 ? 32.283 -6.560 -19.486 1.00 91.00 637 VAL A N 1
ATOM 4886 C CA . VAL A 1 637 ? 32.496 -7.139 -18.150 1.00 91.00 637 VAL A CA 1
ATOM 4887 C C . VAL A 1 637 ? 33.893 -6.791 -17.641 1.00 91.00 637 VAL A C 1
ATOM 4889 O O . VAL A 1 637 ? 34.013 -6.311 -16.521 1.00 91.00 637 VAL A O 1
ATOM 4892 N N . HIS A 1 638 ? 34.928 -6.922 -18.476 1.00 92.00 638 HIS A N 1
ATOM 4893 C CA . HIS A 1 638 ? 36.291 -6.526 -18.118 1.00 92.00 638 HIS A CA 1
ATOM 4894 C C . HIS A 1 638 ? 36.381 -5.046 -17.718 1.00 92.00 638 HIS A C 1
ATOM 4896 O O . HIS A 1 638 ? 36.963 -4.729 -16.687 1.00 92.00 638 HIS A O 1
ATOM 4902 N N . GLN A 1 639 ? 35.757 -4.146 -18.488 1.00 94.00 639 GLN A N 1
ATOM 4903 C CA . GLN A 1 639 ? 35.706 -2.716 -18.168 1.00 94.00 639 GLN A CA 1
ATOM 4904 C C . GLN A 1 639 ? 35.056 -2.453 -16.799 1.00 94.00 639 GLN A C 1
ATOM 4906 O O . GLN A 1 639 ? 35.554 -1.630 -16.035 1.00 94.00 639 GLN A O 1
ATOM 4911 N N . ILE A 1 640 ? 33.964 -3.155 -16.478 1.00 94.12 640 ILE A N 1
ATOM 4912 C CA . ILE A 1 640 ? 33.276 -3.049 -15.182 1.00 94.12 640 ILE A CA 1
ATOM 4913 C C . ILE A 1 640 ? 34.139 -3.595 -14.042 1.00 94.12 640 ILE A C 1
ATOM 4915 O O . ILE A 1 640 ? 34.253 -2.947 -13.005 1.00 94.12 640 ILE A O 1
ATOM 4919 N N . GLU A 1 641 ? 34.746 -4.769 -14.217 1.00 91.75 641 GLU A N 1
ATOM 4920 C CA . GLU A 1 641 ? 35.604 -5.382 -13.200 1.00 91.75 641 GLU A CA 1
ATOM 4921 C C . GLU A 1 641 ? 36.822 -4.513 -12.900 1.00 91.75 641 GLU A C 1
ATOM 4923 O O . GLU A 1 641 ? 37.169 -4.316 -11.737 1.00 91.75 641 GLU A O 1
ATOM 4928 N N . GLU A 1 642 ? 37.452 -3.964 -13.937 1.00 93.81 642 GLU A N 1
ATOM 4929 C CA . GLU A 1 642 ? 38.596 -3.080 -13.767 1.00 93.81 642 GLU A CA 1
ATOM 4930 C C . GLU A 1 642 ? 38.179 -1.775 -13.086 1.00 93.81 642 GLU A C 1
ATOM 4932 O O . GLU A 1 642 ? 38.814 -1.381 -12.113 1.00 93.81 642 GLU A O 1
ATOM 4937 N N . ALA A 1 643 ? 37.051 -1.170 -13.480 1.00 94.44 643 ALA A N 1
ATOM 4938 C CA . ALA A 1 643 ? 36.503 -0.007 -12.780 1.00 94.44 643 ALA A CA 1
ATOM 4939 C C . ALA A 1 643 ? 36.229 -0.314 -11.301 1.00 94.44 643 ALA A C 1
ATOM 4941 O O . ALA A 1 643 ? 36.586 0.471 -10.424 1.00 9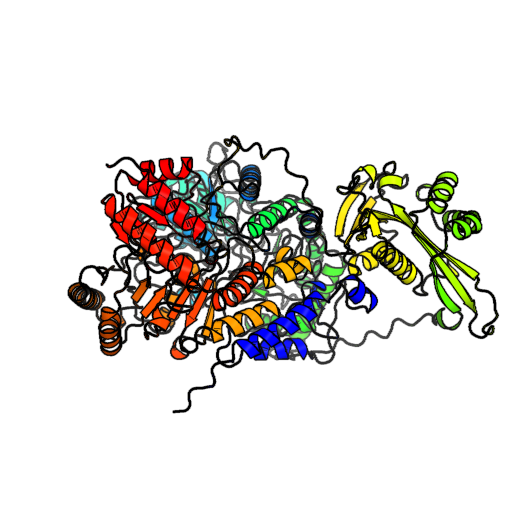4.44 643 ALA A O 1
ATOM 4942 N N . ARG A 1 644 ? 35.665 -1.491 -11.006 1.00 92.25 644 ARG A N 1
ATOM 4943 C CA . ARG A 1 644 ? 35.395 -1.932 -9.636 1.00 92.25 644 ARG A CA 1
ATOM 4944 C C . ARG A 1 644 ? 36.687 -2.092 -8.832 1.00 92.25 644 ARG A C 1
ATOM 4946 O O . ARG A 1 644 ? 36.652 -1.818 -7.640 1.00 92.25 644 ARG A O 1
ATOM 4953 N N . ARG A 1 645 ? 37.813 -2.504 -9.425 1.00 92.06 645 ARG A N 1
ATOM 4954 C CA . ARG A 1 645 ? 39.103 -2.667 -8.716 1.00 92.06 645 ARG A CA 1
ATOM 4955 C C . ARG A 1 645 ? 39.831 -1.355 -8.425 1.00 92.06 645 ARG A C 1
ATOM 4957 O O . ARG A 1 645 ? 40.719 -1.354 -7.577 1.00 92.06 645 ARG A O 1
ATOM 4964 N N . ARG A 1 646 ? 39.498 -0.261 -9.114 1.00 92.31 646 ARG A N 1
ATOM 4965 C CA . ARG A 1 646 ? 40.170 1.029 -8.915 1.00 92.31 646 ARG A CA 1
ATOM 4966 C C . ARG A 1 646 ? 39.814 1.619 -7.549 1.00 92.31 646 ARG A C 1
ATOM 4968 O O . ARG A 1 646 ? 38.647 1.654 -7.154 1.00 92.31 646 ARG A O 1
ATOM 4975 N N . SER A 1 647 ? 40.828 2.145 -6.874 1.00 89.75 647 SER A N 1
ATOM 4976 C CA . SER A 1 647 ? 40.700 2.857 -5.602 1.00 89.75 647 SER A CA 1
ATOM 4977 C C . SER A 1 647 ? 41.147 4.304 -5.774 1.00 89.75 647 SER A C 1
ATOM 4979 O O . SER A 1 647 ? 42.116 4.574 -6.481 1.00 89.75 647 SER A O 1
ATOM 4981 N N . GLY A 1 648 ? 40.411 5.226 -5.162 1.00 83.19 648 GLY A N 1
ATOM 4982 C CA . GLY A 1 648 ? 40.767 6.633 -5.059 1.00 83.19 648 GLY A CA 1
ATOM 4983 C C . GLY A 1 648 ? 41.683 6.899 -3.863 1.00 83.19 648 GLY A C 1
ATOM 4984 O O . GLY A 1 648 ? 42.274 5.986 -3.276 1.00 83.19 648 GLY A O 1
ATOM 4985 N N . ALA A 1 649 ? 41.782 8.172 -3.481 1.00 73.69 649 ALA A N 1
ATOM 4986 C CA . ALA A 1 649 ? 42.502 8.583 -2.280 1.00 73.69 649 ALA A CA 1
ATOM 4987 C C . ALA A 1 649 ? 41.928 7.897 -1.020 1.00 73.69 649 ALA A C 1
ATOM 4989 O O . ALA A 1 649 ? 40.744 7.568 -0.956 1.00 73.69 649 ALA A O 1
ATOM 4990 N N . GLU A 1 650 ? 42.781 7.656 -0.020 1.00 78.00 650 GLU A N 1
ATOM 4991 C CA . GLU A 1 650 ? 42.414 6.999 1.252 1.00 78.00 650 GLU A CA 1
ATOM 4992 C C . GLU A 1 650 ? 41.913 5.544 1.126 1.00 78.00 650 GLU A C 1
ATOM 4994 O O . GLU A 1 650 ? 41.362 4.993 2.076 1.00 78.00 650 GLU A O 1
ATOM 4999 N N . GLY A 1 651 ? 42.097 4.895 -0.030 1.00 79.00 651 GLY A N 1
ATOM 5000 C CA . GLY A 1 651 ? 41.698 3.499 -0.235 1.00 79.00 651 GLY A CA 1
ATOM 5001 C C . GLY A 1 651 ? 40.195 3.289 -0.447 1.00 79.00 651 GLY A C 1
ATOM 5002 O O . GLY A 1 651 ? 39.749 2.142 -0.496 1.00 79.00 651 GLY A O 1
ATOM 5003 N N . ARG A 1 652 ? 39.413 4.366 -0.607 1.00 82.56 652 ARG A N 1
ATOM 5004 C CA . ARG A 1 652 ? 37.995 4.278 -0.991 1.00 82.56 652 ARG A CA 1
ATOM 5005 C C . ARG A 1 652 ? 37.859 3.858 -2.455 1.00 82.56 652 ARG A C 1
ATOM 5007 O O . ARG A 1 652 ? 38.768 4.124 -3.242 1.00 82.56 652 ARG A O 1
ATOM 5014 N N . PRO A 1 653 ? 36.751 3.228 -2.864 1.00 87.94 653 PRO A N 1
ATOM 5015 C CA . PRO A 1 653 ? 36.526 2.903 -4.269 1.00 87.94 653 PRO A CA 1
ATOM 5016 C C . PRO A 1 653 ? 36.567 4.145 -5.158 1.00 87.94 653 PRO A C 1
ATOM 5018 O O . PRO A 1 653 ? 35.961 5.163 -4.836 1.00 87.94 653 PRO A O 1
ATOM 5021 N N . ARG A 1 654 ? 37.279 4.059 -6.287 1.00 92.25 654 ARG A N 1
ATOM 5022 C CA . ARG A 1 654 ? 37.345 5.154 -7.266 1.00 92.25 654 ARG A CA 1
ATOM 5023 C C . ARG A 1 654 ? 36.033 5.296 -8.022 1.00 92.25 654 ARG A C 1
ATOM 5025 O O . ARG A 1 654 ? 35.617 6.405 -8.301 1.00 92.25 654 ARG A O 1
ATOM 5032 N N . TYR A 1 655 ? 35.399 4.182 -8.376 1.00 94.56 655 TYR A N 1
ATOM 5033 C CA . TYR A 1 655 ? 34.204 4.190 -9.208 1.00 94.56 655 TYR A CA 1
ATOM 5034 C C . TYR A 1 655 ? 33.060 3.425 -8.546 1.00 94.56 655 TYR A C 1
ATOM 5036 O O . TYR A 1 655 ? 33.201 2.258 -8.176 1.00 94.56 655 TYR A O 1
ATOM 5044 N N . LEU A 1 656 ? 31.910 4.087 -8.453 1.00 93.00 656 LEU A N 1
ATOM 5045 C CA . LEU A 1 656 ? 30.620 3.512 -8.070 1.00 93.00 656 LEU A CA 1
ATOM 5046 C C . LEU A 1 656 ? 29.795 3.128 -9.298 1.00 93.00 656 LEU A C 1
ATOM 5048 O O . LEU A 1 656 ? 28.954 2.224 -9.244 1.00 93.00 656 LEU A O 1
ATOM 5052 N N . PHE A 1 657 ? 30.072 3.791 -10.422 1.00 95.25 657 PHE A N 1
ATOM 5053 C CA . PHE A 1 657 ? 29.281 3.691 -11.634 1.00 95.25 657 PHE A CA 1
ATOM 5054 C C . PHE A 1 657 ? 30.137 3.495 -12.880 1.00 95.25 657 PHE A C 1
ATOM 5056 O O . PHE A 1 657 ? 31.253 4.009 -12.989 1.00 95.25 657 PHE A O 1
ATOM 5063 N N . VAL A 1 658 ? 29.551 2.810 -13.863 1.00 96.75 658 VAL A N 1
ATOM 5064 C CA . VAL A 1 658 ? 29.979 2.886 -15.261 1.00 96.75 658 VAL A CA 1
ATOM 5065 C C . VAL A 1 658 ? 28.851 3.496 -16.087 1.00 96.75 658 VAL A C 1
ATOM 5067 O O . VAL A 1 658 ? 27.793 2.879 -16.231 1.00 96.75 658 VAL A O 1
ATOM 5070 N N . SER A 1 659 ? 29.083 4.678 -16.654 1.00 97.25 659 SER A N 1
ATOM 5071 C CA . SER A 1 659 ? 28.128 5.367 -17.535 1.00 97.25 659 SER A CA 1
ATOM 5072 C C . SER A 1 659 ? 28.495 5.191 -19.011 1.00 97.25 659 SER A C 1
ATOM 5074 O O . SER A 1 659 ? 29.623 4.832 -19.352 1.00 97.25 659 SER A O 1
ATOM 5076 N N . GLY A 1 660 ? 27.549 5.431 -19.914 1.00 95.62 660 GLY A N 1
ATOM 5077 C CA . GLY A 1 660 ? 27.804 5.428 -21.354 1.00 95.62 660 GLY A CA 1
ATOM 5078 C C . GLY A 1 660 ? 26.579 5.813 -22.176 1.00 95.62 660 GLY A C 1
ATOM 5079 O O . GLY A 1 660 ? 25.520 6.123 -21.634 1.00 95.62 660 GLY A O 1
ATOM 5080 N N . ARG A 1 661 ? 26.711 5.760 -23.506 1.00 93.62 661 ARG A N 1
ATOM 5081 C CA . ARG A 1 661 ? 25.614 6.034 -24.449 1.00 93.62 661 ARG A CA 1
ATOM 5082 C C . ARG A 1 661 ? 25.309 4.824 -25.327 1.00 93.62 661 ARG A C 1
ATOM 5084 O O . ARG A 1 661 ? 26.217 4.174 -25.843 1.00 93.62 661 ARG A O 1
ATOM 5091 N N . ASN A 1 662 ? 24.026 4.535 -25.530 1.00 92.00 662 ASN A N 1
ATOM 5092 C CA . ASN A 1 662 ? 23.551 3.588 -26.537 1.00 92.00 662 ASN A CA 1
ATOM 5093 C C . ASN A 1 662 ? 22.721 4.335 -27.587 1.00 92.00 662 ASN A C 1
ATOM 5095 O O . ASN A 1 662 ? 21.676 4.892 -27.259 1.00 92.00 662 ASN A O 1
ATOM 5099 N N . ARG A 1 663 ? 23.162 4.324 -28.852 1.00 89.88 663 ARG A N 1
ATOM 5100 C CA . ARG A 1 663 ? 22.372 4.854 -29.973 1.00 89.88 663 ARG A CA 1
ATOM 5101 C C . ARG A 1 663 ? 21.122 3.992 -30.172 1.00 89.88 663 ARG A C 1
ATOM 5103 O O . ARG A 1 663 ? 21.239 2.776 -30.348 1.00 89.88 663 ARG A O 1
ATOM 5110 N N . VAL A 1 664 ? 19.949 4.618 -30.138 1.00 86.44 664 VAL A N 1
ATOM 5111 C CA . VAL A 1 664 ? 18.654 3.941 -30.306 1.00 86.44 664 VAL A CA 1
ATOM 5112 C C . VAL A 1 664 ? 18.579 3.337 -31.712 1.00 86.44 664 VAL A C 1
ATOM 5114 O O . VAL A 1 664 ? 18.930 4.006 -32.680 1.00 86.44 664 VAL A O 1
ATOM 5117 N N . GLY A 1 665 ? 18.194 2.060 -31.825 1.00 83.31 665 GLY A N 1
ATOM 5118 C CA . GLY A 1 665 ? 18.057 1.337 -33.101 1.00 83.31 665 GLY A CA 1
ATOM 5119 C C . GLY A 1 665 ? 19.361 0.800 -33.709 1.00 83.31 665 GLY A C 1
ATOM 5120 O O . GLY A 1 665 ? 19.317 0.010 -34.646 1.00 83.31 665 GLY A O 1
ATOM 5121 N N . PHE A 1 666 ? 20.530 1.180 -33.176 1.00 83.06 666 PHE A N 1
ATOM 5122 C CA . PHE A 1 666 ? 21.842 0.740 -33.686 1.00 83.06 666 PHE A CA 1
ATOM 5123 C C . PHE A 1 666 ? 22.690 -0.010 -32.646 1.00 83.06 666 PHE A C 1
ATOM 5125 O O . PHE A 1 666 ? 23.707 -0.614 -32.994 1.00 83.06 666 PHE A O 1
ATOM 5132 N N . ALA A 1 667 ? 22.313 0.029 -31.363 1.00 82.75 667 ALA A N 1
ATOM 5133 C CA . ALA A 1 667 ? 23.084 -0.551 -30.259 1.00 82.75 667 ALA A CA 1
ATOM 5134 C C . ALA A 1 667 ? 22.265 -1.488 -29.350 1.00 82.75 667 ALA A C 1
ATOM 5136 O O . ALA A 1 667 ? 22.654 -1.719 -28.203 1.00 82.75 667 ALA A O 1
ATOM 5137 N N . ASP A 1 668 ? 21.166 -2.059 -29.848 1.00 82.69 668 ASP A N 1
ATOM 5138 C CA . ASP A 1 668 ? 20.186 -2.806 -29.044 1.00 82.69 668 ASP A CA 1
ATOM 5139 C C . ASP A 1 668 ? 20.789 -4.000 -28.294 1.00 82.69 668 ASP A C 1
ATOM 5141 O O . ASP A 1 668 ? 20.460 -4.242 -27.133 1.00 82.69 668 ASP A O 1
ATOM 5145 N N . GLY A 1 669 ? 21.731 -4.720 -28.914 1.00 85.50 669 GLY A N 1
ATOM 5146 C CA . GLY A 1 669 ? 22.430 -5.832 -28.261 1.00 85.50 669 GLY A CA 1
ATOM 5147 C C . GLY A 1 669 ? 23.253 -5.387 -27.046 1.00 85.50 669 GLY A C 1
ATOM 5148 O O . GLY A 1 669 ? 23.215 -6.033 -25.998 1.00 85.50 669 GLY A O 1
ATOM 5149 N N . MET A 1 670 ? 23.952 -4.251 -27.154 1.00 88.88 670 MET A N 1
ATOM 5150 C CA . MET A 1 670 ? 24.711 -3.676 -26.039 1.00 88.88 670 MET A CA 1
ATOM 5151 C C . MET A 1 670 ? 23.776 -3.072 -24.987 1.00 88.88 670 MET A C 1
ATOM 5153 O O . MET A 1 670 ? 24.010 -3.256 -23.797 1.00 88.88 670 MET A O 1
ATOM 5157 N N . ALA A 1 671 ? 22.688 -2.416 -25.402 1.00 89.69 671 ALA A N 1
ATOM 5158 C CA . ALA A 1 671 ? 21.674 -1.901 -24.486 1.00 89.69 671 ALA A CA 1
ATOM 5159 C C . ALA A 1 671 ? 21.053 -3.034 -23.651 1.00 89.69 671 ALA A C 1
ATOM 5161 O O . ALA A 1 671 ? 21.025 -2.941 -22.425 1.00 89.69 671 ALA A O 1
ATOM 5162 N N . ARG A 1 672 ? 20.647 -4.150 -24.277 1.00 89.06 672 ARG A N 1
ATOM 5163 C CA . ARG A 1 672 ? 20.152 -5.345 -23.568 1.00 89.06 672 ARG A CA 1
ATOM 5164 C C . ARG A 1 672 ? 21.195 -5.921 -22.612 1.00 89.06 672 ARG A C 1
ATOM 5166 O O . ARG A 1 672 ? 20.855 -6.247 -21.478 1.00 89.06 672 ARG A O 1
ATOM 5173 N N . LEU A 1 673 ? 22.459 -6.018 -23.029 1.00 89.00 673 LEU A N 1
ATOM 5174 C CA . LEU A 1 673 ? 23.539 -6.468 -22.145 1.00 89.00 673 LEU A CA 1
ATOM 5175 C C . LEU A 1 673 ? 23.689 -5.548 -20.923 1.00 89.00 673 LEU A C 1
ATOM 5177 O O . LEU A 1 673 ? 23.727 -6.037 -19.796 1.00 89.00 673 LEU A O 1
ATOM 5181 N N . ASN A 1 674 ? 23.727 -4.232 -21.136 1.00 92.88 674 ASN A N 1
ATOM 5182 C CA . ASN A 1 674 ? 23.810 -3.243 -20.064 1.00 92.88 674 ASN A CA 1
ATOM 5183 C C . ASN A 1 674 ? 22.623 -3.380 -19.098 1.00 92.88 674 ASN A C 1
ATOM 5185 O O . ASN A 1 674 ? 22.825 -3.381 -17.887 1.00 92.88 674 ASN A O 1
ATOM 5189 N N . ARG A 1 675 ? 21.397 -3.578 -19.605 1.00 92.06 675 ARG A N 1
ATOM 5190 C CA . ARG A 1 675 ? 20.218 -3.847 -18.762 1.00 92.06 675 ARG A CA 1
ATOM 5191 C C . ARG A 1 675 ? 20.386 -5.107 -17.920 1.00 92.06 675 ARG A C 1
ATOM 5193 O O . ARG A 1 675 ? 20.104 -5.048 -16.729 1.00 92.06 675 ARG A O 1
ATOM 5200 N N . ARG A 1 676 ? 20.890 -6.212 -18.488 1.00 90.25 676 ARG A N 1
ATOM 5201 C CA . ARG A 1 676 ? 21.174 -7.437 -17.712 1.00 90.25 676 ARG A CA 1
ATOM 5202 C C . ARG A 1 676 ? 22.162 -7.170 -16.579 1.00 90.25 676 ARG A C 1
ATOM 5204 O O . ARG A 1 676 ? 21.946 -7.681 -15.490 1.00 90.25 676 ARG A O 1
ATOM 5211 N N . LEU A 1 677 ? 23.166 -6.325 -16.823 1.00 90.00 677 LEU A N 1
ATOM 5212 C CA . LEU A 1 677 ? 24.168 -5.868 -15.847 1.00 90.00 677 LEU A CA 1
ATOM 5213 C C . LEU A 1 677 ? 23.624 -4.861 -14.811 1.00 90.00 677 LEU A C 1
ATOM 5215 O O . LEU A 1 677 ? 24.398 -4.343 -14.016 1.00 90.00 677 LEU A O 1
ATOM 5219 N N . GLY A 1 678 ? 22.322 -4.558 -14.814 1.00 89.81 678 GLY A N 1
ATOM 5220 C CA . GLY A 1 678 ? 21.694 -3.647 -13.853 1.00 89.81 678 GLY A CA 1
ATOM 5221 C C . GLY A 1 678 ? 21.565 -2.195 -14.321 1.00 89.81 678 GLY A C 1
ATOM 5222 O O . GLY A 1 678 ? 21.169 -1.343 -13.524 1.00 89.81 678 GLY A O 1
ATOM 5223 N N . ALA A 1 679 ? 21.852 -1.888 -15.594 1.00 93.44 679 ALA A N 1
ATOM 5224 C CA . ALA A 1 679 ? 21.781 -0.516 -16.090 1.00 93.44 679 ALA A CA 1
ATOM 5225 C C . ALA A 1 679 ? 20.382 0.101 -15.958 1.00 93.44 679 ALA A C 1
ATOM 5227 O O . ALA A 1 679 ? 19.369 -0.530 -16.293 1.00 93.44 679 ALA A O 1
ATOM 5228 N N . HIS A 1 680 ? 20.350 1.371 -15.567 1.00 94.12 680 HIS A N 1
ATOM 5229 C CA . HIS A 1 680 ? 19.189 2.249 -15.683 1.00 94.12 680 HIS A CA 1
ATOM 5230 C C . HIS A 1 680 ? 19.485 3.402 -16.647 1.00 94.12 680 HIS A C 1
ATOM 5232 O O . HIS A 1 680 ? 20.648 3.751 -16.875 1.00 94.12 680 HIS A O 1
ATOM 5238 N N . VAL A 1 681 ? 18.441 3.969 -17.249 1.00 94.44 681 VAL A N 1
ATOM 5239 C CA . VAL A 1 681 ? 18.563 5.184 -18.069 1.00 94.44 681 VAL A CA 1
ATOM 5240 C C . VAL A 1 681 ? 18.551 6.401 -17.153 1.00 94.44 681 VAL A C 1
ATOM 5242 O O . VAL A 1 681 ? 17.689 6.520 -16.287 1.00 94.44 681 VAL A O 1
ATOM 5245 N N . VAL A 1 682 ? 19.514 7.302 -17.344 1.00 94.69 682 VAL A N 1
ATOM 5246 C CA . VAL A 1 682 ? 19.607 8.554 -16.578 1.00 94.69 682 VAL A CA 1
ATOM 5247 C C . VAL A 1 682 ? 18.760 9.636 -17.244 1.00 94.69 682 VAL A C 1
ATOM 5249 O O . VAL A 1 682 ? 17.956 10.300 -16.587 1.00 94.69 682 VAL A O 1
ATOM 5252 N N . PHE A 1 683 ? 18.931 9.784 -18.559 1.00 93.25 683 PHE A N 1
ATOM 5253 C CA . PHE A 1 683 ? 18.157 10.662 -19.431 1.00 93.25 683 PHE A CA 1
ATOM 5254 C C . PHE A 1 683 ? 18.339 10.249 -20.894 1.00 93.25 683 PHE A C 1
ATOM 5256 O O . PHE A 1 683 ? 19.201 9.437 -21.248 1.00 93.25 683 PHE A O 1
ATOM 5263 N N . GLU A 1 684 ? 17.550 10.872 -21.757 1.00 92.19 684 GLU A N 1
ATOM 5264 C CA . GLU A 1 684 ? 17.617 10.691 -23.195 1.00 92.19 684 GLU A CA 1
ATOM 5265 C C . GLU A 1 684 ? 18.231 11.911 -23.899 1.00 92.19 684 GLU A C 1
ATOM 5267 O O . GLU A 1 684 ? 18.057 13.053 -23.469 1.00 92.19 684 GLU A O 1
ATOM 5272 N N . LEU A 1 685 ? 19.002 11.663 -24.955 1.00 91.31 685 LEU A N 1
ATOM 5273 C CA . LEU A 1 685 ? 19.604 12.671 -25.823 1.00 91.31 685 LEU A CA 1
ATOM 5274 C C . LEU A 1 685 ? 18.935 12.636 -27.203 1.00 91.31 685 LEU A C 1
ATOM 5276 O O . LEU A 1 685 ? 18.803 11.560 -27.787 1.00 91.31 685 LEU A O 1
ATOM 5280 N N . GLU A 1 686 ? 18.615 13.810 -27.739 1.00 91.81 686 GLU A N 1
ATOM 5281 C CA . GLU A 1 686 ? 18.102 14.025 -29.101 1.00 91.81 686 GLU A CA 1
ATOM 5282 C C . GLU A 1 686 ? 19.155 14.746 -29.965 1.00 91.81 686 GLU A C 1
ATOM 5284 O O . GLU A 1 686 ? 20.153 15.253 -29.436 1.00 91.81 686 GLU A O 1
ATOM 5289 N N . GLY A 1 687 ? 18.972 14.772 -31.290 1.00 88.31 687 GLY A N 1
ATOM 5290 C CA . GLY A 1 687 ? 19.890 15.434 -32.228 1.00 88.31 687 GLY A CA 1
ATOM 5291 C C . GLY A 1 687 ? 21.310 14.855 -32.233 1.00 88.31 687 GLY A C 1
ATOM 5292 O O . GLY A 1 687 ? 22.292 15.588 -32.359 1.00 88.31 687 GLY A O 1
ATOM 5293 N N . GLN A 1 688 ? 21.450 13.552 -31.990 1.00 87.88 688 GLN A N 1
ATOM 5294 C CA . GLN A 1 688 ? 22.741 12.898 -31.790 1.00 87.88 688 GLN A CA 1
ATOM 5295 C C . GLN A 1 688 ? 23.352 12.383 -33.097 1.00 87.88 688 GLN A C 1
ATOM 5297 O O . GLN A 1 688 ? 22.656 11.983 -34.024 1.00 87.88 688 GLN A O 1
ATOM 5302 N N . TYR A 1 689 ? 24.687 12.302 -33.133 1.00 85.00 689 TYR A N 1
ATOM 5303 C CA . TYR A 1 689 ? 25.448 11.689 -34.233 1.00 85.00 689 TYR A CA 1
ATOM 5304 C C . TYR A 1 689 ? 25.193 12.330 -35.610 1.00 85.00 689 TYR A C 1
ATOM 5306 O O . TYR A 1 689 ? 25.140 11.631 -36.622 1.00 85.00 689 TYR A O 1
ATOM 5314 N N . GLY A 1 690 ? 25.046 13.659 -35.652 1.00 81.81 690 GLY A N 1
ATOM 5315 C CA . GLY A 1 690 ? 24.841 14.415 -36.896 1.00 81.81 690 GLY A CA 1
ATOM 5316 C C . GLY A 1 690 ? 23.465 14.214 -37.540 1.00 81.81 690 GLY A C 1
ATOM 5317 O O . GLY A 1 690 ? 23.261 14.645 -38.671 1.00 81.81 690 GLY A O 1
ATOM 5318 N N . ASP A 1 691 ? 22.544 13.568 -36.827 1.00 84.50 691 ASP A N 1
ATOM 5319 C CA . ASP A 1 691 ? 21.179 13.287 -37.247 1.00 84.50 691 ASP A CA 1
ATOM 5320 C C . ASP A 1 691 ? 20.208 14.057 -36.332 1.00 84.50 691 ASP A C 1
ATOM 5322 O O . ASP A 1 691 ? 20.198 13.805 -35.123 1.00 84.50 691 ASP A O 1
ATOM 5326 N N . PRO A 1 692 ? 19.404 15.000 -36.860 1.00 84.81 692 PRO A N 1
ATOM 5327 C CA . PRO A 1 692 ? 18.407 15.725 -36.073 1.00 84.81 692 PRO A CA 1
ATOM 5328 C C . PRO A 1 692 ? 17.386 14.811 -35.379 1.00 84.81 692 PRO A C 1
ATOM 5330 O O . PRO A 1 692 ? 16.926 15.141 -34.289 1.00 84.81 692 PRO A O 1
ATOM 5333 N N . GLU A 1 693 ? 17.073 13.652 -35.967 1.00 85.81 693 GLU A N 1
ATOM 5334 C CA . GLU A 1 693 ? 16.191 12.631 -35.380 1.00 85.81 693 GLU A CA 1
ATOM 5335 C C . GLU A 1 693 ? 16.971 11.580 -34.571 1.00 85.81 693 GLU A C 1
ATOM 5337 O O . GLU A 1 693 ? 16.393 10.691 -33.938 1.00 85.81 693 GLU A O 1
ATOM 5342 N N . GLY A 1 694 ? 18.301 11.678 -34.564 1.00 86.25 694 GLY A N 1
ATOM 5343 C CA . GLY A 1 694 ? 19.193 10.753 -33.889 1.00 86.25 694 GLY A CA 1
ATOM 5344 C C . GLY A 1 694 ? 19.004 10.794 -32.377 1.00 86.25 694 GLY A C 1
ATOM 5345 O O . GLY A 1 694 ? 19.167 11.833 -31.738 1.00 86.25 694 GLY A O 1
ATOM 5346 N N . ARG A 1 695 ? 18.720 9.634 -31.779 1.00 91.62 695 ARG A N 1
ATOM 5347 C CA . ARG A 1 695 ? 18.501 9.489 -30.333 1.00 91.62 695 ARG A CA 1
ATOM 5348 C C . ARG A 1 695 ? 19.562 8.612 -29.673 1.00 91.62 695 ARG A C 1
ATOM 5350 O O . ARG A 1 695 ? 20.016 7.613 -30.245 1.00 91.62 695 ARG A O 1
ATOM 5357 N N . ALA A 1 696 ? 19.930 8.946 -28.439 1.00 92.31 696 ALA A N 1
ATOM 5358 C CA . ALA A 1 696 ? 20.802 8.120 -27.607 1.00 92.31 696 ALA A CA 1
ATOM 5359 C C . ALA A 1 696 ? 20.284 8.007 -26.170 1.00 92.31 696 ALA A C 1
ATOM 5361 O O . ALA A 1 696 ? 19.928 8.999 -25.536 1.00 92.31 696 ALA A O 1
ATOM 5362 N N . LEU A 1 697 ? 20.311 6.790 -25.631 1.00 94.12 697 LEU A N 1
ATOM 5363 C CA . LEU A 1 697 ? 20.058 6.529 -24.219 1.00 94.12 697 LEU A CA 1
ATOM 5364 C C . LEU A 1 697 ? 21.361 6.712 -23.444 1.00 94.12 697 LEU A C 1
ATOM 5366 O O . LEU A 1 697 ? 22.322 5.971 -23.678 1.00 94.12 697 LEU A O 1
ATOM 5370 N N . TYR A 1 698 ? 21.392 7.673 -22.523 1.00 96.06 698 TYR A N 1
ATOM 5371 C CA . TYR A 1 698 ? 22.480 7.786 -21.559 1.00 96.06 698 TYR A CA 1
ATOM 5372 C C . TYR A 1 698 ? 22.180 6.859 -20.380 1.00 96.06 698 TYR A C 1
ATOM 5374 O O . TYR A 1 698 ? 21.189 7.043 -19.669 1.00 96.06 698 TYR A O 1
ATOM 5382 N N . TYR A 1 699 ? 23.001 5.828 -20.204 1.00 96.38 699 TYR A N 1
ATOM 5383 C CA . TYR A 1 699 ? 22.783 4.779 -19.212 1.00 96.38 699 TYR A CA 1
ATOM 5384 C C . TYR A 1 699 ? 23.851 4.807 -18.126 1.00 96.38 699 TYR A C 1
ATOM 5386 O O . TYR A 1 699 ? 24.981 5.241 -18.358 1.00 96.38 699 TYR A O 1
ATOM 5394 N N . ARG A 1 700 ? 23.505 4.243 -16.969 1.00 95.69 700 ARG A N 1
ATOM 5395 C CA . ARG A 1 700 ? 24.418 4.031 -15.849 1.00 95.69 700 ARG A CA 1
ATOM 5396 C C . ARG A 1 700 ? 24.265 2.631 -15.278 1.00 95.69 700 ARG A C 1
ATOM 5398 O O . ARG A 1 700 ? 23.152 2.186 -15.010 1.00 95.69 700 ARG A O 1
ATOM 5405 N N . ILE A 1 701 ? 25.389 1.950 -15.080 1.00 95.12 701 ILE A N 1
ATOM 5406 C CA . ILE A 1 701 ? 25.489 0.655 -14.403 1.00 95.12 701 ILE A CA 1
ATOM 5407 C C . ILE A 1 701 ? 26.042 0.900 -12.995 1.00 95.12 701 ILE A C 1
ATOM 5409 O O . ILE A 1 701 ? 27.200 1.312 -12.882 1.00 95.12 701 ILE A O 1
ATOM 5413 N N . PRO A 1 702 ? 25.258 0.647 -11.934 1.00 92.56 702 PRO A N 1
ATOM 5414 C CA . PRO A 1 702 ? 25.784 0.552 -10.578 1.00 92.56 702 PRO A CA 1
ATOM 5415 C C . PRO A 1 702 ? 26.720 -0.650 -10.489 1.00 92.56 702 PRO A C 1
ATOM 5417 O O . PRO A 1 702 ? 26.303 -1.784 -10.721 1.00 92.56 702 PRO A O 1
ATOM 5420 N N . ILE A 1 703 ? 27.994 -0.402 -10.192 1.00 91.88 703 ILE A N 1
ATOM 5421 C CA . ILE A 1 703 ? 28.997 -1.466 -10.046 1.00 91.88 703 ILE A CA 1
ATOM 5422 C C . ILE A 1 703 ? 29.337 -1.727 -8.583 1.00 91.88 703 ILE A C 1
ATOM 5424 O O . ILE A 1 703 ? 30.003 -2.712 -8.286 1.00 91.88 703 ILE A O 1
ATOM 5428 N N . ARG A 1 704 ? 28.884 -0.882 -7.660 1.00 87.00 704 ARG A N 1
ATOM 5429 C CA . ARG A 1 704 ? 29.006 -1.072 -6.215 1.00 87.00 704 ARG A CA 1
ATOM 5430 C C . ARG A 1 704 ? 27.731 -0.603 -5.539 1.00 87.00 704 ARG A C 1
ATOM 5432 O O . ARG A 1 704 ? 27.027 0.261 -6.062 1.00 87.00 704 ARG A O 1
ATOM 5439 N N . HIS A 1 705 ? 27.464 -1.174 -4.373 1.00 80.81 705 HIS A N 1
ATOM 5440 C CA . HIS A 1 705 ? 26.402 -0.704 -3.504 1.00 80.81 705 HIS A CA 1
ATOM 5441 C C . HIS A 1 705 ? 26.958 0.314 -2.511 1.00 80.81 705 HIS A C 1
ATOM 5443 O O . HIS A 1 705 ? 27.211 0.019 -1.353 1.00 80.81 705 HIS A O 1
ATOM 5449 N N . GLU A 1 706 ? 27.208 1.516 -3.005 1.00 83.06 706 GLU A N 1
ATOM 5450 C CA . GLU A 1 706 ? 27.545 2.677 -2.190 1.00 83.06 706 GLU A CA 1
ATOM 5451 C C . GLU A 1 706 ? 26.706 3.825 -2.732 1.00 83.06 706 GLU A C 1
ATOM 5453 O O . GLU A 1 706 ? 26.692 4.086 -3.937 1.00 83.06 706 GLU A O 1
ATOM 5458 N N . ILE A 1 707 ? 25.950 4.471 -1.852 1.00 78.56 707 ILE A N 1
ATOM 5459 C CA . ILE A 1 707 ? 25.124 5.610 -2.231 1.00 78.56 707 ILE A CA 1
ATOM 5460 C C . ILE A 1 707 ? 25.997 6.849 -2.038 1.00 78.56 707 ILE A C 1
ATOM 5462 O O . ILE A 1 707 ? 26.508 7.042 -0.929 1.00 78.56 707 ILE A O 1
ATOM 5466 N N . PRO A 1 708 ? 26.200 7.678 -3.079 1.00 69.88 708 PRO A N 1
ATOM 5467 C CA . PRO A 1 708 ? 26.909 8.937 -2.936 1.00 69.88 708 PRO A CA 1
ATOM 5468 C C . PRO A 1 708 ? 26.297 9.712 -1.775 1.00 69.88 708 PRO A C 1
ATOM 5470 O O . PRO A 1 708 ? 25.074 9.843 -1.688 1.00 69.88 708 PRO A O 1
ATOM 5473 N N . SER A 1 709 ? 27.137 10.199 -0.861 1.00 54.88 709 SER A N 1
ATOM 5474 C CA . SER A 1 709 ? 26.677 11.086 0.201 1.00 54.88 709 SER A CA 1
ATOM 5475 C C . SER A 1 709 ? 25.874 12.207 -0.446 1.00 54.88 709 SER A C 1
ATOM 5477 O O . SER A 1 709 ? 26.407 12.907 -1.311 1.00 54.88 709 SER A O 1
ATOM 5479 N N . ALA A 1 710 ? 24.596 12.321 -0.071 1.00 46.16 710 ALA A N 1
ATOM 5480 C CA . ALA A 1 710 ? 23.715 13.338 -0.619 1.00 46.16 710 ALA A CA 1
ATOM 5481 C C . ALA A 1 710 ? 24.426 14.697 -0.527 1.00 46.16 710 ALA A C 1
ATOM 5483 O O . ALA A 1 710 ? 25.083 14.952 0.495 1.00 46.16 710 ALA A O 1
ATOM 5484 N N . PRO A 1 711 ? 24.337 15.567 -1.551 1.00 38.00 711 PRO A N 1
ATOM 5485 C CA . PRO A 1 711 ? 24.767 16.942 -1.372 1.00 38.00 711 PRO A CA 1
ATOM 5486 C C . PRO A 1 711 ? 24.081 17.447 -0.105 1.00 38.00 711 PRO A C 1
ATOM 5488 O O . PRO A 1 711 ? 22.860 17.329 0.028 1.00 38.00 711 PRO A O 1
ATOM 5491 N N . LYS A 1 712 ? 24.875 17.914 0.870 1.00 35.06 712 LYS A N 1
ATOM 5492 C CA . LYS A 1 712 ? 24.326 18.588 2.047 1.00 35.06 712 LYS A CA 1
ATOM 5493 C C . LYS A 1 712 ? 23.392 19.649 1.489 1.00 35.06 712 LYS A C 1
ATOM 5495 O O . LYS A 1 712 ? 23.859 20.510 0.749 1.00 35.06 712 LYS A O 1
ATOM 5500 N N . GLN A 1 713 ? 22.093 19.541 1.753 1.00 34.31 713 GLN A N 1
ATOM 5501 C CA . GLN A 1 713 ? 21.166 20.565 1.304 1.00 34.31 713 GLN A CA 1
ATOM 5502 C C . GLN A 1 713 ? 21.615 21.881 1.943 1.00 34.31 713 GLN A C 1
ATOM 5504 O O . GLN A 1 713 ? 21.509 22.060 3.159 1.00 34.31 713 GLN A O 1
ATOM 5509 N N . GLU A 1 714 ? 22.168 22.784 1.132 1.00 28.50 714 GLU A N 1
ATOM 5510 C CA . GLU A 1 714 ? 22.330 24.185 1.497 1.00 28.50 714 GLU A CA 1
ATOM 5511 C C . GLU A 1 714 ? 20.920 24.723 1.753 1.00 28.50 714 GLU A C 1
ATOM 5513 O O . GLU A 1 714 ? 20.151 24.982 0.832 1.00 28.50 714 GLU A O 1
ATOM 5518 N N . GLY A 1 715 ? 20.523 24.732 3.024 1.00 33.00 715 GLY A N 1
ATOM 5519 C CA . GLY A 1 715 ? 19.118 24.868 3.402 1.00 33.00 715 GLY A CA 1
ATOM 5520 C C . GLY A 1 715 ? 18.770 24.259 4.756 1.00 33.00 715 GLY A C 1
ATOM 5521 O O . GLY A 1 715 ? 17.802 24.701 5.373 1.00 33.00 715 GLY A O 1
ATOM 5522 N N . GLU A 1 716 ? 19.615 23.390 5.327 1.00 33.53 716 GLU A N 1
ATOM 5523 C CA . GLU A 1 716 ? 19.676 23.239 6.790 1.00 33.53 716 GLU A CA 1
ATOM 5524 C C . GLU A 1 716 ? 20.302 24.494 7.434 1.00 33.53 716 GLU A C 1
ATOM 5526 O O . GLU A 1 716 ? 21.169 24.430 8.303 1.00 33.53 716 GLU A O 1
ATOM 5531 N N . THR A 1 717 ? 19.821 25.687 7.066 1.00 30.30 717 THR A N 1
ATOM 5532 C CA . THR A 1 717 ? 19.783 26.802 8.005 1.00 30.30 717 THR A CA 1
ATOM 5533 C C . THR A 1 717 ? 18.773 26.408 9.063 1.00 30.30 717 THR A C 1
ATOM 5535 O O . THR A 1 717 ? 17.602 26.795 9.057 1.00 30.30 717 THR A O 1
ATOM 5538 N N . SER A 1 718 ? 19.233 25.583 9.995 1.00 34.88 718 SER A N 1
ATOM 5539 C CA . SER A 1 718 ? 18.644 25.573 11.305 1.00 34.88 718 SER A CA 1
ATOM 5540 C C . SER A 1 718 ? 18.733 27.022 11.776 1.00 34.88 718 SER A C 1
ATOM 5542 O O . SER A 1 718 ? 19.817 27.515 12.081 1.00 34.88 718 SER A O 1
ATOM 5544 N N . ASN A 1 719 ? 17.603 27.723 11.812 1.00 35.84 719 ASN A N 1
ATOM 5545 C CA . ASN A 1 719 ? 17.447 28.959 12.574 1.00 35.84 719 ASN A CA 1
ATOM 5546 C C . ASN A 1 719 ? 17.491 28.598 14.077 1.00 35.84 719 ASN A C 1
ATOM 5548 O O . ASN A 1 719 ? 16.585 28.905 14.846 1.00 35.84 719 ASN A O 1
ATOM 5552 N N . ARG A 1 720 ? 18.481 27.789 14.473 1.00 43.84 720 ARG A N 1
ATOM 5553 C CA . ARG A 1 720 ? 18.591 27.150 15.775 1.00 43.84 720 ARG A CA 1
ATOM 5554 C C . ARG A 1 720 ? 19.777 27.769 16.499 1.00 43.84 720 ARG A C 1
ATOM 5556 O O . ARG A 1 720 ? 20.845 27.904 15.901 1.00 43.84 720 ARG A O 1
ATOM 5563 N N . PRO A 1 721 ? 19.613 28.110 17.783 1.00 38.03 721 PRO A N 1
ATOM 5564 C CA . PRO A 1 721 ? 20.737 28.487 18.617 1.00 38.03 721 PRO A CA 1
ATOM 5565 C C . PRO A 1 721 ? 21.778 27.363 18.589 1.00 38.03 721 PRO A C 1
ATOM 5567 O O . PRO A 1 721 ? 21.464 26.205 18.875 1.00 38.03 721 PRO A O 1
ATOM 5570 N N . ALA A 1 722 ? 23.013 27.693 18.224 1.00 38.38 722 ALA A N 1
ATOM 5571 C CA . ALA A 1 722 ? 24.133 26.773 18.327 1.00 38.38 722 ALA A CA 1
ATOM 5572 C C . ALA A 1 722 ? 24.321 26.360 19.802 1.00 38.38 722 ALA A C 1
ATOM 5574 O O . ALA A 1 722 ? 24.440 27.226 20.666 1.00 38.38 722 ALA A O 1
ATOM 5575 N N . GLY A 1 723 ? 24.349 25.052 20.096 1.00 51.91 723 GLY A N 1
ATOM 5576 C CA . GLY A 1 723 ? 24.878 24.534 21.369 1.00 51.91 723 GLY A CA 1
ATOM 5577 C C . GLY A 1 723 ? 23.997 23.612 22.228 1.00 51.91 723 GLY A C 1
ATOM 5578 O O . GLY A 1 723 ? 24.521 23.070 23.196 1.00 51.91 723 GLY A O 1
ATOM 5579 N N . ARG A 1 724 ? 22.711 23.371 21.918 1.00 58.00 724 ARG A N 1
ATOM 5580 C CA . ARG A 1 724 ? 21.847 22.458 22.714 1.00 58.00 724 ARG A CA 1
ATOM 5581 C C . ARG A 1 724 ? 21.570 21.133 21.993 1.00 58.00 724 ARG A C 1
ATOM 5583 O O . ARG A 1 724 ? 21.226 21.122 20.812 1.00 58.00 724 ARG A O 1
ATOM 5590 N N . VAL A 1 725 ? 21.713 20.004 22.696 1.00 66.69 725 VAL A N 1
ATOM 5591 C CA . VAL A 1 725 ? 21.474 18.665 22.130 1.00 66.69 725 VAL A CA 1
ATOM 5592 C C . VAL A 1 725 ? 19.972 18.380 22.075 1.00 66.69 725 VAL A C 1
ATOM 5594 O O . VAL A 1 725 ? 19.324 18.340 23.114 1.00 66.69 725 VAL A O 1
ATOM 5597 N N . ARG A 1 726 ? 19.415 18.140 20.879 1.00 82.50 726 ARG A N 1
ATOM 5598 C CA . ARG A 1 726 ? 17.999 17.760 20.718 1.00 82.50 726 ARG A CA 1
ATOM 5599 C C . ARG A 1 726 ? 17.758 16.365 21.308 1.00 82.50 726 ARG A C 1
ATOM 5601 O O . ARG A 1 726 ? 18.486 15.427 20.981 1.00 82.50 726 ARG A O 1
ATOM 5608 N N . VAL A 1 727 ? 16.725 16.228 22.135 1.00 90.31 727 VAL A N 1
ATOM 5609 C CA . VAL A 1 727 ? 16.288 14.958 22.728 1.00 90.31 727 VAL A CA 1
ATOM 5610 C C . VAL A 1 727 ? 14.908 14.609 22.171 1.00 90.31 727 VAL A C 1
ATOM 5612 O O . VAL A 1 727 ? 13.922 15.272 22.481 1.00 90.31 727 VAL A O 1
ATOM 5615 N N . ASP A 1 728 ? 14.834 13.590 21.313 1.00 91.50 728 ASP A N 1
ATOM 5616 C CA . ASP A 1 728 ? 13.565 13.116 20.751 1.00 91.50 728 ASP A CA 1
ATOM 5617 C C . ASP A 1 728 ? 12.934 12.053 21.654 1.00 91.50 728 ASP A C 1
ATOM 5619 O O . ASP A 1 728 ? 13.425 10.927 21.745 1.00 91.50 728 ASP A 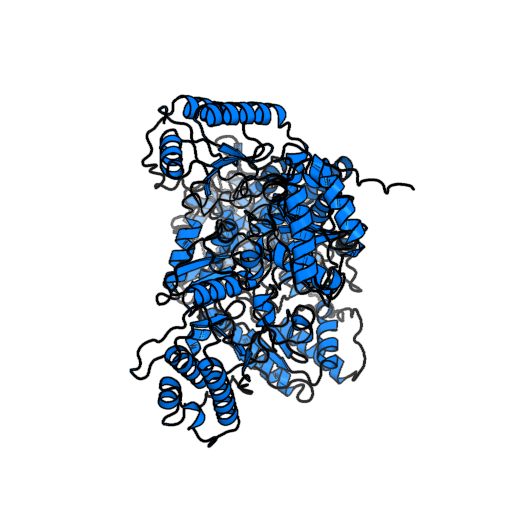O 1
ATOM 5623 N N . LEU A 1 729 ? 11.836 12.427 22.311 1.00 95.62 729 LEU A N 1
ATOM 5624 C CA . LEU A 1 729 ? 11.021 11.546 23.142 1.00 95.62 729 LEU A CA 1
ATOM 5625 C C . LEU A 1 729 ? 9.581 11.478 22.608 1.00 95.62 729 LEU A C 1
ATOM 5627 O O . LEU A 1 729 ? 8.653 11.252 23.377 1.00 95.62 729 LEU A O 1
ATOM 5631 N N . ALA A 1 730 ? 9.365 11.712 21.311 1.00 93.75 730 ALA A N 1
ATOM 5632 C CA . ALA A 1 730 ? 8.032 11.787 20.708 1.00 93.75 730 ALA A CA 1
ATOM 5633 C C . ALA A 1 730 ? 7.806 10.749 19.600 1.00 93.75 730 ALA A C 1
ATOM 5635 O O . ALA A 1 730 ? 6.673 10.299 19.382 1.00 93.75 730 ALA A O 1
ATOM 5636 N N . SER A 1 731 ? 8.865 10.381 18.875 1.00 90.88 731 SER A N 1
ATOM 5637 C CA . SER A 1 731 ? 8.769 9.585 17.646 1.00 90.88 731 SER A CA 1
ATOM 5638 C C . SER A 1 731 ? 8.796 8.067 17.854 1.00 90.88 731 SER A C 1
ATOM 5640 O O . SER A 1 731 ? 8.564 7.332 16.896 1.00 90.88 731 SER A O 1
ATOM 5642 N N . GLY A 1 732 ? 8.996 7.573 19.083 1.00 92.56 732 GLY A N 1
ATOM 5643 C CA . GLY A 1 732 ? 9.283 6.164 19.384 1.00 92.56 732 GLY A CA 1
ATOM 5644 C C . GLY A 1 732 ? 8.263 5.139 18.873 1.00 92.56 732 GLY A C 1
ATOM 5645 O O . GLY A 1 732 ? 8.620 3.985 18.652 1.00 92.56 732 GLY A O 1
ATOM 5646 N N . LEU A 1 733 ? 7.005 5.533 18.653 1.00 90.88 733 LEU A N 1
ATOM 5647 C CA . LEU A 1 733 ? 5.987 4.644 18.072 1.00 90.88 733 LEU A CA 1
ATOM 5648 C C . LEU A 1 733 ? 6.182 4.402 16.563 1.00 90.88 733 LEU A C 1
ATOM 5650 O O . LEU A 1 733 ? 5.846 3.330 16.079 1.00 90.88 733 LEU A O 1
ATOM 5654 N N . LEU A 1 734 ? 6.732 5.369 15.819 1.00 88.94 734 LEU A N 1
ATOM 5655 C CA . LEU A 1 734 ? 7.022 5.245 14.376 1.00 88.94 734 LEU A CA 1
ATOM 5656 C C . LEU A 1 734 ? 8.489 4.970 14.068 1.00 88.94 734 LEU A C 1
ATOM 5658 O O . LEU A 1 734 ? 8.829 4.443 13.004 1.00 88.94 734 LEU A O 1
ATOM 5662 N N . ARG A 1 735 ? 9.349 5.363 15.005 1.00 90.25 735 ARG A N 1
ATOM 5663 C CA . ARG A 1 735 ? 10.790 5.179 14.995 1.00 90.25 735 ARG A CA 1
ATOM 5664 C C . ARG A 1 735 ? 11.176 4.425 16.272 1.00 90.25 735 ARG A C 1
ATOM 5666 O O . ARG A 1 735 ? 11.644 5.044 17.227 1.00 90.25 735 ARG A O 1
ATOM 5673 N N . PRO A 1 736 ? 10.976 3.092 16.319 1.00 91.94 736 PRO A N 1
ATOM 5674 C CA . PRO A 1 736 ? 11.246 2.309 17.522 1.00 91.94 736 PRO A CA 1
ATOM 5675 C C . PRO A 1 736 ? 12.699 2.376 17.989 1.00 91.94 736 PRO A C 1
ATOM 5677 O O . PRO A 1 736 ? 12.940 2.154 19.166 1.00 91.94 736 PRO A O 1
ATOM 5680 N N . PHE A 1 737 ? 13.644 2.716 17.109 1.00 92.69 737 PHE A N 1
ATOM 5681 C CA . PHE A 1 737 ? 15.057 2.894 17.440 1.00 92.69 737 PHE A CA 1
ATOM 5682 C C . PHE A 1 737 ? 15.581 4.249 16.956 1.00 92.69 737 PHE A C 1
ATOM 5684 O O . PHE A 1 737 ? 15.293 4.679 15.834 1.00 92.69 737 PHE A O 1
ATOM 5691 N N . ALA A 1 738 ? 16.390 4.909 17.783 1.00 89.56 738 ALA A N 1
ATOM 5692 C CA . ALA A 1 738 ? 17.054 6.159 17.448 1.00 89.56 738 ALA A CA 1
ATOM 5693 C C . ALA A 1 738 ? 18.034 5.932 16.297 1.00 89.56 738 ALA A C 1
ATOM 5695 O O . ALA A 1 738 ? 18.076 6.729 15.362 1.00 89.56 738 ALA A O 1
ATOM 5696 N N . THR A 1 739 ? 18.762 4.818 16.316 1.00 90.19 739 THR A N 1
ATOM 5697 C CA . THR A 1 739 ? 19.617 4.393 15.199 1.00 90.19 739 THR A CA 1
ATOM 5698 C C . THR A 1 739 ? 19.074 3.092 14.617 1.00 90.19 739 THR A C 1
ATOM 5700 O O . THR A 1 739 ? 18.682 2.223 15.394 1.00 90.19 739 THR A O 1
ATOM 5703 N N . PRO A 1 740 ? 19.040 2.910 13.284 1.00 92.69 740 PRO A N 1
ATOM 5704 C CA . PRO A 1 740 ? 18.649 1.630 12.706 1.00 92.69 740 PRO A CA 1
ATOM 5705 C C . PRO A 1 740 ? 19.413 0.466 13.351 1.00 92.69 740 PRO A C 1
ATOM 5707 O O . PRO A 1 740 ? 20.627 0.583 13.555 1.00 92.69 740 PRO A O 1
ATOM 5710 N N . PRO A 1 741 ? 18.751 -0.665 13.658 1.00 95.06 741 PRO A N 1
ATOM 5711 C CA . PRO A 1 741 ? 19.443 -1.841 14.158 1.00 95.06 741 PRO A CA 1
ATOM 5712 C C . PRO A 1 741 ? 20.612 -2.240 13.265 1.00 95.06 741 PRO A C 1
ATOM 5714 O O . PRO A 1 741 ? 20.495 -2.205 12.041 1.00 95.06 741 PRO A O 1
ATOM 5717 N N . LYS A 1 742 ? 21.710 -2.712 13.865 1.00 93.75 742 LYS A N 1
ATOM 5718 C CA . LYS A 1 742 ? 22.917 -3.104 13.120 1.00 93.75 742 LYS A CA 1
ATOM 5719 C C . LYS A 1 742 ? 22.622 -4.092 11.988 1.00 93.75 742 LYS A C 1
ATOM 5721 O O . LYS A 1 742 ? 23.159 -3.933 10.904 1.00 93.75 742 LYS A O 1
ATOM 5726 N N . SER A 1 743 ? 21.751 -5.079 12.215 1.00 94.06 743 SER A N 1
ATOM 5727 C CA . SER A 1 743 ? 21.371 -6.047 11.176 1.00 94.06 743 SER A CA 1
ATOM 5728 C C . SER A 1 743 ? 20.670 -5.388 9.983 1.00 94.06 743 SER A C 1
ATOM 5730 O O . SER A 1 743 ? 20.974 -5.721 8.843 1.00 94.06 743 SER A O 1
ATOM 5732 N N . LEU A 1 744 ? 19.794 -4.411 10.231 1.00 95.31 744 LEU A N 1
ATOM 5733 C CA . LEU A 1 744 ? 19.121 -3.646 9.182 1.00 95.31 744 LEU A CA 1
ATOM 5734 C C . LEU A 1 744 ? 20.089 -2.699 8.456 1.00 95.31 744 LEU A C 1
ATOM 5736 O O . LEU A 1 744 ? 20.061 -2.615 7.231 1.00 95.31 744 LEU A O 1
ATOM 5740 N N . ALA A 1 745 ? 20.970 -2.023 9.200 1.00 93.44 745 ALA A N 1
ATOM 5741 C CA . ALA A 1 745 ? 22.011 -1.167 8.634 1.00 93.44 745 ALA A CA 1
ATOM 5742 C C . ALA A 1 745 ? 22.964 -1.963 7.729 1.00 93.44 745 ALA A C 1
ATOM 5744 O O . ALA A 1 745 ? 23.231 -1.541 6.613 1.00 93.44 745 ALA A O 1
ATOM 5745 N N . THR A 1 746 ? 23.389 -3.160 8.143 1.00 92.44 746 THR A N 1
ATOM 5746 C CA . THR A 1 746 ? 24.235 -4.035 7.317 1.00 92.44 746 THR A CA 1
ATOM 5747 C C . THR A 1 746 ? 23.531 -4.481 6.032 1.00 92.44 746 THR A C 1
ATOM 5749 O O . THR A 1 746 ? 24.161 -4.496 4.979 1.00 92.44 746 THR A O 1
ATOM 5752 N N . LEU A 1 747 ? 22.230 -4.796 6.069 1.00 92.38 747 LEU A N 1
ATOM 5753 C CA . LEU A 1 747 ? 21.472 -5.099 4.844 1.00 92.38 747 LEU A CA 1
ATOM 5754 C C . LEU A 1 747 ? 21.398 -3.901 3.894 1.00 92.38 747 LEU A C 1
ATOM 5756 O O . LEU A 1 747 ? 21.497 -4.064 2.676 1.00 92.38 747 LEU A O 1
ATOM 5760 N N . TRP A 1 748 ? 21.221 -2.702 4.448 1.00 91.69 748 TRP A N 1
ATOM 5761 C CA . TRP A 1 748 ? 21.244 -1.462 3.682 1.00 91.69 748 TRP A CA 1
ATOM 5762 C C . TRP A 1 748 ? 22.606 -1.203 3.051 1.00 91.69 748 TRP A C 1
ATOM 5764 O O . TRP A 1 748 ? 22.666 -0.949 1.856 1.00 91.69 748 TRP A O 1
ATOM 5774 N N . GLU A 1 749 ? 23.684 -1.318 3.823 1.00 88.62 749 GLU A N 1
ATOM 5775 C CA . GLU A 1 749 ? 25.072 -1.140 3.378 1.00 88.62 749 GLU A CA 1
ATOM 5776 C C . GLU A 1 749 ? 25.510 -2.198 2.359 1.00 88.62 749 GLU A C 1
ATOM 5778 O O . GLU A 1 749 ? 26.404 -1.941 1.561 1.00 88.62 749 GLU A O 1
ATOM 5783 N N . ALA A 1 750 ? 24.878 -3.374 2.353 1.00 88.00 750 ALA A N 1
ATOM 5784 C CA . ALA A 1 750 ? 25.157 -4.438 1.392 1.00 88.00 750 ALA A CA 1
ATOM 5785 C C . ALA A 1 750 ? 24.257 -4.409 0.141 1.00 88.00 750 ALA A C 1
ATOM 5787 O O . ALA A 1 750 ? 24.497 -5.151 -0.806 1.00 88.00 750 ALA A O 1
ATOM 5788 N N . GLY A 1 751 ? 23.214 -3.575 0.115 1.00 88.25 751 GLY A N 1
ATOM 5789 C CA . GLY A 1 751 ? 22.335 -3.410 -1.051 1.00 88.25 751 GLY A CA 1
ATOM 5790 C C . GLY A 1 751 ? 21.174 -4.372 -1.166 1.00 88.25 751 GLY A C 1
ATOM 5791 O O . GLY A 1 751 ? 20.407 -4.301 -2.128 1.00 88.25 751 GLY A O 1
ATOM 5792 N N . ALA A 1 752 ? 20.952 -5.189 -0.141 1.00 90.56 752 ALA A N 1
ATOM 5793 C CA . ALA A 1 752 ? 19.807 -6.091 -0.077 1.00 90.56 752 ALA A CA 1
ATOM 5794 C C . ALA A 1 752 ? 18.457 -5.342 -0.092 1.00 90.56 752 ALA A C 1
ATOM 5796 O O . ALA A 1 752 ? 17.436 -5.898 -0.489 1.00 90.56 752 ALA A O 1
ATOM 5797 N N . LEU A 1 753 ? 18.442 -4.060 0.293 1.00 92.88 753 LEU A N 1
ATOM 5798 C CA . LEU A 1 753 ? 17.229 -3.239 0.327 1.00 92.88 753 LEU A CA 1
ATOM 5799 C C . LEU A 1 753 ? 16.951 -2.452 -0.965 1.00 92.88 753 LEU A C 1
ATOM 5801 O O . LEU A 1 753 ? 15.919 -1.782 -1.032 1.00 92.88 753 LEU A O 1
ATOM 5805 N N . VAL A 1 754 ? 17.804 -2.526 -1.999 1.00 91.44 754 VAL A N 1
ATOM 5806 C CA . VAL A 1 754 ? 17.556 -1.842 -3.288 1.00 91.44 754 VAL A CA 1
ATOM 5807 C C . VAL A 1 754 ? 16.213 -2.294 -3.858 1.00 91.44 754 VAL A C 1
ATOM 5809 O O . VAL A 1 754 ? 15.335 -1.470 -4.105 1.00 91.44 754 VAL A O 1
ATOM 5812 N N . GLY A 1 755 ? 16.035 -3.612 -3.991 1.00 91.25 755 GLY A N 1
ATOM 5813 C CA . GLY A 1 755 ? 14.825 -4.259 -4.497 1.00 91.25 755 GLY A CA 1
ATOM 5814 C C . GLY A 1 755 ? 13.537 -3.775 -3.823 1.00 91.25 755 GLY A C 1
ATOM 5815 O O . GLY A 1 755 ? 12.747 -3.110 -4.492 1.00 91.25 755 GLY A O 1
ATOM 5816 N N . PRO A 1 756 ? 13.336 -4.027 -2.516 1.00 93.00 756 PRO A N 1
ATOM 5817 C CA . PRO A 1 756 ? 12.121 -3.618 -1.801 1.00 93.00 756 PRO A CA 1
ATOM 5818 C C . PRO A 1 756 ? 11.935 -2.092 -1.699 1.00 93.00 756 PRO A C 1
ATOM 5820 O O . PRO A 1 756 ? 10.827 -1.617 -1.449 1.00 93.00 756 PRO A O 1
ATOM 5823 N N . THR A 1 757 ? 12.991 -1.293 -1.900 1.00 94.00 757 THR A N 1
ATOM 5824 C CA . THR A 1 757 ? 12.861 0.172 -1.945 1.00 94.00 757 THR A CA 1
ATOM 5825 C C . THR A 1 757 ? 12.301 0.637 -3.288 1.00 94.00 757 THR A C 1
ATOM 5827 O O . THR A 1 757 ? 11.330 1.405 -3.322 1.00 94.00 757 THR A O 1
ATOM 5830 N N . VAL A 1 758 ? 12.893 0.174 -4.397 1.00 93.38 758 VAL A N 1
ATOM 5831 C CA . VAL A 1 758 ? 12.530 0.624 -5.752 1.00 93.38 758 VAL A CA 1
ATOM 5832 C C . VAL A 1 758 ? 11.281 -0.076 -6.289 1.00 93.38 758 VAL A C 1
ATOM 5834 O O . VAL A 1 758 ? 10.533 0.516 -7.065 1.00 93.38 758 VAL A O 1
ATOM 5837 N N . ASN A 1 759 ? 11.013 -1.297 -5.823 1.00 91.06 759 ASN A N 1
ATOM 5838 C CA . ASN A 1 759 ? 9.826 -2.080 -6.138 1.00 91.06 759 ASN A CA 1
ATOM 5839 C C . ASN A 1 759 ? 8.944 -2.204 -4.903 1.00 91.06 759 ASN A C 1
ATOM 5841 O O . ASN A 1 759 ? 9.317 -2.845 -3.925 1.00 91.06 759 ASN A O 1
ATOM 5845 N N . LYS A 1 760 ? 7.728 -1.661 -4.970 1.00 87.94 760 LYS A N 1
ATOM 5846 C CA . LYS A 1 760 ? 6.706 -1.981 -3.976 1.00 87.94 760 LYS A CA 1
ATOM 5847 C C . LYS A 1 760 ? 5.892 -3.178 -4.436 1.00 87.94 760 LYS A C 1
ATOM 5849 O O . LYS A 1 760 ? 5.294 -3.139 -5.508 1.00 87.94 760 LYS A O 1
ATOM 5854 N N . ILE A 1 761 ? 5.830 -4.202 -3.593 1.00 84.06 761 ILE A N 1
ATOM 5855 C CA . ILE A 1 761 ? 4.961 -5.362 -3.787 1.00 84.06 761 ILE A CA 1
ATOM 5856 C C . ILE A 1 761 ? 3.759 -5.302 -2.852 1.00 84.06 761 ILE A C 1
ATOM 5858 O O . ILE A 1 761 ? 3.780 -4.636 -1.818 1.00 84.06 761 ILE A O 1
ATOM 5862 N N . THR A 1 762 ? 2.713 -6.037 -3.216 1.00 80.88 762 THR A N 1
ATOM 5863 C CA . THR A 1 762 ? 1.579 -6.294 -2.328 1.00 80.88 762 THR A CA 1
ATOM 5864 C C . THR A 1 762 ? 1.817 -7.592 -1.553 1.00 80.88 762 THR A C 1
ATOM 5866 O O . THR A 1 762 ? 1.814 -8.662 -2.162 1.00 80.88 762 THR A O 1
ATOM 5869 N N . LEU A 1 763 ? 1.972 -7.496 -0.228 1.00 77.38 763 LEU A N 1
ATOM 5870 C CA . LEU A 1 763 ? 2.443 -8.575 0.662 1.00 77.38 763 LEU A CA 1
ATOM 5871 C C . LEU A 1 763 ? 1.634 -9.884 0.633 1.00 77.38 763 LEU A C 1
ATOM 5873 O O . LEU A 1 763 ? 2.196 -10.947 0.867 1.00 77.38 763 LEU A O 1
ATOM 5877 N N . CYS A 1 764 ? 0.337 -9.829 0.319 1.00 70.44 764 CYS A N 1
ATOM 5878 C CA . CYS A 1 764 ? -0.532 -11.015 0.232 1.00 70.44 764 CYS A CA 1
ATOM 5879 C C . CYS A 1 764 ? -0.756 -11.518 -1.204 1.00 70.44 764 CYS A C 1
ATOM 5881 O O . CYS A 1 764 ? -1.511 -12.465 -1.424 1.00 70.44 764 CYS A O 1
ATOM 5883 N N . ASN A 1 765 ? -0.178 -10.835 -2.195 1.00 76.75 765 ASN A N 1
ATOM 5884 C CA . ASN A 1 765 ? -0.257 -11.233 -3.597 1.00 76.75 765 ASN A CA 1
ATOM 5885 C C . ASN A 1 765 ? 1.077 -11.767 -4.115 1.00 76.75 765 ASN A C 1
ATOM 5887 O O . ASN A 1 765 ? 1.076 -12.490 -5.107 1.00 76.75 765 ASN A O 1
ATOM 5891 N N . TYR A 1 766 ? 2.202 -11.324 -3.570 1.00 85.19 766 TYR A N 1
ATOM 5892 C CA . TYR A 1 766 ? 3.508 -11.787 -4.004 1.00 85.19 766 TYR A CA 1
ATOM 5893 C C . TYR A 1 766 ? 4.371 -11.976 -2.771 1.00 85.19 766 TYR A C 1
ATOM 5895 O O . TYR A 1 766 ? 4.475 -11.082 -1.933 1.00 85.19 766 TYR A O 1
ATOM 5903 N N . VAL A 1 767 ? 4.987 -13.148 -2.690 1.00 89.88 767 VAL A N 1
ATOM 5904 C CA . VAL A 1 767 ? 5.856 -13.543 -1.587 1.00 89.88 767 VAL A CA 1
ATOM 5905 C C . VAL A 1 767 ? 7.303 -13.373 -2.015 1.00 89.88 767 VAL A C 1
ATOM 5907 O O . VAL A 1 767 ? 7.661 -13.714 -3.139 1.00 89.88 767 VAL A O 1
ATOM 5910 N N . THR A 1 768 ? 8.136 -12.894 -1.102 1.00 93.44 768 THR A N 1
ATOM 5911 C CA . THR A 1 768 ? 9.599 -12.882 -1.212 1.00 93.44 768 THR A CA 1
ATOM 5912 C C . THR A 1 768 ? 10.192 -13.653 -0.030 1.00 93.44 768 THR A C 1
ATOM 5914 O O . THR A 1 768 ? 9.499 -13.862 0.973 1.00 93.44 768 THR A O 1
ATOM 5917 N N . PRO A 1 769 ? 11.477 -14.038 -0.079 1.00 94.62 769 PRO A N 1
ATOM 5918 C CA . PRO A 1 769 ? 12.157 -14.629 1.076 1.00 94.62 769 PRO A CA 1
ATOM 5919 C C . PRO A 1 769 ? 12.056 -13.782 2.359 1.00 94.62 769 PRO A C 1
ATOM 5921 O O . PRO A 1 769 ? 11.844 -14.317 3.447 1.00 94.62 769 PRO A O 1
ATOM 5924 N N . SER A 1 770 ? 12.119 -12.451 2.237 1.00 93.94 770 SER A N 1
ATOM 5925 C CA . SER A 1 770 ? 11.974 -11.517 3.362 1.00 93.94 770 SER A CA 1
ATOM 5926 C C . SER A 1 770 ? 10.607 -11.604 4.044 1.00 93.94 770 SER A C 1
ATOM 5928 O O . SER A 1 770 ? 10.538 -11.555 5.273 1.00 93.94 770 SER A O 1
ATOM 5930 N N . VAL A 1 771 ? 9.527 -11.778 3.268 1.00 92.31 771 VAL A N 1
ATOM 5931 C CA . VAL A 1 771 ? 8.172 -11.984 3.810 1.00 92.31 771 VAL A CA 1
ATOM 5932 C C . VAL A 1 771 ? 8.108 -13.263 4.640 1.00 92.31 771 VAL A C 1
ATOM 5934 O O . VAL A 1 771 ? 7.560 -13.243 5.743 1.00 92.31 771 VAL A O 1
ATOM 5937 N N . VAL A 1 772 ? 8.718 -14.351 4.156 1.00 92.81 772 VAL A N 1
ATOM 5938 C CA . VAL A 1 772 ? 8.753 -15.629 4.881 1.00 92.81 772 VAL A CA 1
ATOM 5939 C C . VAL A 1 772 ? 9.499 -15.484 6.205 1.00 92.81 772 VAL A C 1
ATOM 5941 O O . VAL A 1 772 ? 8.928 -15.790 7.249 1.00 92.81 772 VAL A O 1
ATOM 5944 N N . ARG A 1 773 ? 10.721 -14.932 6.193 1.00 93.50 773 ARG A N 1
ATOM 5945 C CA . ARG A 1 773 ? 11.517 -14.731 7.418 1.00 93.50 773 ARG A CA 1
ATOM 5946 C C . ARG A 1 773 ? 10.780 -13.885 8.457 1.00 93.50 773 ARG A C 1
ATOM 5948 O O . ARG A 1 773 ? 10.746 -14.233 9.636 1.00 93.50 773 ARG A O 1
ATOM 5955 N N . ALA A 1 774 ? 10.147 -12.788 8.038 1.00 92.56 774 ALA A N 1
ATOM 5956 C CA . ALA A 1 774 ? 9.391 -11.950 8.964 1.00 92.56 774 ALA A CA 1
ATOM 5957 C C . ALA A 1 774 ? 8.187 -12.690 9.563 1.00 92.56 774 ALA A C 1
ATOM 5959 O O . ALA A 1 774 ? 7.967 -12.604 10.770 1.00 92.56 774 ALA A O 1
ATOM 5960 N N . ALA A 1 775 ? 7.433 -13.438 8.751 1.00 90.62 775 ALA A N 1
ATOM 5961 C CA . ALA A 1 775 ? 6.306 -14.232 9.232 1.00 90.62 775 ALA A CA 1
ATOM 5962 C C . ALA A 1 775 ? 6.757 -15.309 10.234 1.00 90.62 775 ALA A C 1
ATOM 5964 O O . ALA A 1 775 ? 6.167 -15.432 11.306 1.00 90.62 775 ALA A O 1
ATOM 5965 N N . GLU A 1 776 ? 7.839 -16.037 9.938 1.00 91.38 776 GLU A N 1
ATOM 5966 C CA . GLU A 1 776 ? 8.404 -17.042 10.845 1.00 91.38 776 GLU A CA 1
ATOM 5967 C C . GLU A 1 776 ? 8.834 -16.433 12.183 1.00 91.38 776 GLU A C 1
ATOM 5969 O O . GLU A 1 776 ? 8.562 -17.011 13.239 1.00 91.38 776 GLU A O 1
ATOM 5974 N N . TRP A 1 777 ? 9.478 -15.261 12.144 1.00 91.56 777 TRP A N 1
ATOM 5975 C CA . TRP A 1 777 ? 9.907 -14.548 13.345 1.00 91.56 777 TRP A CA 1
ATOM 5976 C C . TRP A 1 777 ? 8.719 -14.089 14.187 1.00 91.56 777 TRP A C 1
ATOM 5978 O O . TRP A 1 777 ? 8.676 -14.333 15.392 1.00 91.56 777 TRP A O 1
ATOM 5988 N N . MET A 1 778 ? 7.733 -13.446 13.560 1.00 90.19 778 MET A N 1
ATOM 5989 C CA . MET A 1 778 ? 6.582 -12.903 14.276 1.00 90.19 778 MET A CA 1
ATOM 5990 C C . MET A 1 778 ? 5.704 -13.993 14.883 1.00 90.19 778 MET A C 1
ATOM 5992 O O . MET A 1 778 ? 5.273 -13.829 16.020 1.00 90.19 778 MET A O 1
ATOM 5996 N N . ALA A 1 779 ? 5.503 -15.117 14.189 1.00 88.94 779 ALA A N 1
ATOM 5997 C CA . ALA A 1 779 ? 4.776 -16.261 14.739 1.00 88.94 779 ALA A CA 1
ATOM 5998 C C . ALA A 1 779 ? 5.512 -16.880 15.942 1.00 88.94 779 ALA A C 1
ATOM 6000 O O . ALA A 1 779 ? 4.887 -17.342 16.896 1.00 88.94 779 ALA A O 1
ATOM 6001 N N . ALA A 1 780 ? 6.850 -16.868 15.933 1.00 88.38 780 ALA A N 1
ATOM 6002 C CA . ALA A 1 780 ? 7.652 -17.372 17.046 1.00 88.38 780 ALA A CA 1
ATOM 6003 C C . ALA A 1 780 ? 7.588 -16.474 18.300 1.00 88.38 780 ALA A C 1
ATOM 6005 O O . ALA A 1 780 ? 7.769 -16.97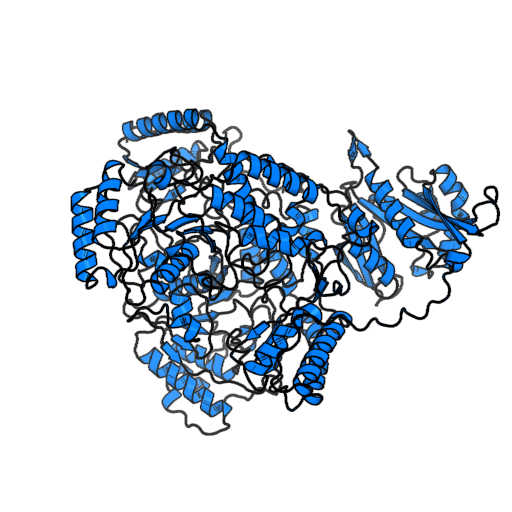5 19.410 1.00 88.38 780 ALA A O 1
ATOM 6006 N N . LEU A 1 781 ? 7.298 -15.173 18.156 1.00 87.69 781 LEU A N 1
ATOM 6007 C CA . LEU A 1 781 ? 7.126 -14.250 19.290 1.00 87.69 781 LEU A CA 1
ATOM 6008 C C . LEU A 1 781 ? 5.805 -14.450 20.048 1.00 87.69 781 LEU A C 1
ATOM 6010 O O . LEU A 1 781 ? 5.673 -13.979 21.179 1.00 87.69 781 LEU A O 1
ATOM 6014 N N . THR A 1 782 ? 4.832 -15.128 19.443 1.00 88.25 782 THR A N 1
ATOM 6015 C CA . THR A 1 782 ? 3.460 -15.256 19.949 1.00 88.25 782 THR A CA 1
ATOM 6016 C C . THR A 1 782 ? 2.982 -16.715 19.897 1.00 88.25 782 THR A C 1
ATOM 6018 O O . THR A 1 782 ? 2.000 -17.033 19.233 1.00 88.25 782 THR A O 1
ATOM 6021 N N . PRO A 1 783 ? 3.606 -17.649 20.642 1.00 81.50 783 PRO A N 1
ATOM 6022 C CA . PRO A 1 783 ? 3.322 -19.085 20.514 1.00 81.50 783 PRO A CA 1
ATOM 6023 C C . PRO A 1 783 ? 1.857 -19.488 20.791 1.00 81.50 783 PRO A C 1
ATOM 6025 O O . PRO A 1 783 ? 1.419 -20.533 20.317 1.00 81.50 783 PRO A O 1
ATOM 6028 N N . GLY A 1 784 ? 1.087 -18.676 21.531 1.00 87.12 784 GLY A N 1
ATOM 6029 C CA . GLY A 1 784 ? -0.357 -18.872 21.748 1.00 87.12 784 GLY A CA 1
ATOM 6030 C C . GLY A 1 784 ? -1.268 -18.308 20.645 1.00 87.12 784 GLY A C 1
ATOM 6031 O O . GLY A 1 784 ? -2.463 -18.590 20.638 1.00 87.12 784 GLY A O 1
ATOM 6032 N N . LEU A 1 785 ? -0.716 -17.527 19.713 1.00 91.31 785 LEU A N 1
ATOM 6033 C CA . LEU A 1 785 ? -1.409 -16.844 18.615 1.00 91.31 785 LEU A CA 1
ATOM 6034 C C . LEU A 1 785 ? -0.646 -17.045 17.297 1.00 91.31 785 LEU A C 1
ATOM 6036 O O . LEU A 1 785 ? -0.183 -16.083 16.684 1.00 91.31 785 LEU A O 1
ATOM 6040 N N . PRO A 1 786 ? -0.469 -18.299 16.858 1.00 83.94 786 PRO A N 1
ATOM 6041 C CA . PRO A 1 786 ? 0.530 -18.621 15.851 1.00 83.94 786 PRO A CA 1
ATOM 6042 C C . PRO A 1 786 ? 0.121 -18.189 14.433 1.00 83.94 786 PRO A C 1
ATOM 6044 O O . PRO A 1 786 ? 0.917 -18.319 13.514 1.00 83.94 786 PRO A O 1
ATOM 6047 N N . ARG A 1 787 ? -1.112 -17.718 14.210 1.00 88.94 787 ARG A N 1
ATOM 6048 C CA . ARG A 1 787 ? -1.627 -17.373 12.878 1.00 88.94 787 ARG A CA 1
ATOM 6049 C C . ARG A 1 787 ? -1.556 -15.875 12.638 1.00 88.94 787 ARG A C 1
ATOM 6051 O O . ARG A 1 787 ? -1.964 -15.091 13.489 1.00 88.94 787 ARG A O 1
ATOM 6058 N N . LEU A 1 788 ? -1.081 -15.485 11.459 1.00 89.12 788 LEU A N 1
ATOM 6059 C CA . LEU A 1 788 ? -0.762 -14.093 11.148 1.00 89.12 788 LEU A CA 1
ATOM 6060 C C . LEU A 1 788 ? -1.597 -13.548 9.989 1.00 89.12 788 LEU A C 1
ATOM 6062 O O . LEU A 1 788 ? -1.761 -14.198 8.955 1.00 89.12 788 LEU A O 1
ATOM 6066 N N . TYR A 1 789 ? -2.035 -12.302 10.141 1.00 89.38 789 TYR A N 1
ATOM 6067 C CA . TYR A 1 789 ? -2.460 -11.431 9.051 1.00 89.38 789 TYR A CA 1
ATOM 6068 C C . TYR A 1 789 ? -1.656 -10.134 9.076 1.00 89.38 789 TYR A C 1
ATOM 6070 O O . TYR A 1 789 ? -1.236 -9.670 10.139 1.00 89.38 789 TYR A O 1
ATOM 6078 N N . VAL A 1 790 ? -1.526 -9.517 7.903 1.00 89.12 790 VAL A N 1
ATOM 6079 C CA . VAL A 1 790 ? -0.955 -8.175 7.744 1.00 89.12 790 VAL A CA 1
ATOM 6080 C C . VAL A 1 790 ? -1.968 -7.220 7.136 1.00 89.12 790 VAL A C 1
ATOM 6082 O O . VAL A 1 790 ? -2.962 -7.638 6.535 1.00 89.12 790 VAL A O 1
ATOM 6085 N N . THR A 1 791 ? -1.730 -5.929 7.322 1.00 90.25 791 THR A N 1
ATOM 6086 C CA . THR A 1 791 ? -2.526 -4.844 6.734 1.00 90.25 791 THR A CA 1
ATOM 6087 C C . THR A 1 791 ? -1.642 -3.635 6.449 1.00 90.25 791 THR A C 1
ATOM 6089 O O . THR A 1 791 ? -0.496 -3.584 6.899 1.00 90.25 791 THR A O 1
ATOM 6092 N N . SER A 1 792 ? -2.172 -2.641 5.732 1.00 88.88 792 SER A N 1
ATOM 6093 C CA . SER A 1 792 ? -1.398 -1.449 5.378 1.00 88.88 792 SER A CA 1
ATOM 6094 C C . SER A 1 792 ? -1.241 -0.453 6.521 1.00 88.88 792 SER A C 1
ATOM 6096 O O . SER A 1 792 ? -0.360 0.392 6.453 1.00 88.88 792 SER A O 1
ATOM 6098 N N . GLY A 1 793 ? -2.082 -0.506 7.549 1.00 90.06 793 GLY A N 1
ATOM 6099 C CA . GLY A 1 793 ? -2.134 0.524 8.578 1.00 90.06 793 GLY A CA 1
ATOM 6100 C C . GLY A 1 793 ? -2.902 0.064 9.807 1.00 90.06 793 GLY A C 1
ATOM 6101 O O . GLY A 1 793 ? -3.502 -1.009 9.830 1.00 90.06 793 GLY A O 1
ATOM 6102 N N . ARG A 1 794 ? -2.871 0.890 10.851 1.00 91.19 794 ARG A N 1
ATOM 6103 C CA . ARG A 1 794 ? -3.508 0.592 12.138 1.00 91.19 794 ARG A CA 1
ATOM 6104 C C . ARG A 1 794 ? -5.021 0.423 12.028 1.00 91.19 794 ARG A C 1
ATOM 6106 O O . ARG A 1 794 ? -5.568 -0.526 12.576 1.00 91.19 794 ARG A O 1
ATOM 6113 N N . ASP A 1 795 ? -5.698 1.328 11.340 1.00 94.38 795 ASP A N 1
ATOM 6114 C CA . ASP A 1 795 ? -7.153 1.292 11.238 1.00 94.38 795 ASP A CA 1
ATOM 6115 C C . ASP A 1 795 ? -7.606 0.073 10.424 1.00 94.38 795 ASP A C 1
ATOM 6117 O O . ASP A 1 795 ? -8.544 -0.631 10.799 1.00 94.38 795 ASP A O 1
ATOM 6121 N N . GLU A 1 796 ? -6.863 -0.266 9.367 1.00 92.38 796 GLU A N 1
ATOM 6122 C CA . GLU A 1 796 ? -7.104 -1.492 8.612 1.00 92.38 796 GLU A CA 1
ATOM 6123 C C . GLU A 1 796 ? -6.886 -2.776 9.446 1.00 92.38 796 GLU A C 1
ATOM 6125 O O . GLU A 1 796 ? -7.577 -3.772 9.197 1.00 92.38 796 GLU A O 1
ATOM 6130 N N . LEU A 1 797 ? -5.999 -2.777 10.458 1.00 91.56 797 LEU A N 1
ATOM 6131 C CA . LEU A 1 797 ? -5.882 -3.891 11.420 1.00 91.56 797 LEU A CA 1
ATOM 6132 C C . LEU A 1 797 ? -7.175 -4.111 12.196 1.00 91.56 797 LEU A C 1
ATOM 6134 O O . LEU A 1 797 ? -7.619 -5.252 12.340 1.00 91.56 797 LEU A O 1
ATOM 6138 N N . LEU A 1 798 ? -7.786 -3.035 12.687 1.00 95.12 798 LEU A N 1
ATOM 6139 C CA . LEU A 1 798 ? -9.049 -3.123 13.410 1.00 95.12 798 LEU A CA 1
ATOM 6140 C C . LEU A 1 798 ? -10.156 -3.669 12.505 1.00 95.12 798 LEU A C 1
ATOM 6142 O O . LEU A 1 798 ? -10.839 -4.630 12.863 1.00 95.12 798 LEU A O 1
ATOM 6146 N N . ASP A 1 799 ? -10.288 -3.116 11.301 1.00 94.25 799 ASP A N 1
ATOM 6147 C CA . ASP A 1 799 ? -11.239 -3.590 10.294 1.00 94.25 799 ASP A CA 1
ATOM 6148 C C . ASP A 1 799 ? -10.998 -5.051 9.888 1.00 94.25 799 ASP A C 1
ATOM 6150 O O . ASP A 1 799 ? -11.935 -5.789 9.565 1.00 94.25 799 ASP A O 1
ATOM 6154 N N . LYS A 1 800 ? -9.740 -5.504 9.887 1.00 92.06 800 LYS A N 1
ATOM 6155 C CA . LYS A 1 800 ? -9.398 -6.914 9.676 1.00 92.06 800 LYS A CA 1
ATOM 6156 C C . LYS A 1 800 ? -9.911 -7.780 10.824 1.00 92.06 800 LYS A C 1
ATOM 6158 O O . LYS A 1 800 ? -10.583 -8.775 10.553 1.00 92.06 800 LYS A O 1
ATOM 6163 N N . ALA A 1 801 ? -9.612 -7.408 12.066 1.00 94.25 801 ALA A N 1
ATOM 6164 C CA . ALA A 1 801 ? -10.029 -8.154 13.250 1.00 94.25 801 ALA A CA 1
ATOM 6165 C C . ALA A 1 801 ? -11.560 -8.256 13.337 1.00 94.25 801 ALA A C 1
ATOM 6167 O O . ALA A 1 801 ? -12.098 -9.348 13.515 1.00 94.25 801 ALA A O 1
ATOM 6168 N N . LEU A 1 802 ? -12.273 -7.151 13.095 1.00 95.44 802 LEU A N 1
ATOM 6169 C CA . LEU A 1 802 ? -13.737 -7.119 13.044 1.00 95.44 802 LEU A CA 1
ATOM 6170 C C . LEU A 1 802 ? -14.305 -8.091 12.008 1.00 95.44 802 LEU A C 1
ATOM 6172 O O . LEU A 1 802 ? -15.225 -8.844 12.318 1.00 95.44 802 LEU A O 1
ATOM 6176 N N . ARG A 1 803 ? -13.752 -8.122 10.789 1.00 92.69 803 ARG A N 1
ATOM 6177 C CA . ARG A 1 803 ? -14.240 -9.032 9.738 1.00 92.69 803 ARG A CA 1
ATOM 6178 C C . ARG A 1 803 ? -13.957 -10.499 10.039 1.00 92.69 803 ARG A C 1
ATOM 6180 O O . ARG A 1 803 ? -14.810 -11.333 9.747 1.00 92.69 803 ARG A O 1
ATOM 6187 N N . ILE A 1 804 ? -12.804 -10.814 10.633 1.00 92.56 804 ILE A N 1
ATOM 6188 C CA . ILE A 1 804 ? -12.500 -12.176 11.098 1.00 92.56 804 ILE A CA 1
ATOM 6189 C C . ILE A 1 804 ? -13.533 -12.609 12.141 1.00 92.56 804 ILE A C 1
ATOM 6191 O O . ILE A 1 804 ? -14.129 -13.674 12.013 1.00 92.56 804 ILE A O 1
ATOM 6195 N N . LEU A 1 805 ? -13.813 -11.766 13.136 1.00 94.88 805 LEU A N 1
ATOM 6196 C CA . LEU A 1 805 ? -14.803 -12.094 14.161 1.00 94.88 805 LEU A CA 1
ATOM 6197 C C . LEU A 1 805 ? -16.219 -12.189 13.590 1.00 94.88 805 LEU A C 1
ATOM 6199 O O . LEU A 1 805 ? -16.937 -13.127 13.918 1.00 94.88 805 LEU A O 1
ATOM 6203 N N . LYS A 1 806 ? -16.608 -11.291 12.680 1.00 94.00 806 LYS A N 1
ATOM 6204 C CA . LYS A 1 806 ? -17.911 -11.321 11.998 1.00 94.00 806 LYS A CA 1
ATOM 6205 C C . LYS A 1 806 ? -18.105 -12.579 11.146 1.00 94.00 806 LYS A C 1
ATOM 6207 O O . LYS A 1 806 ? -19.216 -13.098 11.083 1.00 94.00 806 LYS A O 1
ATOM 6212 N N . TRP A 1 807 ? -17.041 -13.104 10.536 1.00 92.12 807 TRP A N 1
ATOM 6213 C CA . TRP A 1 807 ? -17.088 -14.373 9.801 1.00 92.12 807 TRP A CA 1
ATOM 6214 C C . TRP A 1 807 ? -17.505 -15.548 10.692 1.00 92.12 807 TRP A C 1
ATOM 6216 O O . TRP A 1 807 ? -18.357 -16.350 10.301 1.00 92.12 807 TRP A O 1
ATOM 6226 N N . HIS A 1 808 ? -16.935 -15.613 11.898 1.00 92.00 808 HIS A N 1
ATOM 6227 C CA . HIS A 1 808 ? -17.224 -16.654 12.888 1.00 92.00 808 HIS A CA 1
ATOM 6228 C C . HIS A 1 808 ? -18.507 -16.378 13.687 1.00 92.00 808 HIS A C 1
ATOM 6230 O O . HIS A 1 808 ? -19.179 -17.308 14.122 1.00 92.00 808 HIS A O 1
ATOM 6236 N N . ARG A 1 809 ? -18.885 -15.106 13.851 1.00 94.31 809 ARG A N 1
ATOM 6237 C CA . ARG A 1 809 ? -20.049 -14.636 14.620 1.00 94.31 809 ARG A CA 1
ATOM 6238 C C . ARG A 1 809 ? -21.014 -13.871 13.713 1.00 94.31 809 ARG A C 1
ATOM 6240 O O . ARG A 1 809 ? -21.177 -12.658 13.829 1.00 94.31 809 ARG A O 1
ATOM 6247 N N . ARG A 1 810 ? -21.660 -14.584 12.786 1.00 91.62 810 ARG A N 1
ATOM 6248 C CA . ARG A 1 810 ? -22.480 -13.978 11.715 1.00 91.62 810 ARG A CA 1
ATOM 6249 C C . ARG A 1 810 ? -23.637 -13.118 12.217 1.00 91.62 810 ARG A C 1
ATOM 6251 O O . ARG A 1 810 ? -23.953 -12.118 11.582 1.00 91.62 810 ARG A O 1
ATOM 6258 N N . ASP A 1 811 ? -24.218 -13.452 13.364 1.00 93.62 811 ASP A N 1
ATOM 6259 C CA . ASP A 1 811 ? -25.331 -12.695 13.950 1.00 93.62 811 ASP A CA 1
ATOM 6260 C C . ASP A 1 811 ? -24.887 -11.486 14.779 1.00 93.62 811 ASP A C 1
ATOM 6262 O O . ASP A 1 811 ? -25.734 -10.698 15.211 1.00 93.62 811 ASP A O 1
ATOM 6266 N N . ALA A 1 812 ? -23.580 -11.330 15.002 1.00 96.31 812 ALA A N 1
ATOM 6267 C CA . ALA A 1 812 ? -23.036 -10.253 15.805 1.00 96.31 812 ALA A CA 1
ATOM 6268 C C . ALA A 1 812 ? -22.989 -8.927 15.038 1.00 96.31 812 ALA A C 1
ATOM 6270 O O . ALA A 1 812 ? -22.661 -8.873 13.846 1.00 96.31 812 ALA A O 1
ATOM 6271 N N . THR A 1 813 ? -23.324 -7.848 15.738 1.00 95.81 813 THR A N 1
ATOM 6272 C CA . THR A 1 813 ? -23.458 -6.490 15.188 1.00 95.81 813 THR A CA 1
ATOM 6273 C C . THR A 1 813 ? -22.820 -5.424 16.075 1.00 95.81 813 THR A C 1
ATOM 6275 O O . THR A 1 813 ? -22.617 -4.302 15.614 1.00 95.81 813 THR A O 1
ATOM 6278 N N . VAL A 1 814 ? -22.471 -5.762 17.321 1.00 97.81 814 VAL A N 1
ATOM 6279 C CA . VAL A 1 814 ? -21.940 -4.824 18.318 1.00 97.81 814 VAL A CA 1
ATOM 6280 C C . VAL A 1 814 ? -20.489 -5.155 18.647 1.00 97.81 814 VAL A C 1
ATOM 6282 O O . VAL A 1 814 ? -20.189 -6.282 19.020 1.00 97.81 814 VAL A O 1
ATOM 6285 N N . ALA A 1 815 ? -19.587 -4.186 18.550 1.00 98.31 815 ALA A N 1
ATOM 6286 C CA . ALA A 1 815 ? -18.239 -4.270 19.115 1.00 98.31 815 ALA A CA 1
ATOM 6287 C C . ALA A 1 815 ? -18.158 -3.387 20.367 1.00 98.31 815 ALA A C 1
ATOM 6289 O O . ALA A 1 815 ? -18.874 -2.393 20.442 1.00 98.31 815 ALA A O 1
ATOM 6290 N N . ILE A 1 816 ? -17.332 -3.741 21.355 1.00 98.56 816 ILE A N 1
ATOM 6291 C CA . ILE A 1 816 ? -17.257 -2.995 22.623 1.00 98.56 816 ILE A CA 1
ATOM 6292 C C . ILE A 1 816 ? -15.845 -2.437 22.822 1.00 98.56 816 ILE A C 1
ATOM 6294 O O . ILE A 1 816 ? -14.870 -3.193 22.847 1.00 98.56 816 ILE A O 1
ATOM 6298 N N . GLY A 1 817 ? -15.744 -1.115 22.967 1.00 97.88 817 GLY A N 1
ATOM 6299 C CA . GLY A 1 817 ? -14.496 -0.399 23.256 1.00 97.88 817 GLY A CA 1
ATOM 6300 C C . GLY A 1 817 ? -14.341 -0.022 24.734 1.00 97.88 817 GLY A C 1
ATOM 6301 O O . GLY A 1 817 ? -15.185 -0.356 25.566 1.00 97.88 817 GLY A O 1
ATOM 6302 N N . LEU A 1 818 ? -13.274 0.716 25.050 1.00 97.38 818 LEU A N 1
ATOM 6303 C CA . LEU A 1 818 ? -13.059 1.344 26.361 1.00 97.38 818 LEU A CA 1
ATOM 6304 C C . LEU A 1 818 ? -13.188 2.862 26.255 1.00 97.38 818 LEU A C 1
ATOM 6306 O O . LEU A 1 818 ? -12.751 3.460 25.270 1.00 97.38 818 LEU A O 1
ATOM 6310 N N . GLU A 1 819 ? -13.710 3.491 27.301 1.00 97.06 819 GLU A N 1
ATOM 6311 C CA . GLU A 1 819 ? -13.581 4.936 27.501 1.00 97.06 819 GLU A CA 1
ATOM 6312 C C . GLU A 1 819 ? -12.103 5.344 27.517 1.00 97.06 819 GLU A C 1
ATOM 6314 O O . GLU A 1 819 ? -11.250 4.663 28.096 1.00 97.06 819 GLU A O 1
ATOM 6319 N N . GLY A 1 820 ? -11.783 6.443 26.838 1.00 95.81 820 GLY A N 1
ATOM 6320 C CA . GLY A 1 820 ? -10.416 6.907 26.601 1.00 95.81 820 GLY A CA 1
ATOM 6321 C C . GLY A 1 820 ? -9.611 6.105 25.568 1.00 95.81 820 GLY A C 1
ATOM 6322 O O . GLY A 1 820 ? -8.466 6.469 25.297 1.00 95.81 820 GLY A O 1
ATOM 6323 N N . GLY A 1 821 ? -10.169 5.034 24.993 1.00 96.38 821 GLY A N 1
ATOM 6324 C CA . GLY A 1 821 ? -9.471 4.176 24.031 1.00 96.38 821 GLY A CA 1
ATOM 6325 C C . GLY A 1 821 ? -9.260 4.845 22.673 1.00 96.38 821 GLY A C 1
ATOM 6326 O O . GLY A 1 821 ? -10.068 5.663 22.235 1.00 96.38 821 GLY A O 1
ATOM 6327 N N . TYR A 1 822 ? -8.182 4.483 21.983 1.00 96.62 822 TYR A N 1
ATOM 6328 C CA . TYR A 1 822 ? -7.835 4.979 20.656 1.00 96.62 822 TYR A CA 1
ATOM 6329 C C . TYR A 1 822 ? -7.304 3.861 19.754 1.00 96.62 822 TYR A C 1
ATOM 6331 O O . TYR A 1 822 ? -6.136 3.481 19.792 1.00 96.62 822 TYR A O 1
ATOM 6339 N N . LEU A 1 823 ? -8.163 3.376 18.862 1.00 95.69 823 LEU A N 1
ATOM 6340 C CA . LEU A 1 823 ? -7.836 2.316 17.904 1.00 95.69 823 LEU A CA 1
ATOM 6341 C C . LEU A 1 823 ? -7.562 2.844 16.487 1.00 95.69 823 LEU A C 1
ATOM 6343 O O . LEU A 1 823 ? -7.332 2.060 15.571 1.00 95.69 823 LEU A O 1
ATOM 6347 N N . GLY A 1 824 ? -7.573 4.168 16.312 1.00 95.12 824 GLY A N 1
ATOM 6348 C CA . GLY A 1 824 ? -7.487 4.853 15.021 1.00 95.12 824 GLY A CA 1
ATOM 6349 C C . GLY A 1 824 ? -8.613 5.875 14.840 1.00 95.12 824 GLY A C 1
ATOM 6350 O O . GLY A 1 824 ? -9.456 6.055 15.721 1.00 95.12 824 GLY A O 1
ATOM 6351 N N . HIS A 1 825 ? -8.624 6.572 13.710 1.00 95.69 825 HIS A N 1
ATOM 6352 C CA . HIS A 1 825 ? -9.639 7.591 13.394 1.00 95.69 825 HIS A CA 1
ATOM 6353 C C . HIS A 1 825 ? -9.885 7.790 11.882 1.00 95.69 825 HIS A C 1
ATOM 6355 O O . HIS A 1 825 ? -10.675 8.648 11.477 1.00 95.69 825 HIS A O 1
ATOM 6361 N N . VAL A 1 826 ? -9.218 7.015 11.029 1.00 95.69 826 VAL A N 1
ATOM 6362 C CA . VAL A 1 826 ? -9.312 7.040 9.567 1.00 95.69 826 VAL A CA 1
ATOM 6363 C C . VAL A 1 826 ? -10.502 6.229 9.077 1.00 95.69 826 VAL A C 1
ATOM 6365 O O . VAL A 1 826 ? -11.240 6.722 8.222 1.00 95.69 826 VAL A O 1
ATOM 6368 N N . THR A 1 827 ? -10.739 5.033 9.621 1.00 96.94 827 THR A N 1
ATOM 6369 C CA . THR A 1 827 ? -11.892 4.208 9.224 1.00 96.94 827 THR A CA 1
ATOM 6370 C C . THR A 1 827 ? -13.114 4.474 10.094 1.00 96.94 827 THR A C 1
ATOM 6372 O O . THR A 1 827 ? -13.015 4.890 11.252 1.00 96.94 827 THR A O 1
ATOM 6375 N N . ALA A 1 828 ? -14.302 4.239 9.537 1.00 96.81 828 ALA A N 1
ATOM 6376 C CA . ALA A 1 828 ? -15.566 4.336 10.258 1.00 96.81 828 ALA A CA 1
ATOM 6377 C C . ALA A 1 828 ? -15.589 3.431 11.496 1.00 96.81 828 ALA A C 1
ATOM 6379 O O . ALA A 1 828 ? -16.065 3.849 12.552 1.00 96.81 828 ALA A O 1
ATOM 6380 N N . ALA A 1 829 ? -15.034 2.222 11.388 1.00 96.94 829 ALA A N 1
ATOM 6381 C CA . ALA A 1 829 ? -14.911 1.294 12.504 1.00 96.94 829 ALA A CA 1
ATOM 6382 C C . ALA A 1 829 ? -14.002 1.852 13.609 1.00 96.94 829 ALA A C 1
ATOM 6384 O O . ALA A 1 829 ? -14.401 1.874 14.775 1.00 96.94 829 ALA A O 1
ATOM 6385 N N . ALA A 1 830 ? -12.830 2.376 13.239 1.00 97.00 830 ALA A N 1
ATOM 6386 C CA . ALA A 1 830 ? -11.881 2.952 14.184 1.00 97.00 830 ALA A CA 1
ATOM 6387 C C . ALA A 1 830 ? -12.457 4.151 14.937 1.00 97.00 830 ALA A C 1
ATOM 6389 O O . ALA A 1 830 ? -12.416 4.164 16.162 1.00 97.00 830 ALA A O 1
ATOM 6390 N N . ARG A 1 831 ? -13.108 5.096 14.248 1.00 96.25 831 ARG A N 1
ATOM 6391 C CA . ARG A 1 831 ? -13.795 6.226 14.909 1.00 96.25 831 ARG A CA 1
ATOM 6392 C C . ARG A 1 831 ? -14.942 5.810 15.821 1.00 96.25 831 ARG A C 1
ATOM 6394 O O . ARG A 1 831 ? -15.294 6.548 16.729 1.00 96.25 831 ARG A O 1
ATOM 6401 N N . SER A 1 832 ? -15.570 4.669 15.550 1.00 97.19 832 SER A N 1
ATOM 6402 C CA . SER A 1 832 ? -16.711 4.205 16.344 1.00 97.19 832 SER A CA 1
ATOM 6403 C C . SER A 1 832 ? -16.274 3.539 17.652 1.00 97.19 832 SER A C 1
ATOM 6405 O O . SER A 1 832 ? -16.996 3.621 18.645 1.00 97.19 832 SER A O 1
ATOM 6407 N N . LEU A 1 833 ? -15.093 2.907 17.670 1.00 97.12 833 LEU A N 1
ATOM 6408 C CA . LEU A 1 833 ? -14.517 2.279 18.867 1.00 97.12 833 LEU A CA 1
ATOM 6409 C C . LEU A 1 833 ? -13.563 3.188 19.641 1.00 97.12 833 LEU A C 1
ATOM 6411 O O . LEU A 1 833 ? -13.443 3.028 20.855 1.00 97.12 833 LEU A O 1
ATOM 6415 N N . SER A 1 834 ? -12.914 4.137 18.970 1.00 96.88 834 SER A N 1
ATOM 6416 C CA . SER A 1 834 ? -12.153 5.191 19.633 1.00 96.88 834 SER A CA 1
ATOM 6417 C C . SER A 1 834 ? -13.083 6.144 20.384 1.00 96.88 834 SER A C 1
ATOM 6419 O O . SER A 1 834 ? -14.219 6.399 19.980 1.00 96.88 834 SER A O 1
ATOM 6421 N N . ASP A 1 835 ? -12.602 6.674 21.501 1.00 96.19 835 ASP A N 1
ATOM 6422 C CA . ASP A 1 835 ? -13.324 7.676 22.270 1.00 96.19 835 ASP A CA 1
ATOM 6423 C C . ASP A 1 835 ? -13.296 9.030 21.528 1.00 96.19 835 ASP A C 1
ATOM 6425 O O . ASP A 1 835 ? -12.213 9.533 21.206 1.00 96.19 835 ASP A O 1
ATOM 6429 N N . PRO A 1 836 ? -14.451 9.670 21.269 1.00 93.12 836 PRO A N 1
ATOM 6430 C CA . PRO A 1 836 ? -14.489 10.966 20.593 1.00 93.12 836 PRO A CA 1
ATOM 6431 C C . PRO A 1 836 ? -13.744 12.076 21.353 1.00 93.12 836 PRO A C 1
ATOM 6433 O O . PRO A 1 836 ? -13.364 13.076 20.750 1.00 93.12 836 PRO A O 1
ATOM 6436 N N . ALA A 1 837 ? -13.489 11.922 22.656 1.00 92.88 837 ALA A N 1
ATOM 6437 C CA . ALA A 1 837 ? -12.697 12.872 23.436 1.00 92.88 837 ALA A CA 1
ATOM 6438 C C . ALA A 1 837 ? -11.185 12.805 23.140 1.00 92.88 837 ALA A C 1
ATOM 6440 O O . ALA A 1 837 ? -10.433 13.666 23.611 1.00 92.88 837 ALA A O 1
ATOM 6441 N N . VAL A 1 838 ? -10.712 11.794 22.396 1.00 94.06 838 VAL A N 1
ATOM 6442 C CA . VAL A 1 838 ? -9.274 11.561 22.159 1.00 94.06 838 VAL A CA 1
ATOM 6443 C C . VAL A 1 838 ? -8.843 11.646 20.694 1.00 94.06 838 VAL A C 1
ATOM 6445 O O . VAL A 1 838 ? -7.668 11.416 20.407 1.00 94.06 838 VAL A O 1
ATOM 6448 N N . HIS A 1 839 ? -9.743 12.012 19.779 1.00 94.12 839 HIS A N 1
ATOM 6449 C CA . HIS A 1 839 ? -9.427 12.274 18.372 1.00 94.12 839 HIS A CA 1
ATOM 6450 C C . HIS A 1 839 ? -10.343 13.351 17.775 1.00 94.12 839 HIS A C 1
ATOM 6452 O O . HIS A 1 839 ? -11.389 13.683 18.324 1.00 94.12 839 HIS A O 1
ATOM 6458 N N . ARG A 1 840 ? -9.970 13.884 16.611 1.00 92.44 840 ARG A N 1
ATOM 6459 C CA . ARG A 1 840 ? -10.730 14.898 15.859 1.00 92.44 840 ARG A CA 1
ATOM 6460 C C . ARG A 1 840 ? -11.245 14.389 14.514 1.00 92.44 840 ARG A C 1
ATOM 6462 O O . ARG A 1 840 ? -11.847 15.149 13.770 1.00 92.44 840 ARG A O 1
ATOM 6469 N N . GLY A 1 841 ? -11.064 13.098 14.218 1.00 87.44 841 GLY A N 1
ATOM 6470 C CA . GLY A 1 841 ? -11.464 12.467 12.948 1.00 87.44 841 GLY A CA 1
ATOM 6471 C C . GLY A 1 841 ? -12.966 12.451 12.611 1.00 87.44 841 GLY A C 1
ATOM 6472 O O . GLY A 1 841 ? -13.338 11.898 11.581 1.00 87.44 841 GLY A O 1
ATOM 6473 N N . GLY A 1 842 ? -13.829 13.036 13.443 1.00 86.31 842 GLY A N 1
ATOM 6474 C CA . GLY A 1 842 ? -15.271 13.126 13.210 1.00 86.31 842 GLY A CA 1
ATOM 6475 C C . GLY A 1 842 ? -16.111 12.108 13.981 1.00 86.31 842 GLY A C 1
ATOM 6476 O O . GLY A 1 842 ? -15.577 11.361 14.802 1.00 86.31 842 GLY A O 1
ATOM 6477 N N . PRO A 1 843 ? -17.439 12.116 13.771 1.00 89.69 843 PRO A N 1
ATOM 6478 C CA . PRO A 1 843 ? -18.371 11.344 14.583 1.00 89.69 843 PRO A CA 1
ATOM 6479 C C . PRO A 1 843 ? -18.248 9.833 14.345 1.00 89.69 843 PRO A C 1
ATOM 6481 O O . PRO A 1 843 ? -17.797 9.376 13.288 1.00 89.69 843 PRO A O 1
ATOM 6484 N N . ALA A 1 844 ? -18.715 9.061 15.328 1.00 93.75 844 ALA A N 1
ATOM 6485 C CA . ALA A 1 844 ? -18.898 7.622 15.192 1.00 93.75 844 ALA A CA 1
ATOM 6486 C C . ALA A 1 844 ? -19.906 7.313 14.073 1.00 93.75 844 ALA A C 1
ATOM 6488 O O . ALA A 1 844 ? -20.931 7.985 13.940 1.00 93.75 844 ALA A O 1
ATOM 6489 N N . HIS A 1 845 ? -19.611 6.286 13.276 1.00 95.31 845 HIS A N 1
ATOM 6490 C CA . HIS A 1 845 ? -20.535 5.786 12.260 1.00 95.31 845 HIS A CA 1
ATOM 6491 C C . HIS A 1 845 ? -21.401 4.661 12.824 1.00 95.31 845 HIS A C 1
ATOM 6493 O O . HIS A 1 845 ? -22.611 4.684 12.644 1.00 95.31 845 HIS A O 1
ATOM 6499 N N . PHE A 1 846 ? -20.791 3.713 13.540 1.00 95.88 846 PHE A N 1
ATOM 6500 C CA . PHE A 1 846 ? -21.473 2.624 14.228 1.00 95.88 846 PHE A CA 1
ATOM 6501 C C . PHE A 1 846 ? -21.788 3.028 15.671 1.00 95.88 846 PHE A C 1
ATOM 6503 O O . PHE A 1 846 ? -20.940 3.583 16.371 1.00 95.88 846 PHE A O 1
ATOM 6510 N N . ALA A 1 847 ? -22.999 2.723 16.137 1.00 94.19 847 ALA A N 1
ATOM 6511 C CA . ALA A 1 847 ? -23.440 3.005 17.503 1.00 94.19 847 ALA A CA 1
ATOM 6512 C C . ALA A 1 847 ? -22.964 1.901 18.459 1.00 94.19 847 ALA A C 1
ATOM 6514 O O . ALA A 1 847 ? -23.751 1.138 19.016 1.00 94.19 847 ALA A O 1
ATOM 6515 N N . TRP A 1 848 ? -21.648 1.776 18.591 1.00 97.50 848 TRP A N 1
ATOM 6516 C CA . TRP A 1 848 ? -21.006 0.778 19.437 1.00 97.50 848 TRP A CA 1
ATOM 6517 C C . TRP A 1 848 ? -20.706 1.336 20.834 1.00 97.50 848 TRP A C 1
ATOM 6519 O O . TRP A 1 848 ? -20.248 2.478 20.946 1.00 97.50 848 TRP A O 1
ATOM 6529 N N . PRO A 1 849 ? -20.971 0.565 21.906 1.00 97.75 849 PRO A N 1
ATOM 6530 C CA . PRO A 1 849 ? -20.758 1.027 23.265 1.00 97.75 849 PRO A CA 1
ATOM 6531 C C . PRO A 1 849 ? -19.270 1.051 23.626 1.00 97.75 849 PRO A C 1
ATOM 6533 O O . PRO A 1 849 ? -18.448 0.278 23.123 1.00 97.75 849 PRO A O 1
ATOM 6536 N N . ARG A 1 850 ? -18.946 1.925 24.574 1.00 97.06 850 ARG A N 1
ATOM 6537 C CA . ARG A 1 850 ? -17.683 1.934 25.310 1.00 97.06 850 ARG A CA 1
ATOM 6538 C C . ARG A 1 850 ? -18.012 1.748 26.783 1.00 97.06 850 ARG A C 1
ATOM 6540 O O . ARG A 1 850 ? -19.010 2.292 27.248 1.00 97.06 850 ARG A O 1
ATOM 6547 N N . VAL A 1 851 ? -17.206 0.960 27.483 1.00 97.88 851 VAL A N 1
ATOM 6548 C CA . VAL A 1 851 ? -17.336 0.759 28.933 1.00 97.88 851 VAL A CA 1
ATOM 6549 C C . VAL A 1 851 ? -16.222 1.509 29.669 1.00 97.88 851 VAL A C 1
ATOM 6551 O O . VAL A 1 851 ? -15.169 1.753 29.064 1.00 97.88 851 VAL A O 1
ATOM 6554 N N . PRO A 1 852 ? -16.411 1.861 30.954 1.00 98.06 852 PRO A N 1
ATOM 6555 C CA . PRO A 1 852 ? -15.362 2.473 31.757 1.00 98.06 852 PRO A CA 1
ATOM 6556 C C . PRO A 1 852 ? -14.077 1.650 31.737 1.00 98.06 852 PRO A C 1
ATOM 6558 O O . PRO A 1 852 ? -14.089 0.425 31.631 1.00 98.06 852 PRO A O 1
ATOM 6561 N N . HIS A 1 853 ? -12.939 2.331 31.818 1.00 97.88 853 HIS A N 1
ATOM 6562 C CA . HIS A 1 853 ? -11.651 1.651 31.839 1.00 97.88 853 HIS A CA 1
ATOM 6563 C C . HIS A 1 853 ? -11.424 0.957 33.203 1.00 97.88 853 HIS A C 1
ATOM 6565 O O . HIS A 1 853 ? -11.576 1.617 34.235 1.00 97.88 853 HIS A O 1
ATOM 6571 N N . PRO A 1 854 ? -10.929 -0.299 33.260 1.00 97.31 854 PRO A N 1
ATOM 6572 C CA . PRO A 1 854 ? -10.801 -1.066 34.512 1.00 97.31 854 PRO A CA 1
ATOM 6573 C C . PRO A 1 854 ? -9.823 -0.480 35.537 1.00 97.31 854 PRO A C 1
ATOM 6575 O O . PRO A 1 854 ? -9.859 -0.832 36.707 1.00 97.31 854 PRO A O 1
ATOM 6578 N N . ALA A 1 855 ? -8.943 0.432 35.123 1.00 94.81 855 ALA A N 1
ATOM 6579 C CA . ALA A 1 855 ? -8.093 1.195 36.044 1.00 94.81 855 ALA A CA 1
ATOM 6580 C C . ALA A 1 855 ? -8.858 2.205 36.918 1.00 94.81 855 ALA A C 1
ATOM 6582 O O . ALA A 1 855 ? -8.288 2.702 37.884 1.00 94.81 855 ALA A O 1
ATOM 6583 N N . GLN A 1 856 ? -10.092 2.559 36.549 1.00 91.12 856 GLN A N 1
ATOM 6584 C CA . GLN A 1 856 ? -10.943 3.440 37.347 1.00 91.12 856 GLN A CA 1
ATOM 6585 C C . GLN A 1 856 ? -11.694 2.626 38.402 1.00 91.12 856 GLN A C 1
ATOM 6587 O O . GLN A 1 856 ? -11.565 2.895 39.591 1.00 91.12 856 GLN A O 1
ATOM 6592 N N . ASP A 1 857 ? -12.434 1.613 37.946 1.00 93.50 857 ASP A N 1
ATOM 6593 C CA . ASP A 1 857 ? -13.195 0.691 38.785 1.00 93.50 857 ASP A CA 1
ATOM 6594 C C . ASP A 1 857 ? -13.389 -0.649 38.033 1.00 93.50 857 ASP A C 1
ATOM 6596 O O . ASP A 1 857 ? -14.155 -0.722 37.059 1.00 93.50 857 ASP A O 1
ATOM 6600 N N . PRO A 1 858 ? -12.675 -1.716 38.440 1.00 94.81 858 PRO A N 1
ATOM 6601 C CA . PRO A 1 858 ? -12.807 -3.050 37.856 1.00 94.81 858 PRO A CA 1
ATOM 6602 C C . PRO A 1 858 ? -14.225 -3.636 37.919 1.00 94.81 858 PRO A C 1
ATOM 6604 O O . PRO A 1 858 ? -14.667 -4.270 36.958 1.00 94.81 858 PRO A O 1
ATOM 6607 N N . GLU A 1 859 ? -14.945 -3.436 39.025 1.00 95.25 859 GLU A N 1
ATOM 6608 C CA . GLU A 1 859 ? -16.280 -4.011 39.225 1.00 95.25 859 GLU A CA 1
ATOM 6609 C C . GLU A 1 859 ? -17.312 -3.279 38.369 1.00 95.25 859 GLU A C 1
ATOM 6611 O O . GLU A 1 859 ? -18.109 -3.920 37.675 1.00 95.25 859 GLU A O 1
ATOM 6616 N N . ALA A 1 860 ? -17.239 -1.945 38.324 1.00 96.00 860 ALA A N 1
ATOM 6617 C CA . ALA A 1 860 ? -18.086 -1.139 37.446 1.00 96.00 860 ALA A CA 1
ATOM 6618 C C . ALA A 1 860 ? -17.846 -1.464 35.965 1.00 96.00 860 ALA A C 1
ATOM 6620 O O . ALA A 1 860 ? -18.794 -1.512 35.181 1.00 96.00 860 ALA A O 1
ATOM 6621 N N . THR A 1 861 ? -16.600 -1.758 35.580 1.00 97.75 861 THR A N 1
ATOM 6622 C CA . THR A 1 861 ? -16.267 -2.181 34.210 1.00 97.75 861 THR A CA 1
ATOM 6623 C C . THR A 1 861 ? -16.980 -3.485 33.841 1.00 97.75 861 THR A C 1
ATOM 6625 O O . THR A 1 861 ? -17.595 -3.578 32.778 1.00 97.75 861 THR A O 1
ATOM 6628 N N . LEU A 1 862 ? -16.955 -4.493 34.722 1.00 97.81 862 LEU A N 1
ATOM 6629 C CA . LEU A 1 862 ? -17.652 -5.769 34.498 1.00 97.81 862 LEU A CA 1
ATOM 6630 C C . LEU A 1 862 ? -19.177 -5.605 34.498 1.00 97.81 862 LEU A C 1
ATOM 6632 O O . LEU A 1 862 ? -19.864 -6.259 33.709 1.00 97.81 862 LEU A O 1
ATOM 6636 N N . ALA A 1 863 ? -19.715 -4.730 35.351 1.00 97.69 863 ALA A N 1
ATOM 6637 C CA . ALA A 1 863 ? -21.138 -4.403 35.366 1.00 97.69 863 ALA A CA 1
ATOM 6638 C C . ALA A 1 863 ? -21.578 -3.753 34.043 1.00 97.69 863 ALA A C 1
ATOM 6640 O O . ALA A 1 863 ? -22.516 -4.239 33.408 1.00 97.69 863 ALA A O 1
ATOM 6641 N N . ALA A 1 864 ? -20.843 -2.741 33.575 1.00 98.19 864 ALA A N 1
ATOM 6642 C CA . ALA A 1 864 ? -21.094 -2.071 32.301 1.00 98.19 864 ALA A CA 1
ATOM 6643 C C . ALA A 1 864 ? -20.943 -3.021 31.102 1.00 98.19 864 ALA A C 1
ATOM 6645 O O . ALA A 1 864 ? -21.712 -2.942 30.146 1.00 98.19 864 ALA A O 1
ATOM 6646 N N . LEU A 1 865 ? -20.004 -3.974 31.155 1.00 98.00 865 LEU A N 1
ATOM 6647 C CA . LEU A 1 865 ? -19.896 -5.033 30.148 1.00 98.00 865 LEU A CA 1
ATOM 6648 C C . LEU A 1 865 ? -21.155 -5.900 30.091 1.00 98.00 865 LEU A C 1
ATOM 6650 O O . LEU A 1 865 ? -21.678 -6.151 29.006 1.00 98.00 865 LEU A O 1
ATOM 6654 N N . ARG A 1 866 ? -21.664 -6.356 31.240 1.00 98.19 866 ARG A N 1
ATOM 6655 C CA . ARG A 1 866 ? -22.899 -7.159 31.302 1.00 98.19 866 ARG A CA 1
ATOM 6656 C C . ARG A 1 866 ? -24.106 -6.372 30.788 1.00 98.19 866 ARG A C 1
ATOM 6658 O O . ARG A 1 866 ? -24.933 -6.935 30.069 1.00 98.19 866 ARG A O 1
ATOM 6665 N N . GLU A 1 867 ? -24.183 -5.083 31.102 1.00 98.31 867 GLU A N 1
ATOM 6666 C CA . GLU A 1 867 ? -25.218 -4.185 30.586 1.00 98.31 867 GLU A CA 1
ATOM 6667 C C . GLU A 1 867 ? -25.117 -4.023 29.065 1.00 98.31 867 GLU A C 1
ATOM 6669 O O . GLU A 1 867 ? -26.098 -4.263 28.364 1.00 98.31 867 GLU A O 1
ATOM 6674 N N . ALA A 1 868 ? -23.929 -3.720 28.533 1.00 98.19 868 ALA A N 1
ATOM 6675 C CA . ALA A 1 868 ? -23.700 -3.569 27.097 1.00 98.19 868 ALA A CA 1
ATOM 6676 C C . ALA A 1 868 ? -24.031 -4.853 26.317 1.00 98.19 868 ALA A C 1
ATOM 6678 O O . ALA A 1 868 ? -24.655 -4.794 25.257 1.00 98.19 868 ALA A O 1
ATOM 6679 N N . VAL A 1 869 ? -23.670 -6.025 26.853 1.00 98.44 869 VAL A N 1
ATOM 6680 C CA . VAL A 1 869 ? -24.039 -7.327 26.271 1.00 98.44 869 VAL A CA 1
ATOM 6681 C C . VAL A 1 869 ? -25.553 -7.538 26.297 1.00 98.44 869 VAL A C 1
ATOM 6683 O O . VAL A 1 869 ? -26.122 -8.015 25.316 1.00 98.44 869 VAL A O 1
ATOM 6686 N N . THR A 1 870 ? -26.221 -7.169 27.390 1.00 98.06 870 THR A N 1
ATOM 6687 C CA . THR A 1 870 ? -27.684 -7.269 27.505 1.00 98.06 870 THR A CA 1
ATOM 6688 C C . THR A 1 870 ? -28.374 -6.342 26.506 1.00 98.06 870 THR A C 1
ATOM 6690 O O . THR A 1 870 ? -29.259 -6.786 25.776 1.00 98.06 870 THR A O 1
ATOM 6693 N N . ALA A 1 871 ? -27.919 -5.092 26.396 1.00 97.81 871 ALA A N 1
ATOM 6694 C CA . ALA A 1 871 ? -28.426 -4.102 25.448 1.00 97.81 871 ALA A CA 1
ATOM 6695 C C . ALA A 1 871 ? -28.214 -4.521 23.985 1.00 97.81 871 ALA A C 1
ATOM 6697 O O . ALA A 1 871 ? -29.063 -4.256 23.137 1.00 97.81 871 ALA A O 1
ATOM 6698 N N . ALA A 1 872 ? -27.123 -5.234 23.688 1.00 96.88 872 ALA A N 1
ATOM 6699 C CA . ALA A 1 872 ? -26.885 -5.818 22.369 1.00 96.88 872 ALA A CA 1
ATOM 6700 C C . ALA A 1 872 ? -27.855 -6.968 22.025 1.00 96.88 872 ALA A C 1
ATOM 6702 O O . ALA A 1 872 ? -27.916 -7.380 20.868 1.00 96.88 872 ALA A O 1
ATOM 6703 N N . GLY A 1 873 ? -28.609 -7.497 22.997 1.00 97.19 873 GLY A N 1
ATOM 6704 C CA . GLY A 1 873 ? -29.476 -8.667 22.827 1.00 97.19 873 GLY A CA 1
ATOM 6705 C C . GLY A 1 873 ? -28.793 -9.997 23.162 1.00 97.19 873 GLY A C 1
ATOM 6706 O O . GLY A 1 873 ? -29.200 -11.043 22.657 1.00 97.19 873 GLY A O 1
ATOM 6707 N N . GLY A 1 874 ? -27.752 -9.969 23.998 1.00 97.75 874 GLY A N 1
ATOM 6708 C CA . GLY A 1 874 ? -27.020 -11.140 24.477 1.00 97.75 874 GLY A CA 1
ATOM 6709 C C . GLY A 1 874 ? -25.661 -11.358 23.794 1.00 97.75 874 GLY A C 1
ATOM 6710 O O . GLY A 1 874 ? -25.326 -10.705 22.803 1.00 97.75 874 GLY A O 1
ATOM 6711 N N . PRO A 1 875 ? -24.850 -12.310 24.295 1.00 97.62 875 PRO A N 1
ATOM 6712 C CA . PRO A 1 875 ? -23.457 -12.485 23.867 1.00 97.62 875 PRO A CA 1
ATOM 6713 C C . PRO A 1 875 ? -23.301 -12.853 22.386 1.00 97.62 875 PRO A C 1
ATOM 6715 O O . PRO A 1 875 ? -22.328 -12.451 21.748 1.00 97.62 875 PRO A O 1
ATOM 6718 N N . ALA A 1 876 ? -24.272 -13.558 21.798 1.00 97.12 876 ALA A N 1
ATOM 6719 C CA . ALA A 1 876 ? -24.269 -13.908 20.374 1.00 97.12 876 ALA A CA 1
ATOM 6720 C C . ALA A 1 876 ? -24.331 -12.681 19.443 1.00 97.12 876 ALA A C 1
ATOM 6722 O O . ALA A 1 876 ? -23.941 -12.773 18.280 1.00 97.12 876 ALA A O 1
ATOM 6723 N N . LYS A 1 877 ? -24.797 -11.530 19.949 1.00 97.75 877 LYS A N 1
ATOM 6724 C CA . LYS A 1 877 ? -24.881 -10.267 19.203 1.00 97.75 877 LYS A CA 1
ATOM 6725 C C . LYS A 1 877 ? -23.615 -9.411 19.301 1.00 97.75 877 LYS A C 1
ATOM 6727 O O . LYS A 1 877 ? -23.477 -8.437 18.558 1.00 97.75 877 LYS A O 1
ATOM 6732 N N . VAL A 1 878 ? -22.665 -9.798 20.151 1.00 98.44 878 VAL A N 1
ATOM 6733 C CA . VAL A 1 878 ? -21.398 -9.087 20.347 1.00 98.44 878 VAL A CA 1
ATOM 6734 C C . VAL A 1 878 ? -20.284 -9.742 19.531 1.00 98.44 878 VAL A C 1
ATOM 6736 O O . VAL A 1 878 ? -20.076 -10.954 19.592 1.00 98.44 878 VAL A O 1
ATOM 6739 N N . LEU A 1 879 ? -19.580 -8.926 18.745 1.00 97.69 879 LEU A N 1
ATOM 6740 C CA . LEU A 1 879 ? -18.443 -9.306 17.911 1.00 97.69 879 LEU A CA 1
ATOM 6741 C C . LEU A 1 879 ? -17.238 -9.654 18.776 1.00 97.69 879 LEU A C 1
ATOM 6743 O O . LEU A 1 879 ? -16.649 -10.711 18.583 1.00 97.69 879 LEU A O 1
ATOM 6747 N N . GLY A 1 880 ? -16.900 -8.780 19.722 1.00 98.31 880 GLY A N 1
ATOM 6748 C CA . GLY A 1 880 ? -15.750 -8.916 20.607 1.00 98.31 880 GLY A CA 1
ATOM 6749 C C . GLY A 1 880 ? -15.478 -7.644 21.406 1.00 98.31 880 GLY A C 1
ATOM 6750 O O . GLY A 1 880 ? -16.106 -6.602 21.176 1.00 98.31 880 GLY A O 1
ATOM 6751 N N . LEU A 1 881 ? -14.524 -7.746 22.326 1.00 98.62 881 LEU A N 1
ATOM 6752 C CA . LEU A 1 881 ? -13.918 -6.609 23.018 1.00 98.62 881 LEU A CA 1
ATOM 6753 C C . LEU A 1 881 ? -12.693 -6.137 22.228 1.00 98.62 881 LEU A C 1
ATOM 6755 O O . LEU A 1 881 ? -11.889 -6.968 21.815 1.00 98.62 881 LEU A O 1
ATOM 6759 N N . PHE A 1 882 ? -12.543 -4.829 22.017 1.00 98.44 882 PHE A N 1
ATOM 6760 C CA . PHE A 1 882 ? -11.449 -4.246 21.227 1.00 98.44 882 PHE A CA 1
ATOM 6761 C C . PHE A 1 882 ? -10.710 -3.203 22.051 1.00 98.44 882 PHE A C 1
ATOM 6763 O O . PHE A 1 882 ? -11.114 -2.040 22.101 1.00 98.44 882 PHE A O 1
ATOM 6770 N N . TRP A 1 883 ? -9.665 -3.623 22.755 1.00 97.81 883 TRP A N 1
ATOM 6771 C CA . TRP A 1 883 ? -9.089 -2.838 23.844 1.00 97.81 883 TRP A CA 1
ATOM 6772 C C . TRP A 1 883 ? -7.591 -2.638 23.676 1.00 97.81 883 TRP A C 1
ATOM 6774 O O . TRP A 1 883 ? -6.888 -3.510 23.177 1.00 97.81 883 TRP A O 1
ATOM 6784 N N . GLU A 1 884 ? -7.082 -1.506 24.147 1.00 97.81 884 GLU A N 1
ATOM 6785 C CA . GLU A 1 884 ? -5.644 -1.301 24.307 1.00 97.81 884 GLU A CA 1
ATOM 6786 C C . GLU A 1 884 ? -5.195 -1.805 25.681 1.00 97.81 884 GLU A C 1
ATOM 6788 O O . GLU A 1 884 ? -5.869 -1.567 26.684 1.00 97.81 884 GLU A O 1
ATOM 6793 N N . THR A 1 885 ? -4.036 -2.461 25.761 1.00 96.69 885 THR A N 1
ATOM 6794 C CA . THR A 1 885 ? -3.460 -2.848 27.069 1.00 96.69 885 THR A CA 1
ATOM 6795 C C . THR A 1 885 ? -2.895 -1.639 27.816 1.00 96.69 885 THR A C 1
ATOM 6797 O O . THR A 1 885 ? -2.946 -1.564 29.048 1.00 96.69 885 THR A O 1
ATOM 6800 N N . VAL A 1 886 ? -2.363 -0.690 27.044 1.00 97.44 886 VAL A N 1
ATOM 6801 C CA . VAL A 1 886 ? -1.934 0.648 27.444 1.00 97.44 886 VAL A CA 1
ATOM 6802 C C . VAL A 1 886 ? -2.533 1.616 26.429 1.00 97.44 886 VAL A C 1
ATOM 6804 O O . VAL A 1 886 ? -2.115 1.613 25.274 1.00 97.44 886 VAL A O 1
ATOM 6807 N N . GLN A 1 887 ? -3.508 2.424 26.845 1.00 97.50 887 GLN A N 1
ATOM 6808 C CA . GLN A 1 887 ? -4.179 3.374 25.956 1.00 97.50 887 GLN A CA 1
ATOM 6809 C C . GLN A 1 887 ? -3.196 4.426 25.438 1.00 97.50 887 GLN A C 1
ATOM 6811 O O . GLN A 1 887 ? -2.585 5.156 26.225 1.00 97.50 887 GLN A O 1
ATOM 6816 N N . GLU A 1 888 ? -3.076 4.563 24.117 1.00 95.62 888 GLU A N 1
ATOM 6817 C CA . GLU A 1 888 ? -2.118 5.476 23.490 1.00 95.62 888 GLU A CA 1
ATOM 6818 C C . GLU A 1 888 ? -2.386 6.935 23.887 1.00 95.62 888 GLU A C 1
ATOM 6820 O O . GLU A 1 888 ? -1.455 7.685 24.184 1.00 95.62 888 GLU A O 1
ATOM 6825 N N . ARG A 1 889 ? -3.653 7.362 23.928 1.00 95.81 889 ARG A N 1
ATOM 6826 C CA . ARG A 1 889 ? -4.007 8.786 24.087 1.00 95.81 889 ARG A CA 1
ATOM 6827 C C . ARG A 1 889 ? -4.215 9.237 25.533 1.00 95.81 889 ARG A C 1
ATOM 6829 O O . ARG A 1 889 ? -4.140 10.433 25.809 1.00 95.81 889 ARG A O 1
ATOM 6836 N N . THR A 1 890 ? -4.462 8.316 26.460 1.00 97.06 890 THR A N 1
ATOM 6837 C CA . THR A 1 890 ? -4.701 8.637 27.882 1.00 97.06 890 THR A CA 1
ATOM 6838 C C . THR A 1 890 ? -3.646 8.038 28.811 1.00 97.06 890 THR A C 1
ATOM 6840 O O . THR A 1 890 ? -3.550 8.450 29.968 1.00 97.06 890 THR A O 1
ATOM 6843 N N . GLY A 1 891 ? -2.873 7.056 28.344 1.00 97.19 891 GLY A N 1
ATOM 6844 C CA . GLY A 1 891 ? -1.936 6.287 29.156 1.00 97.19 891 GLY A CA 1
ATOM 6845 C C . GLY A 1 891 ? -2.603 5.355 30.168 1.00 97.19 891 GLY A C 1
ATOM 6846 O O . GLY A 1 891 ? -1.896 4.802 31.003 1.00 97.19 891 GLY A O 1
ATOM 6847 N N . ALA A 1 892 ? -3.930 5.186 30.165 1.00 97.44 892 ALA A N 1
ATOM 6848 C CA . ALA A 1 892 ? -4.578 4.235 31.067 1.00 97.44 892 ALA A CA 1
ATOM 6849 C C . ALA A 1 892 ? -4.059 2.809 30.805 1.00 97.44 892 ALA A C 1
ATOM 6851 O O . ALA A 1 892 ? -3.845 2.421 29.659 1.00 97.44 892 ALA A O 1
ATOM 6852 N N . VAL A 1 893 ? -3.819 2.047 31.873 1.00 97.50 893 VAL A N 1
ATOM 6853 C CA . VAL A 1 893 ? -3.207 0.711 31.806 1.00 97.50 893 VAL A CA 1
ATOM 6854 C C . VAL A 1 893 ? -4.155 -0.301 32.418 1.00 97.50 893 VAL A C 1
ATOM 6856 O O . VAL A 1 893 ? -4.616 -0.084 33.539 1.00 97.50 893 VAL A O 1
ATOM 6859 N N . ILE A 1 894 ? -4.424 -1.413 31.729 1.00 97.00 894 ILE A N 1
ATOM 6860 C CA . ILE A 1 894 ? -5.203 -2.510 32.319 1.00 97.00 894 ILE A CA 1
ATOM 6861 C C . ILE A 1 894 ? -4.460 -3.036 33.570 1.00 97.00 894 ILE A C 1
ATOM 6863 O O . ILE A 1 894 ? -3.291 -3.443 33.457 1.00 97.00 894 ILE A O 1
ATOM 6867 N N . PRO A 1 895 ? -5.084 -3.001 34.769 1.00 95.00 895 PRO A N 1
ATOM 6868 C CA . PRO A 1 895 ? -4.439 -3.436 36.007 1.00 95.00 895 PRO A CA 1
ATOM 6869 C C . PRO A 1 895 ? -4.142 -4.937 36.010 1.00 95.00 895 PRO A C 1
ATOM 6871 O O . PRO A 1 895 ? -4.939 -5.725 35.509 1.00 95.00 895 PRO A O 1
ATOM 6874 N N . GLN A 1 896 ? -3.043 -5.353 36.655 1.00 91.25 896 GLN A N 1
ATOM 6875 C CA . GLN A 1 896 ? -2.690 -6.778 36.778 1.00 91.25 896 GLN A CA 1
ATOM 6876 C C . GLN A 1 896 ? -3.831 -7.610 37.383 1.00 91.25 896 GLN A C 1
ATOM 6878 O O . GLN A 1 896 ? -4.120 -8.693 36.889 1.00 91.25 896 GLN A O 1
ATOM 6883 N N . ALA A 1 897 ? -4.489 -7.088 38.422 1.00 91.94 897 ALA A N 1
ATOM 6884 C CA . ALA A 1 897 ? -5.570 -7.777 39.125 1.00 91.94 897 ALA A CA 1
ATOM 6885 C C . ALA A 1 897 ? -6.838 -7.976 38.273 1.00 91.94 897 ALA A C 1
ATOM 6887 O O . ALA A 1 897 ? -7.697 -8.769 38.637 1.00 91.94 897 ALA A O 1
ATOM 6888 N N . PHE A 1 898 ? -6.975 -7.269 37.145 1.00 96.31 898 PHE A N 1
ATOM 6889 C CA . PHE A 1 898 ? -8.173 -7.361 36.313 1.00 96.31 898 PHE A CA 1
ATOM 6890 C C . PHE A 1 898 ? -8.157 -8.553 35.349 1.00 96.31 898 PHE A C 1
ATOM 6892 O O . PHE A 1 898 ? -9.217 -9.015 34.937 1.00 96.31 898 PHE A O 1
ATOM 6899 N N . TRP A 1 899 ? -6.977 -9.068 34.988 1.00 95.44 899 TRP A N 1
ATOM 6900 C CA . TRP A 1 899 ? -6.856 -10.109 33.962 1.00 95.44 899 TRP A CA 1
ATOM 6901 C C . TRP A 1 899 ? -7.580 -11.407 34.321 1.00 95.44 899 TRP A C 1
ATOM 6903 O O . TRP A 1 899 ? -8.215 -11.998 33.453 1.00 95.44 899 TRP A O 1
ATOM 6913 N N . GLU A 1 900 ? -7.537 -11.821 35.589 1.00 95.31 900 GLU A N 1
ATOM 6914 C CA . GLU A 1 900 ? -8.244 -13.019 36.060 1.00 95.31 900 GLU A CA 1
ATOM 6915 C C . GLU A 1 900 ? -9.764 -12.854 35.941 1.00 95.31 900 GLU A C 1
ATOM 6917 O O . GLU A 1 900 ? -10.450 -13.739 35.431 1.00 95.31 900 GLU A O 1
ATOM 6922 N N . ALA A 1 901 ? -10.287 -11.688 36.331 1.00 95.88 901 ALA A N 1
ATOM 6923 C CA . ALA A 1 901 ? -11.711 -11.390 36.237 1.00 95.88 901 ALA A CA 1
ATOM 6924 C C . ALA A 1 901 ? -12.185 -11.269 34.778 1.00 95.88 901 ALA A C 1
ATOM 6926 O O . ALA A 1 901 ? -13.272 -11.738 34.436 1.00 95.88 901 ALA A O 1
ATOM 6927 N N . LEU A 1 902 ? -11.361 -10.682 33.902 1.00 96.88 902 LEU A N 1
ATOM 6928 C CA . LEU A 1 902 ? -11.636 -10.622 32.468 1.00 96.88 902 LEU A CA 1
ATOM 6929 C C . LEU A 1 902 ? -11.661 -12.019 31.844 1.00 96.88 902 LEU A C 1
ATOM 6931 O O . LEU A 1 902 ? -12.550 -12.303 31.047 1.00 96.88 902 LEU A O 1
ATOM 6935 N N . GLU A 1 903 ? -10.717 -12.891 32.204 1.00 97.06 903 GLU A N 1
ATOM 6936 C CA . GLU A 1 903 ? -10.673 -14.265 31.697 1.00 97.06 903 GLU A CA 1
ATOM 6937 C C . GLU A 1 903 ? -11.886 -15.073 32.167 1.00 97.06 903 GLU A C 1
ATOM 6939 O O . GLU A 1 903 ? -12.532 -15.733 31.354 1.00 97.06 903 GLU A O 1
ATOM 6944 N N . GLN A 1 904 ? -12.263 -14.959 33.443 1.00 96.62 904 GLN A N 1
ATOM 6945 C CA . GLN A 1 904 ? -13.483 -15.585 33.950 1.00 96.62 904 GLN A CA 1
ATOM 6946 C C . GLN A 1 904 ? -14.717 -15.096 33.175 1.00 96.62 904 GLN A C 1
ATOM 6948 O O . GLN A 1 904 ? -15.510 -15.901 32.686 1.00 96.62 904 GLN A O 1
ATOM 6953 N N . TRP A 1 905 ? -14.855 -13.782 32.986 1.00 97.19 905 TRP A N 1
ATOM 6954 C CA . TRP A 1 905 ? -15.960 -13.209 32.214 1.00 97.19 905 TRP A CA 1
ATOM 6955 C C . TRP A 1 905 ? -15.949 -13.659 30.744 1.00 97.19 905 TRP A C 1
ATOM 6957 O O . TRP A 1 905 ? -17.005 -13.917 30.158 1.00 97.19 905 TRP A O 1
ATOM 6967 N N . ARG A 1 906 ? -14.766 -13.780 30.129 1.00 97.00 906 ARG A N 1
ATOM 6968 C CA . ARG A 1 906 ? -14.593 -14.269 28.752 1.00 97.00 906 ARG A CA 1
ATOM 6969 C C . ARG A 1 906 ? -15.095 -15.704 28.621 1.00 97.00 906 ARG A C 1
ATOM 6971 O O . ARG A 1 906 ? -15.826 -16.005 27.679 1.00 97.00 906 ARG A O 1
ATOM 6978 N N . GLN A 1 907 ? -14.747 -16.565 29.575 1.00 96.62 907 GLN A N 1
ATOM 6979 C CA . GLN A 1 907 ? -15.190 -17.961 29.618 1.00 96.62 907 GLN A CA 1
ATOM 6980 C C . GLN A 1 907 ? -16.705 -18.078 29.832 1.00 96.62 907 GLN A C 1
ATOM 6982 O O . GLN A 1 907 ? -17.350 -18.887 29.170 1.00 96.62 907 GLN A O 1
ATOM 6987 N N . GLU A 1 908 ? -17.283 -17.244 30.701 1.00 96.50 908 GLU A N 1
ATOM 6988 C CA . GLU A 1 908 ? -18.730 -17.210 30.963 1.00 96.50 908 GLU A CA 1
ATOM 6989 C C . GLU A 1 908 ? -19.537 -16.704 29.754 1.00 96.50 908 GLU A C 1
ATOM 6991 O O . GLU A 1 908 ? -20.601 -17.237 29.439 1.00 96.50 908 GLU A O 1
ATOM 6996 N N . SER A 1 909 ? -19.047 -15.669 29.069 1.00 96.69 909 SER A N 1
ATOM 6997 C CA . SER A 1 909 ? -19.768 -15.008 27.971 1.00 96.69 909 SER A CA 1
ATOM 6998 C C . SER A 1 909 ? -19.518 -15.627 26.593 1.00 96.69 909 SER A C 1
ATOM 7000 O O . SER A 1 909 ? -20.347 -15.477 25.690 1.00 96.69 909 SER A O 1
ATOM 7002 N N . GLY A 1 910 ? -18.365 -16.271 26.390 1.00 96.50 910 GLY A N 1
ATOM 7003 C CA . GLY A 1 910 ? -17.902 -16.732 25.079 1.00 96.50 910 GLY A CA 1
ATOM 7004 C C . GLY A 1 910 ? -17.646 -15.595 24.079 1.00 96.50 910 GLY A C 1
ATOM 7005 O O . GLY A 1 910 ? -17.715 -15.819 22.864 1.00 96.50 910 GLY A O 1
ATOM 7006 N N . ILE A 1 911 ? -17.429 -14.363 24.555 1.00 98.25 911 ILE A N 1
ATOM 7007 C CA . ILE A 1 911 ? -17.132 -13.188 23.723 1.00 98.25 911 ILE A CA 1
ATOM 7008 C C . ILE A 1 911 ? -15.611 -13.066 23.558 1.00 98.25 911 ILE A C 1
ATOM 7010 O O . ILE A 1 911 ? -14.906 -13.023 24.562 1.00 98.25 911 ILE A O 1
ATOM 7014 N N . PRO A 1 912 ? -15.087 -12.981 22.322 1.00 97.75 912 PRO A N 1
ATOM 7015 C CA . PRO A 1 912 ? -13.648 -12.929 22.094 1.00 97.75 912 PRO A CA 1
ATOM 7016 C C . PRO A 1 912 ? -13.042 -11.577 22.490 1.00 97.75 912 PRO A C 1
ATOM 7018 O O . PRO A 1 912 ? -13.683 -10.527 22.366 1.00 97.75 912 PRO A O 1
ATOM 7021 N N . VAL A 1 913 ? -11.779 -11.599 22.909 1.00 98.38 913 VAL A N 1
ATOM 7022 C CA . VAL A 1 913 ? -10.997 -10.413 23.285 1.00 98.38 913 VAL A CA 1
ATOM 7023 C C . VAL A 1 913 ? -9.912 -10.151 22.244 1.00 98.38 913 VAL A C 1
ATOM 7025 O O . VAL A 1 913 ? -9.064 -11.004 21.979 1.00 98.38 913 VAL A O 1
ATOM 7028 N N . VAL A 1 914 ? -9.928 -8.946 21.676 1.00 98.25 914 VAL A N 1
ATOM 7029 C CA . VAL A 1 914 ? -8.918 -8.417 20.756 1.00 98.25 914 VAL A CA 1
ATOM 7030 C C . VAL A 1 914 ? -8.136 -7.325 21.471 1.00 98.25 914 VAL A C 1
ATOM 7032 O O . VAL A 1 914 ? -8.699 -6.297 21.856 1.00 98.25 914 VAL A O 1
ATOM 7035 N N . LEU A 1 915 ? -6.832 -7.536 21.632 1.00 98.06 915 LEU A N 1
ATOM 7036 C CA . LEU A 1 915 ? -5.946 -6.569 22.276 1.00 98.06 915 LEU A CA 1
ATOM 7037 C C . LEU A 1 915 ? -5.101 -5.816 21.253 1.00 98.06 915 LEU A C 1
ATOM 7039 O O . LEU A 1 915 ? -4.540 -6.418 20.342 1.00 98.06 915 LEU A O 1
ATOM 7043 N N . PHE A 1 916 ? -4.976 -4.506 21.440 1.00 97.62 916 PHE A N 1
ATOM 7044 C CA . PHE A 1 916 ? -4.115 -3.617 20.669 1.00 97.62 916 PHE A CA 1
ATOM 7045 C C . PHE A 1 916 ? -2.916 -3.192 21.518 1.00 97.62 916 PHE A C 1
ATOM 7047 O O . PHE A 1 916 ? -3.067 -2.659 22.618 1.00 97.62 916 PHE A O 1
ATOM 7054 N N . GLU A 1 917 ? -1.712 -3.421 20.998 1.00 96.06 917 GLU A N 1
ATOM 7055 C CA . GLU A 1 917 ? -0.446 -3.214 21.711 1.00 96.06 917 GLU A CA 1
ATOM 7056 C C . GLU A 1 917 ? 0.518 -2.269 20.977 1.00 96.06 917 GLU A C 1
ATOM 7058 O O . GLU A 1 917 ? 1.732 -2.374 21.103 1.00 96.06 917 GLU A O 1
ATOM 7063 N N . THR A 1 918 ? 0.008 -1.284 20.234 1.00 93.06 918 THR A N 1
ATOM 7064 C CA . THR A 1 918 ? 0.860 -0.289 19.549 1.00 93.06 918 THR A CA 1
ATOM 7065 C C . THR A 1 918 ? 1.749 0.497 20.525 1.00 93.06 918 THR A C 1
ATOM 7067 O O . THR A 1 918 ? 2.934 0.693 20.265 1.00 93.06 918 THR A O 1
ATOM 7070 N N . ALA A 1 919 ? 1.212 0.908 21.680 1.00 95.31 919 ALA A N 1
ATOM 7071 C CA . ALA A 1 919 ? 1.948 1.683 22.685 1.00 95.31 919 ALA A CA 1
ATOM 7072 C C . ALA A 1 919 ? 2.814 0.829 23.636 1.00 95.31 919 ALA A C 1
ATOM 7074 O O . ALA A 1 919 ? 3.557 1.381 24.449 1.00 95.31 919 ALA A O 1
ATOM 7075 N N . SER A 1 920 ? 2.732 -0.503 23.559 1.00 94.81 920 SER A N 1
ATOM 7076 C CA . SER A 1 920 ? 3.330 -1.426 24.538 1.00 94.81 920 SER A CA 1
ATOM 7077 C C . SER A 1 920 ? 4.197 -2.536 23.934 1.00 94.81 920 SER A C 1
ATOM 7079 O O . SER A 1 920 ? 4.960 -3.154 24.682 1.00 94.81 920 SER A O 1
ATOM 7081 N N . ALA A 1 921 ? 4.116 -2.763 22.618 1.00 94.12 921 ALA A N 1
ATOM 7082 C CA . ALA A 1 921 ? 4.851 -3.800 21.899 1.00 94.12 921 ALA A CA 1
ATOM 7083 C C . ALA A 1 921 ? 6.378 -3.610 21.932 1.00 94.12 921 ALA A C 1
ATOM 7085 O O . ALA A 1 921 ? 6.906 -2.547 22.272 1.00 94.12 921 ALA A O 1
ATOM 7086 N N . LEU A 1 922 ? 7.090 -4.665 21.530 1.00 92.31 922 LEU A N 1
ATOM 7087 C CA . LEU A 1 922 ? 8.549 -4.729 21.413 1.00 92.31 922 LEU A CA 1
ATOM 7088 C C . LEU A 1 922 ? 9.285 -4.442 22.734 1.00 92.31 922 LEU A C 1
ATOM 7090 O O . LEU A 1 922 ? 10.361 -3.852 22.730 1.00 92.31 922 LEU A O 1
ATOM 7094 N N . GLY A 1 923 ? 8.710 -4.826 23.878 1.00 91.00 923 GLY A N 1
ATOM 7095 C CA . GLY A 1 923 ? 9.336 -4.576 25.183 1.00 91.00 923 GLY A CA 1
ATOM 7096 C C . GLY A 1 923 ? 9.083 -3.188 25.756 1.00 91.00 923 GLY A C 1
ATOM 7097 O O . GLY A 1 923 ? 9.476 -2.926 26.891 1.00 91.00 923 GLY A O 1
ATOM 7098 N N . ARG A 1 924 ? 8.383 -2.302 25.034 1.00 94.62 924 ARG A N 1
ATOM 7099 C CA . ARG A 1 924 ? 8.146 -0.913 25.455 1.00 94.62 924 ARG A CA 1
ATOM 7100 C C . ARG A 1 924 ? 7.466 -0.800 26.813 1.00 94.62 924 ARG A C 1
ATOM 7102 O O . ARG A 1 924 ? 7.750 0.141 27.544 1.00 94.62 924 ARG A O 1
ATOM 7109 N N . SER A 1 925 ? 6.595 -1.742 27.163 1.00 93.25 925 SER A N 1
ATOM 7110 C CA . SER A 1 925 ? 5.929 -1.783 28.471 1.00 93.25 925 SER A CA 1
ATOM 7111 C C . SER A 1 925 ? 6.846 -2.165 29.642 1.00 93.25 925 SER A C 1
ATOM 7113 O O . SER A 1 925 ? 6.436 -2.036 30.793 1.00 93.25 925 SER A O 1
ATOM 7115 N N . GLY A 1 926 ? 8.069 -2.631 29.369 1.00 89.94 926 GLY A N 1
ATOM 7116 C CA . GLY A 1 926 ? 8.961 -3.244 30.354 1.00 89.94 926 GLY A CA 1
ATOM 7117 C C . GLY A 1 926 ? 8.622 -4.705 30.676 1.00 89.94 926 GLY A C 1
ATOM 7118 O O . GLY A 1 926 ? 9.301 -5.311 31.498 1.00 89.94 926 GLY A O 1
ATOM 7119 N N . ALA A 1 927 ? 7.600 -5.288 30.038 1.00 85.69 927 ALA A N 1
ATOM 7120 C CA . ALA A 1 927 ? 7.132 -6.648 30.294 1.00 85.69 927 ALA A CA 1
ATOM 7121 C C . ALA A 1 927 ? 6.998 -7.441 28.984 1.00 85.69 927 ALA A C 1
ATOM 7123 O O . ALA A 1 927 ? 5.960 -7.389 28.325 1.00 85.69 927 ALA A O 1
ATOM 7124 N N . GLY A 1 928 ? 8.052 -8.187 28.625 1.00 88.38 928 GLY A N 1
ATOM 7125 C CA . GLY A 1 928 ? 8.091 -9.057 27.441 1.00 88.38 928 GLY A CA 1
ATOM 7126 C C . GLY A 1 928 ? 7.858 -8.334 26.101 1.00 88.38 928 GLY A C 1
ATOM 7127 O O . GLY A 1 928 ? 7.677 -7.121 26.065 1.00 88.38 928 GLY A O 1
ATOM 7128 N N . PRO A 1 929 ? 7.862 -9.053 24.964 1.00 90.38 929 PRO A N 1
ATOM 7129 C CA . PRO A 1 929 ? 7.608 -8.444 23.654 1.00 90.38 929 PRO A CA 1
ATOM 7130 C C . PRO A 1 929 ? 6.186 -7.877 23.533 1.00 90.38 929 PRO A C 1
ATOM 7132 O O . PRO A 1 929 ? 5.993 -6.876 22.849 1.00 90.38 929 PRO A O 1
ATOM 7135 N N . PHE A 1 930 ? 5.221 -8.486 24.226 1.00 94.75 930 PHE A N 1
ATOM 7136 C CA . PHE A 1 930 ? 3.836 -8.035 24.325 1.00 94.75 930 PHE A CA 1
ATOM 7137 C C . PHE A 1 930 ? 3.382 -8.137 25.774 1.00 94.75 930 PHE A C 1
ATOM 7139 O O . PHE A 1 930 ? 3.560 -9.174 26.423 1.00 94.75 930 PHE A O 1
ATOM 7146 N N . ARG A 1 931 ? 2.797 -7.052 26.272 1.00 94.19 931 ARG A N 1
ATOM 7147 C CA . ARG A 1 931 ? 2.439 -6.870 27.672 1.00 94.19 931 ARG A CA 1
ATOM 7148 C C . ARG A 1 931 ? 1.427 -7.909 28.141 1.00 94.19 931 ARG A C 1
ATOM 7150 O O . ARG A 1 931 ? 1.623 -8.476 29.210 1.00 94.19 931 ARG A O 1
ATOM 7157 N N . ALA A 1 932 ? 0.374 -8.167 27.365 1.00 93.94 932 ALA A N 1
ATOM 7158 C CA . ALA A 1 932 ? -0.679 -9.106 27.753 1.00 93.94 932 ALA A CA 1
ATOM 7159 C C . ALA A 1 932 ? -0.117 -10.516 27.977 1.00 93.94 932 ALA A C 1
ATOM 7161 O O . ALA A 1 932 ? -0.341 -11.122 29.025 1.00 93.94 932 ALA A O 1
ATOM 7162 N N . LEU A 1 933 ? 0.707 -10.987 27.033 1.00 93.31 933 LEU A N 1
ATOM 7163 C CA . LEU A 1 933 ? 1.346 -12.300 27.112 1.00 93.31 933 LEU A CA 1
ATOM 7164 C C . LEU A 1 933 ? 2.302 -12.389 28.308 1.00 93.31 933 LEU A C 1
ATOM 7166 O O . LEU A 1 933 ? 2.299 -13.388 29.023 1.00 93.31 933 LEU A O 1
ATOM 7170 N N . ALA A 1 934 ? 3.079 -11.333 28.570 1.00 91.25 934 ALA A N 1
ATOM 7171 C CA . ALA A 1 934 ? 3.968 -11.269 29.731 1.00 91.25 934 ALA A CA 1
ATOM 7172 C C . ALA A 1 934 ? 3.217 -11.271 31.075 1.00 91.25 934 ALA A C 1
ATOM 7174 O O . ALA A 1 934 ? 3.788 -11.649 32.094 1.00 91.25 934 ALA A O 1
ATOM 7175 N N . GLN A 1 935 ? 1.944 -10.873 31.080 1.00 90.62 935 GLN A N 1
ATOM 7176 C CA . GLN A 1 935 ? 1.065 -10.913 32.251 1.00 90.62 935 GLN A CA 1
ATOM 7177 C C . GLN A 1 935 ? 0.263 -12.214 32.373 1.00 90.62 935 GLN A C 1
ATOM 7179 O O . GLN A 1 935 ? -0.560 -12.330 33.279 1.00 90.62 935 GLN A O 1
ATOM 7184 N N . GLY A 1 936 ? 0.503 -13.188 31.489 1.00 91.50 936 GLY A N 1
ATOM 7185 C CA . GLY A 1 936 ? -0.173 -14.484 31.503 1.00 91.50 936 GLY A CA 1
ATOM 7186 C C . GLY A 1 936 ? -1.557 -14.489 30.849 1.00 91.50 936 GLY A C 1
ATOM 7187 O O . GLY A 1 936 ? -2.253 -15.495 30.948 1.00 91.50 936 GLY A O 1
ATOM 7188 N N . PHE A 1 937 ? -1.958 -13.413 30.163 1.00 94.25 937 PHE A N 1
ATOM 7189 C CA . PHE A 1 937 ? -3.229 -13.348 29.442 1.00 94.25 937 PHE A CA 1
ATOM 7190 C C . PHE A 1 937 ? -3.013 -13.569 27.940 1.00 94.25 937 PHE A C 1
ATOM 7192 O O . PHE A 1 937 ? -2.339 -12.782 27.274 1.00 94.25 937 PHE A O 1
ATOM 7199 N N . VAL A 1 938 ? -3.608 -14.630 27.391 1.00 95.19 938 VAL A N 1
ATOM 7200 C CA . VAL A 1 938 ? -3.599 -14.910 25.947 1.00 95.19 938 VAL A CA 1
ATOM 7201 C C . VAL A 1 938 ? -4.956 -14.491 25.363 1.00 95.19 938 VAL A C 1
ATOM 7203 O O . VAL A 1 938 ? -5.952 -15.181 25.615 1.00 95.19 938 VAL A O 1
ATOM 7206 N N . PRO A 1 939 ? -5.028 -13.371 24.614 1.00 96.81 939 PRO A N 1
ATOM 7207 C CA . PRO A 1 939 ? -6.272 -12.943 23.975 1.00 96.81 939 PRO A CA 1
ATOM 7208 C C . PRO A 1 939 ? -6.652 -13.886 22.826 1.00 96.81 939 PRO A C 1
ATOM 7210 O O . PRO A 1 939 ? -5.890 -14.781 22.473 1.00 96.81 939 PRO A O 1
ATOM 7213 N N . ASP A 1 940 ? -7.811 -13.682 22.203 1.00 96.94 940 ASP A N 1
ATOM 7214 C CA . ASP A 1 940 ? -8.179 -14.415 20.984 1.00 96.94 940 ASP A CA 1
ATOM 7215 C C . ASP A 1 940 ? -7.484 -13.827 19.744 1.00 96.94 940 ASP A C 1
ATOM 7217 O O . ASP A 1 940 ? -7.186 -14.543 18.782 1.00 96.94 940 ASP A O 1
ATOM 7221 N N . ALA A 1 941 ? -7.186 -12.524 19.790 1.00 96.75 941 ALA A N 1
ATOM 7222 C CA . ALA A 1 941 ? -6.345 -11.842 18.820 1.00 96.75 941 ALA A CA 1
ATOM 7223 C C . ALA A 1 941 ? -5.503 -10.727 19.461 1.00 96.75 941 ALA A C 1
ATOM 7225 O O . ALA A 1 941 ? -5.942 -10.041 20.385 1.00 96.75 941 ALA A O 1
ATOM 7226 N N . LEU A 1 942 ? -4.299 -10.521 18.932 1.00 97.19 942 LEU A N 1
ATOM 7227 C CA . LEU A 1 942 ? -3.363 -9.477 19.340 1.00 97.19 942 LEU A CA 1
ATOM 7228 C C . LEU A 1 942 ? -2.926 -8.681 18.109 1.00 97.19 942 LEU A C 1
ATOM 7230 O O . LEU A 1 942 ? -2.325 -9.224 17.184 1.00 97.19 942 LEU A O 1
ATOM 7234 N N . ALA A 1 943 ? -3.222 -7.389 18.101 1.00 96.31 943 ALA A N 1
ATOM 7235 C CA . ALA A 1 943 ? -2.903 -6.466 17.026 1.00 96.31 943 ALA A CA 1
ATOM 7236 C C . ALA A 1 943 ? -1.855 -5.448 17.479 1.00 96.31 943 ALA A C 1
ATOM 7238 O O . ALA A 1 943 ? -1.899 -4.941 18.599 1.00 96.31 943 ALA A O 1
ATOM 7239 N N . TRP A 1 944 ? -0.927 -5.095 16.599 1.00 95.31 944 TRP A N 1
ATOM 7240 C CA . TRP A 1 944 ? -0.010 -3.983 16.833 1.00 95.31 944 TRP A CA 1
ATOM 7241 C C . TRP A 1 944 ? 0.521 -3.434 15.514 1.00 95.31 944 TRP A C 1
ATOM 7243 O O . TRP A 1 944 ? 0.571 -4.123 14.494 1.00 95.31 944 TRP A O 1
ATOM 7253 N N . TRP A 1 945 ? 0.916 -2.168 15.541 1.00 93.12 945 TRP A N 1
ATOM 7254 C CA . TRP A 1 945 ? 1.416 -1.457 14.375 1.00 93.12 945 TRP A CA 1
ATOM 7255 C C . TRP A 1 945 ? 2.849 -0.984 14.628 1.00 93.12 945 TRP A C 1
ATOM 7257 O O . TRP A 1 945 ? 3.088 -0.245 15.581 1.00 93.12 945 TRP A O 1
ATOM 7267 N N . GLY A 1 946 ? 3.794 -1.423 13.790 1.00 85.50 946 GLY A N 1
ATOM 7268 C CA . GLY A 1 946 ? 5.228 -1.113 13.920 1.00 85.50 946 GLY A CA 1
ATOM 7269 C C . GLY A 1 946 ? 5.650 0.237 13.324 1.00 85.50 946 GLY A C 1
ATOM 7270 O O . GLY A 1 946 ? 6.808 0.642 13.449 1.00 85.50 946 GLY A O 1
ATOM 7271 N N . GLY A 1 947 ? 4.706 0.950 12.700 1.00 86.12 947 GLY A N 1
ATOM 7272 C CA . GLY A 1 947 ? 4.946 2.179 11.949 1.00 86.12 947 GLY A CA 1
ATOM 7273 C C . GLY A 1 947 ? 5.145 1.924 10.450 1.00 86.12 947 GLY A C 1
ATOM 7274 O O . GLY A 1 947 ? 5.430 0.817 10.007 1.00 86.12 947 GLY A O 1
ATOM 7275 N N . GLY A 1 948 ? 5.000 2.970 9.633 1.00 86.81 948 GLY A N 1
ATOM 7276 C CA . GLY A 1 948 ? 5.000 2.818 8.172 1.00 86.81 948 GLY A CA 1
ATOM 7277 C C . GLY A 1 948 ? 3.720 2.147 7.656 1.00 86.81 948 GLY A C 1
ATOM 7278 O O . GLY A 1 948 ? 2.689 2.181 8.328 1.00 86.81 948 GLY A O 1
ATOM 7279 N N . GLN A 1 949 ? 3.756 1.555 6.457 1.00 90.00 949 GLN A N 1
ATOM 7280 C CA . GLN A 1 949 ? 2.570 0.910 5.874 1.00 90.00 949 GLN A CA 1
ATOM 7281 C C . GLN A 1 949 ? 2.514 -0.581 6.214 1.00 90.00 949 GLN A C 1
ATOM 7283 O O . GLN A 1 949 ? 2.505 -1.418 5.313 1.00 90.00 949 GLN A O 1
ATOM 7288 N N . HIS A 1 950 ? 2.537 -0.932 7.499 1.00 91.19 950 HIS A N 1
ATOM 7289 C CA . HIS A 1 950 ? 2.465 -2.329 7.903 1.00 91.19 950 HIS A CA 1
ATOM 7290 C C . HIS A 1 950 ? 1.958 -2.522 9.330 1.00 91.19 950 HIS A C 1
ATOM 7292 O O . HIS A 1 950 ? 2.484 -1.941 10.277 1.00 91.19 950 HIS A O 1
ATOM 7298 N N . GLY A 1 951 ? 0.933 -3.356 9.481 1.00 92.31 951 GLY A N 1
ATOM 7299 C CA . GLY A 1 951 ? 0.400 -3.772 10.772 1.00 92.31 951 GLY A CA 1
ATOM 7300 C C . GLY A 1 951 ? 0.346 -5.288 10.903 1.00 92.31 951 GLY A C 1
ATOM 7301 O O . GLY A 1 951 ? 0.064 -5.971 9.919 1.00 92.31 951 GLY A O 1
ATOM 7302 N N . TRP A 1 952 ? 0.502 -5.792 12.128 1.00 93.31 952 TRP A N 1
ATOM 7303 C CA . TRP A 1 952 ? 0.424 -7.213 12.465 1.00 93.31 952 TRP A CA 1
ATOM 7304 C C . TRP A 1 952 ? -0.843 -7.549 13.247 1.00 93.31 952 TRP A C 1
ATOM 7306 O O . TRP A 1 952 ? -1.160 -6.894 14.241 1.00 93.31 952 TRP A O 1
ATOM 7316 N N . LEU A 1 953 ? -1.522 -8.622 12.844 1.00 93.94 953 LEU A N 1
ATOM 7317 C CA . LEU A 1 953 ? -2.614 -9.238 13.592 1.00 93.94 953 LEU A CA 1
ATOM 7318 C C . LEU A 1 953 ? -2.305 -10.719 13.817 1.00 93.94 953 LEU A C 1
ATOM 7320 O O . LEU A 1 953 ? -2.258 -11.504 12.872 1.00 93.94 953 LEU A O 1
ATOM 7324 N N . HIS A 1 954 ? -2.128 -11.081 15.080 1.00 94.12 954 HIS A N 1
ATOM 7325 C CA . HIS A 1 954 ? -1.878 -12.434 15.559 1.00 94.12 954 HIS A CA 1
ATOM 7326 C C . HIS A 1 954 ? -3.199 -13.014 16.049 1.00 94.12 954 HIS A C 1
ATOM 7328 O O . HIS A 1 954 ? -3.895 -12.358 16.822 1.00 94.12 954 HIS A O 1
ATOM 7334 N N . VAL A 1 955 ? -3.566 -14.216 15.617 1.00 93.31 955 VAL A N 1
ATOM 7335 C CA . VAL A 1 955 ? -4.825 -14.863 16.008 1.00 93.31 955 VAL A CA 1
ATOM 7336 C C . VAL A 1 955 ? -4.602 -16.306 16.438 1.00 93.31 955 VAL A C 1
ATOM 7338 O O . VAL A 1 955 ? -3.621 -16.957 16.063 1.00 93.31 955 VAL A O 1
ATOM 7341 N N . THR A 1 956 ? -5.539 -16.821 17.227 1.00 92.00 956 THR A N 1
ATOM 7342 C CA . THR A 1 956 ? -5.607 -18.252 17.537 1.00 92.00 956 THR A CA 1
ATOM 7343 C C . THR A 1 956 ? -5.931 -19.076 16.287 1.00 92.00 956 THR A C 1
ATOM 7345 O O . THR A 1 956 ? -6.517 -18.580 15.323 1.00 92.00 956 THR A O 1
ATOM 7348 N N . GLU A 1 957 ? -5.615 -20.374 16.318 1.00 88.00 957 GLU A N 1
ATOM 7349 C CA . GLU A 1 957 ? -5.975 -21.308 15.240 1.00 88.00 957 GLU A CA 1
ATOM 7350 C C . GLU A 1 957 ? -7.485 -21.290 14.944 1.00 88.00 957 GLU A C 1
ATOM 7352 O O . GLU A 1 957 ? -7.889 -21.293 13.785 1.00 88.00 957 GLU A O 1
ATOM 7357 N N . GLY A 1 958 ? -8.320 -21.201 15.987 1.00 88.56 958 GLY A N 1
ATOM 7358 C CA . GLY A 1 958 ? -9.780 -21.200 15.857 1.00 88.56 958 GLY A CA 1
ATOM 7359 C C . GLY A 1 958 ? -10.356 -19.958 15.172 1.00 88.56 958 GLY A C 1
ATOM 7360 O O . GLY A 1 958 ? -11.449 -20.030 14.617 1.00 88.56 958 GLY A O 1
ATOM 7361 N N . LEU A 1 959 ? -9.630 -18.834 15.175 1.00 90.06 959 LEU A N 1
ATOM 7362 C CA . LEU A 1 959 ? -10.033 -17.613 14.474 1.00 90.06 959 LEU A CA 1
ATOM 7363 C C . LEU A 1 959 ? -9.403 -17.469 13.086 1.00 90.06 959 LEU A C 1
ATOM 7365 O O . LEU A 1 959 ? -9.787 -16.569 12.337 1.00 90.06 959 LEU A O 1
ATOM 7369 N N . PHE A 1 960 ? -8.469 -18.336 12.701 1.00 88.38 960 PHE A N 1
ATOM 7370 C CA . PHE A 1 960 ? -7.867 -18.273 11.377 1.00 88.38 960 PHE A CA 1
ATOM 7371 C C . PHE A 1 960 ? -8.877 -18.634 10.281 1.00 88.38 960 PHE A C 1
ATOM 7373 O O . PHE A 1 960 ? -9.721 -19.514 10.433 1.00 88.38 960 PHE A O 1
ATOM 7380 N N . VAL A 1 961 ? -8.803 -17.917 9.163 1.00 84.38 961 VAL A N 1
ATOM 7381 C CA . VAL A 1 961 ? -9.695 -18.058 8.015 1.00 84.38 961 VAL A CA 1
ATOM 7382 C C . VAL A 1 961 ? -8.813 -18.207 6.784 1.00 84.38 961 VAL A C 1
ATOM 7384 O O . VAL A 1 961 ? -8.257 -17.237 6.271 1.00 84.38 961 VAL A O 1
ATOM 7387 N N . ASP A 1 962 ? -8.667 -19.446 6.323 1.00 71.25 962 ASP A N 1
ATOM 7388 C CA . ASP A 1 962 ? -7.794 -19.801 5.202 1.00 71.25 962 ASP A CA 1
ATOM 7389 C C . ASP A 1 962 ? -8.352 -19.310 3.854 1.00 71.25 962 ASP A C 1
ATOM 7391 O O . ASP A 1 962 ? -7.603 -18.909 2.954 1.00 71.25 962 ASP A O 1
ATOM 7395 N N . LYS A 1 963 ? -9.684 -19.336 3.701 1.00 71.12 963 LYS A N 1
ATOM 7396 C CA . LYS A 1 963 ? -10.405 -18.969 2.483 1.00 71.12 963 LYS A CA 1
ATOM 7397 C C . LYS A 1 963 ? -11.720 -18.215 2.751 1.00 71.12 963 LYS A C 1
ATOM 7399 O O . LYS A 1 963 ? -12.402 -18.481 3.734 1.00 71.12 963 LYS A O 1
ATOM 7404 N N . PRO A 1 964 ? -12.136 -17.350 1.802 1.00 53.88 964 PRO A N 1
ATOM 7405 C CA . PRO A 1 964 ? -11.358 -16.914 0.648 1.00 53.88 964 PRO A CA 1
ATOM 7406 C C . PRO A 1 964 ? -10.166 -16.065 1.103 1.00 53.88 964 PRO A C 1
ATOM 7408 O O . PRO A 1 964 ? -10.287 -15.220 1.979 1.00 53.88 964 PRO A O 1
ATOM 7411 N N . LEU A 1 965 ? -9.032 -16.308 0.445 1.00 43.78 965 LEU A N 1
ATOM 7412 C CA . LEU A 1 965 ? -7.647 -15.872 0.706 1.00 43.78 965 LEU A CA 1
ATOM 7413 C C . LEU A 1 965 ? -7.416 -14.340 0.839 1.00 43.78 965 LEU A C 1
ATOM 7415 O O . LEU A 1 965 ? -6.298 -13.862 0.766 1.00 43.78 965 LEU A O 1
ATOM 7419 N N . THR A 1 966 ? -8.480 -13.541 0.928 1.00 49.38 966 THR A N 1
ATOM 7420 C CA . THR A 1 966 ? -8.507 -12.075 0.871 1.00 49.38 966 THR A CA 1
ATOM 7421 C C . THR A 1 966 ? -9.569 -11.525 1.827 1.00 49.38 966 THR A C 1
ATOM 7423 O O . THR A 1 966 ? -10.378 -10.670 1.479 1.00 49.38 966 THR A O 1
ATOM 7426 N N . PHE A 1 967 ? -9.534 -11.905 3.099 1.00 48.56 967 PHE A N 1
ATOM 7427 C CA . PHE A 1 967 ? -10.082 -11.013 4.128 1.00 48.56 967 PHE A CA 1
ATOM 7428 C C . PHE A 1 967 ? -9.311 -9.684 4.214 1.00 48.56 967 PHE A C 1
ATOM 7430 O O . PHE A 1 967 ? -9.547 -8.886 5.106 1.00 48.56 967 PHE A O 1
ATOM 7437 N N . VAL A 1 968 ? -8.408 -9.398 3.281 1.00 43.50 968 VAL A N 1
ATOM 7438 C CA . VAL A 1 968 ? -7.507 -8.256 3.169 1.00 43.50 968 VAL A CA 1
ATOM 7439 C C . VAL A 1 968 ? -7.739 -7.547 1.823 1.00 43.50 968 VAL A C 1
ATOM 7441 O O . VAL A 1 968 ? -8.403 -8.082 0.928 1.00 43.50 968 VAL A O 1
ATOM 7444 N N . SER A 1 969 ? -7.311 -6.293 1.765 1.00 48.91 969 SER A N 1
ATOM 7445 C CA . SER A 1 969 ? -7.435 -5.350 0.657 1.00 48.91 969 SER A CA 1
ATOM 7446 C C . SER A 1 969 ? -6.684 -5.875 -0.582 1.00 48.91 969 SER A C 1
ATOM 7448 O O . SER A 1 969 ? -5.979 -6.873 -0.536 1.00 48.91 969 SER A O 1
ATOM 7450 N N . THR A 1 970 ? -6.812 -5.233 -1.747 1.00 52.47 970 THR A N 1
ATOM 7451 C CA . THR A 1 970 ? -5.899 -5.513 -2.882 1.00 52.47 970 THR A CA 1
ATOM 7452 C C . THR A 1 970 ? -4.473 -4.991 -2.618 1.00 52.47 970 THR A C 1
ATOM 7454 O O . THR A 1 970 ? -3.684 -4.887 -3.552 1.00 52.47 970 THR A O 1
ATOM 7457 N N . TRP A 1 971 ? -4.191 -4.566 -1.382 1.00 66.12 971 TRP A N 1
ATOM 7458 C CA . TRP A 1 971 ? -3.039 -3.797 -0.932 1.00 66.12 971 TRP A CA 1
ATOM 7459 C C . TRP A 1 971 ? -2.939 -3.898 0.596 1.00 66.12 971 TRP A C 1
ATOM 7461 O O . TRP A 1 971 ? -3.765 -3.297 1.283 1.00 66.12 971 TRP A O 1
ATOM 7471 N N . ASP A 1 972 ? -1.957 -4.646 1.104 1.00 73.19 972 ASP A N 1
ATOM 7472 C CA . ASP A 1 972 ? -1.876 -5.059 2.518 1.00 73.19 972 ASP A CA 1
ATOM 7473 C C . ASP A 1 972 ? -0.532 -4.703 3.153 1.00 73.19 972 ASP A C 1
ATOM 7475 O O . ASP A 1 972 ? 0.069 -5.482 3.888 1.00 73.19 972 ASP A O 1
ATOM 7479 N N . GLY A 1 973 ? -0.055 -3.512 2.824 1.00 81.44 973 GLY A N 1
ATOM 7480 C CA . GLY A 1 973 ? 1.215 -2.990 3.288 1.00 81.44 973 GLY A CA 1
ATOM 7481 C C . GLY A 1 973 ? 2.355 -3.146 2.296 1.00 81.44 973 GLY A C 1
ATOM 7482 O O . GLY A 1 973 ? 2.148 -3.436 1.115 1.00 81.44 973 GLY A O 1
ATOM 7483 N N . ASP A 1 974 ? 3.562 -2.856 2.770 1.00 87.94 974 ASP A N 1
ATOM 7484 C CA . ASP A 1 974 ? 4.779 -2.865 1.966 1.00 87.94 974 ASP A CA 1
ATOM 7485 C C . ASP A 1 974 ? 5.904 -3.677 2.619 1.00 87.94 974 ASP A C 1
ATOM 7487 O O . ASP A 1 974 ? 6.048 -3.723 3.840 1.00 87.94 974 ASP A O 1
ATOM 7491 N N . GLU A 1 975 ? 6.710 -4.320 1.778 1.00 91.94 975 GLU A N 1
ATOM 7492 C CA . GLU A 1 975 ? 7.793 -5.211 2.203 1.00 91.94 975 GLU A CA 1
ATOM 7493 C C . GLU A 1 975 ? 8.899 -4.499 2.971 1.00 91.94 975 GLU A C 1
ATOM 7495 O O . GLU A 1 975 ? 9.464 -5.080 3.892 1.00 91.94 975 GLU A O 1
ATOM 7500 N N . LEU A 1 976 ? 9.184 -3.240 2.649 1.00 93.31 976 LEU A N 1
ATOM 7501 C CA . LEU A 1 976 ? 10.218 -2.479 3.336 1.00 93.31 976 LEU A CA 1
ATOM 7502 C C . LEU A 1 976 ? 9.821 -2.218 4.799 1.00 93.31 976 LEU A C 1
ATOM 7504 O O . LEU A 1 976 ? 10.642 -2.403 5.697 1.00 93.31 976 LEU A O 1
ATOM 7508 N N . SER A 1 977 ? 8.558 -1.866 5.057 1.00 93.00 977 SER A N 1
ATOM 7509 C CA . SER A 1 977 ? 8.016 -1.746 6.419 1.00 93.00 977 SER A CA 1
ATOM 7510 C C . SER A 1 977 ? 8.052 -3.087 7.169 1.00 93.00 977 SER A C 1
ATOM 7512 O O . SER A 1 977 ? 8.483 -3.136 8.320 1.00 93.00 977 SER A O 1
ATOM 7514 N N . LEU A 1 978 ? 7.696 -4.194 6.509 1.00 93.44 978 LEU A N 1
ATOM 7515 C CA . LEU A 1 978 ? 7.753 -5.538 7.099 1.00 93.44 978 LEU A CA 1
ATOM 7516 C C . LEU A 1 978 ? 9.189 -5.977 7.443 1.00 93.44 978 LEU A C 1
ATOM 7518 O O . LEU A 1 978 ? 9.421 -6.525 8.523 1.00 93.44 978 LEU A O 1
ATOM 7522 N N . ILE A 1 979 ? 10.163 -5.713 6.564 1.00 95.00 979 ILE A N 1
ATOM 7523 C CA . ILE A 1 979 ? 11.587 -5.972 6.827 1.00 95.00 979 ILE A CA 1
ATOM 7524 C C . ILE A 1 979 ? 12.023 -5.174 8.058 1.00 95.00 979 ILE A C 1
ATOM 7526 O O . ILE A 1 979 ? 12.610 -5.734 8.984 1.00 95.00 979 ILE A O 1
ATOM 7530 N N . ARG A 1 980 ? 11.690 -3.879 8.120 1.00 94.75 980 ARG A N 1
ATOM 7531 C CA . ARG A 1 980 ? 12.011 -3.029 9.276 1.00 94.75 980 ARG A CA 1
ATOM 7532 C C . ARG A 1 980 ? 11.458 -3.616 10.574 1.00 94.75 980 ARG A C 1
ATOM 7534 O O . ARG A 1 980 ? 12.219 -3.763 11.527 1.00 94.75 980 ARG A O 1
ATOM 7541 N N . ASP A 1 981 ? 10.190 -4.017 10.601 1.00 94.12 981 ASP A N 1
ATOM 7542 C CA . ASP A 1 981 ? 9.572 -4.639 11.779 1.00 94.12 981 ASP A CA 1
ATOM 7543 C C . ASP A 1 981 ? 10.296 -5.914 12.224 1.00 94.12 981 ASP A C 1
ATOM 7545 O O . ASP A 1 981 ? 10.553 -6.088 13.417 1.00 94.12 981 ASP A O 1
ATOM 7549 N N . HIS A 1 982 ? 10.676 -6.783 11.282 1.00 94.94 982 HIS A N 1
ATOM 7550 C CA . HIS A 1 982 ? 11.443 -7.998 11.571 1.00 94.94 982 HIS A CA 1
ATOM 7551 C C . HIS A 1 982 ? 12.776 -7.674 12.263 1.00 94.94 982 HIS A C 1
ATOM 7553 O O . HIS A 1 982 ? 13.086 -8.233 13.320 1.00 94.94 982 HIS A O 1
ATOM 7559 N N . HIS A 1 983 ? 13.548 -6.727 11.725 1.00 95.94 983 HIS A N 1
ATOM 7560 C CA . HIS A 1 983 ? 14.837 -6.351 12.310 1.00 95.94 983 HIS A CA 1
ATOM 7561 C C . HIS A 1 983 ? 14.698 -5.575 13.626 1.00 95.94 983 HIS A C 1
ATOM 7563 O O . HIS A 1 983 ? 15.502 -5.785 14.539 1.00 95.94 983 HIS A O 1
ATOM 7569 N N . HIS A 1 984 ? 13.673 -4.730 13.770 1.00 95.31 984 HIS A N 1
ATOM 7570 C CA . HIS A 1 984 ? 13.359 -4.066 15.036 1.00 95.31 984 HIS A CA 1
ATOM 7571 C C . HIS A 1 984 ? 13.009 -5.081 16.125 1.00 95.31 984 HIS A C 1
ATOM 7573 O O . HIS A 1 984 ? 13.529 -4.982 17.233 1.00 95.31 984 HIS A O 1
ATOM 7579 N N . ALA A 1 985 ? 12.185 -6.085 15.818 1.00 94.00 985 ALA A N 1
ATOM 7580 C CA . ALA A 1 985 ? 11.804 -7.112 16.782 1.00 94.00 985 ALA A CA 1
ATOM 7581 C C . ALA A 1 985 ? 12.994 -7.986 17.212 1.00 94.00 985 ALA A C 1
ATOM 7583 O O . ALA A 1 985 ? 13.145 -8.279 18.401 1.00 94.00 985 ALA A O 1
ATOM 7584 N N . ARG A 1 986 ? 13.883 -8.346 16.275 1.00 93.62 986 ARG A N 1
ATOM 7585 C CA . ARG A 1 986 ? 15.153 -9.036 16.575 1.00 93.62 986 ARG A CA 1
ATOM 7586 C C . ARG A 1 986 ? 16.044 -8.226 17.510 1.00 93.62 986 ARG A C 1
ATOM 7588 O O . ARG A 1 986 ? 16.572 -8.764 18.481 1.00 93.62 986 ARG A O 1
ATOM 7595 N N . ALA A 1 987 ? 16.195 -6.933 17.234 1.00 94.19 987 ALA A N 1
ATOM 7596 C CA . ALA A 1 987 ? 17.008 -6.044 18.053 1.00 94.19 987 ALA A CA 1
ATOM 7597 C C . ALA A 1 987 ? 16.402 -5.829 19.445 1.00 94.19 987 ALA A C 1
ATOM 7599 O O . ALA A 1 987 ? 17.118 -5.928 20.440 1.00 94.19 987 ALA A O 1
ATOM 7600 N N . ALA A 1 988 ? 15.087 -5.612 19.523 1.00 93.38 988 ALA A N 1
ATOM 7601 C CA . ALA A 1 988 ? 14.375 -5.352 20.771 1.00 93.38 988 ALA A CA 1
ATOM 7602 C C . ALA A 1 988 ? 14.517 -6.506 21.772 1.00 93.38 988 ALA A C 1
ATOM 7604 O O . ALA A 1 988 ? 14.707 -6.261 22.959 1.00 93.38 988 ALA A O 1
ATOM 7605 N N . ARG A 1 989 ? 14.529 -7.761 21.295 1.00 90.06 989 ARG A N 1
ATOM 7606 C CA . ARG A 1 989 ? 14.761 -8.958 22.128 1.00 90.06 989 ARG A CA 1
ATOM 7607 C C . ARG A 1 989 ? 16.070 -8.898 22.930 1.00 90.06 989 ARG A C 1
ATOM 7609 O O . ARG A 1 989 ? 16.157 -9.523 23.980 1.00 90.06 989 ARG A O 1
ATOM 7616 N N . ARG A 1 990 ? 17.091 -8.200 22.424 1.00 88.62 990 ARG A N 1
ATOM 7617 C CA . ARG A 1 990 ? 18.440 -8.148 23.013 1.00 88.62 990 ARG A CA 1
ATOM 7618 C C . ARG A 1 990 ? 18.696 -6.890 23.847 1.00 88.62 990 ARG A C 1
ATOM 7620 O O . ARG A 1 990 ? 19.791 -6.751 24.385 1.00 88.62 990 ARG A O 1
ATOM 7627 N N . LEU A 1 991 ? 17.740 -5.965 23.916 1.00 90.12 991 LEU A N 1
ATOM 7628 C CA . LEU A 1 991 ? 17.902 -4.726 24.672 1.00 90.12 991 LEU A CA 1
ATOM 7629 C C . LEU A 1 991 ? 17.721 -4.969 26.173 1.00 90.12 991 LEU A C 1
ATOM 7631 O O . LEU A 1 991 ? 16.718 -5.538 26.598 1.00 90.12 991 LEU A O 1
ATOM 7635 N N . ASP A 1 992 ? 18.651 -4.451 26.976 1.00 91.06 992 ASP A N 1
ATOM 7636 C CA . ASP A 1 992 ? 18.432 -4.251 28.408 1.00 91.06 992 ASP A CA 1
ATOM 7637 C C . ASP A 1 992 ? 17.851 -2.852 28.640 1.00 91.06 992 ASP A C 1
ATOM 7639 O O . ASP A 1 992 ? 18.532 -1.838 28.487 1.00 91.06 992 ASP A O 1
ATOM 7643 N N . LEU A 1 993 ? 16.572 -2.804 29.009 1.00 92.25 993 LEU A N 1
ATOM 7644 C CA . LEU A 1 993 ? 15.856 -1.554 29.264 1.00 92.25 993 LEU A CA 1
ATOM 7645 C C . LEU A 1 993 ? 15.961 -1.092 30.724 1.00 92.25 993 LEU A C 1
ATOM 7647 O O . LEU A 1 993 ? 15.448 -0.027 31.058 1.00 92.25 993 LEU A O 1
ATOM 7651 N N . SER A 1 994 ? 16.612 -1.851 31.611 1.00 92.62 994 SER A N 1
ATOM 7652 C CA . SER A 1 994 ? 16.546 -1.635 33.064 1.00 92.62 994 SER A CA 1
ATOM 7653 C C . SER A 1 994 ? 16.998 -0.237 33.497 1.00 92.62 994 SER A C 1
ATOM 7655 O O . SER A 1 994 ? 16.372 0.367 34.367 1.00 92.62 994 SER A O 1
ATOM 7657 N N . GLY A 1 995 ? 18.069 0.294 32.897 1.00 95.56 995 GLY A N 1
ATOM 7658 C CA . GLY A 1 995 ? 18.550 1.657 33.168 1.00 95.56 995 GLY A CA 1
ATOM 7659 C C . GLY A 1 995 ? 17.554 2.726 32.723 1.00 95.56 995 GLY A C 1
ATOM 7660 O O . GLY A 1 995 ? 17.116 3.546 33.527 1.00 95.56 995 GLY A O 1
ATOM 7661 N N . ALA A 1 996 ? 17.110 2.654 31.465 1.00 95.69 996 ALA A N 1
ATOM 7662 C CA . ALA A 1 996 ? 16.130 3.585 30.911 1.00 95.69 996 ALA A CA 1
ATOM 7663 C C . ALA A 1 996 ? 14.792 3.556 31.673 1.00 95.69 996 ALA A C 1
ATOM 7665 O O . ALA A 1 996 ? 14.195 4.603 31.906 1.00 95.69 996 ALA A O 1
ATOM 7666 N N . LEU A 1 997 ? 14.339 2.380 32.116 1.00 96.06 997 LEU A N 1
ATOM 7667 C CA . LEU A 1 997 ? 13.132 2.240 32.932 1.00 96.06 997 LEU A CA 1
ATOM 7668 C C . LEU A 1 997 ? 13.282 2.928 34.295 1.00 96.06 997 LEU A C 1
ATOM 7670 O O . LEU A 1 997 ? 12.389 3.673 34.688 1.00 96.06 997 LEU A O 1
ATOM 7674 N N . ARG A 1 998 ? 14.415 2.755 34.994 1.00 97.00 998 ARG A N 1
ATOM 7675 C CA . ARG A 1 998 ? 14.670 3.468 36.262 1.00 97.00 998 ARG A CA 1
ATOM 7676 C C . ARG A 1 998 ? 14.694 4.982 36.074 1.00 97.00 998 ARG A C 1
ATOM 7678 O O . ARG A 1 998 ? 14.116 5.696 36.886 1.00 97.00 998 ARG A O 1
ATOM 7685 N N . ALA A 1 999 ? 15.335 5.463 35.012 1.00 97.75 999 ALA A N 1
ATOM 7686 C CA . ALA A 1 999 ? 15.372 6.887 34.695 1.00 97.75 999 ALA A CA 1
ATOM 7687 C C . ALA A 1 999 ? 13.980 7.439 34.357 1.00 97.75 999 ALA A C 1
ATOM 7689 O O . ALA A 1 999 ? 13.610 8.515 34.818 1.00 97.75 999 ALA A O 1
ATOM 7690 N N . MET A 1 1000 ? 13.165 6.676 33.622 1.00 97.81 1000 MET A N 1
ATOM 7691 C CA . MET A 1 1000 ? 11.775 7.042 33.350 1.00 97.81 1000 MET A CA 1
ATOM 7692 C C . MET A 1 1000 ? 10.961 7.175 34.643 1.00 97.81 1000 MET A C 1
ATOM 7694 O O . MET A 1 1000 ? 10.205 8.130 34.779 1.00 97.81 1000 MET A O 1
ATOM 7698 N N . GLU A 1 1001 ? 11.125 6.275 35.616 1.00 97.75 1001 GLU A N 1
ATOM 7699 C CA . GLU A 1 1001 ? 10.425 6.391 36.906 1.00 97.75 1001 GLU A CA 1
ATOM 7700 C C . GLU A 1 1001 ? 10.829 7.649 37.690 1.00 97.75 1001 GLU A C 1
ATOM 7702 O O . GLU A 1 1001 ? 9.972 8.284 38.307 1.00 97.75 1001 GLU A O 1
ATOM 7707 N N . ARG A 1 1002 ? 12.098 8.076 37.613 1.00 97.94 1002 ARG A N 1
ATOM 7708 C CA . ARG A 1 1002 ? 12.517 9.364 38.191 1.00 97.94 1002 ARG A CA 1
ATOM 7709 C C . ARG A 1 1002 ? 11.851 10.551 37.496 1.00 97.94 1002 ARG A C 1
ATOM 7711 O O . ARG A 1 1002 ? 11.310 11.420 38.172 1.00 97.94 1002 ARG A O 1
ATOM 7718 N N . VAL A 1 1003 ? 11.781 10.543 36.161 1.00 97.75 1003 VAL A N 1
ATOM 7719 C CA . VAL A 1 1003 ? 11.028 11.548 35.385 1.00 97.75 1003 VAL A CA 1
ATOM 7720 C C . VAL A 1 1003 ? 9.558 11.593 35.817 1.00 97.75 1003 VAL A C 1
ATOM 7722 O O . VAL A 1 1003 ? 9.000 12.677 35.995 1.00 97.75 1003 VAL A O 1
ATOM 7725 N N . VAL A 1 1004 ? 8.920 10.434 36.010 1.00 97.69 1004 VAL A N 1
ATOM 7726 C CA . VAL A 1 1004 ? 7.537 10.361 36.507 1.00 97.69 1004 VAL A CA 1
ATOM 7727 C C . VAL A 1 1004 ? 7.417 10.996 37.893 1.00 97.69 1004 VAL A C 1
ATOM 7729 O O . VAL A 1 1004 ? 6.511 11.803 38.104 1.00 97.69 1004 VAL A O 1
ATOM 7732 N N . ALA A 1 1005 ? 8.332 10.687 38.816 1.00 97.31 1005 ALA A N 1
ATOM 7733 C CA . ALA A 1 1005 ? 8.351 11.285 40.150 1.00 97.31 1005 ALA A CA 1
ATOM 7734 C C . ALA A 1 1005 ? 8.553 12.812 40.103 1.00 97.31 1005 ALA A C 1
ATOM 7736 O O . ALA A 1 1005 ? 7.845 13.544 40.798 1.00 97.31 1005 ALA A O 1
ATOM 7737 N N . ALA A 1 1006 ? 9.445 13.304 39.238 1.00 96.06 1006 ALA A N 1
ATOM 7738 C CA . ALA A 1 1006 ? 9.678 14.732 39.040 1.00 96.06 1006 ALA A CA 1
ATOM 7739 C C . ALA A 1 1006 ? 8.417 15.437 38.515 1.00 96.06 1006 ALA A C 1
ATOM 7741 O O . ALA A 1 1006 ? 8.000 16.452 39.073 1.00 96.06 1006 ALA A O 1
ATOM 7742 N N . LEU A 1 1007 ? 7.743 14.872 37.509 1.00 95.06 1007 LEU A N 1
ATOM 7743 C CA . LEU A 1 1007 ? 6.477 15.405 36.988 1.00 95.06 1007 LEU A CA 1
ATOM 7744 C C . LEU A 1 1007 ? 5.370 15.406 38.054 1.00 95.06 1007 LEU A C 1
ATOM 7746 O O . LEU A 1 1007 ? 4.661 16.402 38.201 1.00 95.06 1007 LEU A O 1
ATOM 7750 N N . ALA A 1 1008 ? 5.251 14.328 38.833 1.00 93.88 1008 ALA A N 1
ATOM 7751 C CA . ALA A 1 1008 ? 4.288 14.238 39.929 1.00 93.88 1008 ALA A CA 1
ATOM 7752 C C . ALA A 1 1008 ? 4.550 15.287 41.023 1.00 93.88 1008 ALA A C 1
ATOM 7754 O O . ALA A 1 1008 ? 3.604 15.872 41.550 1.00 93.88 1008 ALA A O 1
ATOM 7755 N N . SER A 1 1009 ? 5.820 15.601 41.312 1.00 92.56 1009 SER A N 1
ATOM 7756 C CA . SER A 1 1009 ? 6.193 16.671 42.252 1.00 92.56 1009 SER A CA 1
ATOM 7757 C C . SER A 1 1009 ? 5.736 18.063 41.793 1.00 92.56 1009 SER A C 1
ATOM 7759 O O . SER A 1 1009 ? 5.624 18.976 42.608 1.00 92.56 1009 SER A O 1
ATOM 7761 N N . ARG A 1 1010 ? 5.429 18.219 40.494 1.00 89.56 1010 ARG A N 1
ATOM 7762 C CA . ARG A 1 1010 ? 4.851 19.433 39.893 1.00 89.56 1010 ARG A CA 1
ATOM 7763 C C . ARG A 1 1010 ? 3.323 19.407 39.813 1.00 89.56 1010 ARG A C 1
ATOM 7765 O O . ARG A 1 1010 ? 2.738 20.224 39.111 1.00 89.56 1010 ARG A O 1
ATOM 7772 N N . GLY A 1 1011 ? 2.669 18.460 40.487 1.00 90.69 1011 GLY A N 1
ATOM 7773 C CA . GLY A 1 1011 ? 1.211 18.323 40.473 1.00 90.69 1011 GLY A CA 1
ATOM 7774 C C . GLY A 1 1011 ? 0.644 17.751 39.171 1.00 90.69 1011 GLY A C 1
ATOM 7775 O O . GLY A 1 1011 ? -0.572 17.754 38.982 1.00 90.69 1011 GLY A O 1
ATOM 7776 N N . LEU A 1 1012 ? 1.490 17.251 38.264 1.00 93.88 1012 LEU A N 1
ATOM 7777 C CA . LEU A 1 1012 ? 1.048 16.661 37.002 1.00 93.88 1012 LEU A CA 1
ATOM 7778 C C . LEU A 1 1012 ? 0.687 15.190 37.196 1.00 93.88 1012 LEU A C 1
ATOM 7780 O O . LEU A 1 1012 ? 1.408 14.428 37.839 1.00 93.88 1012 LEU A O 1
ATOM 7784 N N . THR A 1 1013 ? -0.414 14.761 36.583 1.00 95.50 1013 THR A N 1
ATOM 7785 C CA . THR A 1 1013 ? -0.783 13.342 36.574 1.00 95.50 1013 THR A CA 1
ATOM 7786 C C . THR A 1 1013 ? -0.093 12.648 35.410 1.00 95.50 1013 THR A C 1
ATOM 7788 O O . THR A 1 1013 ? -0.263 13.040 34.255 1.00 95.50 1013 THR A O 1
ATOM 7791 N N . VAL A 1 1014 ? 0.644 11.578 35.697 1.00 97.00 1014 VAL A N 1
ATOM 7792 C CA . VAL A 1 1014 ? 1.304 10.758 34.678 1.00 97.00 1014 VAL A CA 1
ATOM 7793 C C . VAL A 1 1014 ? 0.714 9.353 34.695 1.00 97.00 1014 VAL A C 1
ATOM 7795 O O . VAL A 1 1014 ? 0.562 8.744 35.750 1.00 97.00 1014 VAL A O 1
ATOM 7798 N N . ARG A 1 1015 ? 0.367 8.835 33.516 1.00 97.00 1015 ARG A N 1
ATOM 7799 C CA . ARG A 1 1015 ? -0.115 7.460 33.311 1.00 97.00 1015 ARG A CA 1
ATOM 7800 C C . ARG A 1 1015 ? 0.738 6.756 32.252 1.00 97.00 1015 ARG A C 1
ATOM 7802 O O . ARG A 1 1015 ? 1.464 7.415 31.512 1.00 97.00 1015 ARG A O 1
ATOM 7809 N N . GLY A 1 1016 ? 0.654 5.434 32.153 1.00 96.88 1016 GLY A N 1
ATOM 7810 C CA . GLY A 1 1016 ? 1.346 4.622 31.144 1.00 96.88 1016 GLY A CA 1
ATOM 7811 C C . GLY A 1 1016 ? 2.157 3.483 31.758 1.00 96.88 1016 GLY A C 1
ATOM 7812 O O . GLY A 1 1016 ? 2.074 3.235 32.958 1.00 96.88 1016 GLY A O 1
ATOM 7813 N N . ALA A 1 1017 ? 2.935 2.778 30.934 1.00 96.12 1017 ALA A N 1
ATOM 7814 C CA . ALA A 1 1017 ? 3.750 1.638 31.359 1.00 96.12 1017 ALA A CA 1
ATOM 7815 C C . ALA A 1 1017 ? 5.108 1.600 30.638 1.00 96.12 1017 ALA A C 1
ATOM 7817 O O . ALA A 1 1017 ? 5.226 1.989 29.474 1.00 96.12 1017 ALA A O 1
ATOM 7818 N N . GLY A 1 1018 ? 6.155 1.153 31.339 1.00 96.25 1018 GLY A N 1
ATOM 7819 C CA . GLY A 1 1018 ? 7.501 0.974 30.784 1.00 96.25 1018 GLY A CA 1
ATOM 7820 C C . GLY A 1 1018 ? 8.165 2.266 30.308 1.00 96.25 1018 GLY A C 1
ATOM 7821 O O . GLY A 1 1018 ? 8.388 3.166 31.104 1.00 96.25 1018 GLY A O 1
ATOM 7822 N N . LEU A 1 1019 ? 8.442 2.398 29.017 1.00 96.81 1019 LEU A N 1
ATOM 7823 C CA . LEU A 1 1019 ? 8.967 3.624 28.408 1.00 96.81 1019 LEU A CA 1
ATOM 7824 C C . LEU A 1 1019 ? 7.875 4.548 27.850 1.00 96.81 1019 LEU A C 1
ATOM 7826 O O . LEU A 1 1019 ? 8.184 5.669 27.466 1.00 96.81 1019 LEU A O 1
ATOM 7830 N N . TYR A 1 1020 ? 6.614 4.111 27.780 1.00 97.75 1020 TYR A N 1
ATOM 7831 C CA . TYR A 1 1020 ? 5.519 4.943 27.277 1.00 97.75 1020 TYR A CA 1
ATOM 7832 C C . TYR A 1 1020 ? 4.783 5.633 28.427 1.00 97.75 1020 TYR A C 1
ATOM 7834 O O . TYR A 1 1020 ? 4.229 4.964 29.305 1.00 97.75 1020 TYR A O 1
ATOM 7842 N N . ARG A 1 1021 ? 4.762 6.968 28.445 1.00 97.88 1021 ARG A N 1
ATOM 7843 C CA . ARG A 1 1021 ? 4.029 7.763 29.446 1.00 97.88 1021 ARG A CA 1
ATOM 7844 C C . ARG A 1 1021 ? 3.163 8.821 28.776 1.00 97.88 1021 ARG A C 1
ATOM 7846 O O . ARG A 1 1021 ? 3.558 9.409 27.777 1.00 97.88 1021 ARG A O 1
ATOM 7853 N N . VAL A 1 1022 ? 2.006 9.097 29.365 1.00 98.25 1022 VAL A N 1
ATOM 7854 C CA . VAL A 1 1022 ? 1.119 10.207 29.010 1.00 98.25 1022 VAL A CA 1
ATOM 7855 C C . VAL A 1 1022 ? 0.991 11.122 30.215 1.00 98.25 1022 VAL A C 1
ATOM 7857 O O . VAL A 1 1022 ? 0.608 10.685 31.301 1.00 98.25 1022 VAL A O 1
ATOM 7860 N N . VAL A 1 1023 ? 1.303 12.393 30.007 1.00 97.94 1023 VAL A N 1
ATOM 7861 C CA . VAL A 1 1023 ? 1.180 13.451 31.005 1.00 97.94 1023 VAL A CA 1
ATOM 7862 C C . VAL A 1 1023 ? -0.133 14.187 30.773 1.00 97.94 1023 VAL A C 1
ATOM 7864 O O . VAL A 1 1023 ? -0.437 14.603 29.653 1.00 97.94 1023 VAL A O 1
ATOM 7867 N N . HIS A 1 1024 ? -0.914 14.338 31.837 1.00 96.19 1024 HIS A N 1
ATOM 7868 C CA . HIS A 1 1024 ? -2.167 15.086 31.864 1.00 96.19 1024 HIS A CA 1
ATOM 7869 C C . HIS A 1 1024 ? -1.897 16.417 32.553 1.00 96.19 1024 HIS A C 1
ATOM 7871 O O . HIS A 1 1024 ? -1.664 16.456 33.761 1.00 96.19 1024 HIS A O 1
ATOM 7877 N N . ALA A 1 1025 ? -1.900 17.491 31.766 1.00 94.56 1025 ALA A N 1
ATOM 7878 C CA . ALA A 1 1025 ? -1.532 18.831 32.216 1.00 94.56 1025 ALA A CA 1
ATOM 7879 C C . ALA A 1 1025 ? -2.635 19.880 31.982 1.00 94.56 1025 ALA A C 1
ATOM 7881 O O . ALA A 1 1025 ? -2.436 21.054 32.281 1.00 94.56 1025 ALA A O 1
ATOM 7882 N N . GLY A 1 1026 ? -3.797 19.482 31.450 1.00 93.12 1026 GLY A N 1
ATOM 7883 C CA . GLY A 1 1026 ? -4.914 20.395 31.203 1.00 93.12 1026 GLY A CA 1
ATOM 7884 C C . GLY A 1 1026 ? -4.504 21.558 30.295 1.00 93.12 1026 GLY A C 1
ATOM 7885 O O . GLY A 1 1026 ? -3.818 21.357 29.291 1.00 93.12 1026 GLY A O 1
ATOM 7886 N N . GLU A 1 1027 ? -4.889 22.777 30.666 1.00 91.75 1027 GLU A N 1
ATOM 7887 C CA . GLU A 1 1027 ? -4.546 24.001 29.926 1.00 91.75 1027 GLU A CA 1
ATOM 7888 C C . GLU A 1 1027 ? -3.032 24.277 29.883 1.00 91.75 1027 GLU A C 1
ATOM 7890 O O . GLU A 1 1027 ? -2.541 24.887 28.936 1.00 91.75 1027 GLU A O 1
ATOM 7895 N N . ALA A 1 1028 ? -2.259 23.762 30.847 1.00 91.50 1028 ALA A N 1
ATOM 7896 C CA . ALA A 1 1028 ? -0.810 23.959 30.896 1.00 91.50 1028 ALA A CA 1
ATOM 7897 C C . ALA A 1 1028 ? -0.034 23.086 29.891 1.00 91.50 1028 ALA A C 1
ATOM 7899 O O . ALA A 1 1028 ? 1.161 23.300 29.693 1.00 91.50 1028 ALA A O 1
ATOM 7900 N N . ALA A 1 1029 ? -0.676 22.105 29.245 1.00 93.62 1029 ALA A N 1
ATOM 7901 C CA . ALA A 1 1029 ? 0.002 21.124 28.395 1.00 93.62 1029 ALA A CA 1
ATOM 7902 C C . ALA A 1 1029 ? 0.797 21.755 27.244 1.00 93.62 1029 ALA A C 1
ATOM 7904 O O . ALA A 1 1029 ? 1.935 21.359 26.992 1.00 93.62 1029 ALA A O 1
ATOM 7905 N N . GLU A 1 1030 ? 0.213 22.733 26.549 1.00 92.50 1030 GLU A N 1
ATOM 7906 C CA . GLU A 1 1030 ? 0.871 23.399 25.424 1.00 92.50 1030 GLU A CA 1
ATOM 7907 C C . GLU A 1 1030 ? 2.062 24.240 25.893 1.00 92.50 1030 GLU A C 1
ATOM 7909 O O . GLU A 1 1030 ? 3.156 24.110 25.340 1.00 92.50 1030 GLU A O 1
ATOM 7914 N N . THR A 1 1031 ? 1.878 25.015 26.965 1.00 92.56 1031 THR A N 1
ATOM 7915 C CA . THR A 1 1031 ? 2.924 25.842 27.581 1.00 92.56 1031 THR A CA 1
ATOM 7916 C C . THR A 1 1031 ? 4.105 25.002 28.058 1.00 92.56 1031 THR A C 1
ATOM 7918 O O . THR A 1 1031 ? 5.245 25.294 27.698 1.00 92.56 1031 THR A O 1
ATOM 7921 N N . LEU A 1 1032 ? 3.851 23.923 28.803 1.00 92.94 1032 LEU A N 1
ATOM 7922 C CA . LEU A 1 1032 ? 4.897 23.017 29.292 1.00 92.94 1032 LEU A CA 1
ATOM 7923 C C . LEU A 1 1032 ? 5.667 22.383 28.135 1.00 92.94 1032 LEU A C 1
ATOM 7925 O O . LEU A 1 1032 ? 6.896 22.328 28.143 1.00 92.94 1032 LEU A O 1
ATOM 7929 N N . ARG A 1 1033 ? 4.952 21.937 27.099 1.00 93.69 1033 ARG A N 1
ATOM 7930 C CA . ARG A 1 1033 ? 5.577 21.345 25.917 1.00 93.69 1033 ARG A CA 1
ATOM 7931 C C . ARG A 1 1033 ? 6.425 22.365 25.157 1.00 93.69 1033 ARG A C 1
ATOM 7933 O O . ARG A 1 1033 ? 7.498 22.007 24.682 1.00 93.69 1033 ARG A O 1
ATOM 7940 N N . ALA A 1 1034 ? 5.976 23.616 25.055 1.00 92.12 1034 ALA A N 1
ATOM 7941 C CA . ALA A 1 1034 ? 6.733 24.700 24.435 1.00 92.12 1034 ALA A CA 1
ATOM 7942 C C . ALA A 1 1034 ? 7.999 25.055 25.236 1.00 92.12 1034 ALA A C 1
ATOM 7944 O O . ALA A 1 1034 ? 9.061 25.236 24.641 1.00 92.12 1034 ALA A O 1
ATOM 7945 N N . GLN A 1 1035 ? 7.916 25.085 26.570 1.00 92.50 1035 GLN A N 1
ATOM 7946 C CA . GLN A 1 1035 ? 9.068 25.293 27.457 1.00 92.50 1035 GLN A CA 1
ATOM 7947 C C . GLN A 1 1035 ? 10.103 24.171 27.306 1.00 92.50 1035 GLN A C 1
ATOM 7949 O O . GLN A 1 1035 ? 11.279 24.440 27.079 1.00 92.50 1035 GLN A O 1
ATOM 7954 N N . LEU A 1 1036 ? 9.666 22.911 27.335 1.00 92.69 1036 LEU A N 1
ATOM 7955 C CA . LEU A 1 1036 ? 10.551 21.760 27.131 1.00 92.69 1036 LEU A CA 1
ATOM 7956 C C . LEU A 1 1036 ? 11.144 21.735 25.711 1.00 92.69 1036 LEU A C 1
ATOM 7958 O O . LEU A 1 1036 ? 12.321 21.417 25.538 1.00 92.69 1036 LEU A O 1
ATOM 7962 N N . ALA A 1 1037 ? 10.379 22.150 24.697 1.00 91.25 1037 ALA A N 1
ATOM 7963 C CA . ALA A 1 1037 ? 10.885 22.299 23.335 1.00 91.25 1037 ALA A CA 1
ATOM 7964 C C . ALA A 1 1037 ? 11.965 23.390 23.220 1.00 91.25 1037 ALA A C 1
ATOM 7966 O O . ALA A 1 1037 ? 12.923 23.206 22.466 1.00 91.25 1037 ALA A O 1
ATOM 7967 N N . ALA A 1 1038 ? 11.866 24.485 23.984 1.00 89.06 1038 ALA A N 1
ATOM 7968 C CA . ALA A 1 1038 ? 12.908 25.516 24.063 1.00 89.06 1038 ALA A CA 1
ATOM 7969 C C . ALA A 1 1038 ? 14.211 24.993 24.706 1.00 89.06 1038 ALA A C 1
ATOM 7971 O O . ALA A 1 1038 ? 15.310 25.426 24.345 1.00 89.06 1038 ALA A O 1
ATOM 7972 N N . GLU A 1 1039 ? 14.106 23.990 25.580 1.00 89.00 1039 GLU A N 1
ATOM 7973 C CA . GLU A 1 1039 ? 15.238 23.221 26.117 1.00 89.00 1039 GLU A CA 1
ATOM 7974 C C . GLU A 1 1039 ? 15.713 22.092 25.178 1.00 89.00 1039 GLU A C 1
ATOM 7976 O O . GLU A 1 1039 ? 16.652 21.362 25.487 1.00 89.00 1039 GLU A O 1
ATOM 7981 N N . GLY A 1 1040 ? 15.124 21.969 23.983 1.00 89.69 1040 GLY A N 1
ATOM 7982 C CA . GLY A 1 1040 ? 15.512 20.986 22.969 1.00 89.69 1040 GLY A CA 1
ATOM 7983 C C . GLY A 1 1040 ? 14.869 19.607 23.135 1.00 89.69 1040 GLY A C 1
ATOM 7984 O O . GLY A 1 1040 ? 15.271 18.673 22.437 1.00 89.69 1040 GLY A O 1
ATOM 7985 N N . ILE A 1 1041 ? 13.871 19.462 24.010 1.00 93.50 1041 ILE A N 1
ATOM 7986 C CA . ILE A 1 1041 ? 13.169 18.201 24.267 1.00 93.50 1041 ILE A CA 1
ATOM 7987 C C . ILE A 1 1041 ? 11.874 18.149 23.453 1.00 93.50 1041 ILE A C 1
ATOM 7989 O O . ILE A 1 1041 ? 10.980 18.980 23.609 1.00 93.50 1041 ILE A O 1
ATOM 7993 N N . LEU A 1 1042 ? 11.749 17.148 22.584 1.00 92.94 1042 LEU A N 1
ATOM 7994 C CA . LEU A 1 1042 ? 10.563 16.953 21.755 1.00 92.94 1042 LEU A CA 1
ATOM 7995 C C . LEU A 1 1042 ? 9.609 15.941 22.395 1.00 92.94 1042 LEU A C 1
ATOM 7997 O O . LEU A 1 1042 ? 9.993 14.803 22.656 1.00 92.94 1042 LEU A O 1
ATOM 8001 N N . LEU A 1 1043 ? 8.348 16.347 22.559 1.00 94.50 1043 LEU A N 1
ATOM 8002 C CA . LEU A 1 1043 ? 7.258 15.525 23.090 1.00 94.50 1043 LEU A CA 1
ATOM 8003 C C . LEU A 1 1043 ? 6.053 15.526 22.144 1.00 94.50 1043 LEU A C 1
ATOM 8005 O O . LEU A 1 1043 ? 5.773 16.522 21.459 1.00 94.50 1043 LEU A O 1
ATOM 8009 N N . ARG A 1 1044 ? 5.312 14.414 22.125 1.00 93.50 1044 ARG A N 1
ATOM 8010 C CA . ARG A 1 1044 ? 4.149 14.238 21.246 1.00 93.50 1044 ARG A CA 1
ATOM 8011 C C . ARG A 1 1044 ? 2.933 14.933 21.843 1.00 93.50 1044 ARG A C 1
ATOM 8013 O O . ARG A 1 1044 ? 2.491 14.565 22.925 1.00 93.50 1044 ARG A O 1
ATOM 8020 N N . ALA A 1 1045 ? 2.361 15.896 21.126 1.00 92.88 1045 ALA A N 1
ATOM 8021 C CA . ALA A 1 1045 ? 1.089 16.497 21.518 1.00 92.88 1045 ALA A CA 1
ATOM 8022 C C . ALA A 1 1045 ? -0.054 15.479 21.394 1.00 92.88 1045 ALA A C 1
ATOM 8024 O O . ALA A 1 1045 ? -0.103 14.712 20.431 1.00 92.88 1045 ALA A O 1
ATOM 8025 N N . LEU A 1 1046 ? -0.978 15.493 22.352 1.00 93.38 1046 LEU A N 1
ATOM 8026 C CA . LEU A 1 1046 ? -2.193 14.686 22.346 1.00 93.38 1046 LEU A CA 1
ATOM 8027 C C . LEU A 1 1046 ? -3.424 15.578 22.610 1.00 93.38 1046 LEU A C 1
ATOM 8029 O O . LEU A 1 1046 ? -3.292 16.661 23.186 1.00 93.38 1046 LEU A O 1
ATOM 8033 N N . PRO A 1 1047 ? -4.636 15.154 22.211 1.00 90.19 1047 PRO A N 1
ATOM 8034 C CA . PRO A 1 1047 ? -5.855 15.908 22.500 1.00 90.19 1047 PRO A CA 1
ATOM 8035 C C . PRO A 1 1047 ? -6.156 16.054 24.002 1.00 90.19 1047 PRO A C 1
ATOM 8037 O O . PRO A 1 1047 ? -5.695 15.268 24.831 1.00 90.19 1047 PRO A O 1
ATOM 8040 N N . ALA A 1 1048 ? -6.994 17.049 24.321 1.00 88.81 1048 ALA A N 1
ATOM 8041 C CA . ALA A 1 1048 ? -7.528 17.328 25.659 1.00 88.81 1048 ALA A CA 1
ATOM 8042 C C . ALA A 1 1048 ? -6.457 17.552 26.749 1.00 88.81 1048 ALA A C 1
ATOM 8044 O O . ALA A 1 1048 ? -6.512 16.957 27.824 1.00 88.81 1048 ALA A O 1
ATOM 8045 N N . GLY A 1 1049 ? -5.487 18.434 26.470 1.00 92.25 1049 GLY A N 1
ATOM 8046 C CA . GLY A 1 1049 ? -4.517 18.890 27.473 1.00 92.25 1049 GLY A CA 1
ATOM 8047 C C . GLY A 1 1049 ? -3.502 17.821 27.882 1.00 92.25 1049 GLY A C 1
ATOM 8048 O O . GLY A 1 1049 ? -3.126 17.725 29.054 1.00 92.25 1049 GLY A O 1
ATOM 8049 N N . ARG A 1 1050 ? -3.091 16.975 26.930 1.00 95.69 1050 ARG A N 1
ATOM 8050 C CA . ARG A 1 1050 ? -2.173 15.853 27.163 1.00 95.69 1050 ARG A CA 1
ATOM 8051 C C . ARG A 1 1050 ? -0.975 15.904 26.227 1.00 95.69 1050 ARG A C 1
ATOM 8053 O O . ARG A 1 1050 ? -1.033 16.451 25.127 1.00 95.69 1050 ARG A O 1
ATOM 8060 N N . PHE A 1 1051 ? 0.105 15.258 26.638 1.00 96.44 1051 PHE A N 1
ATOM 8061 C CA . PHE A 1 1051 ? 1.229 14.943 25.761 1.00 96.44 1051 PHE A CA 1
ATOM 8062 C C . PHE A 1 1051 ? 1.862 13.611 26.166 1.00 96.44 1051 PHE A C 1
ATOM 8064 O O . PHE A 1 1051 ? 1.756 13.194 27.319 1.00 96.44 1051 PHE A O 1
ATOM 8071 N N . ALA A 1 1052 ? 2.503 12.929 25.219 1.00 97.12 1052 ALA A N 1
ATOM 8072 C CA . ALA A 1 1052 ? 3.183 11.663 25.462 1.00 97.12 1052 ALA A CA 1
ATOM 8073 C C . ALA A 1 1052 ? 4.707 11.812 25.465 1.00 97.12 1052 ALA A C 1
ATOM 8075 O O . ALA A 1 1052 ? 5.283 12.542 24.651 1.00 97.12 1052 ALA A O 1
ATOM 8076 N N . ILE A 1 1053 ? 5.329 11.040 26.354 1.00 97.81 1053 ILE A N 1
ATOM 8077 C CA . ILE A 1 1053 ? 6.745 10.689 26.363 1.00 97.81 1053 ILE A CA 1
ATOM 8078 C C . ILE A 1 1053 ? 6.823 9.273 25.773 1.00 97.81 1053 ILE A C 1
ATOM 8080 O O . ILE A 1 1053 ? 6.399 8.294 26.387 1.00 97.81 1053 ILE A O 1
ATOM 8084 N N . ALA A 1 1054 ? 7.309 9.184 24.542 1.00 95.81 1054 ALA A N 1
ATOM 8085 C CA . ALA A 1 1054 ? 7.412 7.980 23.731 1.00 95.81 1054 ALA A CA 1
ATOM 8086 C C . ALA A 1 1054 ? 8.811 7.917 23.088 1.00 95.81 1054 ALA A C 1
ATOM 8088 O O . ALA A 1 1054 ? 8.957 8.191 21.892 1.00 95.81 1054 ALA A O 1
ATOM 8089 N N . PRO A 1 1055 ? 9.858 7.606 23.869 1.00 96.06 1055 PRO A N 1
ATOM 8090 C CA . PRO A 1 1055 ? 11.219 7.562 23.365 1.00 96.06 1055 PRO A CA 1
ATOM 8091 C C . PRO A 1 1055 ? 11.455 6.328 22.485 1.00 96.06 1055 PRO A C 1
ATOM 8093 O O . PRO A 1 1055 ? 10.718 5.338 22.584 1.00 96.06 1055 PRO A O 1
ATOM 8096 N N . PRO A 1 1056 ? 12.499 6.332 21.646 1.00 94.75 1056 PRO A N 1
ATOM 8097 C CA . PRO A 1 1056 ? 13.038 5.102 21.075 1.00 94.75 1056 PRO A CA 1
ATOM 8098 C C . PRO A 1 1056 ? 13.380 4.063 22.160 1.00 94.75 1056 PRO A C 1
ATOM 8100 O O . PRO A 1 1056 ? 13.641 4.413 23.309 1.00 94.75 1056 PRO A O 1
ATOM 8103 N N . LEU A 1 1057 ? 13.354 2.778 21.812 1.00 94.31 1057 LEU A N 1
ATOM 8104 C CA . LEU A 1 1057 ? 13.636 1.667 22.728 1.00 94.31 1057 LEU A CA 1
ATOM 8105 C C . LEU A 1 1057 ? 15.098 1.666 23.200 1.00 94.31 1057 LEU A C 1
ATOM 8107 O O . LEU A 1 1057 ? 15.376 1.278 24.326 1.00 94.31 1057 LEU A O 1
ATOM 8111 N N . ASP A 1 1058 ? 16.019 2.136 22.362 1.00 93.50 1058 ASP A N 1
ATOM 8112 C CA . ASP A 1 1058 ? 17.453 2.296 22.632 1.00 93.50 1058 ASP A CA 1
ATOM 8113 C C . ASP A 1 1058 ? 17.800 3.655 23.275 1.00 93.50 1058 ASP A C 1
ATOM 8115 O O . ASP A 1 1058 ? 18.942 4.114 23.201 1.00 93.50 1058 ASP A O 1
ATOM 8119 N N . VAL A 1 1059 ? 16.824 4.331 23.893 1.00 94.69 1059 VAL A N 1
ATOM 8120 C CA . VAL A 1 1059 ? 17.057 5.604 24.583 1.00 94.69 1059 VAL A CA 1
ATOM 8121 C C . VAL A 1 1059 ? 18.072 5.435 25.718 1.00 94.69 1059 VAL A C 1
ATOM 8123 O O . VAL A 1 1059 ? 17.918 4.598 26.605 1.00 94.69 1059 VAL A O 1
ATOM 8126 N N . ALA A 1 1060 ? 19.119 6.261 25.707 1.00 92.00 1060 ALA A N 1
ATOM 8127 C CA . ALA A 1 1060 ? 20.101 6.282 26.786 1.00 92.00 1060 ALA A CA 1
ATOM 8128 C C . ALA A 1 1060 ? 19.513 6.919 28.057 1.00 92.00 1060 ALA A C 1
ATOM 8130 O O . ALA A 1 1060 ? 18.784 7.909 27.972 1.00 92.00 1060 ALA A O 1
ATOM 8131 N N . GLU A 1 1061 ? 19.896 6.410 29.232 1.00 94.25 1061 GLU A N 1
ATOM 8132 C CA . GLU A 1 1061 ? 19.490 6.950 30.543 1.00 94.25 1061 GLU A CA 1
ATOM 8133 C C . GLU A 1 1061 ? 19.764 8.459 30.650 1.00 94.25 1061 GLU A C 1
ATOM 8135 O O . GLU A 1 1061 ? 18.872 9.221 31.018 1.00 94.25 1061 GLU A O 1
ATOM 8140 N N . THR A 1 1062 ? 20.916 8.915 30.155 1.00 93.00 1062 THR A N 1
ATOM 8141 C CA . THR A 1 1062 ? 21.295 10.338 30.131 1.00 93.00 1062 THR A CA 1
ATOM 8142 C C . THR A 1 1062 ? 20.316 11.237 29.373 1.00 93.00 1062 THR A C 1
ATOM 8144 O O . THR A 1 1062 ? 20.219 12.428 29.654 1.00 93.00 1062 THR A O 1
ATOM 8147 N N . ARG A 1 1063 ? 19.554 10.707 28.408 1.00 94.06 1063 ARG A N 1
ATOM 8148 C CA . ARG A 1 1063 ? 18.517 11.472 27.693 1.00 94.06 1063 ARG A CA 1
ATOM 8149 C C . ARG A 1 1063 ? 17.274 11.693 28.544 1.00 94.06 1063 ARG A C 1
ATOM 8151 O O . ARG A 1 1063 ? 16.647 12.742 28.425 1.00 94.06 1063 ARG A O 1
ATOM 8158 N N . LEU A 1 1064 ? 16.929 10.719 29.378 1.00 96.25 1064 LEU A N 1
ATOM 8159 C CA . LEU A 1 1064 ? 15.817 10.822 30.319 1.00 96.25 1064 LEU A CA 1
ATOM 8160 C C . LEU A 1 1064 ? 16.200 11.696 31.518 1.00 96.25 1064 LEU A C 1
ATOM 8162 O O . LEU A 1 1064 ? 15.379 12.494 31.947 1.00 96.25 1064 LEU A O 1
ATOM 8166 N N . GLU A 1 1065 ? 17.457 11.651 31.963 1.00 95.00 1065 GLU A N 1
ATOM 8167 C CA . GLU A 1 1065 ? 18.000 12.565 32.984 1.00 95.00 1065 GLU A CA 1
ATOM 8168 C C . GLU A 1 1065 ? 17.956 14.037 32.540 1.00 95.00 1065 GLU A C 1
ATOM 8170 O O . GLU A 1 1065 ? 17.670 14.920 33.343 1.00 95.00 1065 GLU A O 1
ATOM 8175 N N . ILE A 1 1066 ? 18.168 14.323 31.247 1.00 94.81 1066 ILE A N 1
ATOM 8176 C CA . ILE A 1 1066 ? 17.977 15.679 30.702 1.00 94.81 1066 ILE A CA 1
ATOM 8177 C C . ILE A 1 1066 ? 16.515 16.126 30.843 1.00 94.81 1066 ILE A C 1
ATOM 8179 O O . ILE A 1 1066 ? 16.261 17.276 31.197 1.00 94.81 1066 ILE A O 1
ATOM 8183 N N . LEU A 1 1067 ? 15.550 15.236 30.578 1.00 95.44 1067 LEU A N 1
ATOM 8184 C CA . LEU A 1 1067 ? 14.133 15.548 30.778 1.00 95.44 1067 LEU A CA 1
ATOM 8185 C C . LEU A 1 1067 ? 13.807 15.729 32.266 1.00 95.44 1067 LEU A C 1
ATOM 8187 O O . LEU A 1 1067 ? 13.093 16.668 32.603 1.00 95.44 1067 LEU A O 1
ATOM 8191 N N . GLU A 1 1068 ? 14.334 14.870 33.138 1.00 96.06 1068 GLU A N 1
ATOM 8192 C CA . GLU A 1 1068 ? 14.193 14.968 34.596 1.00 96.06 1068 GLU A CA 1
ATOM 8193 C C . GLU A 1 1068 ? 14.641 16.353 35.085 1.00 96.06 1068 GLU A C 1
ATOM 8195 O O . GLU A 1 1068 ? 13.827 17.107 35.619 1.00 96.06 1068 GLU A O 1
ATOM 8200 N N . ALA A 1 1069 ? 15.879 16.746 34.773 1.00 94.25 1069 ALA A N 1
ATOM 8201 C CA . ALA A 1 1069 ? 16.433 18.043 35.152 1.00 94.25 1069 ALA A CA 1
ATOM 8202 C C . ALA A 1 1069 ? 15.647 19.225 34.556 1.00 94.25 1069 ALA A C 1
ATOM 8204 O O . ALA A 1 1069 ? 15.443 20.239 35.221 1.00 94.25 1069 ALA A O 1
ATOM 8205 N N . ALA A 1 1070 ? 15.176 19.109 33.309 1.00 93.38 1070 ALA A N 1
ATOM 8206 C CA . ALA A 1 1070 ? 14.363 20.150 32.684 1.00 93.38 1070 ALA A CA 1
ATOM 8207 C C . ALA A 1 1070 ? 13.010 20.319 33.389 1.00 93.38 1070 ALA A C 1
ATOM 8209 O O . ALA A 1 1070 ? 12.587 21.449 33.624 1.00 93.38 1070 ALA A O 1
ATOM 8210 N N . VAL A 1 1071 ? 12.352 19.219 33.772 1.00 92.44 1071 VAL A N 1
ATOM 8211 C CA . VAL A 1 1071 ? 11.105 19.242 34.557 1.00 92.44 1071 VAL A CA 1
ATOM 8212 C C . VAL A 1 1071 ? 11.346 19.833 35.947 1.00 92.44 1071 VAL A C 1
ATOM 8214 O O . VAL A 1 1071 ? 10.546 20.638 36.424 1.00 92.44 1071 VAL A O 1
ATOM 8217 N N . GLU A 1 1072 ? 12.461 19.490 36.587 1.00 91.50 1072 GLU A N 1
ATOM 8218 C CA . GLU A 1 1072 ? 12.871 20.054 37.877 1.00 91.50 1072 GLU A CA 1
ATOM 8219 C C . GLU A 1 1072 ? 13.228 21.541 37.809 1.00 91.50 1072 GLU A C 1
ATOM 8221 O O . GLU A 1 1072 ? 13.113 22.231 38.820 1.00 91.50 1072 GLU A O 1
ATOM 8226 N N . ALA A 1 1073 ? 13.602 22.060 36.641 1.00 89.12 1073 ALA A N 1
ATOM 8227 C CA . ALA A 1 1073 ? 13.883 23.478 36.431 1.00 89.12 1073 ALA A CA 1
ATOM 8228 C C . ALA A 1 1073 ? 12.637 24.308 36.076 1.00 89.12 1073 ALA A C 1
ATOM 8230 O O . ALA A 1 1073 ? 12.702 25.539 36.096 1.00 89.12 1073 ALA A O 1
ATOM 8231 N N . LEU A 1 1074 ? 11.501 23.671 35.759 1.00 83.88 1074 LEU A N 1
ATOM 8232 C CA . LEU A 1 1074 ? 10.270 24.396 35.446 1.00 83.88 1074 LEU A CA 1
ATOM 8233 C C . LEU A 1 1074 ? 9.844 25.279 36.633 1.00 83.88 1074 LEU A C 1
ATOM 8235 O O . LEU A 1 1074 ? 10.037 24.894 37.792 1.00 83.88 1074 LEU A O 1
ATOM 8239 N N . PRO A 1 1075 ? 9.232 26.450 36.400 1.00 74.56 1075 PRO A N 1
ATOM 8240 C CA . PRO A 1 1075 ? 8.609 27.218 37.474 1.00 74.56 1075 PRO A CA 1
ATOM 8241 C C . PRO A 1 1075 ? 7.599 26.342 38.230 1.00 74.56 1075 PRO A C 1
ATOM 8243 O O . PRO A 1 1075 ? 6.933 25.502 37.623 1.00 74.56 1075 PRO A O 1
ATOM 8246 N N . GLN A 1 1076 ? 7.517 26.477 39.556 1.00 63.72 1076 GLN A N 1
ATOM 8247 C CA . GLN A 1 1076 ? 6.387 25.896 40.291 1.00 63.72 1076 GLN A CA 1
ATOM 8248 C C . GLN A 1 1076 ? 5.099 26.569 39.776 1.00 63.72 1076 GLN A C 1
ATOM 8250 O O . GLN A 1 1076 ? 5.142 27.783 39.549 1.00 63.72 1076 GLN A O 1
ATOM 8255 N N . PRO A 1 1077 ? 4.032 25.796 39.501 1.00 54.53 1077 PRO A N 1
ATOM 8256 C CA . PRO A 1 1077 ? 2.792 26.324 38.937 1.00 54.53 1077 PRO A CA 1
ATOM 8257 C C . PRO A 1 1077 ? 2.135 27.397 39.809 1.00 54.53 1077 PRO A C 1
ATOM 8259 O O . PRO A 1 1077 ? 2.280 27.336 41.054 1.00 54.53 1077 PRO A O 1
#

Sequence (1077 aa):
MKMAASRDLEALEETHRREEGEEAARDPVELARRGDGRALDLSLPAGGALPSSRAWLDRLEGPGGFVREKKPAVFDHLRSFGPYLCSVDDPPLSVIDGMSQTATLTGGFSDDHIVRSYYEGGFGDTPVTNRDTTLERVDALDAYVSFLRSKLPELPEVTFTHSGAEANEKALALARLHAPASATKVLAFEGSFHGRTLLALHATYNPAKREPFQIPGYEALFAPWPLWEAPGGAEPAAPEGFFEAAAAGRMEQLTEGGDALLAREIEALRAVQRALSGGEVFACIVEPMQSEGGDRYATARFHRALRLLTAHFGVALIYDEVQCGFGLGGPFFWHQHFDLRDLDGRPLPPDAVTVAKRAQLGVVMSRYADPEPVPVHVASLVRGRLQGEVAADPTAAARVEALWRPRLAALATSFPSLVARPRGRGYAFAFDLPSAEHLKAYLAQRFYRGVVVFGAGDRTVRYRLSRAFEERHIEQLFAAAHQSLAWIEAHPGEAPPAWEDAETAPAPSGRAPATERWETRVRGVSPEEAAGLAEAMIALEAEVYEPARREPPEKLRRFLADPEAIVGVAELREKGAGEKAPWSFAGFALAVPLERVADVPGPDRDPMLGHENTAYSVSITLKKEARGLGLGRALKVHQIEEARRRSGAEGRPRYLFVSGRNRVGFADGMARLNRRLGAHVVFELEGQYGDPEGRALYYRIPIRHEIPSAPKQEGETSNRPAGRVRVDLASGLLRPFATPPKSLATLWEAGALVGPTVNKITLCNYVTPSVVRAAEWMAALTPGLPRLYVTSGRDELLDKALRILKWHRRDATVAIGLEGGYLGHVTAAARSLSDPAVHRGGPAHFAWPRVPHPAQDPEATLAALREAVTAAGGPAKVLGLFWETVQERTGAVIPQAFWEALEQWRQESGIPVVLFETASALGRSGAGPFRALAQGFVPDALAWWGGGQHGWLHVTEGLFVDKPLTFVSTWDGDELSLIRDHHHARAARRLDLSGALRAMERVVAALASRGLTVRGAGLYRVVHAGEAAETLRAQLAAEGILLRALPAGRFAIAPPLDVAETRLEILEAAVEALPQP